Protein AF-0000000084536505 (afdb_homodimer)

Foldseek 3Di:
DPPPVPPPLVFLFAFLVLLLLLQQLLAFQEAEEEEDAPVNQVVSQVQLCLQLVDGRDHHYLHQDPVCLVVDSLVSVLVRVVVCCVPAVGQEYEYEYEQSNVVSPDPVVVSVVVSCVVVVFDLDSVPGRHYFYFYTYGVPFGNQVSNLRNLQRLLCSLQVDDPVVLPDADAPAAEEEEETSFDFLQQLVVVVVQCCVQRVHYFYRRRCNPSSHPDDDPDDRSRTGHTTYSVSSNNNLNYQAYEYAFDQDDRNNRVCSCVPRNHHYDYAQFAFAQPSLVVVQVVSCVRRVDHRDPVQVVLSVVLVVLLVVLLVQAAAAEEAEEEAQSVLLRVLLRSLSSNHAPQHGEYQTATDCRVVSNLVSCCVRPVVHDHHYYGNDTVVVVLVVCVVSVGQAYEEACSCVVSCVVSVHHYHHGTPGHNPDPCSSNQHRHGSVNNSVSSCSVSVSSCVSVVPDDDDDDPPPPPPPPDDDDPDPPPPPD/DPPPVPPCLVFLFAFLVLLLLLQQLLAFQEAEEEEDAPVNQVVSQVQLCLQLVDGRDHHYLHQDPVCLVVDSLVSVLVRVVVCCVPAVGQEYEYEYEQSNVVSPDPVVVSVVVSCVVVVFDLDSVPGRHYFYFYTYRVPFGNQVSNLRNLQRLLCSLQVDDPVVLPDADAPAAEEEEETSFDFLQQLVVVVVQCCVQRVHYFYRRRCNPSSHPDDDPDDRSRGGHTTYSVSSNNNLNYQAYEYAFDQDDRNNRVCSCVPRNRHYDYAQFAFAQPSLVVVQVVSCVRRVDHRDPVQVVLSVVLVVLLVVLLVQAAAAEEAEEEAQSVLLSVLLRSLSSNHAPQHGEYLTATDCRVVSNLVSCCVRPVVHDHHYYGNDTVVVVLVVCVVSVGQAYEEACSCVVSCVVSVHHYHHGTPGHNPDPCSSNQHRHGSVNNSVSSVSVSVSSCVSVVPDDDDDDPDPPPPPPDDDDPDPPPPVD

Structure (mmCIF, N/CA/C/O backbone):
data_AF-0000000084536505-model_v1
#
loop_
_entity.id
_entity.type
_entity.pdbx_description
1 polymer 'Nitrogenase FeMo-cofactor scaffold and assembly protein NifN'
#
loop_
_atom_site.group_PDB
_atom_site.id
_atom_site.type_symbol
_atom_site.label_atom_id
_atom_site.label_alt_id
_atom_site.label_comp_id
_atom_site.label_asym_id
_atom_site.label_entity_id
_atom_site.label_seq_id
_atom_site.pdbx_PDB_ins_code
_atom_site.Cartn_x
_atom_site.Cartn_y
_atom_site.Cartn_z
_atom_site.occupancy
_atom_site.B_iso_or_equiv
_atom_site.auth_seq_id
_atom_site.auth_comp_id
_atom_site.auth_asym_id
_atom_site.auth_atom_id
_atom_site.pdbx_PDB_model_num
ATOM 1 N N . MET A 1 1 ? -9.898 -6.34 -45.812 1 22.45 1 MET A N 1
ATOM 2 C CA . MET A 1 1 ? -9.914 -7.504 -44.938 1 22.45 1 MET A CA 1
ATOM 3 C C . MET A 1 1 ? -8.492 -7.934 -44.594 1 22.45 1 MET A C 1
ATOM 5 O O . MET A 1 1 ? -7.816 -8.586 -45.375 1 22.45 1 MET A O 1
ATOM 9 N N . THR A 1 2 ? -7.633 -7.07 -43.969 1 27.08 2 THR A N 1
ATOM 10 C CA . THR A 1 2 ? -6.184 -7.141 -43.812 1 27.08 2 THR A CA 1
ATOM 11 C C . THR A 1 2 ? -5.777 -8.43 -43.094 1 27.08 2 THR A C 1
ATOM 13 O O . THR A 1 2 ? -6.477 -8.891 -42.188 1 27.08 2 THR A O 1
ATOM 16 N N . LYS A 1 3 ? -5.047 -9.352 -43.75 1 27.59 3 LYS A N 1
ATOM 17 C CA . LYS A 1 3 ? -4.477 -10.617 -43.312 1 27.59 3 LYS A CA 1
ATOM 18 C C . LYS A 1 3 ? -3.938 -10.523 -41.906 1 27.59 3 LYS A C 1
ATOM 20 O O . LYS A 1 3 ? -2.977 -9.789 -41.625 1 27.59 3 LYS A O 1
ATOM 25 N N . ARG A 1 4 ? -4.828 -10.578 -40.938 1 35.62 4 ARG A N 1
ATOM 26 C CA . ARG A 1 4 ? -4.414 -10.703 -39.531 1 35.62 4 ARG A CA 1
ATOM 27 C C . ARG A 1 4 ? -3.307 -11.742 -39.375 1 35.62 4 ARG A C 1
ATOM 29 O O . ARG A 1 4 ? -3.447 -12.883 -39.844 1 35.62 4 ARG A O 1
ATOM 36 N N . ASN A 1 5 ? -2.127 -11.281 -39.594 1 30.62 5 ASN A N 1
ATOM 37 C CA . ASN A 1 5 ? -0.985 -12.164 -39.406 1 30.62 5 ASN A CA 1
ATOM 38 C C . ASN A 1 5 ? -1.215 -13.141 -38.25 1 30.62 5 ASN A C 1
ATOM 40 O O . ASN A 1 5 ? -1.365 -12.727 -37.125 1 30.62 5 ASN A O 1
ATOM 44 N N . TYR A 1 6 ? -1.883 -14.273 -38.375 1 32.75 6 TYR A N 1
ATOM 45 C CA . TYR A 1 6 ? -2.184 -15.438 -37.562 1 32.75 6 TYR A CA 1
ATOM 46 C C . TYR A 1 6 ? -0.971 -15.844 -36.719 1 32.75 6 TYR A C 1
ATOM 48 O O . TYR A 1 6 ? -1.042 -16.781 -35.938 1 32.75 6 TYR A O 1
ATOM 56 N N . ALA A 1 7 ? 0.236 -15.57 -37.188 1 35.62 7 ALA A N 1
ATOM 57 C CA . ALA A 1 7 ? 1.374 -16.188 -36.5 1 35.62 7 ALA A CA 1
ATOM 58 C C . ALA A 1 7 ? 1.302 -15.961 -35 1 35.62 7 ALA A C 1
ATOM 60 O O . ALA A 1 7 ? 1.652 -16.844 -34.219 1 35.62 7 ALA A O 1
ATOM 61 N N . THR A 1 8 ? 1.438 -14.672 -34.531 1 37.16 8 THR A N 1
ATOM 62 C CA . THR A 1 8 ? 1.532 -14.477 -33.062 1 37.16 8 THR A CA 1
ATOM 63 C C . THR A 1 8 ? 0.144 -14.375 -32.438 1 37.16 8 THR A C 1
ATOM 65 O O . THR A 1 8 ? -0.459 -13.305 -32.438 1 37.16 8 THR A O 1
ATOM 68 N N . VAL A 1 9 ? -0.73 -15.273 -32.719 1 39.47 9 VAL A N 1
ATOM 69 C CA . VAL A 1 9 ? -1.922 -15.297 -31.875 1 39.47 9 VAL A CA 1
ATOM 70 C C . VAL A 1 9 ? -1.523 -15.133 -30.406 1 39.47 9 VAL A C 1
ATOM 72 O O . VAL A 1 9 ? -0.784 -15.961 -29.875 1 39.47 9 VAL A O 1
ATOM 75 N N . ASN A 1 10 ? -1.313 -13.945 -29.922 1 47.97 10 ASN A N 1
ATOM 76 C CA . ASN A 1 10 ? -1.014 -13.578 -28.547 1 47.97 10 ASN A CA 1
ATOM 77 C C . ASN A 1 10 ? -2.002 -14.211 -27.562 1 47.97 10 ASN A C 1
ATOM 79 O O . ASN A 1 10 ? -3.152 -13.781 -27.484 1 47.97 10 ASN A O 1
ATOM 83 N N . PRO A 1 11 ? -1.781 -15.484 -27.203 1 48.66 11 PRO A N 1
ATOM 84 C CA . PRO A 1 11 ? -2.756 -16.188 -26.375 1 48.66 11 PRO A CA 1
ATOM 85 C C . PRO A 1 11 ? -3.029 -15.461 -25.047 1 48.66 11 PRO A C 1
ATOM 87 O O . PRO A 1 11 ? -2.146 -14.789 -24.516 1 48.66 11 PRO A O 1
ATOM 90 N N . CYS A 1 12 ? -4.281 -15.109 -24.75 1 54.34 12 CYS A N 1
ATOM 91 C CA . CYS A 1 12 ? -4.738 -14.711 -23.422 1 54.34 12 CYS A CA 1
ATOM 92 C C . CYS A 1 12 ? -4.414 -15.781 -22.391 1 54.34 12 CYS A C 1
ATOM 94 O O . CYS A 1 12 ? -4.766 -15.641 -21.219 1 54.34 12 CYS A O 1
ATOM 96 N N . VAL A 1 13 ? -3.818 -16.922 -22.906 1 64.69 13 VAL A N 1
ATOM 97 C CA . VAL A 1 13 ? -3.678 -18.031 -21.969 1 64.69 13 VAL A CA 1
ATOM 98 C C . VAL A 1 13 ? -2.207 -18.422 -21.844 1 64.69 13 VAL A C 1
ATOM 100 O O . VAL A 1 13 ? -1.492 -18.484 -22.859 1 64.69 13 VAL A O 1
ATOM 103 N N . MET A 1 14 ? -1.808 -18.516 -20.672 1 76.44 14 MET A N 1
ATOM 104 C CA . MET A 1 14 ? -0.497 -19.094 -20.391 1 76.44 14 MET A CA 1
ATOM 105 C C . MET A 1 14 ? -0.598 -20.609 -20.219 1 76.44 14 MET A C 1
ATOM 107 O O . MET A 1 14 ? -1.636 -21.109 -19.797 1 76.44 14 MET A O 1
ATOM 111 N N . CYS A 1 15 ? 0.461 -21.297 -20.594 1 83.69 15 CYS A N 1
ATOM 112 C CA . CYS A 1 15 ? 0.451 -22.75 -20.672 1 83.69 15 CYS A CA 1
ATOM 113 C C . CYS A 1 15 ? 0.445 -23.391 -19.297 1 83.69 15 CYS A C 1
ATOM 115 O O . CYS A 1 15 ? 0.79 -22.734 -18.297 1 83.69 15 CYS A O 1
ATOM 117 N N . GLN A 1 16 ? -0.041 -24.625 -19.219 1 89 16 GLN A N 1
ATOM 118 C CA . GLN A 1 16 ? -0.183 -25.391 -17.969 1 89 16 GLN A CA 1
ATOM 119 C C . GLN A 1 16 ? 1.14 -25.453 -17.219 1 89 16 GLN A C 1
ATOM 121 O O . GLN A 1 16 ? 1.167 -25.328 -15.992 1 89 16 GLN A O 1
ATOM 126 N N . PRO A 1 17 ? 2.271 -25.656 -17.922 1 91.12 17 PRO A N 1
ATOM 127 C CA . PRO A 1 17 ? 3.531 -25.734 -17.188 1 91.12 17 PRO A CA 1
ATOM 128 C C . PRO A 1 17 ? 3.814 -24.484 -16.359 1 91.12 17 PRO A C 1
ATOM 130 O O . PRO A 1 17 ? 4.422 -24.578 -15.289 1 91.12 17 PRO A O 1
ATOM 133 N N . MET A 1 18 ? 3.395 -23.391 -16.781 1 92.69 18 MET A N 1
ATOM 134 C CA . MET A 1 18 ? 3.588 -22.172 -16.016 1 92.69 18 MET A CA 1
ATOM 135 C C . MET A 1 18 ? 2.924 -22.266 -14.656 1 92.69 18 MET A C 1
ATOM 137 O O . MET A 1 18 ? 3.498 -21.844 -13.648 1 92.69 18 MET A O 1
ATOM 141 N N . GLY A 1 19 ? 1.738 -22.781 -14.656 1 95.12 19 GLY A N 1
ATOM 142 C CA . GLY A 1 19 ? 1.02 -22.969 -13.406 1 95.12 19 GLY A CA 1
ATOM 143 C C . GLY A 1 19 ? 1.73 -23.906 -12.445 1 95.12 19 GLY A C 1
ATOM 144 O O . GLY A 1 19 ? 1.737 -23.688 -11.234 1 95.12 19 GLY A O 1
ATOM 145 N N . SER A 1 20 ? 2.293 -24.953 -13.016 1 96.44 20 SER A N 1
ATOM 146 C CA . SER A 1 20 ? 3.023 -25.891 -12.172 1 96.44 20 SER A CA 1
ATOM 147 C C . SER A 1 20 ? 4.238 -25.234 -11.531 1 96.44 20 SER A C 1
ATOM 149 O O . SER A 1 20 ? 4.551 -25.5 -10.367 1 96.44 20 SER A O 1
ATOM 151 N N . ALA A 1 21 ? 4.902 -24.406 -12.281 1 96.19 21 ALA A N 1
ATOM 152 C CA . ALA A 1 21 ? 6.059 -23.703 -11.734 1 96.19 21 ALA A CA 1
ATOM 153 C C . ALA A 1 21 ? 5.656 -22.797 -10.578 1 96.19 21 ALA A C 1
ATOM 155 O O . ALA A 1 21 ? 6.352 -22.719 -9.562 1 96.19 21 ALA A O 1
ATOM 156 N N . LEU A 1 22 ? 4.539 -22.094 -10.766 1 96.62 22 LEU A N 1
ATOM 157 C CA . LEU A 1 22 ? 4.031 -21.219 -9.703 1 96.62 22 LEU A CA 1
ATOM 158 C C . LEU A 1 22 ? 3.771 -22.016 -8.43 1 96.62 22 LEU A C 1
ATOM 160 O O . LEU A 1 22 ? 4.07 -21.562 -7.328 1 96.62 22 LEU A O 1
ATOM 164 N N . ALA A 1 23 ? 3.213 -23.172 -8.578 1 98.06 23 ALA A N 1
ATOM 165 C CA . ALA A 1 23 ? 2.906 -24.047 -7.441 1 98.06 23 ALA A CA 1
ATOM 166 C C . ALA A 1 23 ? 4.184 -24.547 -6.781 1 98.06 23 ALA A C 1
ATOM 168 O O . ALA A 1 23 ? 4.387 -24.359 -5.578 1 98.06 23 ALA A O 1
ATOM 169 N N . PHE A 1 24 ? 5.105 -25.109 -7.543 1 98.25 24 PHE A N 1
ATOM 170 C CA . PHE A 1 24 ? 6.297 -25.75 -7.016 1 98.25 24 PHE A CA 1
ATOM 171 C C . PHE A 1 24 ? 7.25 -24.734 -6.406 1 98.25 24 PHE A C 1
ATOM 173 O O . PHE A 1 24 ? 7.926 -25.031 -5.418 1 98.25 24 PHE A O 1
ATOM 180 N N . LYS A 1 25 ? 7.281 -23.547 -6.969 1 97.19 25 LYS A N 1
ATOM 181 C CA . LYS A 1 25 ? 8.203 -22.516 -6.477 1 97.19 25 LYS A CA 1
ATOM 182 C C . LYS A 1 25 ? 7.738 -21.953 -5.141 1 97.19 25 LYS A C 1
ATOM 184 O O . LYS A 1 25 ? 8.492 -21.25 -4.461 1 97.19 25 LYS A O 1
ATOM 189 N N . GLY A 1 26 ? 6.523 -22.297 -4.762 1 97.94 26 GLY A N 1
ATOM 190 C CA . GLY A 1 26 ? 6.027 -21.906 -3.453 1 97.94 26 GLY A CA 1
ATOM 191 C C . GLY A 1 26 ? 6.234 -22.969 -2.393 1 97.94 26 GLY A C 1
ATOM 192 O O . GLY A 1 26 ? 5.719 -22.844 -1.278 1 97.94 26 GLY A O 1
ATOM 193 N N . ILE A 1 27 ? 6.965 -24.016 -2.713 1 98.31 27 ILE A N 1
ATOM 194 C CA . ILE A 1 27 ? 7.262 -25.109 -1.801 1 98.31 27 ILE A CA 1
ATOM 195 C C . ILE A 1 27 ? 8.727 -25.062 -1.392 1 98.31 27 ILE A C 1
ATOM 197 O O . ILE A 1 27 ? 9.602 -24.812 -2.223 1 98.31 27 ILE A O 1
ATOM 201 N N . GLU A 1 28 ? 9.008 -25.344 -0.147 1 97.31 28 GLU A N 1
ATOM 202 C CA . GLU A 1 28 ? 10.344 -25.281 0.431 1 97.31 28 GLU A CA 1
ATOM 203 C C . GLU A 1 28 ? 11.32 -26.188 -0.311 1 97.31 28 GLU A C 1
ATOM 205 O O . GLU A 1 28 ? 11.016 -27.359 -0.56 1 97.31 28 GLU A O 1
ATOM 210 N N . ASN A 1 29 ? 12.523 -25.594 -0.64 1 96.75 29 ASN A N 1
ATOM 211 C CA . ASN A 1 29 ? 13.656 -26.359 -1.159 1 96.75 29 ASN A CA 1
ATOM 212 C C . ASN A 1 29 ? 13.25 -27.219 -2.352 1 96.75 29 ASN A C 1
ATOM 214 O O . ASN A 1 29 ? 13.508 -28.422 -2.373 1 96.75 29 ASN A O 1
ATOM 218 N N . THR A 1 30 ? 12.625 -26.609 -3.32 1 97.81 30 THR A N 1
ATOM 219 C CA . THR A 1 30 ? 12.062 -27.328 -4.453 1 97.81 30 THR A CA 1
ATOM 220 C C . THR A 1 30 ? 12.609 -26.781 -5.77 1 97.81 30 THR A C 1
ATOM 222 O O . THR A 1 30 ? 12.75 -25.562 -5.934 1 97.81 30 THR A O 1
ATOM 225 N N . MET A 1 31 ? 12.961 -27.672 -6.66 1 97.62 31 MET A N 1
ATOM 226 C CA . MET A 1 31 ? 13.305 -27.328 -8.039 1 97.62 31 MET A CA 1
ATOM 227 C C . MET A 1 31 ? 12.234 -27.844 -9 1 97.62 31 MET A C 1
ATOM 229 O O . MET A 1 31 ? 11.523 -28.812 -8.695 1 97.62 31 MET A O 1
ATOM 233 N N . VAL A 1 32 ? 12.117 -27.172 -10.125 1 97.88 32 VAL A N 1
ATOM 234 C CA . VAL A 1 32 ? 11.18 -27.562 -11.172 1 97.88 32 VAL A CA 1
ATOM 235 C C . VAL A 1 32 ? 11.938 -28.109 -12.367 1 97.88 32 VAL A C 1
ATOM 237 O O . VAL A 1 32 ? 12.93 -27.531 -12.812 1 97.88 32 VAL A O 1
ATOM 240 N N . LEU A 1 33 ? 11.555 -29.25 -12.891 1 97.88 33 LEU A N 1
ATOM 241 C CA . LEU A 1 33 ? 12.094 -29.859 -14.102 1 97.88 33 LEU A CA 1
ATOM 242 C C . LEU A 1 33 ? 11 -30.094 -15.133 1 97.88 33 LEU A C 1
ATOM 244 O O . LEU A 1 33 ? 10.07 -30.875 -14.883 1 97.88 33 LEU A O 1
ATOM 248 N N . TYR A 1 34 ? 11.078 -29.438 -16.234 1 95.69 34 TYR A N 1
ATOM 249 C CA . TYR A 1 34 ? 10.148 -29.688 -17.328 1 95.69 34 TYR A CA 1
ATOM 250 C C . TYR A 1 34 ? 10.641 -30.828 -18.203 1 95.69 34 TYR A C 1
ATOM 252 O O . TYR A 1 34 ? 11.766 -30.781 -18.719 1 95.69 34 TYR A O 1
ATOM 260 N N . HIS A 1 35 ? 9.883 -31.844 -18.266 1 95.44 35 HIS A N 1
ATOM 261 C CA . HIS A 1 35 ? 10.141 -32.875 -19.281 1 95.44 35 HIS A CA 1
ATOM 262 C C . HIS A 1 35 ? 9.531 -32.5 -20.625 1 95.44 35 HIS A C 1
ATOM 264 O O . HIS A 1 35 ? 8.359 -32.781 -20.875 1 95.44 35 HIS A O 1
ATOM 270 N N . GLY A 1 36 ? 10.328 -31.938 -21.453 1 90.06 36 GLY A N 1
ATOM 271 C CA . GLY A 1 36 ? 9.914 -31.391 -22.734 1 90.06 36 GLY A CA 1
ATOM 272 C C . GLY A 1 36 ? 10.992 -30.562 -23.406 1 90.06 36 GLY A C 1
ATOM 273 O O . GLY A 1 36 ? 12.18 -30.766 -23.156 1 90.06 36 GLY A O 1
ATOM 274 N N . SER A 1 37 ? 10.609 -29.672 -24.25 1 83.88 37 SER A N 1
ATOM 275 C CA . SER A 1 37 ? 11.555 -28.891 -25.031 1 83.88 37 SER A CA 1
ATOM 276 C C . SER A 1 37 ? 12.203 -27.812 -24.188 1 83.88 37 SER A C 1
ATOM 278 O O . SER A 1 37 ? 11.609 -27.328 -23.219 1 83.88 37 SER A O 1
ATOM 280 N N . GLN A 1 38 ? 13.375 -27.438 -24.547 1 85.5 38 GLN A N 1
ATOM 281 C CA . GLN A 1 38 ? 14.109 -26.375 -23.891 1 85.5 38 GLN A CA 1
ATOM 282 C C . GLN A 1 38 ? 13.391 -25.031 -24.047 1 85.5 38 GLN A C 1
ATOM 284 O O . GLN A 1 38 ? 13.438 -24.188 -23.141 1 85.5 38 GLN A O 1
ATOM 289 N N . GLY A 1 39 ? 12.812 -24.844 -25.125 1 84.12 39 GLY A N 1
ATOM 290 C CA . GLY A 1 39 ? 12.102 -23.609 -25.391 1 84.12 39 GLY A CA 1
ATOM 291 C C . GLY A 1 39 ? 10.984 -23.328 -24.406 1 84.12 39 GLY A C 1
ATOM 292 O O . GLY A 1 39 ? 10.773 -22.172 -24 1 84.12 39 GLY A O 1
ATOM 293 N N . CYS A 1 40 ? 10.312 -24.375 -24.016 1 85.06 40 CYS A N 1
ATOM 294 C CA . CYS A 1 40 ? 9.219 -24.203 -23.062 1 85.06 40 CYS A CA 1
ATOM 295 C C . CYS A 1 40 ? 9.742 -23.703 -21.719 1 85.06 40 CYS A C 1
ATOM 297 O O . CYS A 1 40 ? 9.164 -22.797 -21.125 1 85.06 40 CYS A O 1
ATOM 299 N N . SER A 1 41 ? 10.734 -24.297 -21.234 1 89.81 41 SER A N 1
ATOM 300 C CA . SER A 1 41 ? 11.305 -23.891 -19.953 1 89.81 41 SER A CA 1
ATOM 301 C C . SER A 1 41 ? 11.82 -22.469 -20.016 1 89.81 41 SER A C 1
ATOM 303 O O . SER A 1 41 ? 11.633 -21.688 -19.062 1 89.81 41 SER A O 1
ATOM 305 N N . THR A 1 42 ? 12.5 -22.141 -21.094 1 89.38 42 THR A N 1
ATOM 306 C CA . THR A 1 42 ? 13.047 -20.797 -21.25 1 89.38 42 THR A CA 1
ATOM 307 C C . THR A 1 42 ? 11.938 -19.75 -21.25 1 89.38 42 THR A C 1
ATOM 309 O O . THR A 1 42 ? 12.062 -18.703 -20.594 1 89.38 42 THR A O 1
ATOM 312 N N . TYR A 1 43 ? 10.93 -20.031 -21.906 1 86.38 43 TYR A N 1
ATOM 313 C CA . TYR A 1 43 ? 9.812 -19.094 -22 1 86.38 43 TYR A CA 1
ATOM 314 C C . TYR A 1 43 ? 9.172 -18.875 -20.641 1 86.38 43 TYR A C 1
ATOM 316 O O . TYR A 1 43 ? 8.898 -17.734 -20.266 1 86.38 43 TYR A O 1
ATOM 324 N N . MET A 1 44 ? 8.969 -19.891 -19.953 1 89.88 44 MET A N 1
ATOM 325 C CA . MET A 1 44 ? 8.328 -19.766 -18.641 1 89.88 44 MET A CA 1
ATOM 326 C C . MET A 1 44 ? 9.227 -19.031 -17.656 1 89.88 44 MET A C 1
ATOM 328 O O . MET A 1 44 ? 8.75 -18.25 -16.844 1 89.88 44 MET A O 1
ATOM 332 N N . ARG A 1 45 ? 10.469 -19.359 -17.75 1 92 45 ARG A N 1
ATOM 333 C CA . ARG A 1 45 ? 11.438 -18.672 -16.906 1 92 45 ARG A CA 1
ATOM 334 C C . ARG A 1 45 ? 11.383 -17.156 -17.156 1 92 45 ARG A C 1
ATOM 336 O O . ARG A 1 45 ? 11.367 -16.375 -16.203 1 92 45 ARG A O 1
ATOM 343 N N . LEU A 1 46 ? 11.336 -16.828 -18.359 1 90.38 46 LEU A N 1
ATOM 344 C CA . LEU A 1 46 ? 11.367 -15.414 -18.719 1 90.38 46 LEU A CA 1
ATOM 345 C C . LEU A 1 46 ? 10.078 -14.719 -18.297 1 90.38 46 LEU A C 1
ATOM 347 O O . LEU A 1 46 ? 10.109 -13.602 -17.781 1 90.38 46 LEU A O 1
ATOM 351 N N . LEU A 1 47 ? 8.969 -15.375 -18.469 1 90 47 LEU A N 1
ATOM 352 C CA . LEU A 1 47 ? 7.68 -14.789 -18.125 1 90 47 LEU A CA 1
ATOM 353 C C . LEU A 1 47 ? 7.586 -14.539 -16.625 1 90 47 LEU A C 1
ATOM 355 O O . LEU A 1 47 ? 7.184 -13.453 -16.188 1 90 47 LEU A O 1
ATOM 359 N N . LEU A 1 48 ? 7.934 -15.5 -15.883 1 93.56 48 LEU A N 1
ATOM 360 C CA . LEU A 1 48 ? 7.855 -15.383 -14.43 1 93.56 48 LEU A CA 1
ATOM 361 C C . LEU A 1 48 ? 8.891 -14.391 -13.914 1 93.56 48 LEU A C 1
ATOM 363 O O . LEU A 1 48 ? 8.609 -13.625 -12.992 1 93.56 48 LEU A O 1
ATOM 367 N N . ALA A 1 49 ? 10.023 -14.445 -14.516 1 93 49 ALA A N 1
ATOM 368 C CA . ALA A 1 49 ? 11.078 -13.516 -14.109 1 93 49 ALA A CA 1
ATOM 369 C C . ALA A 1 49 ? 10.672 -12.07 -14.383 1 93 49 ALA A C 1
ATOM 371 O O . ALA A 1 49 ? 10.984 -11.172 -13.594 1 93 49 ALA A O 1
ATOM 372 N N . HIS A 1 50 ? 10.023 -11.875 -15.477 1 91.69 50 HIS A N 1
ATOM 373 C CA . HIS A 1 50 ? 9.609 -10.523 -15.828 1 91.69 50 HIS A CA 1
ATOM 374 C C . HIS A 1 50 ? 8.461 -10.047 -14.945 1 91.69 50 HIS A C 1
ATOM 376 O O . HIS A 1 50 ? 8.383 -8.867 -14.609 1 91.69 50 HIS A O 1
ATOM 382 N N . HIS A 1 51 ? 7.605 -10.922 -14.617 1 94.44 51 HIS A N 1
ATOM 383 C CA . HIS A 1 51 ? 6.465 -10.57 -13.773 1 94.44 51 HIS A CA 1
ATOM 384 C C . HIS A 1 51 ? 6.91 -10.289 -12.344 1 94.44 51 HIS A C 1
ATOM 386 O O . HIS A 1 51 ? 6.504 -9.281 -11.75 1 94.44 51 HIS A O 1
ATOM 392 N N . PHE A 1 52 ? 7.766 -11.117 -11.797 1 95.44 52 PHE A N 1
ATOM 393 C CA . PHE A 1 52 ? 8.117 -11.031 -10.383 1 95.44 52 PHE A CA 1
ATOM 394 C C . PHE A 1 52 ? 9.438 -10.305 -10.195 1 95.44 52 PHE A C 1
ATOM 396 O O . PHE A 1 52 ? 9.812 -9.953 -9.07 1 95.44 52 PHE A O 1
ATOM 403 N N . ARG A 1 53 ? 10.172 -10.086 -11.25 1 92.88 53 ARG A N 1
ATOM 404 C CA . ARG A 1 53 ? 11.508 -9.508 -11.188 1 92.88 53 ARG A CA 1
ATOM 405 C C . ARG A 1 53 ? 12.414 -10.32 -10.273 1 92.88 53 ARG A C 1
ATOM 407 O O . ARG A 1 53 ? 13.125 -9.766 -9.438 1 92.88 53 ARG A O 1
ATOM 414 N N . GLU A 1 54 ? 12.25 -11.594 -10.344 1 91.06 54 GLU A N 1
ATOM 415 C CA . GLU A 1 54 ? 13.047 -12.602 -9.648 1 91.06 54 GLU A CA 1
ATOM 416 C C . GLU A 1 54 ? 13.57 -13.656 -10.625 1 91.06 54 GLU A C 1
ATOM 418 O O . GLU A 1 54 ? 12.875 -14.047 -11.562 1 91.06 54 GLU A O 1
ATOM 423 N N . PRO A 1 55 ? 14.828 -14.008 -10.391 1 88.81 55 PRO A N 1
ATOM 424 C CA . PRO A 1 55 ? 15.266 -15.156 -11.188 1 88.81 55 PRO A CA 1
ATOM 425 C C . PRO A 1 55 ? 14.461 -16.422 -10.891 1 88.81 55 PRO A C 1
ATOM 427 O O . PRO A 1 55 ? 14.188 -16.719 -9.727 1 88.81 55 PRO A O 1
ATOM 430 N N . VAL A 1 56 ? 14 -17.078 -11.93 1 91.69 56 VAL A N 1
ATOM 431 C CA . VAL A 1 56 ? 13.234 -18.312 -11.789 1 91.69 56 VAL A CA 1
ATOM 432 C C . VAL A 1 56 ? 13.953 -19.453 -12.508 1 91.69 56 VAL A C 1
ATOM 434 O O . VAL A 1 56 ? 13.961 -19.516 -13.734 1 91.69 56 VAL A O 1
ATOM 437 N N . ASP A 1 57 ? 14.5 -20.328 -11.703 1 91.69 57 ASP A N 1
ATOM 438 C CA . ASP A 1 57 ? 15.211 -21.469 -12.289 1 91.69 57 ASP A CA 1
ATOM 439 C C . ASP A 1 57 ? 14.258 -22.625 -12.57 1 91.69 57 ASP A C 1
ATOM 441 O O . ASP A 1 57 ? 13.609 -23.141 -11.656 1 91.69 57 ASP A O 1
ATOM 445 N N . ILE A 1 58 ? 14.148 -22.922 -13.789 1 94.31 58 ILE A N 1
ATOM 446 C CA . ILE A 1 58 ? 13.375 -24.078 -14.25 1 94.31 58 ILE A CA 1
ATOM 447 C C . ILE A 1 58 ? 14.242 -24.953 -15.148 1 94.31 58 ILE A C 1
ATOM 449 O O . ILE A 1 58 ? 14.711 -24.5 -16.203 1 94.31 58 ILE A O 1
ATOM 453 N N . ALA A 1 59 ? 14.469 -26.125 -14.742 1 95.25 59 ALA A N 1
ATOM 454 C CA . ALA A 1 59 ? 15.273 -27.062 -15.523 1 95.25 59 ALA A CA 1
ATOM 455 C C . ALA A 1 59 ? 14.438 -27.719 -16.625 1 95.25 59 ALA A C 1
ATOM 457 O O . ALA A 1 59 ? 13.211 -27.672 -16.594 1 95.25 59 ALA A O 1
ATOM 458 N N . SER A 1 60 ? 15.133 -28.234 -17.625 1 94.44 60 SER A N 1
ATOM 459 C CA . SER A 1 60 ? 14.484 -28.922 -18.734 1 94.44 60 SER A CA 1
ATOM 460 C C . SER A 1 60 ? 15.234 -30.203 -19.094 1 94.44 60 SER A C 1
ATOM 462 O O . SER A 1 60 ? 16.469 -30.25 -19.031 1 94.44 60 SER A O 1
ATOM 464 N N . SER A 1 61 ? 14.484 -31.203 -19.484 1 92.69 61 SER A N 1
ATOM 465 C CA . SER A 1 61 ? 15.117 -32.438 -19.969 1 92.69 61 SER A CA 1
ATOM 466 C C . SER A 1 61 ? 15.586 -32.281 -21.406 1 92.69 61 SER A C 1
ATOM 468 O O . SER A 1 61 ? 16.219 -33.188 -21.953 1 92.69 61 SER A O 1
ATOM 470 N N . SER A 1 62 ? 15.312 -31.156 -22.031 1 85.94 62 SER A N 1
ATOM 471 C CA . SER A 1 62 ? 15.797 -30.766 -23.359 1 85.94 62 SER A CA 1
ATOM 472 C C . SER A 1 62 ? 15.469 -31.828 -24.391 1 85.94 62 SER A C 1
ATOM 474 O O . SER A 1 62 ? 16.359 -32.281 -25.125 1 85.94 62 SER A O 1
ATOM 476 N N . LEU A 1 63 ? 14.227 -32.188 -24.438 1 83.44 63 LEU A N 1
ATOM 477 C CA . LEU A 1 63 ? 13.812 -33.156 -25.453 1 83.44 63 LEU A CA 1
ATOM 478 C C . LEU A 1 63 ? 13.938 -32.562 -26.859 1 83.44 63 LEU A C 1
ATOM 480 O O . LEU A 1 63 ? 13.477 -31.438 -27.109 1 83.44 63 LEU A O 1
ATOM 484 N N . SER A 1 64 ? 14.891 -33.094 -27.594 1 74.62 64 SER A N 1
ATOM 485 C CA . SER A 1 64 ? 15.031 -32.719 -29 1 74.62 64 SER A CA 1
ATOM 486 C C . SER A 1 64 ? 14.172 -33.594 -29.906 1 74.62 64 SER A C 1
ATOM 488 O O . SER A 1 64 ? 13.492 -34.5 -29.422 1 74.62 64 SER A O 1
ATOM 490 N N . GLU A 1 65 ? 14.172 -33.188 -31.156 1 64.25 65 GLU A N 1
ATOM 491 C CA . GLU A 1 65 ? 13.43 -33.969 -32.156 1 64.25 65 GLU A CA 1
ATOM 492 C C . GLU A 1 65 ? 13.875 -35.438 -32.125 1 64.25 65 GLU A C 1
ATOM 494 O O . GLU A 1 65 ? 13.047 -36.344 -32.25 1 64.25 65 GLU A O 1
ATOM 499 N N . LYS A 1 66 ? 15.07 -35.594 -32.031 1 60.47 66 LYS A N 1
ATOM 500 C CA . LYS A 1 66 ? 15.57 -36.969 -31.984 1 60.47 66 LYS A CA 1
ATOM 501 C C . LYS A 1 66 ? 15.07 -37.688 -30.75 1 60.47 66 LYS A C 1
ATOM 503 O O . LYS A 1 66 ? 14.695 -38.875 -30.828 1 60.47 66 LYS A O 1
ATOM 508 N N . GLY A 1 67 ? 15.102 -37.062 -29.672 1 61.81 67 GLY A N 1
ATOM 509 C CA . GLY A 1 67 ? 14.555 -37.625 -28.438 1 61.81 67 GLY A CA 1
ATOM 510 C C . GLY A 1 67 ? 13.07 -37.906 -28.516 1 61.81 67 GLY A C 1
ATOM 511 O O . GLY A 1 67 ? 12.578 -38.844 -27.891 1 61.81 67 GLY A O 1
ATOM 512 N N . ALA A 1 68 ? 12.367 -37.188 -29.391 1 65.25 68 ALA A N 1
ATOM 513 C CA . ALA A 1 68 ? 10.938 -37.375 -29.594 1 65.25 68 ALA A CA 1
ATOM 514 C C . ALA A 1 68 ? 10.648 -38.719 -30.297 1 65.25 68 ALA A C 1
ATOM 516 O O . ALA A 1 68 ? 9.594 -39.312 -30.094 1 65.25 68 ALA A O 1
ATOM 517 N N . VAL A 1 69 ? 11.617 -39.188 -30.984 1 65.69 69 VAL A N 1
ATOM 518 C CA . VAL A 1 69 ? 11.445 -40.406 -31.75 1 65.69 69 VAL A CA 1
ATOM 519 C C . VAL A 1 69 ? 11.742 -41.625 -30.844 1 65.69 69 VAL A C 1
ATOM 521 O O . VAL A 1 69 ? 11.008 -42.594 -30.875 1 65.69 69 VAL A O 1
ATOM 524 N N . TYR A 1 70 ? 12.773 -41.531 -30.094 1 70.06 70 TYR A N 1
ATOM 525 C CA . TYR A 1 70 ? 13.234 -42.656 -29.312 1 70.06 70 TYR A CA 1
ATOM 526 C C . TYR A 1 70 ? 12.711 -42.594 -27.875 1 70.06 70 TYR A C 1
ATOM 528 O O . TYR A 1 70 ? 12.883 -43.531 -27.109 1 70.06 70 TYR A O 1
ATOM 536 N N . GLY A 1 71 ? 12.023 -41.625 -27.656 1 77.75 71 GLY A N 1
ATOM 537 C CA . GLY A 1 71 ? 11.516 -41.438 -26.297 1 77.75 71 GLY A CA 1
ATOM 538 C C . GLY A 1 71 ? 12.406 -40.562 -25.453 1 77.75 71 GLY A C 1
ATOM 539 O O . GLY A 1 71 ? 13.602 -40.438 -25.703 1 77.75 71 GLY A O 1
ATOM 540 N N . GLY A 1 72 ? 11.828 -39.969 -24.438 1 88.12 72 GLY A N 1
ATOM 541 C CA . GLY A 1 72 ? 12.539 -39 -23.609 1 88.12 72 GLY A CA 1
ATOM 542 C C . GLY A 1 72 ? 13.047 -39.594 -22.312 1 88.12 72 GLY A C 1
ATOM 543 O O . GLY A 1 72 ? 13.477 -38.844 -21.422 1 88.12 72 GLY A O 1
ATOM 544 N N . ARG A 1 73 ? 13.055 -40.906 -22.234 1 92.38 73 ARG A N 1
ATOM 545 C CA . ARG A 1 73 ? 13.398 -41.594 -20.984 1 92.38 73 ARG A CA 1
ATOM 546 C C . ARG A 1 73 ? 14.805 -41.219 -20.531 1 92.38 73 ARG A C 1
ATOM 548 O O . ARG A 1 73 ? 15.016 -40.812 -19.391 1 92.38 73 ARG A O 1
ATOM 555 N N . GLU A 1 74 ? 15.742 -41.406 -21.359 1 92.25 74 GLU A N 1
ATOM 556 C CA . GLU A 1 74 ? 17.125 -41.125 -21.016 1 92.25 74 GLU A CA 1
ATOM 557 C C . GLU A 1 74 ? 17.359 -39.656 -20.734 1 92.25 74 GLU A C 1
ATOM 559 O O . GLU A 1 74 ? 18.156 -39.281 -19.875 1 92.25 74 GLU A O 1
ATOM 564 N N . ASN A 1 75 ? 16.672 -38.812 -21.453 1 93.25 75 ASN A N 1
ATOM 565 C CA . ASN A 1 75 ? 16.766 -37.375 -21.25 1 93.25 75 ASN A CA 1
ATOM 566 C C . ASN A 1 75 ? 16.266 -36.969 -19.859 1 93.25 75 ASN A C 1
ATOM 568 O O . ASN A 1 75 ? 16.859 -36.125 -19.188 1 93.25 75 ASN A O 1
ATOM 572 N N . LEU A 1 76 ? 15.148 -37.562 -19.516 1 96.12 76 LEU A N 1
ATOM 573 C CA . LEU A 1 76 ? 14.578 -37.25 -18.203 1 96.12 76 LEU A CA 1
ATOM 574 C C . LEU A 1 76 ? 15.508 -37.688 -17.078 1 96.12 76 LEU A C 1
ATOM 576 O O . LEU A 1 76 ? 15.727 -36.938 -16.125 1 96.12 76 LEU A O 1
ATOM 580 N N . LYS A 1 77 ? 16.047 -38.906 -17.188 1 96.12 77 LYS A N 1
ATOM 581 C CA . LYS A 1 77 ? 16.969 -39.406 -16.172 1 96.12 77 LYS A CA 1
ATOM 582 C C . LYS A 1 77 ? 18.203 -38.5 -16.062 1 96.12 77 LYS A C 1
ATOM 584 O O . LYS A 1 77 ? 18.656 -38.219 -14.961 1 96.12 77 LYS A O 1
ATOM 589 N N . LYS A 1 78 ? 18.75 -38.125 -17.203 1 95.19 78 LYS A N 1
ATOM 590 C CA . LYS A 1 78 ? 19.891 -37.219 -17.219 1 95.19 78 LYS A CA 1
ATOM 591 C C . LYS A 1 78 ? 19.547 -35.875 -16.578 1 95.19 78 LYS A C 1
ATOM 593 O O . LYS A 1 78 ? 20.344 -35.312 -15.836 1 95.19 78 LYS A O 1
ATOM 598 N N . GLY A 1 79 ? 18.359 -35.375 -16.984 1 95.94 79 GLY A N 1
ATOM 599 C CA . GLY A 1 79 ? 17.891 -34.125 -16.391 1 95.94 79 GLY A CA 1
ATOM 600 C C . GLY A 1 79 ? 17.797 -34.188 -14.875 1 95.94 79 GLY A C 1
ATOM 601 O O . GLY A 1 79 ? 18.219 -33.281 -14.172 1 95.94 79 GLY A O 1
ATOM 602 N N . LEU A 1 80 ? 17.234 -35.25 -14.367 1 97.75 80 LEU A N 1
ATOM 603 C CA . LEU A 1 80 ? 17.109 -35.438 -12.93 1 97.75 80 LEU A CA 1
ATOM 604 C C . LEU A 1 80 ? 18.469 -35.469 -12.258 1 97.75 80 LEU A C 1
ATOM 606 O O . LEU A 1 80 ? 18.672 -34.844 -11.227 1 97.75 80 LEU A O 1
ATOM 610 N N . ARG A 1 81 ? 19.391 -36.219 -12.844 1 97.25 81 ARG A N 1
ATOM 611 C CA . ARG A 1 81 ? 20.734 -36.312 -12.289 1 97.25 81 ARG A CA 1
ATOM 612 C C . ARG A 1 81 ? 21.391 -34.938 -12.227 1 97.25 81 ARG A C 1
ATOM 614 O O . ARG A 1 81 ? 22.016 -34.594 -11.227 1 97.25 81 ARG A O 1
ATOM 621 N N . ASN A 1 82 ? 21.25 -34.188 -13.266 1 96.44 82 ASN A N 1
ATOM 622 C CA . ASN A 1 82 ? 21.844 -32.844 -13.336 1 96.44 82 ASN A CA 1
ATOM 623 C C . ASN A 1 82 ? 21.266 -31.922 -12.281 1 96.44 82 ASN A C 1
ATOM 625 O O . ASN A 1 82 ? 22 -31.156 -11.641 1 96.44 82 ASN A O 1
ATOM 629 N N . VAL A 1 83 ? 19.922 -31.953 -12.156 1 97.25 83 VAL A N 1
ATOM 630 C CA . VAL A 1 83 ? 19.266 -31.078 -11.188 1 97.25 83 VAL A CA 1
ATOM 631 C C . VAL A 1 83 ? 19.719 -31.453 -9.773 1 97.25 83 VAL A C 1
ATOM 633 O O . VAL A 1 83 ? 19.984 -30.562 -8.961 1 97.25 83 VAL A O 1
ATOM 636 N N . ILE A 1 84 ? 19.781 -32.719 -9.461 1 96.94 84 ILE A N 1
ATOM 637 C CA . ILE A 1 84 ? 20.188 -33.188 -8.141 1 96.94 84 ILE A CA 1
ATOM 638 C C . ILE A 1 84 ? 21.625 -32.75 -7.863 1 96.94 84 ILE A C 1
ATOM 640 O O . ILE A 1 84 ? 21.922 -32.219 -6.793 1 96.94 84 ILE A O 1
ATOM 644 N N . ASN A 1 85 ? 22.484 -32.906 -8.844 1 95.69 85 ASN A N 1
ATOM 645 C CA . ASN A 1 85 ? 23.906 -32.594 -8.664 1 95.69 85 ASN A CA 1
ATOM 646 C C . ASN A 1 85 ? 24.141 -31.094 -8.523 1 95.69 85 ASN A C 1
ATOM 648 O O . ASN A 1 85 ? 24.984 -30.672 -7.734 1 95.69 85 ASN A O 1
ATOM 652 N N . ARG A 1 86 ? 23.422 -30.375 -9.211 1 95 86 ARG A N 1
ATOM 653 C CA . ARG A 1 86 ? 23.688 -28.953 -9.289 1 95 86 ARG A CA 1
ATOM 654 C C . ARG A 1 86 ? 22.984 -28.188 -8.164 1 95 86 ARG A C 1
ATOM 656 O O . ARG A 1 86 ? 23.531 -27.219 -7.637 1 95 86 ARG A O 1
ATOM 663 N N . TYR A 1 87 ? 21.812 -28.578 -7.809 1 95.44 87 TYR A N 1
ATOM 664 C CA . TYR A 1 87 ? 21 -27.75 -6.918 1 95.44 87 TYR A CA 1
ATOM 665 C C . TYR A 1 87 ? 20.797 -28.438 -5.574 1 95.44 87 TYR A C 1
ATOM 667 O O . TYR A 1 87 ? 20.422 -27.797 -4.586 1 95.44 87 TYR A O 1
ATOM 675 N N . ASN A 1 88 ? 20.984 -29.734 -5.461 1 94.56 88 ASN A N 1
ATOM 676 C CA . ASN A 1 88 ? 20.781 -30.516 -4.258 1 94.56 88 ASN A CA 1
ATOM 677 C C . ASN A 1 88 ? 19.438 -30.203 -3.605 1 94.56 88 ASN A C 1
ATOM 679 O O . ASN A 1 88 ? 19.375 -29.859 -2.424 1 94.56 88 ASN A O 1
ATOM 683 N N . PRO A 1 89 ? 18.312 -30.328 -4.359 1 97.06 89 PRO A N 1
ATOM 684 C CA . PRO A 1 89 ? 16.984 -30.031 -3.814 1 97.06 89 PRO A CA 1
ATOM 685 C C . PRO A 1 89 ? 16.438 -31.172 -2.945 1 97.06 89 PRO A C 1
ATOM 687 O O . PRO A 1 89 ? 16.938 -32.281 -3.004 1 97.06 89 PRO A O 1
ATOM 690 N N . LYS A 1 90 ? 15.5 -30.828 -2.064 1 97 90 LYS A N 1
ATOM 691 C CA . LYS A 1 90 ? 14.773 -31.859 -1.345 1 97 90 LYS A CA 1
ATOM 692 C C . LYS A 1 90 ? 13.602 -32.375 -2.17 1 97 90 LYS A C 1
ATOM 694 O O . LYS A 1 90 ? 13.211 -33.562 -2.039 1 97 90 LYS A O 1
ATOM 699 N N . VAL A 1 91 ? 13.031 -31.516 -2.971 1 98 91 VAL A N 1
ATOM 700 C CA . VAL A 1 91 ? 11.891 -31.875 -3.807 1 98 91 VAL A CA 1
ATOM 701 C C . VAL A 1 91 ? 12.164 -31.469 -5.254 1 98 91 VAL A C 1
ATOM 703 O O . VAL A 1 91 ? 12.734 -30.406 -5.512 1 98 91 VAL A O 1
ATOM 706 N N . ILE A 1 92 ? 11.859 -32.281 -6.211 1 98.38 92 ILE A N 1
ATOM 707 C CA . ILE A 1 92 ? 11.844 -31.938 -7.633 1 98.38 92 ILE A CA 1
ATOM 708 C C . ILE A 1 92 ? 10.438 -32.156 -8.195 1 98.38 92 ILE A C 1
ATOM 710 O O . ILE A 1 92 ? 9.914 -33.25 -8.18 1 98.38 92 ILE A O 1
ATOM 714 N N . GLY A 1 93 ? 9.773 -31.047 -8.57 1 98.38 93 GLY A N 1
ATOM 715 C CA . GLY A 1 93 ? 8.555 -31.172 -9.352 1 98.38 93 GLY A CA 1
ATOM 716 C C . GLY A 1 93 ? 8.812 -31.406 -10.828 1 98.38 93 GLY A C 1
ATOM 717 O O . GLY A 1 93 ? 9.383 -30.562 -11.508 1 98.38 93 GLY A O 1
ATOM 718 N N . VAL A 1 94 ? 8.414 -32.562 -11.352 1 98.19 94 VAL A N 1
ATOM 719 C CA . VAL A 1 94 ? 8.594 -32.906 -12.758 1 98.19 94 VAL A CA 1
ATOM 720 C C . VAL A 1 94 ? 7.289 -32.688 -13.516 1 98.19 94 VAL A C 1
ATOM 722 O O . VAL A 1 94 ? 6.352 -33.469 -13.391 1 98.19 94 VAL A O 1
ATOM 725 N N . ALA A 1 95 ? 7.25 -31.656 -14.305 1 96.31 95 ALA A N 1
ATOM 726 C CA . ALA A 1 95 ? 6.059 -31.359 -15.086 1 96.31 95 ALA A CA 1
ATOM 727 C C . ALA A 1 95 ? 6.281 -31.656 -16.562 1 96.31 95 ALA A C 1
ATOM 729 O O . ALA A 1 95 ? 7.355 -31.391 -17.109 1 96.31 95 ALA A O 1
ATOM 730 N N . THR A 1 96 ? 5.316 -32.281 -17.219 1 93.81 96 THR A N 1
ATOM 731 C CA . THR A 1 96 ? 5.441 -32.625 -18.625 1 93.81 96 THR A CA 1
ATOM 732 C C . THR A 1 96 ? 4.93 -31.469 -19.5 1 93.81 96 THR A C 1
ATOM 734 O O . THR A 1 96 ? 4.043 -30.719 -19.094 1 93.81 96 THR A O 1
ATOM 737 N N . THR A 1 97 ? 5.535 -31.297 -20.594 1 90.06 97 THR A N 1
ATOM 738 C CA . THR A 1 97 ? 5.059 -30.359 -21.609 1 90.06 97 THR A CA 1
ATOM 739 C C . THR A 1 97 ? 4.367 -31.094 -22.75 1 90.06 97 THR A C 1
ATOM 741 O O . THR A 1 97 ? 4.191 -32.312 -22.703 1 90.06 97 THR A O 1
ATOM 744 N N . CYS A 1 98 ? 3.916 -30.312 -23.75 1 84.12 98 CYS A N 1
ATOM 745 C CA . CYS A 1 98 ? 3.162 -30.875 -24.859 1 84.12 98 CYS A CA 1
ATOM 746 C C . CYS A 1 98 ? 3.949 -31.984 -25.562 1 84.12 98 CYS A C 1
ATOM 748 O O . CYS A 1 98 ? 3.398 -33.031 -25.875 1 84.12 98 CYS A O 1
ATOM 750 N N . LEU A 1 99 ? 5.262 -31.781 -25.766 1 82 99 LEU A N 1
ATOM 751 C CA . LEU A 1 99 ? 6.09 -32.719 -26.516 1 82 99 LEU A CA 1
ATOM 752 C C . LEU A 1 99 ? 6.195 -34.062 -25.781 1 82 99 LEU A C 1
ATOM 754 O O . LEU A 1 99 ? 6.051 -35.125 -26.406 1 82 99 LEU A O 1
ATOM 758 N N . ALA A 1 100 ? 6.461 -34 -24.531 1 86.12 100 ALA A N 1
ATOM 759 C CA . ALA A 1 100 ? 6.582 -35.219 -23.734 1 86.12 100 ALA A CA 1
ATOM 760 C C . ALA A 1 100 ? 5.273 -36.031 -23.734 1 86.12 100 ALA A C 1
ATOM 762 O O . ALA A 1 100 ? 5.281 -37.25 -23.797 1 86.12 100 ALA A O 1
ATOM 763 N N . GLU A 1 101 ? 4.242 -35.312 -23.594 1 85.62 101 GLU A N 1
ATOM 764 C CA . GLU A 1 101 ? 2.93 -35.969 -23.578 1 85.62 101 GLU A CA 1
ATOM 765 C C . GLU A 1 101 ? 2.611 -36.594 -24.938 1 85.62 101 GLU A C 1
ATOM 767 O O . GLU A 1 101 ? 1.968 -37.625 -25 1 85.62 101 GLU A O 1
ATOM 772 N N . THR A 1 102 ? 2.896 -35.875 -25.984 1 83.06 102 THR A N 1
ATOM 773 C CA . THR A 1 102 ? 2.674 -36.375 -27.344 1 83.06 102 THR A CA 1
ATOM 774 C C . THR A 1 102 ? 3.451 -37.688 -27.562 1 83.06 102 THR A C 1
ATOM 776 O O . THR A 1 102 ? 2.947 -38.594 -28.188 1 83.06 102 THR A O 1
ATOM 779 N N . ILE A 1 103 ? 4.68 -37.688 -27.094 1 85.56 103 ILE A N 1
ATOM 780 C CA . ILE A 1 103 ? 5.523 -38.875 -27.219 1 85.56 103 ILE A CA 1
ATOM 781 C C . ILE A 1 103 ? 4.926 -40.031 -26.406 1 85.56 103 ILE A C 1
ATOM 783 O O . ILE A 1 103 ? 5.09 -41.188 -26.766 1 85.56 103 ILE A O 1
ATOM 787 N N . GLY A 1 104 ? 4.262 -39.625 -25.328 1 86.81 104 GLY A N 1
ATOM 788 C CA . GLY A 1 104 ? 3.611 -40.625 -24.5 1 86.81 104 GLY A CA 1
ATOM 789 C C . GLY A 1 104 ? 4.531 -41.25 -23.453 1 86.81 104 GLY A C 1
ATOM 790 O O . GLY A 1 104 ? 4.371 -42.406 -23.078 1 86.81 104 GLY A O 1
ATOM 791 N N . ASP A 1 105 ? 5.469 -40.531 -23.016 1 89.75 105 ASP A N 1
ATOM 792 C CA . ASP A 1 105 ? 6.383 -41 -21.984 1 89.75 105 ASP A CA 1
ATOM 793 C C . ASP A 1 105 ? 5.645 -41.281 -20.688 1 89.75 105 ASP A C 1
ATOM 795 O O . ASP A 1 105 ? 4.781 -40.5 -20.281 1 89.75 105 ASP A O 1
ATOM 799 N N . ASP A 1 106 ? 5.914 -42.406 -20.141 1 92.62 106 ASP A N 1
ATOM 800 C CA . ASP A 1 106 ? 5.406 -42.719 -18.797 1 92.62 106 ASP A CA 1
ATOM 801 C C . ASP A 1 106 ? 6.324 -42.156 -17.719 1 92.62 106 ASP A C 1
ATOM 803 O O . ASP A 1 106 ? 7.098 -42.906 -17.109 1 92.62 106 ASP A O 1
ATOM 807 N N . VAL A 1 107 ? 6.078 -40.969 -17.359 1 95.44 107 VAL A N 1
ATOM 808 C CA . VAL A 1 107 ? 6.984 -40.219 -16.5 1 95.44 107 VAL A CA 1
ATOM 809 C C . VAL A 1 107 ? 7.062 -40.875 -15.125 1 95.44 107 VAL A C 1
ATOM 811 O O . VAL A 1 107 ? 8.156 -41.062 -14.578 1 95.44 107 VAL A O 1
ATOM 814 N N . PRO A 1 108 ? 5.941 -41.281 -14.469 1 95.75 108 PRO A N 1
ATOM 815 C CA . PRO A 1 108 ? 6.039 -41.969 -13.172 1 95.75 108 PRO A CA 1
ATOM 816 C C . PRO A 1 108 ? 6.918 -43.219 -13.227 1 95.75 108 PRO A C 1
ATOM 818 O O . PRO A 1 108 ? 7.707 -43.438 -12.305 1 95.75 108 PRO A O 1
ATOM 821 N N . ALA A 1 109 ? 6.82 -43.969 -14.234 1 95.88 109 ALA A N 1
ATOM 822 C CA . ALA A 1 109 ? 7.625 -45.188 -14.375 1 95.88 109 ALA A CA 1
ATOM 823 C C . ALA A 1 109 ? 9.109 -44.844 -14.531 1 95.88 109 ALA A C 1
ATOM 825 O O . ALA A 1 109 ? 9.969 -45.531 -13.969 1 95.88 109 ALA A O 1
ATOM 826 N N . ILE A 1 110 ? 9.312 -43.844 -15.359 1 96 110 ILE A N 1
ATOM 827 C CA . ILE A 1 110 ? 10.695 -43.438 -15.586 1 96 110 ILE A CA 1
ATOM 828 C C . ILE A 1 110 ? 11.312 -42.969 -14.266 1 96 110 ILE A C 1
ATOM 830 O O . ILE A 1 110 ? 12.469 -43.281 -13.977 1 96 110 ILE A O 1
ATOM 834 N N . ILE A 1 111 ? 10.602 -42.219 -13.445 1 97.06 111 ILE A N 1
ATOM 835 C CA . ILE A 1 111 ? 11.078 -41.719 -12.164 1 97.06 111 ILE A CA 1
ATOM 836 C C . ILE A 1 111 ? 11.375 -42.906 -11.234 1 97.06 111 ILE A C 1
ATOM 838 O O . ILE A 1 111 ? 12.383 -42.906 -10.523 1 97.06 111 ILE A O 1
ATOM 842 N N . ARG A 1 112 ? 10.516 -43.938 -11.203 1 96.12 112 ARG A N 1
ATOM 843 C CA . ARG A 1 112 ? 10.742 -45.125 -10.391 1 96.12 112 ARG A CA 1
ATOM 844 C C . ARG A 1 112 ? 12.039 -45.812 -10.781 1 96.12 112 ARG A C 1
ATOM 846 O O . ARG A 1 112 ? 12.828 -46.219 -9.922 1 96.12 112 ARG A O 1
ATOM 853 N N . GLU A 1 113 ? 12.219 -46 -12.086 1 96.75 113 GLU A N 1
ATOM 854 C CA . GLU A 1 113 ? 13.438 -46.625 -12.594 1 96.75 113 GLU A CA 1
ATOM 855 C C . GLU A 1 113 ? 14.68 -45.844 -12.188 1 96.75 113 GLU A C 1
ATOM 857 O O . GLU A 1 113 ? 15.695 -46.406 -11.805 1 96.75 113 GLU A O 1
ATOM 862 N N . PHE A 1 114 ? 14.555 -44.531 -12.352 1 97.19 114 PHE A N 1
ATOM 863 C CA . PHE A 1 114 ? 15.648 -43.656 -11.984 1 97.19 114 PHE A CA 1
ATOM 864 C C . PHE A 1 114 ? 16 -43.812 -10.516 1 97.19 114 PHE A C 1
ATOM 866 O O . PHE A 1 114 ? 17.172 -43.906 -10.164 1 97.19 114 PHE A O 1
ATOM 873 N N . LYS A 1 115 ? 15.031 -43.781 -9.609 1 96.56 115 LYS A N 1
ATOM 874 C CA . LYS A 1 115 ? 15.258 -43.938 -8.172 1 96.56 115 LYS A CA 1
ATOM 875 C C . LYS A 1 115 ? 15.93 -45.25 -7.855 1 96.56 115 LYS A C 1
ATOM 877 O O . LYS A 1 115 ? 16.812 -45.312 -7 1 96.56 115 LYS A O 1
ATOM 882 N N . GLU A 1 116 ? 15.5 -46.312 -8.539 1 96.31 116 GLU A N 1
ATOM 883 C CA . GLU A 1 116 ? 16.109 -47.625 -8.352 1 96.31 116 GLU A CA 1
ATOM 884 C C . GLU A 1 116 ? 17.578 -47.625 -8.766 1 96.31 116 GLU A C 1
ATOM 886 O O . GLU A 1 116 ? 18.422 -48.125 -8.031 1 96.31 116 GLU A O 1
ATOM 891 N N . GLU A 1 117 ? 17.781 -47.062 -9.914 1 96.56 117 GLU A N 1
ATOM 892 C CA . GLU A 1 117 ? 19.141 -47.031 -10.453 1 96.56 117 GLU A CA 1
ATOM 893 C C . GLU A 1 117 ? 20.062 -46.219 -9.555 1 96.56 117 GLU A C 1
ATOM 895 O O . GLU A 1 117 ? 21.25 -46.562 -9.414 1 96.56 117 GLU A O 1
ATOM 900 N N . GLN A 1 118 ? 19.547 -45.188 -8.961 1 95.5 118 GLN A N 1
ATOM 901 C CA . GLN A 1 118 ? 20.359 -44.281 -8.148 1 95.5 118 GLN A CA 1
ATOM 902 C C . GLN A 1 118 ? 20.266 -44.625 -6.672 1 95.5 118 GLN A C 1
ATOM 904 O O . GLN A 1 118 ? 20.828 -43.938 -5.824 1 95.5 118 GLN A O 1
ATOM 909 N N . GLU A 1 119 ? 19.516 -45.656 -6.293 1 93.94 119 GLU A N 1
ATOM 910 C CA . GLU A 1 119 ? 19.344 -46.156 -4.93 1 93.94 119 GLU A CA 1
ATOM 911 C C . GLU A 1 119 ? 18.766 -45.094 -4.02 1 93.94 119 GLU A C 1
ATOM 913 O O . GLU A 1 119 ? 19.281 -44.844 -2.928 1 93.94 119 GLU A O 1
ATOM 918 N N . ILE A 1 120 ? 17.891 -44.344 -4.574 1 94.19 120 ILE A N 1
ATOM 919 C CA . ILE A 1 120 ? 17.156 -43.344 -3.801 1 94.19 120 ILE A CA 1
ATOM 920 C C . ILE A 1 120 ? 15.914 -44 -3.188 1 94.19 120 ILE A C 1
ATOM 922 O O . ILE A 1 120 ? 15.078 -44.562 -3.904 1 94.19 120 ILE A O 1
ATOM 926 N N . GLY A 1 121 ? 15.797 -43.906 -1.875 1 89.94 121 GLY A N 1
ATOM 927 C CA . GLY A 1 121 ? 14.664 -44.5 -1.18 1 89.94 121 GLY A CA 1
ATOM 928 C C . GLY A 1 121 ? 13.438 -43.594 -1.183 1 89.94 121 GLY A C 1
ATOM 929 O O . GLY A 1 121 ? 13.367 -42.625 -1.94 1 89.94 121 GLY A O 1
ATOM 930 N N . ASP A 1 122 ? 12.398 -44 -0.434 1 85.25 122 ASP A N 1
ATOM 931 C CA . ASP A 1 122 ? 11.133 -43.281 -0.385 1 85.25 122 ASP A CA 1
ATOM 932 C C . ASP A 1 122 ? 10.922 -42.625 0.986 1 85.25 122 ASP A C 1
ATOM 934 O O . ASP A 1 122 ? 9.805 -42.25 1.326 1 85.25 122 ASP A O 1
ATOM 938 N N . ASP A 1 123 ? 12.039 -42.531 1.728 1 84.06 123 ASP A N 1
ATOM 939 C CA . ASP A 1 123 ? 11.977 -41.844 3.02 1 84.06 123 ASP A CA 1
ATOM 940 C C . ASP A 1 123 ? 11.961 -40.344 2.846 1 84.06 123 ASP A C 1
ATOM 942 O O . ASP A 1 123 ? 12.977 -39.75 2.465 1 84.06 123 ASP A O 1
ATOM 946 N N . PRO A 1 124 ? 10.906 -39.75 3.195 1 81.75 124 PRO A N 1
ATOM 947 C CA . PRO A 1 124 ? 10.789 -38.281 2.967 1 81.75 124 PRO A CA 1
ATOM 948 C C . PRO A 1 124 ? 11.766 -37.469 3.814 1 81.75 124 PRO A C 1
ATOM 950 O O . PRO A 1 124 ? 12.047 -36.312 3.498 1 81.75 124 PRO A O 1
ATOM 953 N N . GLU A 1 125 ? 12.266 -38 4.879 1 81.88 125 GLU A N 1
ATOM 954 C CA . GLU A 1 125 ? 13.203 -37.281 5.738 1 81.88 125 GLU A CA 1
ATOM 955 C C . GLU A 1 125 ? 14.625 -37.344 5.188 1 81.88 125 GLU A C 1
ATOM 957 O O . GLU A 1 125 ? 15.422 -36.406 5.383 1 81.88 125 GLU A O 1
ATOM 962 N N . LYS A 1 126 ? 14.891 -38.375 4.453 1 87 126 LYS A N 1
ATOM 963 C CA . LYS A 1 126 ? 16.281 -38.625 4.066 1 87 126 LYS A CA 1
ATOM 964 C C . LYS A 1 126 ? 16.453 -38.5 2.555 1 87 126 LYS A C 1
ATOM 966 O O . LYS A 1 126 ? 17.5 -38.062 2.076 1 87 126 LYS A O 1
ATOM 971 N N . ASP A 1 127 ? 15.484 -38.875 1.852 1 92.12 127 ASP A N 1
ATOM 972 C CA . ASP A 1 127 ? 15.625 -39.031 0.407 1 92.12 127 ASP A CA 1
ATOM 973 C C . ASP A 1 127 ? 15.008 -37.844 -0.336 1 92.12 127 ASP A C 1
ATOM 975 O O . ASP A 1 127 ? 14.133 -37.188 0.197 1 92.12 127 ASP A O 1
ATOM 979 N N . ILE A 1 128 ? 15.469 -37.688 -1.492 1 96.31 128 ILE A N 1
ATOM 980 C CA . ILE A 1 128 ? 14.891 -36.688 -2.385 1 96.31 128 ILE A CA 1
ATOM 981 C C . ILE A 1 128 ? 13.492 -37.094 -2.812 1 96.31 128 ILE A C 1
ATOM 983 O O . ILE A 1 128 ? 13.25 -38.281 -3.064 1 96.31 128 ILE A O 1
ATOM 987 N N . ILE A 1 129 ? 12.602 -36.188 -2.869 1 96.62 129 ILE A N 1
ATOM 988 C CA . ILE A 1 129 ? 11.219 -36.438 -3.254 1 96.62 129 ILE A CA 1
ATOM 989 C C . ILE A 1 129 ? 10.969 -35.938 -4.672 1 96.62 129 ILE A C 1
ATOM 991 O O . ILE A 1 129 ? 11.211 -34.781 -4.973 1 96.62 129 ILE A O 1
ATOM 995 N N . ILE A 1 130 ? 10.555 -36.812 -5.598 1 97.94 130 ILE A N 1
ATOM 996 C CA . ILE A 1 130 ? 10.281 -36.438 -6.984 1 97.94 130 ILE A CA 1
ATOM 997 C C . ILE A 1 130 ? 8.789 -36.562 -7.27 1 97.94 130 ILE A C 1
ATOM 999 O O . ILE A 1 130 ? 8.203 -37.656 -7.102 1 97.94 130 ILE A O 1
ATOM 1003 N N . ILE A 1 131 ? 8.133 -35.5 -7.676 1 97.69 131 ILE A N 1
ATOM 1004 C CA . ILE A 1 131 ? 6.688 -35.469 -7.848 1 97.69 131 ILE A CA 1
ATOM 1005 C C . ILE A 1 131 ? 6.352 -35.219 -9.32 1 97.69 131 ILE A C 1
ATOM 1007 O O . ILE A 1 131 ? 6.539 -34.125 -9.836 1 97.69 131 ILE A O 1
ATOM 1011 N N . PRO A 1 132 ? 5.809 -36.188 -10.031 1 97.44 132 PRO A N 1
ATOM 1012 C CA . PRO A 1 132 ? 5.391 -36 -11.422 1 97.44 132 PRO A CA 1
ATOM 1013 C C . PRO A 1 132 ? 4.02 -35.344 -11.539 1 97.44 132 PRO A C 1
ATOM 1015 O O . PRO A 1 132 ? 3.125 -35.625 -10.734 1 97.44 132 PRO A O 1
ATOM 1018 N N . VAL A 1 133 ? 3.838 -34.438 -12.438 1 96.69 133 VAL A N 1
ATOM 1019 C CA . VAL A 1 133 ? 2.555 -33.844 -12.758 1 96.69 133 VAL A CA 1
ATOM 1020 C C . VAL A 1 133 ? 2.41 -33.688 -14.266 1 96.69 133 VAL A C 1
ATOM 1022 O O . VAL A 1 133 ? 3.328 -33.219 -14.945 1 96.69 133 VAL A O 1
ATOM 1025 N N . SER A 1 134 ? 1.296 -34.125 -14.828 1 93.69 134 SER A N 1
ATOM 1026 C CA . SER A 1 134 ? 1.011 -34 -16.25 1 93.69 134 SER A CA 1
ATOM 1027 C C . SER A 1 134 ? 0.418 -32.625 -16.578 1 93.69 134 SER A C 1
ATOM 1029 O O . SER A 1 134 ? -0.699 -32.312 -16.156 1 93.69 134 SER A O 1
ATOM 1031 N N . THR A 1 135 ? 1.177 -31.844 -17.344 1 91 135 THR A N 1
ATOM 1032 C CA . THR A 1 135 ? 0.729 -30.484 -17.641 1 91 135 THR A CA 1
ATOM 1033 C C . THR A 1 135 ? 0.897 -30.172 -19.125 1 91 135 THR A C 1
ATOM 1035 O O . THR A 1 135 ? 1.587 -29.219 -19.5 1 91 135 THR A O 1
ATOM 1038 N N . PRO A 1 136 ? 0.215 -30.922 -20 1 83.88 136 PRO A N 1
ATOM 1039 C CA . PRO A 1 136 ? 0.319 -30.578 -21.422 1 83.88 136 PRO A CA 1
ATOM 1040 C C . PRO A 1 136 ? -0.361 -29.25 -21.75 1 83.88 136 PRO A C 1
ATOM 1042 O O . PRO A 1 136 ? -1.366 -28.891 -21.125 1 83.88 136 PRO A O 1
ATOM 1045 N N . SER A 1 137 ? 0.17 -28.547 -22.75 1 69.5 137 SER A N 1
ATOM 1046 C CA . SER A 1 137 ? -0.318 -27.219 -23.094 1 69.5 137 SER A CA 1
ATOM 1047 C C . SER A 1 137 ? -1.595 -27.281 -23.922 1 69.5 137 SER A C 1
ATOM 1049 O O . SER A 1 137 ? -2.342 -26.312 -24 1 69.5 137 SER A O 1
ATOM 1051 N N . TYR A 1 138 ? -1.879 -28.344 -24.719 1 64.31 138 TYR A N 1
ATOM 1052 C CA . TYR A 1 138 ? -2.953 -28.391 -25.703 1 64.31 138 TYR A CA 1
ATOM 1053 C C . TYR A 1 138 ? -4.316 -28.25 -25.031 1 64.31 138 TYR A C 1
ATOM 1055 O O . TYR A 1 138 ? -5.285 -27.828 -25.656 1 64.31 138 TYR A O 1
ATOM 1063 N N . GLY A 1 139 ? -4.383 -28.391 -23.859 1 61.72 139 GLY A N 1
ATOM 1064 C CA . GLY A 1 139 ? -5.77 -28.516 -23.422 1 61.72 139 GLY A CA 1
ATOM 1065 C C . GLY A 1 139 ? -6.137 -27.531 -22.328 1 61.72 139 GLY A C 1
ATOM 1066 O O . GLY A 1 139 ? -7.312 -27.219 -22.141 1 61.72 139 GLY A O 1
ATOM 1067 N N . GLU A 1 140 ? -5.309 -27 -21.672 1 83.12 140 GLU A N 1
ATOM 1068 C CA . GLU A 1 140 ? -5.703 -26.234 -20.5 1 83.12 140 GLU A CA 1
ATOM 1069 C C . GLU A 1 140 ? -4.707 -25.109 -20.203 1 83.12 140 GLU A C 1
ATOM 1071 O O . GLU A 1 140 ? -3.828 -24.828 -21.031 1 83.12 140 GLU A O 1
ATOM 1076 N N . SER A 1 141 ? -5.062 -24.312 -19.281 1 89.31 141 SER A N 1
ATOM 1077 C CA . SER A 1 141 ? -4.277 -23.109 -19 1 89.31 141 SER A CA 1
ATOM 1078 C C . SER A 1 141 ? -3.42 -23.297 -17.75 1 89.31 141 SER A C 1
ATOM 1080 O O . SER A 1 141 ? -3.418 -24.359 -17.141 1 89.31 141 SER A O 1
ATOM 1082 N N . HIS A 1 142 ? -2.613 -22.25 -17.484 1 93.12 142 HIS A N 1
ATOM 1083 C CA . HIS A 1 142 ? -1.78 -22.234 -16.281 1 93.12 142 HIS A CA 1
ATOM 1084 C C . HIS A 1 142 ? -2.621 -22.438 -15.031 1 93.12 142 HIS A C 1
ATOM 1086 O O . HIS A 1 142 ? -2.123 -22.938 -14.016 1 93.12 142 HIS A O 1
ATOM 1092 N N . VAL A 1 143 ? -3.883 -22.172 -15.07 1 94.62 143 VAL A N 1
ATOM 1093 C CA . VAL A 1 143 ? -4.785 -22.391 -13.938 1 94.62 143 VAL A CA 1
ATOM 1094 C C . VAL A 1 143 ? -4.852 -23.875 -13.602 1 94.62 143 VAL A C 1
ATOM 1096 O O . VAL A 1 143 ? -4.66 -24.266 -12.445 1 94.62 143 VAL A O 1
ATOM 1099 N N . SER A 1 144 ? -5.105 -24.672 -14.602 1 93.94 144 SER A N 1
ATOM 1100 C CA . SER A 1 144 ? -5.184 -26.109 -14.414 1 93.94 144 SER A CA 1
ATOM 1101 C C . SER A 1 144 ? -3.844 -26.688 -13.953 1 93.94 144 SER A C 1
ATOM 1103 O O . SER A 1 144 ? -3.803 -27.578 -13.102 1 93.94 144 SER A O 1
ATOM 1105 N N . GLY A 1 145 ? -2.756 -26.203 -14.625 1 95.38 145 GLY A N 1
ATOM 1106 C CA . GLY A 1 145 ? -1.434 -26.656 -14.219 1 95.38 145 GLY A CA 1
ATOM 1107 C C . GLY A 1 145 ? -1.142 -26.406 -12.758 1 95.38 145 GLY A C 1
ATOM 1108 O O . GLY A 1 145 ? -0.536 -27.25 -12.086 1 95.38 145 GLY A O 1
ATOM 1109 N N . TYR A 1 146 ? -1.527 -25.281 -12.273 1 97.12 146 TYR A N 1
ATOM 1110 C CA . TYR A 1 146 ? -1.362 -24.906 -10.867 1 97.12 146 TYR A CA 1
ATOM 1111 C C . TYR A 1 146 ? -2.148 -25.844 -9.961 1 97.12 146 TYR A C 1
ATOM 1113 O O . TYR A 1 146 ? -1.61 -26.359 -8.977 1 97.12 146 TYR A O 1
ATOM 1121 N N . ILE A 1 147 ? -3.393 -26.094 -10.258 1 96.88 147 ILE A N 1
ATOM 1122 C CA . ILE A 1 147 ? -4.293 -26.922 -9.469 1 96.88 147 ILE A CA 1
ATOM 1123 C C . ILE A 1 147 ? -3.766 -28.359 -9.422 1 96.88 147 ILE A C 1
ATOM 1125 O O . ILE A 1 147 ? -3.689 -28.953 -8.344 1 96.88 147 ILE A O 1
ATOM 1129 N N . LYS A 1 148 ? -3.355 -28.875 -10.586 1 96.88 148 LYS A N 1
ATOM 1130 C CA . LYS A 1 148 ? -2.855 -30.234 -10.68 1 96.88 148 LYS A CA 1
ATOM 1131 C C . LYS A 1 148 ? -1.562 -30.406 -9.891 1 96.88 148 LYS A C 1
ATOM 1133 O O . LYS A 1 148 ? -1.357 -31.438 -9.234 1 96.88 148 LYS A O 1
ATOM 1138 N N . ALA A 1 149 ? -0.726 -29.406 -10 1 98.19 149 ALA A N 1
ATOM 1139 C CA . ALA A 1 149 ? 0.549 -29.484 -9.289 1 98.19 149 ALA A CA 1
ATOM 1140 C C . ALA A 1 149 ? 0.336 -29.516 -7.781 1 98.19 149 ALA A C 1
ATOM 1142 O O . ALA A 1 149 ? 0.955 -30.312 -7.078 1 98.19 149 ALA A O 1
ATOM 1143 N N . LEU A 1 150 ? -0.525 -28.656 -7.234 1 98.56 150 LEU A N 1
ATOM 1144 C CA . LEU A 1 150 ? -0.78 -28.625 -5.801 1 98.56 150 LEU A CA 1
ATOM 1145 C C . LEU A 1 150 ? -1.437 -29.922 -5.336 1 98.56 150 LEU A C 1
ATOM 1147 O O . LEU A 1 150 ? -1.136 -30.422 -4.25 1 98.56 150 LEU A O 1
ATOM 1151 N N . ASP A 1 151 ? -2.332 -30.422 -6.145 1 98.12 151 ASP A N 1
ATOM 1152 C CA . ASP A 1 151 ? -2.955 -31.703 -5.832 1 98.12 151 ASP A CA 1
ATOM 1153 C C . ASP A 1 151 ? -1.909 -32.812 -5.746 1 98.12 151 ASP A C 1
ATOM 1155 O O . ASP A 1 151 ? -1.927 -33.625 -4.809 1 98.12 151 ASP A O 1
ATOM 1159 N N . ALA A 1 152 ? -0.993 -32.844 -6.723 1 97.81 152 ALA A N 1
ATOM 1160 C CA . ALA A 1 152 ? 0.067 -33.844 -6.742 1 97.81 152 ALA A CA 1
ATOM 1161 C C . ALA A 1 152 ? 0.956 -33.719 -5.508 1 97.81 152 ALA A C 1
ATOM 1163 O O . ALA A 1 152 ? 1.366 -34.75 -4.938 1 97.81 152 ALA A O 1
ATOM 1164 N N . VAL A 1 153 ? 1.271 -32.531 -5.098 1 98 153 VAL A N 1
ATOM 1165 C CA . VAL A 1 153 ? 2.113 -32.281 -3.934 1 98 153 VAL A CA 1
ATOM 1166 C C . VAL A 1 153 ? 1.433 -32.812 -2.676 1 98 153 VAL A C 1
ATOM 1168 O O . VAL A 1 153 ? 2.045 -33.531 -1.893 1 98 153 VAL A O 1
ATOM 1171 N N . VAL A 1 154 ? 0.188 -32.406 -2.471 1 98 154 VAL A N 1
ATOM 1172 C CA . VAL A 1 154 ? -0.533 -32.812 -1.268 1 98 154 VAL A CA 1
ATOM 1173 C C . VAL A 1 154 ? -0.652 -34.344 -1.223 1 98 154 VAL A C 1
ATOM 1175 O O . VAL A 1 154 ? -0.437 -34.938 -0.175 1 98 154 VAL A O 1
ATOM 1178 N N . ARG A 1 155 ? -0.952 -34.969 -2.361 1 96.31 155 ARG A N 1
ATOM 1179 C CA . ARG A 1 155 ? -1.085 -36.438 -2.42 1 96.31 155 ARG A CA 1
ATOM 1180 C C . ARG A 1 155 ? 0.232 -37.125 -2.07 1 96.31 155 ARG A C 1
ATOM 1182 O O . ARG A 1 155 ? 0.252 -38.094 -1.306 1 96.31 155 ARG A O 1
ATOM 1189 N N . LYS A 1 156 ? 1.287 -36.594 -2.596 1 95.19 156 LYS A N 1
ATOM 1190 C CA . LYS A 1 156 ? 2.594 -37.188 -2.381 1 95.19 156 LYS A CA 1
ATOM 1191 C C . LYS A 1 156 ? 3.002 -37.125 -0.912 1 95.19 156 LYS A C 1
ATOM 1193 O O . LYS A 1 156 ? 3.49 -38.094 -0.344 1 95.19 156 LYS A O 1
ATOM 1198 N N . PHE A 1 157 ? 2.828 -36 -0.26 1 94.38 157 PHE A N 1
ATOM 1199 C CA . PHE A 1 157 ? 3.324 -35.781 1.091 1 94.38 157 PHE A CA 1
ATOM 1200 C C . PHE A 1 157 ? 2.4 -36.406 2.125 1 94.38 157 PHE A C 1
ATOM 1202 O O . PHE A 1 157 ? 2.803 -36.625 3.268 1 94.38 157 PHE A O 1
ATOM 1209 N N . THR A 1 158 ? 1.159 -36.688 1.753 1 91.38 158 THR A N 1
ATOM 1210 C CA . THR A 1 158 ? 0.216 -37.188 2.734 1 91.38 158 THR A CA 1
ATOM 1211 C C . THR A 1 158 ? 0.007 -38.688 2.535 1 91.38 158 THR A C 1
ATOM 1213 O O . THR A 1 158 ? -0.751 -39.312 3.275 1 91.38 158 THR A O 1
ATOM 1216 N N . GLU A 1 159 ? 0.724 -39.156 1.505 1 84.12 159 GLU A N 1
ATOM 1217 C CA . GLU A 1 159 ? 0.583 -40.594 1.225 1 84.12 159 GLU A CA 1
ATOM 1218 C C . GLU A 1 159 ? 0.982 -41.438 2.434 1 84.12 159 GLU A C 1
ATOM 1220 O O . GLU A 1 159 ? 2.1 -41.312 2.941 1 84.12 159 GLU A O 1
ATOM 1225 N N . LYS A 1 160 ? 0.148 -41.938 3.17 1 72.62 160 LYS A N 1
ATOM 1226 C CA . LYS A 1 160 ? 0.37 -42.812 4.312 1 72.62 160 LYS A CA 1
ATOM 1227 C C . LYS A 1 160 ? -0.254 -44.188 4.078 1 72.62 160 LYS A C 1
ATOM 1229 O O . LYS A 1 160 ? -1.151 -44.312 3.246 1 72.62 160 LYS A O 1
ATOM 1234 N N . THR A 1 161 ? 0.556 -45.125 4.652 1 61.75 161 THR A N 1
ATOM 1235 C CA . THR A 1 161 ? -0.046 -46.469 4.672 1 61.75 161 THR A CA 1
ATOM 1236 C C . THR A 1 161 ? -1.389 -46.438 5.398 1 61.75 161 THR A C 1
ATOM 1238 O O 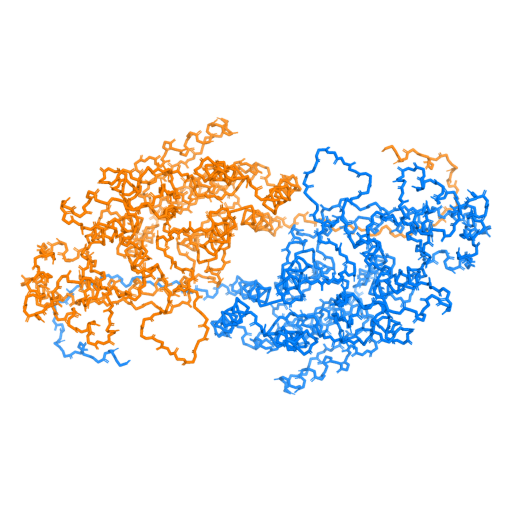. THR A 1 161 ? -1.668 -45.5 6.164 1 61.75 161 THR A O 1
ATOM 1241 N N . GLU A 1 162 ? -2.221 -47.25 4.934 1 57.06 162 GLU A N 1
ATOM 1242 C CA . GLU A 1 162 ? -3.545 -47.344 5.539 1 57.06 162 GLU A CA 1
ATOM 1243 C C . GLU A 1 162 ? -3.459 -47.344 7.062 1 57.06 162 GLU A C 1
ATOM 1245 O O . GLU A 1 162 ? -4.312 -46.75 7.734 1 57.06 162 GLU A O 1
ATOM 1250 N N . GLU A 1 163 ? -2.494 -47.969 7.645 1 54.47 163 GLU A N 1
ATOM 1251 C CA . GLU A 1 163 ? -2.332 -48.062 9.094 1 54.47 163 GLU A CA 1
ATOM 1252 C C . GLU A 1 163 ? -1.98 -46.688 9.688 1 54.47 163 GLU A C 1
ATOM 1254 O O . GLU A 1 163 ? -2.455 -46.344 10.773 1 54.47 163 GLU A O 1
ATOM 1259 N N . GLU A 1 164 ? -1.318 -45.906 8.977 1 61.88 164 GLU A N 1
ATOM 1260 C CA . GLU A 1 164 ? -0.833 -44.594 9.453 1 61.88 164 GLU A CA 1
ATOM 1261 C C . GLU A 1 164 ? -1.92 -43.531 9.367 1 61.88 164 GLU A C 1
ATOM 1263 O O . GLU A 1 164 ? -1.893 -42.562 10.102 1 61.88 164 GLU A O 1
ATOM 1268 N N . LYS A 1 165 ? -2.875 -43.875 8.484 1 62.41 165 LYS A N 1
ATOM 1269 C CA . LYS A 1 165 ? -3.957 -42.906 8.289 1 62.41 165 LYS A CA 1
ATOM 1270 C C . LYS A 1 165 ? -4.898 -42.875 9.492 1 62.41 165 LYS A C 1
ATOM 1272 O O . LYS A 1 165 ? -5.574 -41.875 9.734 1 62.41 165 LYS A O 1
ATOM 1277 N N . THR A 1 166 ? -4.887 -43.969 10.234 1 59.66 166 THR A N 1
ATOM 1278 C CA . THR A 1 166 ? -5.879 -44.125 11.289 1 59.66 166 THR A CA 1
ATOM 1279 C C . THR A 1 166 ? -5.516 -43.281 12.508 1 59.66 166 THR A C 1
ATOM 1281 O O . THR A 1 166 ? -6.391 -42.906 13.289 1 59.66 166 THR A O 1
ATOM 1284 N N . VAL A 1 167 ? -4.32 -42.938 12.734 1 65.56 167 VAL A N 1
ATOM 1285 C CA . VAL A 1 167 ? -4.016 -42.156 13.922 1 65.56 167 VAL A CA 1
ATOM 1286 C C . VAL A 1 167 ? -3.912 -40.688 13.555 1 65.56 167 VAL A C 1
ATOM 1288 O O . VAL A 1 167 ? -2.977 -40.281 12.867 1 65.56 167 VAL A O 1
ATOM 1291 N N . LYS A 1 168 ? -5.062 -39.969 13.68 1 77.69 168 LYS A N 1
ATOM 1292 C CA . LYS A 1 168 ? -5.082 -38.531 13.438 1 77.69 168 LYS A CA 1
ATOM 1293 C C . LYS A 1 168 ? -4.785 -37.75 14.719 1 77.69 168 LYS A C 1
ATOM 1295 O O . LYS A 1 168 ? -5.438 -37.969 15.742 1 77.69 168 LYS A O 1
ATOM 1300 N N . ILE A 1 169 ? -3.65 -37.094 14.688 1 86.81 169 ILE A N 1
ATOM 1301 C CA . ILE A 1 169 ? -3.357 -36.156 15.773 1 86.81 169 ILE A CA 1
ATOM 1302 C C . ILE A 1 169 ? -3.691 -34.75 15.344 1 86.81 169 ILE A C 1
ATOM 1304 O O . ILE A 1 169 ? -2.939 -34.125 14.586 1 86.81 169 ILE A O 1
ATOM 1308 N N . PRO A 1 170 ? -4.824 -34.312 15.836 1 92.12 170 PRO A N 1
ATOM 1309 C CA . PRO A 1 170 ? -5.23 -32.969 15.422 1 92.12 170 PRO A CA 1
ATOM 1310 C C . PRO A 1 170 ? -4.176 -31.906 15.742 1 92.12 170 PRO A C 1
ATOM 1312 O O . PRO A 1 170 ? -3.617 -31.891 16.844 1 92.12 170 PRO A O 1
ATOM 1315 N N . ASN A 1 171 ? -3.834 -31.094 14.727 1 94.75 171 ASN A N 1
ATOM 1316 C CA . ASN A 1 171 ? -2.844 -30.031 14.938 1 94.75 171 ASN A CA 1
ATOM 1317 C C . ASN A 1 171 ? -3.506 -28.688 15.188 1 94.75 171 ASN A C 1
ATOM 1319 O O . ASN A 1 171 ? -2.834 -27.719 15.555 1 94.75 171 ASN A O 1
ATOM 1323 N N . GLY A 1 172 ? -4.828 -28.656 14.93 1 94.44 172 GLY A N 1
ATOM 1324 C CA . GLY A 1 172 ? -5.582 -27.438 15.211 1 94.44 172 GLY A CA 1
ATOM 1325 C C . GLY A 1 172 ? -5.355 -26.344 14.188 1 94.44 172 GLY A C 1
ATOM 1326 O O . GLY A 1 172 ? -5.855 -25.234 14.344 1 94.44 172 GLY A O 1
ATOM 1327 N N . LYS A 1 173 ? -4.688 -26.625 13.102 1 97.06 173 LYS A N 1
ATOM 1328 C CA . LYS A 1 173 ? -4.301 -25.625 12.125 1 97.06 173 LYS A CA 1
ATOM 1329 C C . LYS A 1 173 ? -5.336 -25.5 11.008 1 97.06 173 LYS A C 1
ATOM 1331 O O . LYS A 1 173 ? -6.203 -26.375 10.867 1 97.06 173 LYS A O 1
ATOM 1336 N N . LEU A 1 174 ? -5.324 -24.422 10.32 1 97.94 174 LEU A N 1
ATOM 1337 C CA . LEU A 1 174 ? -6.105 -24.203 9.109 1 97.94 174 LEU A CA 1
ATOM 1338 C C . LEU A 1 174 ? -5.227 -24.344 7.867 1 97.94 174 LEU A C 1
ATOM 1340 O O . LEU A 1 174 ? -4.188 -23.688 7.762 1 97.94 174 LEU A O 1
ATOM 1344 N N . ASN A 1 175 ? -5.625 -25.25 6.938 1 98.56 175 ASN A N 1
ATOM 1345 C CA . ASN A 1 175 ? -4.973 -25.281 5.633 1 98.56 175 ASN A CA 1
ATOM 1346 C C . ASN A 1 175 ? -5.5 -24.188 4.723 1 98.56 175 ASN A C 1
ATOM 1348 O O . ASN A 1 175 ? -6.711 -24 4.59 1 98.56 175 ASN A O 1
ATOM 1352 N N . VAL A 1 176 ? -4.605 -23.422 4.188 1 98.62 176 VAL A N 1
ATOM 1353 C CA . VAL A 1 176 ? -4.996 -22.375 3.24 1 98.62 176 VAL A CA 1
ATOM 1354 C C . VAL A 1 176 ? -4.395 -22.688 1.869 1 98.62 176 VAL A C 1
ATOM 1356 O O . VAL A 1 176 ? -3.174 -22.766 1.725 1 98.62 176 VAL A O 1
ATOM 1359 N N . ILE A 1 177 ? -5.227 -22.844 0.858 1 98.56 177 ILE A N 1
ATOM 1360 C CA . ILE A 1 177 ? -4.785 -23.156 -0.497 1 98.56 177 ILE A CA 1
ATOM 1361 C C . ILE A 1 177 ? -5.379 -22.156 -1.479 1 98.56 177 ILE A C 1
ATOM 1363 O O . ILE A 1 177 ? -6.512 -22.328 -1.945 1 98.56 177 ILE A O 1
ATOM 1367 N N . PRO A 1 178 ? -4.633 -21.172 -1.882 1 97.44 178 PRO A N 1
ATOM 1368 C CA . PRO A 1 178 ? -5.148 -20.109 -2.744 1 97.44 178 PRO A CA 1
ATOM 1369 C C . PRO A 1 178 ? -5.121 -20.484 -4.227 1 97.44 178 PRO A C 1
ATOM 1371 O O . PRO A 1 178 ? -4.84 -21.641 -4.57 1 97.44 178 PRO A O 1
ATOM 1374 N N . VAL A 1 179 ? -5.488 -19.484 -5.086 1 95.38 179 VAL A N 1
ATOM 1375 C CA . VAL A 1 179 ? -5.441 -19.609 -6.539 1 95.38 179 VAL A CA 1
ATOM 1376 C C . VAL A 1 179 ? -4.105 -19.078 -7.062 1 95.38 179 VAL A C 1
ATOM 1378 O O . VAL A 1 179 ? -3.299 -18.547 -6.293 1 95.38 179 VAL A O 1
ATOM 1381 N N . GLU A 1 180 ? -3.865 -19.203 -8.312 1 94.62 180 GLU A N 1
ATOM 1382 C CA . GLU A 1 180 ? -2.582 -18.938 -8.953 1 94.62 180 GLU A CA 1
ATOM 1383 C C . GLU A 1 180 ? -2.35 -17.453 -9.125 1 94.62 180 GLU A C 1
ATOM 1385 O O . GLU A 1 180 ? -1.216 -17.016 -9.328 1 94.62 180 GLU A O 1
ATOM 1390 N N . SER A 1 181 ? -3.338 -16.594 -9.008 1 93.12 181 SER A N 1
ATOM 1391 C CA . SER A 1 181 ? -3.26 -15.211 -9.461 1 93.12 181 SER A CA 1
ATOM 1392 C C . SER A 1 181 ? -2.867 -14.273 -8.328 1 93.12 181 SER A C 1
ATOM 1394 O O . SER A 1 181 ? -2.932 -13.055 -8.477 1 93.12 181 SER A O 1
ATOM 1396 N N . LEU A 1 182 ? -2.414 -14.75 -7.195 1 96.75 182 LEU A N 1
ATOM 1397 C CA . LEU A 1 182 ? -2.057 -13.898 -6.066 1 96.75 182 LEU A CA 1
ATOM 1398 C C . LEU A 1 182 ? -0.627 -13.383 -6.203 1 96.75 182 LEU A C 1
ATOM 1400 O O . LEU A 1 182 ? 0.259 -14.117 -6.652 1 96.75 182 LEU A O 1
ATOM 1404 N N . SER A 1 183 ? -0.438 -12.164 -5.832 1 97.69 183 SER A N 1
ATOM 1405 C CA . SER A 1 183 ? 0.911 -11.625 -5.723 1 97.69 183 SER A CA 1
ATOM 1406 C C . SER A 1 183 ? 1.547 -11.992 -4.387 1 97.69 183 SER A C 1
ATOM 1408 O O . SER A 1 183 ? 0.849 -12.367 -3.441 1 97.69 183 SER A O 1
ATOM 1410 N N . PRO A 1 184 ? 2.904 -11.93 -4.297 1 97.81 184 PRO A N 1
ATOM 1411 C CA . PRO A 1 184 ? 3.559 -12.094 -2.998 1 97.81 184 PRO A CA 1
ATOM 1412 C C . PRO A 1 184 ? 2.996 -11.148 -1.935 1 97.81 184 PRO A C 1
ATOM 1414 O O . PRO A 1 184 ? 2.861 -11.539 -0.771 1 97.81 184 PRO A O 1
ATOM 1417 N N . ALA A 1 185 ? 2.652 -9.93 -2.303 1 97.94 185 ALA A N 1
ATOM 1418 C CA . ALA A 1 185 ? 2.043 -8.992 -1.365 1 97.94 185 ALA A CA 1
ATOM 1419 C C . ALA A 1 185 ? 0.688 -9.5 -0.881 1 97.94 185 ALA A C 1
ATOM 1421 O O . ALA A 1 185 ? 0.333 -9.328 0.287 1 97.94 185 ALA A O 1
ATOM 1422 N N . ASP A 1 186 ? -0.082 -10.039 -1.78 1 98.44 186 ASP A N 1
ATOM 1423 C CA . ASP A 1 186 ? -1.357 -10.641 -1.405 1 98.44 186 ASP A CA 1
ATOM 1424 C C . ASP A 1 186 ? -1.158 -11.758 -0.38 1 98.44 186 ASP A C 1
ATOM 1426 O O . ASP A 1 186 ? -1.892 -11.836 0.607 1 98.44 186 ASP A O 1
ATOM 1430 N N . VAL A 1 187 ? -0.168 -12.594 -0.645 1 98.44 187 VAL A N 1
ATOM 1431 C CA . VAL A 1 187 ? 0.108 -13.719 0.24 1 98.44 187 VAL A CA 1
ATOM 1432 C C . VAL A 1 187 ? 0.528 -13.211 1.615 1 98.44 187 VAL A C 1
ATOM 1434 O O . VAL A 1 187 ? 0.076 -13.719 2.641 1 98.44 187 VAL A O 1
ATOM 1437 N N . ARG A 1 188 ? 1.353 -12.195 1.672 1 97.31 188 ARG A N 1
ATOM 1438 C CA . ARG A 1 188 ? 1.791 -11.633 2.945 1 97.31 188 ARG A CA 1
ATOM 1439 C C . ARG A 1 188 ? 0.617 -11.039 3.715 1 97.31 188 ARG A C 1
ATOM 1441 O O . ARG A 1 188 ? 0.545 -11.156 4.938 1 97.31 188 ARG A O 1
ATOM 1448 N N . GLU A 1 189 ? -0.285 -10.367 2.99 1 97.81 189 GLU A N 1
ATOM 1449 C CA . GLU A 1 189 ? -1.474 -9.805 3.629 1 97.81 189 GLU A CA 1
ATOM 1450 C C . GLU A 1 189 ? -2.34 -10.906 4.234 1 97.81 189 GLU A C 1
ATOM 1452 O O . GLU A 1 189 ? -2.818 -10.781 5.363 1 97.81 189 GLU A O 1
ATOM 1457 N N . LEU A 1 190 ? -2.539 -11.969 3.504 1 98.31 190 LEU A N 1
ATOM 1458 C CA . LEU A 1 190 ? -3.316 -13.102 4.004 1 98.31 190 LEU A CA 1
ATOM 1459 C C . LEU A 1 190 ? -2.66 -13.703 5.238 1 98.31 190 LEU A C 1
ATOM 1461 O O . LEU A 1 190 ? -3.34 -14.008 6.223 1 98.31 190 LEU A O 1
ATOM 1465 N N . LYS A 1 191 ? -1.393 -13.883 5.184 1 97.62 191 LYS A N 1
ATOM 1466 C CA . LYS A 1 191 ? -0.67 -14.461 6.316 1 97.62 191 LYS A CA 1
ATOM 1467 C C . LYS A 1 191 ? -0.81 -13.586 7.559 1 97.62 191 LYS A C 1
ATOM 1469 O O . LYS A 1 191 ? -0.95 -14.094 8.672 1 97.62 191 LYS A O 1
ATOM 1474 N N . GLU A 1 192 ? -0.75 -12.266 7.371 1 95.81 192 GLU A N 1
ATOM 1475 C CA . GLU A 1 192 ? -0.963 -11.367 8.5 1 95.81 192 GLU A CA 1
ATOM 1476 C C . GLU A 1 192 ? -2.348 -11.562 9.109 1 95.81 192 GLU A C 1
ATOM 1478 O O . GLU A 1 192 ? -2.498 -11.555 10.336 1 95.81 192 GLU A O 1
ATOM 1483 N N . ILE A 1 193 ? -3.34 -11.688 8.273 1 97.5 193 ILE A N 1
ATOM 1484 C CA . ILE A 1 193 ? -4.707 -11.898 8.734 1 97.5 193 ILE A CA 1
ATOM 1485 C C . ILE A 1 193 ? -4.797 -13.211 9.508 1 97.5 193 ILE A C 1
ATOM 1487 O O . ILE A 1 193 ? -5.352 -13.258 10.609 1 97.5 193 ILE A O 1
ATOM 1491 N N . PHE A 1 194 ? -4.18 -14.266 8.961 1 97.31 194 PHE A N 1
ATOM 1492 C CA . PHE A 1 194 ? -4.266 -15.578 9.586 1 97.31 194 PHE A CA 1
ATOM 1493 C C . PHE A 1 194 ? -3.475 -15.602 10.891 1 97.31 194 PHE A C 1
ATOM 1495 O O . PHE A 1 194 ? -3.855 -16.297 11.844 1 97.31 194 PHE A O 1
ATOM 1502 N N . ASP A 1 195 ? -2.377 -14.859 10.93 1 95.25 195 ASP A N 1
ATOM 1503 C CA . ASP A 1 195 ? -1.588 -14.773 12.156 1 95.25 195 ASP A CA 1
ATOM 1504 C C . ASP A 1 195 ? -2.424 -14.227 13.312 1 95.25 195 ASP A C 1
ATOM 1506 O O . ASP A 1 195 ? -2.316 -14.703 14.445 1 95.25 195 ASP A O 1
ATOM 1510 N N . VAL A 1 196 ? -3.27 -13.289 12.992 1 93.25 196 VAL A N 1
ATOM 1511 C CA . VAL A 1 196 ? -4.047 -12.633 14.031 1 93.25 196 VAL A CA 1
ATOM 1512 C C . VAL A 1 196 ? -5.297 -13.453 14.344 1 93.25 196 VAL A C 1
ATOM 1514 O O . VAL A 1 196 ? -5.691 -13.578 15.508 1 93.25 196 VAL A O 1
ATOM 1517 N N . MET A 1 197 ? -5.895 -14.062 13.367 1 94.06 197 MET A N 1
ATOM 1518 C CA . MET A 1 197 ? -7.195 -14.695 13.555 1 94.06 197 MET A CA 1
ATOM 1519 C C . MET A 1 197 ? -7.039 -16.172 13.891 1 94.06 197 MET A C 1
ATOM 1521 O O . MET A 1 197 ? -7.715 -16.688 14.789 1 94.06 197 MET A O 1
ATOM 1525 N N . ALA A 1 198 ? -6.133 -16.828 13.117 1 89.5 198 ALA A N 1
ATOM 1526 C CA . ALA A 1 198 ? -6.008 -18.281 13.281 1 89.5 198 ALA A CA 1
ATOM 1527 C C . ALA A 1 198 ? -4.852 -18.625 14.219 1 89.5 198 ALA A C 1
ATOM 1529 O O . ALA A 1 198 ? -4.883 -19.656 14.898 1 89.5 198 ALA A O 1
ATOM 1530 N N . GLY A 1 199 ? -3.904 -17.766 14.328 1 89.62 199 GLY A N 1
ATOM 1531 C CA . GLY A 1 199 ? -2.697 -18.094 15.07 1 89.62 199 GLY A CA 1
ATOM 1532 C C . GLY A 1 199 ? -1.78 -19.047 14.328 1 89.62 199 GLY A C 1
ATOM 1533 O O . GLY A 1 199 ? -0.695 -18.672 13.891 1 89.62 199 GLY A O 1
ATOM 1534 N N . ASP A 1 200 ? -2.254 -20.375 14.164 1 93.69 200 ASP A N 1
ATOM 1535 C CA . ASP A 1 200 ? -1.481 -21.375 13.422 1 93.69 200 ASP A CA 1
ATOM 1536 C C . ASP A 1 200 ? -2.213 -21.797 12.148 1 93.69 200 ASP A C 1
ATOM 1538 O O . ASP A 1 200 ? -3.424 -22.031 12.172 1 93.69 200 ASP A O 1
ATOM 1542 N N . TYR A 1 201 ? -1.466 -21.875 11.078 1 98.06 201 TYR A N 1
ATOM 1543 C CA . TYR A 1 201 ? -2.02 -22.234 9.773 1 98.06 201 TYR A CA 1
ATOM 1544 C C . TYR A 1 201 ? -0.938 -22.797 8.859 1 98.06 201 TYR A C 1
ATOM 1546 O O . TYR A 1 201 ? 0.254 -22.688 9.156 1 98.06 201 TYR A O 1
ATOM 1554 N N . ILE A 1 202 ? -1.363 -23.516 7.863 1 98.62 202 ILE A N 1
ATOM 1555 C CA . ILE A 1 202 ? -0.485 -23.984 6.797 1 98.62 202 ILE A CA 1
ATOM 1556 C C . ILE A 1 202 ? -0.881 -23.328 5.477 1 98.62 202 ILE A C 1
ATOM 1558 O O . ILE A 1 202 ? -2.016 -23.484 5.016 1 98.62 202 ILE A O 1
ATOM 1562 N N . PHE A 1 203 ? 0 -22.531 4.93 1 98.75 203 PHE A N 1
ATOM 1563 C CA . PHE A 1 203 ? -0.245 -21.828 3.676 1 98.75 203 PHE A CA 1
ATOM 1564 C C . PHE A 1 203 ? 0.441 -22.547 2.514 1 98.75 203 PHE A C 1
ATOM 1566 O O . PHE A 1 203 ? 1.672 -22.594 2.449 1 98.75 203 PHE A O 1
ATOM 1573 N N . LEU A 1 204 ? -0.36 -23.094 1.535 1 98.75 204 LEU A N 1
ATOM 1574 C CA . LEU A 1 204 ? 0.181 -23.875 0.431 1 98.75 204 LEU A CA 1
ATOM 1575 C C . LEU A 1 204 ? -0.359 -23.391 -0.906 1 98.75 204 LEU A C 1
ATOM 1577 O O . LEU A 1 204 ? -1.564 -23.453 -1.157 1 98.75 204 LEU A O 1
ATOM 1581 N N . PRO A 1 205 ? 0.549 -22.969 -1.873 1 98.5 205 PRO A N 1
ATOM 1582 C CA . PRO A 1 205 ? 1.982 -22.719 -1.705 1 98.5 205 PRO A CA 1
ATOM 1583 C C . PRO A 1 205 ? 2.277 -21.312 -1.193 1 98.5 205 PRO A C 1
ATOM 1585 O O . PRO A 1 205 ? 1.432 -20.422 -1.306 1 98.5 205 PRO A O 1
ATOM 1588 N N . ASP A 1 206 ? 3.346 -21.125 -0.569 1 98.5 206 ASP A N 1
ATOM 1589 C CA . ASP A 1 206 ? 3.732 -19.812 -0.053 1 98.5 206 ASP A CA 1
ATOM 1590 C C . ASP A 1 206 ? 4.785 -19.156 -0.947 1 98.5 206 ASP A C 1
ATOM 1592 O O . ASP A 1 206 ? 5.977 -19.453 -0.828 1 98.5 206 ASP A O 1
ATOM 1596 N N . ILE A 1 207 ? 4.359 -18.203 -1.742 1 97.56 207 ILE A N 1
ATOM 1597 C CA . ILE A 1 207 ? 5.277 -17.578 -2.689 1 97.56 207 ILE A CA 1
ATOM 1598 C C . ILE A 1 207 ? 5.746 -16.234 -2.145 1 97.56 207 ILE A C 1
ATOM 1600 O O . ILE A 1 207 ? 6.395 -15.461 -2.854 1 97.56 207 ILE A O 1
ATOM 1604 N N . SER A 1 208 ? 5.473 -15.859 -0.911 1 96.94 208 SER A N 1
ATOM 1605 C CA . SER A 1 208 ? 5.703 -14.531 -0.35 1 96.94 208 SER A CA 1
ATOM 1606 C C . SER A 1 208 ? 7.184 -14.18 -0.346 1 96.94 208 SER A C 1
ATOM 1608 O O . SER A 1 208 ? 7.555 -13.016 -0.531 1 96.94 208 SER A O 1
ATOM 1610 N N . GLU A 1 209 ? 8.031 -15.18 -0.182 1 94.62 209 GLU A N 1
ATOM 1611 C CA . GLU A 1 209 ? 9.469 -14.922 -0.123 1 94.62 209 GLU A CA 1
ATOM 1612 C C . GLU A 1 209 ? 10.164 -15.414 -1.39 1 94.62 209 GLU A C 1
ATOM 1614 O O . GLU A 1 209 ? 11.109 -14.781 -1.864 1 94.62 209 GLU A O 1
ATOM 1619 N N . THR A 1 210 ? 9.664 -16.438 -1.967 1 95.25 210 THR A N 1
ATOM 1620 C CA . THR A 1 210 ? 10.344 -17.062 -3.094 1 95.25 210 THR A CA 1
ATOM 1621 C C . THR A 1 210 ? 10.242 -16.203 -4.34 1 95.25 210 THR A C 1
ATOM 1623 O O . THR A 1 210 ? 11.125 -16.219 -5.195 1 95.25 210 THR A O 1
ATOM 1626 N N . PHE A 1 211 ? 9.141 -15.422 -4.473 1 96 211 PHE A N 1
ATOM 1627 C CA . PHE A 1 211 ? 8.953 -14.57 -5.641 1 96 211 PHE A CA 1
ATOM 1628 C C . PHE A 1 211 ? 9.086 -13.094 -5.262 1 96 211 PHE A C 1
ATOM 1630 O O . PHE A 1 211 ? 8.656 -12.219 -6.02 1 96 211 PHE A O 1
ATOM 1637 N N . ASP A 1 212 ? 9.602 -12.789 -4.145 1 95.69 212 ASP A N 1
ATOM 1638 C CA . ASP A 1 212 ? 9.891 -11.438 -3.674 1 95.69 212 ASP A CA 1
ATOM 1639 C C . ASP A 1 212 ? 10.984 -11.453 -2.615 1 95.69 212 ASP A C 1
ATOM 1641 O O . ASP A 1 212 ? 10.789 -10.953 -1.503 1 95.69 212 ASP A O 1
ATOM 1645 N N . ALA A 1 213 ? 12.141 -11.961 -2.984 1 91.88 213 ALA A N 1
ATOM 1646 C CA . ALA A 1 213 ? 13.25 -12.164 -2.057 1 91.88 213 ALA A CA 1
ATOM 1647 C C . ALA A 1 213 ? 14.07 -10.883 -1.884 1 91.88 213 ALA A C 1
ATOM 1649 O O . ALA A 1 213 ? 14.219 -10.102 -2.828 1 91.88 213 ALA A O 1
ATOM 1650 N N . PRO A 1 214 ? 14.594 -10.648 -0.672 1 91.81 214 PRO A N 1
ATOM 1651 C CA . PRO A 1 214 ? 15.516 -9.531 -0.471 1 91.81 214 PRO A CA 1
ATOM 1652 C C . PRO A 1 214 ? 16.828 -9.711 -1.228 1 91.81 214 PRO A C 1
ATOM 1654 O O . PRO A 1 214 ? 17.203 -10.844 -1.575 1 91.81 214 PRO A O 1
ATOM 1657 N N . LEU A 1 215 ? 17.391 -8.586 -1.476 1 88.75 215 LEU A N 1
ATOM 1658 C CA . LEU A 1 215 ? 18.719 -8.648 -2.072 1 88.75 215 LEU A CA 1
ATOM 1659 C C . LEU A 1 215 ? 19.719 -9.312 -1.122 1 88.75 215 LEU A C 1
ATOM 1661 O O . LEU A 1 215 ? 19.766 -8.969 0.061 1 88.75 215 LEU A O 1
ATOM 1665 N N . ARG A 1 216 ? 20.359 -10.336 -1.528 1 80.5 216 ARG A N 1
ATOM 1666 C CA . ARG A 1 216 ? 21.359 -11.023 -0.722 1 80.5 216 ARG A CA 1
ATOM 1667 C C . ARG A 1 216 ? 22.703 -11.062 -1.44 1 80.5 216 ARG A C 1
ATOM 1669 O O . ARG A 1 216 ? 22.75 -10.992 -2.67 1 80.5 216 ARG A O 1
ATOM 1676 N N . GLU A 1 217 ? 23.656 -11.031 -0.593 1 78.19 217 GLU A N 1
ATOM 1677 C CA . GLU A 1 217 ? 25 -11.141 -1.161 1 78.19 217 GLU A CA 1
ATOM 1678 C C . GLU A 1 217 ? 25.266 -12.555 -1.691 1 78.19 217 GLU A C 1
ATOM 1680 O O . GLU A 1 217 ? 25.875 -12.727 -2.742 1 78.19 217 GLU A O 1
ATOM 1685 N N . ASP A 1 218 ? 24.719 -13.469 -0.836 1 79.19 218 ASP A N 1
ATOM 1686 C CA . ASP A 1 218 ? 24.859 -14.859 -1.256 1 79.19 218 ASP A CA 1
ATOM 1687 C C . ASP A 1 218 ? 23.641 -15.312 -2.053 1 79.19 218 ASP A C 1
ATOM 1689 O O . ASP A 1 218 ? 22.5 -14.93 -1.738 1 79.19 218 ASP A O 1
ATOM 1693 N N . LEU A 1 219 ? 23.938 -15.758 -3.176 1 74.69 219 LEU A N 1
ATOM 1694 C CA . LEU A 1 219 ? 22.844 -16.25 -3.986 1 74.69 219 LEU A CA 1
ATOM 1695 C C . LEU A 1 219 ? 22.688 -17.766 -3.822 1 74.69 219 LEU A C 1
ATOM 1697 O O . LEU A 1 219 ? 23.375 -18.531 -4.488 1 74.69 219 LEU A O 1
ATOM 1701 N N . PRO A 1 220 ? 21.766 -18.062 -2.902 1 80.06 220 PRO A N 1
ATOM 1702 C CA . PRO A 1 220 ? 21.516 -19.5 -2.799 1 80.06 220 PRO A CA 1
ATOM 1703 C C . PRO A 1 220 ? 21.016 -20.109 -4.105 1 80.06 220 PRO A C 1
ATOM 1705 O O . PRO A 1 220 ? 20.375 -19.422 -4.902 1 80.06 220 PRO A O 1
ATOM 1708 N N . LYS A 1 221 ? 21.375 -21.391 -4.289 1 86.06 221 LYS A N 1
ATOM 1709 C CA . LYS A 1 221 ? 20.938 -22.078 -5.5 1 86.06 221 LYS A CA 1
ATOM 1710 C C . LYS A 1 221 ? 19.422 -22.188 -5.551 1 86.06 221 LYS A C 1
ATOM 1712 O O . LYS A 1 221 ? 18.812 -22.047 -6.621 1 86.06 221 LYS A O 1
ATOM 1717 N N . ILE A 1 222 ? 18.844 -22.484 -4.43 1 91.12 222 ILE A N 1
ATOM 1718 C CA . ILE A 1 222 ? 17.391 -22.484 -4.301 1 91.12 222 ILE A CA 1
ATOM 1719 C C . ILE A 1 222 ? 16.969 -21.391 -3.33 1 91.12 222 ILE A C 1
ATOM 1721 O O . ILE A 1 222 ? 17.484 -21.297 -2.217 1 91.12 222 ILE A O 1
ATOM 1725 N N . ALA A 1 223 ? 16.078 -20.547 -3.805 1 87.19 223 ALA A N 1
ATOM 1726 C CA . ALA A 1 223 ? 15.594 -19.453 -2.979 1 87.19 223 ALA A CA 1
ATOM 1727 C C . ALA A 1 223 ? 14.977 -19.953 -1.681 1 87.19 223 ALA A C 1
ATOM 1729 O O . ALA A 1 223 ? 14.227 -20.938 -1.687 1 87.19 223 ALA A O 1
ATOM 1730 N N . PRO A 1 224 ? 15.344 -19.297 -0.59 1 90.81 224 PRO A N 1
ATOM 1731 C CA . PRO A 1 224 ? 14.703 -19.688 0.667 1 90.81 224 PRO A CA 1
ATOM 1732 C C . PRO A 1 224 ? 13.219 -19.344 0.712 1 90.81 224 PRO A C 1
ATOM 1734 O O . PRO A 1 224 ? 12.773 -18.453 -0.018 1 90.81 224 PRO A O 1
ATOM 1737 N N . GLY A 1 225 ? 12.523 -20 1.629 1 94.31 225 GLY A N 1
ATOM 1738 C CA . GLY A 1 225 ? 11.094 -19.781 1.795 1 94.31 225 GLY A CA 1
ATOM 1739 C C . GLY A 1 225 ? 10.258 -20.953 1.297 1 94.31 225 GLY A C 1
ATOM 1740 O O . GLY A 1 225 ? 10.719 -22.094 1.279 1 94.31 225 GLY A O 1
ATOM 1741 N N . GLY A 1 226 ? 8.992 -20.641 1.024 1 97.75 226 GLY A N 1
ATOM 1742 C CA . GLY A 1 226 ? 8.055 -21.672 0.62 1 97.75 226 GLY A CA 1
ATOM 1743 C C . GLY A 1 226 ? 7.39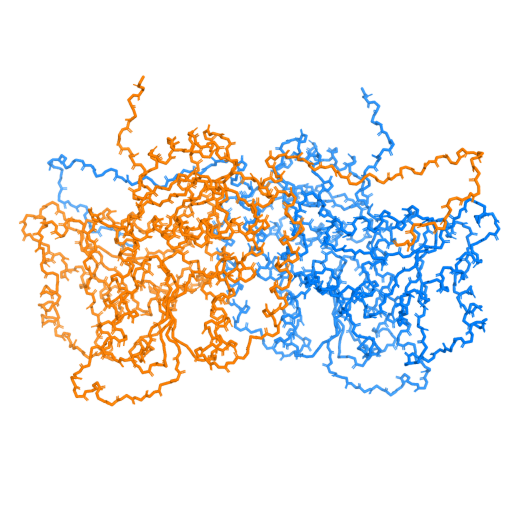8 -22.375 1.793 1 97.75 226 GLY A C 1
ATOM 1744 O O . GLY A 1 226 ? 7.801 -22.188 2.941 1 97.75 226 GLY A O 1
ATOM 1745 N N . THR A 1 227 ? 6.387 -23.156 1.455 1 98.62 227 THR A N 1
ATOM 1746 C CA . THR A 1 227 ? 5.715 -23.938 2.488 1 98.62 227 THR A CA 1
ATOM 1747 C C . THR A 1 227 ? 6.629 -25.047 3.008 1 98.62 227 THR A C 1
ATOM 1749 O O . THR A 1 227 ? 7.133 -25.859 2.23 1 98.62 227 THR A O 1
ATOM 1752 N N . PRO A 1 228 ? 6.891 -25.078 4.316 1 97.94 228 PRO A N 1
ATOM 1753 C CA . PRO A 1 228 ? 7.719 -26.172 4.848 1 97.94 228 PRO A CA 1
ATOM 1754 C C . PRO A 1 228 ? 7.152 -27.547 4.531 1 97.94 228 PRO A C 1
ATOM 1756 O O . PRO A 1 228 ? 5.938 -27.75 4.605 1 97.94 228 PRO A O 1
ATOM 1759 N N . LEU A 1 229 ? 8.055 -28.469 4.219 1 97.06 229 LEU A N 1
ATOM 1760 C CA . LEU A 1 229 ? 7.645 -29.812 3.834 1 97.06 229 LEU A CA 1
ATOM 1761 C C . LEU A 1 229 ? 6.922 -30.516 4.98 1 97.06 229 LEU A C 1
ATOM 1763 O O . LEU A 1 229 ? 5.949 -31.234 4.758 1 97.06 229 LEU A O 1
ATOM 1767 N N . SER A 1 230 ? 7.398 -30.266 6.188 1 95.88 230 SER A N 1
ATOM 1768 C CA . SER A 1 230 ? 6.785 -30.875 7.363 1 95.88 230 SER A CA 1
ATOM 1769 C C . SER A 1 230 ? 5.348 -30.391 7.547 1 95.88 230 SER A C 1
ATOM 1771 O O . SER A 1 230 ? 4.488 -31.156 8.008 1 95.88 230 SER A O 1
ATOM 1773 N N . GLU A 1 231 ? 5.086 -29.156 7.199 1 97.44 231 GLU A N 1
ATOM 1774 C CA . GLU A 1 231 ? 3.734 -28.625 7.297 1 97.44 231 GLU A CA 1
ATOM 1775 C C . GLU A 1 231 ? 2.809 -29.266 6.266 1 97.44 231 GLU A C 1
ATOM 1777 O O . GLU A 1 231 ? 1.653 -29.562 6.566 1 97.44 231 GLU A O 1
ATOM 1782 N N . ILE A 1 232 ? 3.338 -29.453 5.055 1 97.75 232 ILE A N 1
ATOM 1783 C CA . ILE A 1 232 ? 2.527 -30.094 4.02 1 97.75 232 ILE A CA 1
ATOM 1784 C C . ILE A 1 232 ? 2.143 -31.5 4.465 1 97.75 232 ILE A C 1
ATOM 1786 O O . ILE A 1 232 ? 0.986 -31.906 4.324 1 97.75 232 ILE A O 1
ATOM 1790 N N . ALA A 1 233 ? 3.07 -32.219 5.047 1 94.88 233 ALA A N 1
ATOM 1791 C CA . ALA A 1 233 ? 2.828 -33.562 5.527 1 94.88 233 ALA A CA 1
ATOM 1792 C C . ALA A 1 233 ? 1.797 -33.562 6.652 1 94.88 233 ALA A C 1
ATOM 1794 O O . ALA A 1 233 ? 1.11 -34.562 6.867 1 94.88 233 ALA A O 1
ATOM 1795 N N . ASP A 1 234 ? 1.62 -32.469 7.309 1 95.62 234 ASP A N 1
ATOM 1796 C CA . ASP A 1 234 ? 0.759 -32.375 8.484 1 95.62 234 ASP A CA 1
ATOM 1797 C C . ASP A 1 234 ? -0.644 -31.922 8.102 1 95.62 234 ASP A C 1
ATOM 1799 O O . ASP A 1 234 ? -1.53 -31.828 8.953 1 95.62 234 ASP A O 1
ATOM 1803 N N . MET A 1 235 ? -0.954 -31.672 6.836 1 97.25 235 MET A N 1
ATOM 1804 C CA . MET A 1 235 ? -2.209 -31.078 6.375 1 97.25 235 MET A CA 1
ATOM 1805 C C . MET A 1 235 ? -3.387 -32 6.688 1 97.25 235 MET A C 1
ATOM 1807 O O . MET A 1 235 ? -4.473 -31.531 7.023 1 97.25 235 MET A O 1
ATOM 1811 N N . PRO A 1 236 ? -3.215 -33.312 6.684 1 96.44 236 PRO A N 1
ATOM 1812 C CA . PRO A 1 236 ? -4.336 -34.219 6.992 1 96.44 236 PRO A CA 1
ATOM 1813 C C . PRO A 1 236 ? -4.828 -34.062 8.43 1 96.44 236 PRO A C 1
ATOM 1815 O O . PRO A 1 236 ? -5.93 -34.5 8.766 1 96.44 236 PRO A O 1
ATOM 1818 N N . ASN A 1 237 ? -4.023 -33.469 9.266 1 96.19 237 ASN A N 1
ATOM 1819 C CA . ASN A 1 237 ? -4.355 -33.375 10.68 1 96.19 237 ASN A CA 1
ATOM 1820 C C . ASN A 1 237 ? -5 -32 11 1 96.19 237 ASN A C 1
ATOM 1822 O O . ASN A 1 237 ? -5.312 -31.734 12.156 1 96.19 237 ASN A O 1
ATOM 1826 N N . SER A 1 238 ? -5.238 -31.188 10.008 1 97.06 238 SER A N 1
ATOM 1827 C CA . SER A 1 238 ? -5.734 -29.828 10.211 1 97.06 238 SER A CA 1
ATOM 1828 C C . SER A 1 238 ? -7.223 -29.828 10.523 1 97.06 238 SER A C 1
ATOM 1830 O O . SER A 1 238 ? -7.918 -30.812 10.281 1 97.06 238 SER A O 1
ATOM 1832 N N . ARG A 1 239 ? -7.66 -28.75 11.102 1 95.56 239 ARG A N 1
ATOM 1833 C CA . ARG A 1 239 ? -9.055 -28.562 11.484 1 95.56 239 ARG A CA 1
ATOM 1834 C C . ARG A 1 239 ? -9.953 -28.422 10.258 1 95.56 239 ARG A C 1
ATOM 1836 O O . ARG A 1 239 ? -11.07 -28.922 10.242 1 95.56 239 ARG A O 1
ATOM 1843 N N . ALA A 1 240 ? -9.477 -27.766 9.328 1 97.81 240 ALA A N 1
ATOM 1844 C CA . ALA A 1 240 ? -10.219 -27.484 8.102 1 97.81 240 ALA A CA 1
ATOM 1845 C C . ALA A 1 240 ? -9.289 -27 6.992 1 97.81 240 ALA A C 1
ATOM 1847 O O . ALA A 1 240 ? -8.109 -26.719 7.238 1 97.81 240 ALA A O 1
ATOM 1848 N N . SER A 1 241 ? -9.805 -27.047 5.754 1 98.38 241 SER A N 1
ATOM 1849 C CA . SER A 1 241 ? -9.117 -26.469 4.602 1 98.38 241 SER A CA 1
ATOM 1850 C C . SER A 1 241 ? -9.922 -25.328 3.992 1 98.38 241 SER A C 1
ATOM 1852 O O . SER A 1 241 ? -11.141 -25.438 3.826 1 98.38 241 SER A O 1
ATOM 1854 N N . LEU A 1 242 ? -9.25 -24.25 3.768 1 98.31 242 LEU A N 1
ATOM 1855 C CA . LEU A 1 242 ? -9.867 -23.094 3.125 1 98.31 242 LEU A CA 1
ATOM 1856 C C . LEU A 1 242 ? -9.266 -22.859 1.743 1 98.31 242 LEU A C 1
ATOM 1858 O O . LEU A 1 242 ? -8.07 -22.562 1.62 1 98.31 242 LEU A O 1
ATOM 1862 N N . GLY A 1 243 ? -10.055 -23.031 0.718 1 98.06 243 GLY A N 1
ATOM 1863 C CA . GLY A 1 243 ? -9.688 -22.656 -0.637 1 98.06 243 GLY A CA 1
ATOM 1864 C C . GLY A 1 243 ? -10.102 -21.234 -0.998 1 98.06 243 GLY A C 1
ATOM 1865 O O . GLY A 1 243 ? -11.188 -20.797 -0.618 1 98.06 243 GLY A O 1
ATOM 1866 N N . LEU A 1 244 ? -9.25 -20.5 -1.703 1 97.12 244 LEU A N 1
ATOM 1867 C CA . LEU A 1 244 ? -9.594 -19.156 -2.191 1 97.12 244 LEU A CA 1
ATOM 1868 C C . LEU A 1 244 ? -9.922 -19.203 -3.68 1 97.12 244 LEU A C 1
ATOM 1870 O O . LEU A 1 244 ? -9.031 -19.047 -4.523 1 97.12 244 LEU A O 1
ATOM 1874 N N . GLY A 1 245 ? -11.094 -19.219 -4.07 1 96.06 245 GLY A N 1
ATOM 1875 C CA . GLY A 1 245 ? -11.648 -19.375 -5.406 1 96.06 245 GLY A CA 1
ATOM 1876 C C . GLY A 1 245 ? -12.906 -20.219 -5.434 1 96.06 245 GLY A C 1
ATOM 1877 O O . GLY A 1 245 ? -13.008 -21.219 -4.723 1 96.06 245 GLY A O 1
ATOM 1878 N N . THR A 1 246 ? -13.852 -19.812 -6.18 1 96.25 246 THR A N 1
ATOM 1879 C CA . THR A 1 246 ? -15.109 -20.531 -6.219 1 96.25 246 THR A CA 1
ATOM 1880 C C . THR A 1 246 ? -15.477 -20.922 -7.652 1 96.25 246 THR A C 1
ATOM 1882 O O . THR A 1 246 ? -16.453 -21.625 -7.883 1 96.25 246 THR A O 1
ATOM 1885 N N . VAL A 1 247 ? -14.664 -20.406 -8.57 1 96.56 247 VAL A N 1
ATOM 1886 C CA . VAL A 1 247 ? -14.953 -20.688 -9.977 1 96.56 247 VAL A CA 1
ATOM 1887 C C . VAL A 1 247 ? -14.266 -21.984 -10.391 1 96.56 247 VAL A C 1
ATOM 1889 O O . VAL A 1 247 ? -14.898 -22.859 -10.992 1 96.56 247 VAL A O 1
ATOM 1892 N N . SER A 1 248 ? -13 -22.094 -10.078 1 93.31 248 SER A N 1
ATOM 1893 C CA . SER A 1 248 ? -12.227 -23.297 -10.367 1 93.31 248 SER A CA 1
ATOM 1894 C C . SER A 1 248 ? -12.297 -24.281 -9.211 1 93.31 248 SER A C 1
ATOM 1896 O O . SER A 1 248 ? -12.391 -23.891 -8.047 1 93.31 248 SER A O 1
ATOM 1898 N N . LYS A 1 249 ? -12.211 -25.547 -9.539 1 92.56 249 LYS A N 1
ATOM 1899 C CA . LYS A 1 249 ? -12.234 -26.578 -8.516 1 92.56 249 LYS A CA 1
ATOM 1900 C C . LYS A 1 249 ? -10.867 -26.734 -7.855 1 92.56 249 LYS A C 1
ATOM 1902 O O . LYS A 1 249 ? -9.852 -26.828 -8.547 1 92.56 249 LYS A O 1
ATOM 1907 N N . ASN A 1 250 ? -10.867 -26.672 -6.594 1 95.94 250 ASN A N 1
ATOM 1908 C CA . ASN A 1 250 ? -9.648 -26.906 -5.832 1 95.94 250 ASN A CA 1
ATOM 1909 C C . ASN A 1 250 ? -9.477 -28.391 -5.496 1 95.94 250 ASN A C 1
ATOM 1911 O O . ASN A 1 250 ? -10.016 -28.875 -4.5 1 95.94 250 ASN A O 1
ATOM 1915 N N . LEU A 1 251 ? -8.617 -29.109 -6.25 1 97.44 251 LEU A N 1
ATOM 1916 C CA . LEU A 1 251 ? -8.477 -30.547 -6.16 1 97.44 251 LEU A CA 1
ATOM 1917 C C . LEU A 1 251 ? -7.82 -30.953 -4.84 1 97.44 251 LEU A C 1
ATOM 1919 O O . LEU A 1 251 ? -8.164 -31.984 -4.262 1 97.44 251 LEU A O 1
ATOM 1923 N N . ALA A 1 252 ? -6.883 -30.141 -4.344 1 98.12 252 ALA A N 1
ATOM 1924 C CA . ALA A 1 252 ? -6.188 -30.453 -3.098 1 98.12 252 ALA A CA 1
ATOM 1925 C C . ALA A 1 252 ? -7.141 -30.375 -1.907 1 98.12 252 ALA A C 1
ATOM 1927 O O . ALA A 1 252 ? -7.109 -31.234 -1.024 1 98.12 252 ALA A O 1
ATOM 1928 N N . VAL A 1 253 ? -7.953 -29.344 -1.862 1 98.31 253 VAL A N 1
ATOM 1929 C CA . VAL A 1 253 ? -8.938 -29.203 -0.797 1 98.31 253 VAL A CA 1
ATOM 1930 C C . VAL A 1 253 ? -9.898 -30.391 -0.816 1 98.31 253 VAL A C 1
ATOM 1932 O O . VAL A 1 253 ? -10.203 -30.969 0.231 1 98.31 253 VAL A O 1
ATOM 1935 N N . LYS A 1 254 ? -10.383 -30.781 -1.973 1 97.75 254 LYS A N 1
ATOM 1936 C CA . LYS A 1 254 ? -11.305 -31.906 -2.131 1 97.75 254 LYS A CA 1
ATOM 1937 C C . LYS A 1 254 ? -10.664 -33.219 -1.686 1 97.75 254 LYS A C 1
ATOM 1939 O O . LYS A 1 254 ? -11.297 -34.031 -1.008 1 97.75 254 LYS A O 1
ATOM 1944 N N . TYR A 1 255 ? -9.438 -33.375 -2.086 1 97.5 255 TYR A N 1
ATOM 1945 C CA . TYR A 1 255 ? -8.711 -34.594 -1.726 1 97.5 255 TYR A CA 1
ATOM 1946 C C . TYR A 1 255 ? -8.594 -34.719 -0.212 1 97.5 255 TYR A C 1
ATOM 1948 O O . TYR A 1 255 ? -8.828 -35.812 0.343 1 97.5 255 TYR A O 1
ATOM 1956 N N . LEU A 1 256 ? -8.211 -33.625 0.479 1 97.44 256 LEU A N 1
ATOM 1957 C CA . LEU A 1 256 ? -8.047 -33.656 1.928 1 97.44 256 LEU A CA 1
ATOM 1958 C C . LEU A 1 256 ? -9.367 -33.969 2.619 1 97.44 256 LEU A C 1
ATOM 1960 O O . LEU A 1 256 ? -9.391 -34.688 3.635 1 97.44 256 LEU A O 1
ATOM 1964 N N . GLU A 1 257 ? -10.422 -33.469 2.066 1 97.38 257 GLU A N 1
ATOM 1965 C CA . GLU A 1 257 ? -11.742 -33.75 2.625 1 97.38 257 GLU A CA 1
ATOM 1966 C C . GLU A 1 257 ? -12.141 -35.219 2.42 1 97.38 257 GLU A C 1
ATOM 1968 O O . GLU A 1 257 ? -12.555 -35.875 3.363 1 97.38 257 GLU A O 1
ATOM 1973 N N . GLU A 1 258 ? -12 -35.75 1.247 1 96.31 258 GLU A N 1
ATOM 1974 C CA . GLU A 1 258 ? -12.453 -37.094 0.876 1 96.31 258 GLU A CA 1
ATOM 1975 C C . GLU A 1 258 ? -11.562 -38.156 1.495 1 96.31 258 GLU A C 1
ATOM 1977 O O . GLU A 1 258 ? -12.055 -39.219 1.925 1 96.31 258 GLU A O 1
ATOM 1982 N N . SER A 1 259 ? -10.281 -37.906 1.619 1 94.06 259 SER A N 1
ATOM 1983 C CA . SER A 1 259 ? -9.328 -38.938 2.018 1 94.06 259 SER A CA 1
ATOM 1984 C C . SER A 1 259 ? -9.062 -38.875 3.52 1 94.06 259 SER A C 1
ATOM 1986 O O . SER A 1 259 ? -8.75 -39.906 4.129 1 94.06 259 SER A O 1
ATOM 1988 N N . TYR A 1 260 ? -9.211 -37.719 4.113 1 94.38 260 TYR A N 1
ATOM 1989 C CA . TYR A 1 260 ? -8.773 -37.594 5.5 1 94.38 260 TYR A CA 1
ATOM 1990 C C . TYR A 1 260 ? -9.844 -36.969 6.363 1 94.38 260 TYR A C 1
ATOM 1992 O O . TYR A 1 260 ? -9.648 -36.75 7.559 1 94.38 260 TYR A O 1
ATOM 2000 N N . GLY A 1 261 ? -10.922 -36.5 5.762 1 94.88 261 GLY A N 1
ATOM 2001 C CA . GLY A 1 261 ? -12.023 -35.938 6.516 1 94.88 261 GLY A CA 1
ATOM 2002 C C . GLY A 1 261 ? -11.773 -34.5 6.945 1 94.88 261 GLY A C 1
ATOM 2003 O O . GLY A 1 261 ? -12.43 -34 7.855 1 94.88 261 GLY A O 1
ATOM 2004 N N . VAL A 1 262 ? -10.773 -33.844 6.406 1 97 262 VAL A N 1
ATOM 2005 C CA . VAL A 1 262 ? -10.531 -32.438 6.672 1 97 262 VAL A CA 1
ATOM 2006 C C . VAL A 1 262 ? -11.523 -31.578 5.883 1 97 262 VAL A C 1
ATOM 2008 O O . VAL A 1 262 ? -11.336 -31.344 4.688 1 97 262 VAL A O 1
ATOM 2011 N N . HIS A 1 263 ? -12.516 -31.047 6.504 1 97.5 263 HIS A N 1
ATOM 2012 C CA . HIS A 1 263 ? -13.602 -30.344 5.832 1 97.5 263 HIS A CA 1
ATOM 2013 C C . HIS A 1 263 ? -13.078 -29.156 5.023 1 97.5 263 HIS A C 1
ATOM 2015 O O . HIS A 1 263 ? -12.25 -28.391 5.516 1 97.5 263 HIS A O 1
ATOM 2021 N N . GLY A 1 264 ? -13.547 -29.062 3.785 1 97.88 264 GLY A N 1
ATOM 2022 C CA . GLY A 1 264 ? -13.125 -28 2.891 1 97.88 264 GLY A CA 1
ATOM 2023 C C . GLY A 1 264 ? -14.141 -26.891 2.758 1 97.88 264 GLY A C 1
ATOM 2024 O O . GLY A 1 264 ? -15.344 -27.141 2.717 1 97.88 264 GLY A O 1
ATOM 2025 N N . TYR A 1 265 ? -13.711 -25.688 2.801 1 97.25 265 TYR A N 1
ATOM 2026 C CA . TYR A 1 265 ? -14.484 -24.484 2.516 1 97.25 265 TYR A CA 1
ATOM 2027 C C . TYR A 1 265 ? -13.891 -23.734 1.334 1 97.25 265 TYR A C 1
ATOM 2029 O O . TYR A 1 265 ? -12.672 -23.656 1.186 1 97.25 265 TYR A O 1
ATOM 2037 N N . ASP A 1 266 ? -14.719 -23.25 0.437 1 96.81 266 ASP A N 1
ATOM 2038 C CA . ASP A 1 266 ? -14.266 -22.406 -0.667 1 96.81 266 ASP A CA 1
ATOM 2039 C C . ASP A 1 266 ? -14.938 -21.031 -0.612 1 96.81 266 ASP A C 1
ATOM 2041 O O . ASP A 1 266 ? -16.156 -20.922 -0.49 1 96.81 266 ASP A O 1
ATOM 2045 N N . VAL A 1 267 ? -14.172 -20.031 -0.651 1 97.88 267 VAL A N 1
ATOM 2046 C CA . VAL A 1 267 ? -14.68 -18.656 -0.692 1 97.88 267 VAL A CA 1
ATOM 2047 C C . VAL A 1 267 ? -14.07 -17.922 -1.879 1 97.88 267 VAL A C 1
ATOM 2049 O O . VAL A 1 267 ? -13.016 -18.297 -2.381 1 97.88 267 VAL A O 1
ATOM 2052 N N . PRO A 1 268 ? -14.789 -16.891 -2.451 1 98.19 268 PRO A N 1
ATOM 2053 C CA . PRO A 1 268 ? -14.148 -16.078 -3.484 1 98.19 268 PRO A CA 1
ATOM 2054 C C . PRO A 1 268 ? -12.852 -15.438 -3.002 1 98.19 268 PRO A C 1
ATOM 2056 O O . PRO A 1 268 ? -12.648 -15.266 -1.796 1 98.19 268 PRO A O 1
ATOM 2059 N N . ILE A 1 269 ? -11.922 -15.203 -3.959 1 98.56 269 ILE A N 1
ATOM 2060 C CA . ILE A 1 269 ? -10.766 -14.398 -3.58 1 98.56 269 ILE A CA 1
ATOM 2061 C C . ILE A 1 269 ? -11.234 -13.109 -2.914 1 98.56 269 ILE A C 1
ATOM 2063 O O . ILE A 1 269 ? -12.109 -12.406 -3.438 1 98.56 269 ILE A O 1
ATOM 2067 N N . PRO A 1 270 ? -10.711 -12.789 -1.741 1 98.62 270 PRO A N 1
ATOM 2068 C CA . PRO A 1 270 ? -11.211 -11.617 -1.014 1 98.62 270 PRO A CA 1
ATOM 2069 C C . PRO A 1 270 ? -10.758 -10.297 -1.638 1 98.62 270 PRO A C 1
ATOM 2071 O O . PRO A 1 270 ? -10.016 -9.531 -1.011 1 98.62 270 PRO A O 1
ATOM 2074 N N . ILE A 1 271 ? -11.266 -10.008 -2.76 1 98.56 271 ILE A N 1
ATOM 2075 C CA . ILE A 1 271 ? -11.102 -8.734 -3.453 1 98.56 271 ILE A CA 1
ATOM 2076 C C . ILE A 1 271 ? -12.406 -7.945 -3.391 1 98.56 271 ILE A C 1
ATOM 2078 O O . ILE A 1 271 ? -13.461 -8.445 -3.797 1 98.56 271 ILE A O 1
ATOM 2082 N N . GLY A 1 272 ? -12.297 -6.711 -2.881 1 98.5 272 GLY A N 1
ATOM 2083 C CA . GLY A 1 272 ? -13.5 -5.902 -2.756 1 98.5 272 GLY A CA 1
ATOM 2084 C C . GLY A 1 272 ? -14.18 -6.047 -1.405 1 98.5 272 GLY A C 1
ATOM 2085 O O . GLY A 1 272 ? -13.625 -6.652 -0.488 1 98.5 272 GLY A O 1
ATOM 2086 N N . LEU A 1 273 ? -15.344 -5.488 -1.244 1 98.5 273 LEU A N 1
ATOM 2087 C CA . LEU A 1 273 ? -16.047 -5.434 0.032 1 98.5 273 LEU A CA 1
ATOM 2088 C C . LEU A 1 273 ? -16.766 -6.75 0.314 1 98.5 273 LEU A C 1
ATOM 2090 O O . LEU A 1 273 ? -16.484 -7.418 1.312 1 98.5 273 LEU A O 1
ATOM 2094 N N . SER A 1 274 ? -17.656 -7.16 -0.552 1 98.38 274 SER A N 1
ATOM 2095 C CA . SER A 1 274 ? -18.516 -8.32 -0.317 1 98.38 274 SER A CA 1
ATOM 2096 C C . SER A 1 274 ? -17.688 -9.602 -0.212 1 98.38 274 SER A C 1
ATOM 2098 O O . SER A 1 274 ? -17.938 -10.43 0.667 1 98.38 274 SER A O 1
ATOM 2100 N N . ASN A 1 275 ? -16.734 -9.773 -1.117 1 98.75 275 ASN A N 1
ATOM 2101 C CA . ASN A 1 275 ? -15.906 -10.969 -1.084 1 98.75 275 ASN A CA 1
ATOM 2102 C C . ASN A 1 275 ? -15.062 -11.031 0.183 1 98.75 275 ASN A C 1
ATOM 2104 O O . ASN A 1 275 ? -14.844 -12.109 0.739 1 98.75 275 ASN A O 1
ATOM 2108 N N . THR A 1 276 ? -14.508 -9.875 0.634 1 98.81 276 THR A N 1
ATOM 2109 C CA . THR A 1 276 ? -13.734 -9.836 1.872 1 98.81 276 THR A CA 1
ATOM 2110 C C . THR A 1 276 ? -14.633 -10.117 3.076 1 98.81 276 THR A C 1
ATOM 2112 O O . THR A 1 276 ? -14.219 -10.797 4.016 1 98.81 276 THR A O 1
ATOM 2115 N N . ASP A 1 277 ? -15.883 -9.594 3.055 1 98.56 277 ASP A N 1
ATOM 2116 C CA . ASP A 1 277 ? -16.844 -9.906 4.109 1 98.56 277 ASP A CA 1
ATOM 2117 C C . ASP A 1 277 ? -17.094 -11.406 4.199 1 98.56 277 ASP A C 1
ATOM 2119 O O . ASP A 1 277 ? -17.109 -11.977 5.293 1 98.56 277 ASP A O 1
ATOM 2123 N N . ILE A 1 278 ? -17.328 -12.023 3.059 1 98.44 278 ILE A N 1
ATOM 2124 C CA . ILE A 1 278 ? -17.562 -13.461 3.008 1 98.44 278 ILE A CA 1
ATOM 2125 C C . ILE A 1 278 ? -16.359 -14.203 3.576 1 98.44 278 ILE A C 1
ATOM 2127 O O . ILE A 1 278 ? -16.516 -15.148 4.359 1 98.44 278 ILE A O 1
ATOM 2131 N N . PHE A 1 279 ? -15.18 -13.797 3.215 1 98.62 279 PHE A N 1
ATOM 2132 C CA . PHE A 1 279 ? -13.938 -14.391 3.68 1 98.62 279 PHE A CA 1
ATOM 2133 C C . PHE A 1 279 ? -13.844 -14.344 5.199 1 98.62 279 PHE A C 1
ATOM 2135 O O . PHE A 1 279 ? -13.602 -15.359 5.848 1 98.62 279 PHE A O 1
ATOM 2142 N N . PHE A 1 280 ? -14.047 -13.156 5.793 1 98.44 280 PHE A N 1
ATOM 2143 C CA . PHE A 1 280 ? -13.961 -13 7.242 1 98.44 280 PHE A CA 1
ATOM 2144 C C . PHE A 1 280 ? -15.078 -13.773 7.934 1 98.44 280 PHE A C 1
ATOM 2146 O O . PHE A 1 280 ? -14.875 -14.352 9 1 98.44 280 PHE A O 1
ATOM 2153 N N . THR A 1 281 ? -16.312 -13.727 7.387 1 97.88 281 THR A N 1
ATOM 2154 C CA . THR A 1 281 ? -17.438 -14.461 7.961 1 97.88 281 THR A CA 1
ATOM 2155 C C . THR A 1 281 ? -17.141 -15.953 8.031 1 97.88 281 THR A C 1
ATOM 2157 O O . THR A 1 281 ? -17.391 -16.594 9.055 1 97.88 281 THR A O 1
ATOM 2160 N N . GLU A 1 282 ? -16.578 -16.484 6.934 1 97.38 282 GLU A N 1
ATOM 2161 C CA . GLU A 1 282 ? -16.234 -17.906 6.91 1 97.38 282 GLU A CA 1
ATOM 2162 C C . GLU A 1 282 ? -15.117 -18.219 7.91 1 97.38 282 GLU A C 1
ATOM 2164 O O . GLU A 1 282 ? -15.117 -19.281 8.531 1 97.38 282 GLU A O 1
ATOM 2169 N N . LEU A 1 283 ? -14.156 -17.344 8.023 1 97.12 283 LEU A N 1
ATOM 2170 C CA . LEU A 1 283 ? -13.07 -17.547 8.984 1 97.12 283 LEU A CA 1
ATOM 2171 C C . LEU A 1 283 ? -13.609 -17.594 10.406 1 97.12 283 LEU A C 1
ATOM 2173 O O . LEU A 1 283 ? -13.156 -18.406 11.219 1 97.12 283 LEU A O 1
ATOM 2177 N N . VAL A 1 284 ? -14.531 -16.672 10.719 1 97.25 284 VAL A N 1
ATOM 2178 C CA . VAL A 1 284 ? -15.133 -16.641 12.047 1 97.25 284 VAL A CA 1
ATOM 2179 C C . VAL A 1 284 ? -15.852 -17.969 12.32 1 97.25 284 VAL A C 1
ATOM 2181 O O . VAL A 1 284 ? -15.773 -18.516 13.422 1 97.25 284 VAL A O 1
ATOM 2184 N N . LYS A 1 285 ? -16.516 -18.484 11.336 1 96.31 285 LYS A N 1
ATOM 2185 C CA . LYS A 1 285 ? -17.234 -19.734 11.477 1 96.31 285 LYS A CA 1
ATOM 2186 C C . LYS A 1 285 ? -16.281 -20.906 11.727 1 96.31 285 LYS A C 1
ATOM 2188 O O . LYS A 1 285 ? -16.547 -21.766 12.562 1 96.31 285 LYS A O 1
ATOM 2193 N N . ILE A 1 286 ? -15.133 -20.922 11.047 1 96.12 286 ILE A N 1
ATOM 2194 C CA . ILE A 1 286 ? -14.18 -22.031 11.117 1 96.12 286 ILE A CA 1
ATOM 2195 C C . ILE A 1 286 ? -13.391 -21.953 12.422 1 96.12 286 ILE A C 1
ATOM 2197 O O . ILE A 1 286 ? -13.211 -22.953 13.102 1 96.12 286 ILE A O 1
ATOM 2201 N N . ILE A 1 287 ? -12.922 -20.781 12.719 1 94.88 287 ILE A N 1
ATOM 2202 C CA . ILE A 1 287 ? -11.961 -20.609 13.805 1 94.88 287 ILE A CA 1
ATOM 2203 C C . ILE A 1 287 ? -12.703 -20.312 15.102 1 94.88 287 ILE A C 1
ATOM 2205 O O . ILE A 1 287 ? -12.227 -20.641 16.188 1 94.88 287 ILE A O 1
ATOM 2209 N N . GLY A 1 288 ? -13.805 -19.562 15.094 1 92.94 288 GLY A N 1
ATOM 2210 C CA . GLY A 1 288 ? -14.594 -19.25 16.266 1 92.94 288 GLY A CA 1
ATOM 2211 C C . GLY A 1 288 ? -14.148 -17.969 16.969 1 92.94 288 GLY A C 1
ATOM 2212 O O . GLY A 1 288 ? -14.445 -17.766 18.141 1 92.94 288 GLY A O 1
ATOM 2213 N N . CYS A 1 289 ? -13.422 -17.156 16.359 1 91.94 289 CYS A N 1
ATOM 2214 C CA . CYS A 1 289 ? -12.969 -15.898 16.953 1 91.94 289 CYS A CA 1
ATOM 2215 C C . CYS A 1 289 ? -13.586 -14.703 16.234 1 91.94 289 CYS A C 1
ATOM 2217 O O . CYS A 1 289 ? -13.852 -14.766 15.031 1 91.94 289 CYS A O 1
ATOM 2219 N N . PRO A 1 290 ? -13.773 -13.648 17 1 95.06 290 PRO A N 1
ATOM 2220 C CA . PRO A 1 290 ? -14.344 -12.453 16.359 1 95.06 290 PRO A CA 1
ATOM 2221 C C . PRO A 1 290 ? -13.352 -11.758 15.43 1 95.06 290 PRO A C 1
ATOM 2223 O O . PRO A 1 290 ? -12.141 -11.992 15.516 1 95.06 290 PRO A O 1
ATOM 2226 N N . ILE A 1 291 ? -13.859 -10.984 14.508 1 96.5 291 ILE A N 1
ATOM 2227 C CA . ILE A 1 291 ? -13.008 -10.195 13.617 1 96.5 291 ILE A CA 1
ATOM 2228 C C . ILE A 1 291 ? -12.281 -9.117 14.422 1 96.5 291 ILE A C 1
ATOM 2230 O O . ILE A 1 291 ? -12.914 -8.336 15.141 1 96.5 291 ILE A O 1
ATOM 2234 N N . PRO A 1 292 ? -11.031 -9.031 14.312 1 96 292 PRO A N 1
ATOM 2235 C CA . PRO A 1 292 ? -10.273 -8.008 15.039 1 96 292 PRO A CA 1
ATOM 2236 C C . PRO A 1 292 ? -10.695 -6.586 14.672 1 96 292 PRO A C 1
ATOM 2238 O O . PRO A 1 292 ? -11.062 -6.324 13.523 1 96 292 PRO A O 1
ATOM 2241 N N . GLU A 1 293 ? -10.516 -5.641 15.664 1 94.62 293 GLU A N 1
ATOM 2242 C CA . GLU A 1 293 ? -10.914 -4.242 15.5 1 94.62 293 GLU A CA 1
ATOM 2243 C C . GLU A 1 293 ? -10.188 -3.598 14.32 1 94.62 293 GLU A C 1
ATOM 2245 O O . GLU A 1 293 ? -10.75 -2.762 13.617 1 94.62 293 GLU A O 1
ATOM 2250 N N . LYS A 1 294 ? -8.977 -3.959 14.102 1 94.25 294 LYS A N 1
ATOM 2251 C CA . LYS A 1 294 ? -8.164 -3.434 13.008 1 94.25 294 LYS A CA 1
ATOM 2252 C C . LYS A 1 294 ? -8.883 -3.588 11.672 1 94.25 294 LYS A C 1
ATOM 2254 O O . LYS A 1 294 ? -8.953 -2.643 10.883 1 94.25 294 LYS A O 1
ATOM 2259 N N . TYR A 1 295 ? -9.414 -4.754 11.438 1 97.25 295 TYR A N 1
ATOM 2260 C CA . TYR A 1 295 ? -10.031 -5.031 10.148 1 97.25 295 TYR A CA 1
ATOM 2261 C C . TYR A 1 295 ? -11.43 -4.426 10.07 1 97.25 295 TYR A C 1
ATOM 2263 O O . TYR A 1 295 ? -11.906 -4.086 8.984 1 97.25 295 TYR A O 1
ATOM 2271 N N . GLN A 1 296 ? -12.086 -4.27 11.25 1 96.25 296 GLN A N 1
ATOM 2272 C CA . GLN A 1 296 ? -13.344 -3.533 11.266 1 96.25 296 GLN A CA 1
ATOM 2273 C C . GLN A 1 296 ? -13.133 -2.076 10.859 1 96.25 296 GLN A C 1
ATOM 2275 O O . GLN A 1 296 ? -13.93 -1.521 10.094 1 96.25 296 GLN A O 1
ATOM 2280 N N . LYS A 1 297 ? -12.102 -1.452 11.375 1 95 297 LYS A N 1
ATOM 2281 C CA . LYS A 1 297 ? -11.766 -0.078 11.016 1 95 297 LYS A CA 1
ATOM 2282 C C . LYS A 1 297 ? -11.406 0.028 9.539 1 95 297 LYS A C 1
ATOM 2284 O O . LYS A 1 297 ? -11.797 0.982 8.859 1 95 297 LYS A O 1
ATOM 2289 N N . GLU A 1 298 ? -10.648 -0.954 9.023 1 97 298 GLU A N 1
ATOM 2290 C CA . GLU A 1 298 ? -10.297 -0.968 7.609 1 97 298 GLU A CA 1
ATOM 2291 C C . GLU A 1 298 ? -11.547 -1.076 6.734 1 97 298 GLU A C 1
ATOM 2293 O O . GLU A 1 298 ? -11.641 -0.419 5.695 1 97 298 GLU A O 1
ATOM 2298 N N . ARG A 1 299 ? -12.453 -1.949 7.184 1 97.94 299 ARG A N 1
ATOM 2299 C CA . ARG A 1 299 ? -13.719 -2.08 6.469 1 97.94 299 ARG A CA 1
ATOM 2300 C C . ARG A 1 299 ? -14.461 -0.748 6.414 1 97.94 299 ARG A C 1
ATOM 2302 O O . ARG A 1 299 ? -15 -0.375 5.371 1 97.94 299 ARG A O 1
ATOM 2309 N N . GLY A 1 300 ? -14.547 -0.117 7.57 1 96.56 300 GLY A N 1
ATOM 2310 C CA . GLY A 1 300 ? -15.195 1.182 7.629 1 96.56 300 GLY A CA 1
ATOM 2311 C C . GLY A 1 300 ? -14.562 2.207 6.707 1 96.56 300 GLY A C 1
ATOM 2312 O O . GLY A 1 300 ? -15.273 2.99 6.066 1 96.56 300 GLY A O 1
ATOM 2313 N N . ARG A 1 301 ? -13.273 2.305 6.621 1 97.38 301 ARG A N 1
ATOM 2314 C CA . ARG A 1 301 ? -12.562 3.225 5.738 1 97.38 301 ARG A CA 1
ATOM 2315 C C . ARG A 1 301 ? -12.836 2.896 4.273 1 97.38 301 ARG A C 1
ATOM 2317 O O . ARG A 1 301 ? -12.938 3.799 3.439 1 97.38 301 ARG A O 1
ATOM 2324 N N . LEU A 1 302 ? -12.867 1.546 3.957 1 98.44 302 LEU A N 1
ATOM 2325 C CA . LEU A 1 302 ? -13.219 1.153 2.596 1 98.44 302 LEU A CA 1
ATOM 2326 C C . LEU A 1 302 ? -14.602 1.662 2.223 1 98.44 302 LEU A C 1
ATOM 2328 O O . LEU A 1 302 ? -14.797 2.211 1.135 1 98.44 302 LEU A O 1
ATOM 2332 N N . LEU A 1 303 ? -15.555 1.448 3.123 1 97.62 303 LEU A N 1
ATOM 2333 C CA . LEU A 1 303 ? -16.922 1.918 2.877 1 97.62 303 LEU A CA 1
ATOM 2334 C C . LEU A 1 303 ? -16.938 3.422 2.631 1 97.62 303 LEU A C 1
ATOM 2336 O O . LEU A 1 303 ? -17.609 3.896 1.714 1 97.62 303 LEU A O 1
ATOM 2340 N N . ASP A 1 304 ? -16.203 4.133 3.443 1 96.12 304 ASP A N 1
ATOM 2341 C CA . ASP A 1 304 ? -16.094 5.582 3.291 1 96.12 304 ASP A CA 1
ATOM 2342 C C . ASP A 1 304 ? -15.516 5.949 1.93 1 96.12 304 ASP A C 1
ATOM 2344 O O . ASP A 1 304 ? -16.031 6.844 1.251 1 96.12 304 ASP A O 1
ATOM 2348 N N . ALA A 1 305 ? -14.453 5.301 1.575 1 97.62 305 ALA A N 1
ATOM 2349 C CA . ALA A 1 305 ? -13.789 5.551 0.297 1 97.62 305 ALA A CA 1
ATOM 2350 C C . ALA A 1 305 ? -14.734 5.277 -0.872 1 97.62 305 ALA A C 1
ATOM 2352 O O . ALA A 1 305 ? -14.734 6.012 -1.861 1 97.62 305 ALA A O 1
ATOM 2353 N N . MET A 1 306 ? -15.508 4.195 -0.787 1 97.88 306 MET A N 1
ATOM 2354 C CA . MET A 1 306 ? -16.453 3.832 -1.84 1 97.88 306 MET A CA 1
ATOM 2355 C C . MET A 1 306 ? -17.484 4.934 -2.045 1 97.88 306 MET A C 1
ATOM 2357 O O . MET A 1 306 ? -17.828 5.266 -3.18 1 97.88 306 MET A O 1
ATOM 2361 N N . VAL A 1 307 ? -17.938 5.484 -0.958 1 95.81 307 VAL A N 1
ATOM 2362 C CA . VAL A 1 307 ? -18.906 6.57 -1.029 1 95.81 307 VAL A CA 1
ATOM 2363 C C . VAL A 1 307 ? -18.266 7.793 -1.676 1 95.81 307 VAL A C 1
ATOM 2365 O O . VAL A 1 307 ? -18.859 8.43 -2.545 1 95.81 307 VAL A O 1
ATOM 2368 N N . ASP A 1 308 ? -17.078 8.094 -1.32 1 94.19 308 ASP A N 1
ATOM 2369 C CA . ASP A 1 308 ? -16.375 9.273 -1.788 1 94.19 308 ASP A CA 1
ATOM 2370 C C . ASP A 1 308 ? -16.172 9.234 -3.301 1 94.19 308 ASP A C 1
ATOM 2372 O O . ASP A 1 308 ? -16.188 10.281 -3.963 1 94.19 308 ASP A O 1
ATOM 2376 N N . VAL A 1 309 ? -15.969 8.07 -3.836 1 96.25 309 VAL A N 1
ATOM 2377 C CA . VAL A 1 309 ? -15.531 8.016 -5.227 1 96.25 309 VAL A CA 1
ATOM 2378 C C . VAL A 1 309 ? -16.703 7.602 -6.117 1 96.25 309 VAL A C 1
ATOM 2380 O O . VAL A 1 309 ? -16.547 7.504 -7.34 1 96.25 309 VAL A O 1
ATOM 2383 N N . HIS A 1 310 ? -17.844 7.309 -5.539 1 96.38 310 HIS A N 1
ATOM 2384 C CA . HIS A 1 310 ? -19 6.824 -6.285 1 96.38 310 HIS A CA 1
ATOM 2385 C C . HIS A 1 310 ? -19.344 7.766 -7.438 1 96.38 310 HIS A C 1
ATOM 2387 O O . HIS A 1 310 ? -19.734 7.312 -8.516 1 96.38 310 HIS A O 1
ATOM 2393 N N . LYS A 1 311 ? -19.203 9.039 -7.258 1 94.94 311 LYS A N 1
ATOM 2394 C CA . LYS A 1 311 ? -19.547 10.031 -8.273 1 94.94 311 LYS A CA 1
ATOM 2395 C C . LYS A 1 311 ? -18.656 9.883 -9.508 1 94.94 311 LYS A C 1
ATOM 2397 O O . LYS A 1 311 ? -19.078 10.227 -10.617 1 94.94 311 LYS A O 1
ATOM 2402 N N . TYR A 1 312 ? -17.469 9.367 -9.336 1 95.12 312 TYR A N 1
ATOM 2403 C CA . TYR A 1 312 ? -16.531 9.227 -10.445 1 95.12 312 TYR A CA 1
ATOM 2404 C C . TYR A 1 312 ? -16.719 7.883 -11.141 1 95.12 312 TYR A C 1
ATOM 2406 O O . TYR A 1 312 ? -16.422 7.746 -12.328 1 95.12 312 TYR A O 1
ATOM 2414 N N . LEU A 1 313 ? -17.234 6.855 -10.406 1 97.5 313 LEU A N 1
ATOM 2415 C CA . LEU A 1 313 ? -17.172 5.48 -10.898 1 97.5 313 LEU A CA 1
ATOM 2416 C C . LEU A 1 313 ? -18.547 5.012 -11.383 1 97.5 313 LEU A C 1
ATOM 2418 O O . LEU A 1 313 ? -18.625 4.098 -12.203 1 97.5 313 LEU A O 1
ATOM 2422 N N . TYR A 1 314 ? -19.578 5.617 -10.891 1 97.19 314 TYR A N 1
ATOM 2423 C CA . TYR A 1 314 ? -20.922 5.156 -11.203 1 97.19 314 TYR A CA 1
ATOM 2424 C C . TYR A 1 314 ? -21.172 5.188 -12.711 1 97.19 314 TYR A C 1
ATOM 2426 O O . TYR A 1 314 ? -20.984 6.223 -13.352 1 97.19 314 TYR A O 1
ATOM 2434 N N . GLY A 1 315 ? -21.531 4.074 -13.227 1 97.06 315 GLY A N 1
ATOM 2435 C CA . GLY A 1 315 ? -21.953 4.012 -14.617 1 97.06 315 GLY A CA 1
ATOM 2436 C C . GLY A 1 315 ? -20.797 3.818 -15.578 1 97.06 315 GLY A C 1
ATOM 2437 O O . GLY A 1 315 ? -21 3.562 -16.766 1 97.06 315 GLY A O 1
ATOM 2438 N N . VAL A 1 316 ? -19.562 3.934 -15.109 1 97.88 316 VAL A N 1
ATOM 2439 C CA . VAL A 1 316 ? -18.391 3.746 -15.969 1 97.88 316 VAL A CA 1
ATOM 2440 C C . VAL A 1 316 ? -18.422 2.35 -16.578 1 97.88 316 VAL A C 1
ATOM 2442 O O . VAL A 1 316 ? -18.688 1.364 -15.891 1 97.88 316 VAL A O 1
ATOM 2445 N N . LYS A 1 317 ? -18.25 2.236 -17.875 1 98.5 317 LYS A N 1
ATOM 2446 C CA . LYS A 1 317 ? -18.188 0.956 -18.578 1 98.5 317 LYS A CA 1
ATOM 2447 C C . LYS A 1 317 ? -16.781 0.37 -18.531 1 98.5 317 LYS A C 1
ATOM 2449 O O . LYS A 1 317 ? -15.812 1.018 -18.953 1 98.5 317 LYS A O 1
ATOM 2454 N N . ALA A 1 318 ? -16.688 -0.851 -18.062 1 98.75 318 ALA A N 1
ATOM 2455 C CA . ALA A 1 318 ? -15.359 -1.466 -17.938 1 98.75 318 ALA A CA 1
ATOM 2456 C C . ALA A 1 318 ? -15.305 -2.801 -18.672 1 98.75 318 ALA A C 1
ATOM 2458 O O . ALA A 1 318 ? -16.328 -3.471 -18.844 1 98.75 318 ALA A O 1
ATOM 2459 N N . ALA A 1 319 ? -14.148 -3.141 -19.203 1 98.81 319 ALA A N 1
ATOM 2460 C CA . ALA A 1 319 ? -13.812 -4.5 -19.625 1 98.81 319 ALA A CA 1
ATOM 2461 C C . ALA A 1 319 ? -12.836 -5.152 -18.641 1 98.81 319 ALA A C 1
ATOM 2463 O O . ALA A 1 319 ? -11.781 -4.586 -18.344 1 98.81 319 ALA A O 1
ATOM 2464 N N . VAL A 1 320 ? -13.188 -6.309 -18.141 1 98.62 320 VAL A N 1
ATOM 2465 C CA . VAL A 1 320 ? -12.375 -7.039 -17.172 1 98.62 320 VAL A CA 1
ATOM 2466 C C . VAL A 1 320 ? -11.945 -8.375 -17.766 1 98.62 320 VAL A C 1
ATOM 2468 O O . VAL A 1 320 ? -12.766 -9.109 -18.312 1 98.62 320 VAL A O 1
ATOM 2471 N N . TYR A 1 321 ? -10.656 -8.648 -17.703 1 97.44 321 TYR A N 1
ATOM 2472 C CA . TYR A 1 321 ? -10.164 -9.906 -18.25 1 97.44 321 TYR A CA 1
ATOM 2473 C C . TYR A 1 321 ? -9.016 -10.461 -17.422 1 97.44 321 TYR A C 1
ATOM 2475 O O . TYR A 1 321 ? -8.344 -9.719 -16.703 1 97.44 321 TYR A O 1
ATOM 2483 N N . GLY A 1 322 ? -8.75 -11.742 -17.422 1 96.25 322 GLY A N 1
ATOM 2484 C CA . GLY A 1 322 ? -7.73 -12.43 -16.656 1 96.25 322 GLY A CA 1
ATOM 2485 C C . GLY A 1 322 ? -8.109 -13.859 -16.297 1 96.25 322 GLY A C 1
ATOM 2486 O O . GLY A 1 322 ? -8.828 -14.523 -17.047 1 96.25 322 GLY A O 1
ATOM 2487 N N . ASP A 1 323 ? -7.586 -14.352 -15.18 1 95.88 323 ASP A N 1
ATOM 2488 C CA . ASP A 1 323 ? -7.887 -15.711 -14.727 1 95.88 323 ASP A CA 1
ATOM 2489 C C . ASP A 1 323 ? -9.297 -15.789 -14.141 1 95.88 323 ASP A C 1
ATOM 2491 O O . ASP A 1 323 ? -9.781 -14.828 -13.539 1 95.88 323 ASP A O 1
ATOM 2495 N N . PRO A 1 324 ? -9.906 -16.938 -14.242 1 96.5 324 PRO A N 1
ATOM 2496 C CA . PRO A 1 324 ? -11.344 -17.047 -13.977 1 96.5 324 PRO A CA 1
ATOM 2497 C C . PRO A 1 324 ? -11.719 -16.578 -12.57 1 96.5 324 PRO A C 1
ATOM 2499 O O . PRO A 1 324 ? -12.609 -15.734 -12.414 1 96.5 324 PRO A O 1
ATOM 2502 N N . ASP A 1 325 ? -11.086 -17.094 -11.555 1 97.88 325 ASP A N 1
ATOM 2503 C CA . ASP A 1 325 ? -11.438 -16.734 -10.188 1 97.88 325 ASP A CA 1
ATOM 2504 C C . ASP A 1 325 ? -11.133 -15.266 -9.906 1 97.88 325 ASP A C 1
ATOM 2506 O O . ASP A 1 325 ? -11.867 -14.602 -9.188 1 97.88 325 ASP A O 1
ATOM 2510 N N . PHE A 1 326 ? -10.047 -14.812 -10.477 1 97.81 326 PHE A N 1
ATOM 2511 C CA . PHE A 1 326 ? -9.648 -13.422 -10.305 1 97.81 326 PHE A CA 1
ATOM 2512 C C . PHE A 1 326 ? -10.656 -12.484 -10.961 1 97.81 326 PHE A C 1
ATOM 2514 O O . PHE A 1 326 ? -11.07 -11.492 -10.367 1 97.81 326 PHE A O 1
ATOM 2521 N N . VAL A 1 327 ? -11.047 -12.805 -12.148 1 98.06 327 VAL A N 1
ATOM 2522 C CA . VAL A 1 327 ? -12 -12 -12.898 1 98.06 327 VAL A CA 1
ATOM 2523 C C . VAL A 1 327 ? -13.344 -11.984 -12.18 1 98.06 327 VAL A C 1
ATOM 2525 O O . VAL A 1 327 ? -14.016 -10.953 -12.133 1 98.06 327 VAL A O 1
ATOM 2528 N N . PHE A 1 328 ? -13.711 -13.133 -11.648 1 98.5 328 PHE A N 1
ATOM 2529 C CA . PHE A 1 328 ? -14.953 -13.203 -10.891 1 98.5 328 PHE A CA 1
ATOM 2530 C C . PHE A 1 328 ? -14.945 -12.203 -9.742 1 98.5 328 PHE A C 1
ATOM 2532 O O . PHE A 1 328 ? -15.898 -11.43 -9.578 1 98.5 328 PHE A O 1
ATOM 2539 N N . SER A 1 329 ? -13.891 -12.211 -8.977 1 98.62 329 SER A N 1
ATOM 2540 C CA . SER A 1 329 ? -13.812 -11.344 -7.805 1 98.62 329 SER A CA 1
ATOM 2541 C C . SER A 1 329 ? -13.703 -9.875 -8.203 1 98.62 329 SER A C 1
ATOM 2543 O O . SER A 1 329 ? -14.273 -9 -7.547 1 98.62 329 SER A O 1
ATOM 2545 N N . LEU A 1 330 ? -12.969 -9.602 -9.281 1 98.69 330 LEU A N 1
ATOM 2546 C CA . LEU A 1 330 ? -12.875 -8.242 -9.789 1 98.69 330 LEU A CA 1
ATOM 2547 C C . LEU A 1 330 ? -14.242 -7.73 -10.234 1 98.69 330 LEU A C 1
ATOM 2549 O O . LEU A 1 330 ? -14.602 -6.582 -9.961 1 98.69 330 LEU A O 1
ATOM 2553 N N . THR A 1 331 ? -14.938 -8.594 -10.953 1 98.75 331 THR A N 1
ATOM 2554 C CA . THR A 1 331 ? -16.266 -8.242 -11.43 1 98.75 331 THR A CA 1
ATOM 2555 C C . THR A 1 331 ? -17.188 -7.875 -10.266 1 98.75 331 THR A C 1
ATOM 2557 O O . THR A 1 331 ? -17.891 -6.867 -10.312 1 98.75 331 THR A O 1
ATOM 2560 N N . THR A 1 332 ? -17.141 -8.68 -9.227 1 98.62 332 THR A N 1
ATOM 2561 C CA . THR A 1 332 ? -17.938 -8.414 -8.039 1 98.62 332 THR A CA 1
ATOM 2562 C C . THR A 1 332 ? -17.594 -7.035 -7.469 1 98.62 332 THR A C 1
ATOM 2564 O O . THR A 1 332 ? -18.5 -6.266 -7.129 1 98.62 332 THR A O 1
ATOM 2567 N N . PHE A 1 333 ? -16.344 -6.754 -7.348 1 98.75 333 PHE A N 1
ATOM 2568 C CA . PHE A 1 333 ? -15.898 -5.484 -6.793 1 98.75 333 PHE A CA 1
ATOM 2569 C C . PHE A 1 333 ? -16.344 -4.324 -7.676 1 98.75 333 PHE A C 1
ATOM 2571 O O . PHE A 1 333 ? -16.781 -3.283 -7.176 1 98.75 333 PHE A O 1
ATOM 2578 N N . MET A 1 334 ? -16.25 -4.469 -9.023 1 98.62 334 MET A N 1
ATOM 2579 C CA . MET A 1 334 ? -16.672 -3.422 -9.945 1 98.62 334 MET A CA 1
ATOM 2580 C C . MET A 1 334 ? -18.156 -3.123 -9.781 1 98.62 334 MET A C 1
ATOM 2582 O O . MET A 1 334 ? -18.562 -1.96 -9.727 1 98.62 334 MET A O 1
ATOM 2586 N N . LEU A 1 335 ? -18.906 -4.172 -9.695 1 98.56 335 LEU A N 1
ATOM 2587 C CA . LEU A 1 335 ? -20.344 -4.016 -9.539 1 98.56 335 LEU A CA 1
ATOM 2588 C C . LEU A 1 335 ? -20.672 -3.256 -8.258 1 98.56 335 LEU A C 1
ATOM 2590 O O . LEU A 1 335 ? -21.516 -2.363 -8.258 1 98.56 335 LEU A O 1
ATOM 2594 N N . GLU A 1 336 ? -19.953 -3.541 -7.203 1 97.62 336 GLU A N 1
ATOM 2595 C CA . GLU A 1 336 ? -20.203 -2.879 -5.926 1 97.62 336 GLU A CA 1
ATOM 2596 C C . GLU A 1 336 ? -19.797 -1.409 -5.977 1 97.62 336 GLU A C 1
ATOM 2598 O O . GLU A 1 336 ? -20.344 -0.586 -5.23 1 97.62 336 GLU A O 1
ATOM 2603 N N . LEU A 1 337 ? -18.891 -1.082 -6.852 1 98.06 337 LEU A N 1
ATOM 2604 C CA . LEU A 1 337 ? -18.422 0.292 -6.996 1 98.06 337 LEU A CA 1
ATOM 2605 C C . LEU A 1 337 ? -19.359 1.091 -7.906 1 98.06 337 LEU A C 1
ATOM 2607 O O . LEU A 1 337 ? -19.156 2.291 -8.102 1 98.06 337 LEU A O 1
ATOM 2611 N N . GLY A 1 338 ? -20.359 0.489 -8.484 1 97.62 338 GLY A N 1
ATOM 2612 C CA . GLY A 1 338 ? -21.266 1.14 -9.414 1 97.62 338 GLY A CA 1
ATOM 2613 C C . GLY A 1 338 ? -20.75 1.135 -10.844 1 97.62 338 GLY A C 1
ATOM 2614 O O . GLY A 1 338 ? -21.359 1.743 -11.727 1 97.62 338 GLY A O 1
ATOM 2615 N N . ILE A 1 339 ? -19.656 0.478 -11.078 1 98.44 339 ILE A N 1
ATOM 2616 C CA . ILE A 1 339 ? -19.109 0.321 -12.414 1 98.44 339 ILE A CA 1
ATOM 2617 C C . ILE A 1 339 ? -19.906 -0.726 -13.188 1 98.44 339 ILE A C 1
ATOM 2619 O O . ILE A 1 339 ? -20.484 -1.641 -12.594 1 98.44 339 ILE A O 1
ATOM 2623 N N . ASN A 1 340 ? -20.016 -0.598 -14.477 1 98.5 340 ASN A N 1
ATOM 2624 C CA . ASN A 1 340 ? -20.672 -1.558 -15.359 1 98.5 340 ASN A CA 1
ATOM 2625 C C . ASN A 1 340 ? -19.656 -2.391 -16.141 1 98.5 340 ASN A C 1
ATOM 2627 O O . ASN A 1 340 ? -19.219 -1.98 -17.203 1 98.5 340 ASN A O 1
ATOM 2631 N N . PRO A 1 341 ? -19.281 -3.572 -15.664 1 98.75 341 PRO A N 1
ATOM 2632 C CA . PRO A 1 341 ? -18.453 -4.457 -16.484 1 98.75 341 PRO A CA 1
ATOM 2633 C C . PRO A 1 341 ? -19.188 -4.973 -17.719 1 98.75 341 PRO A C 1
ATOM 2635 O O . PRO A 1 341 ? -19.766 -6.059 -17.688 1 98.75 341 PRO A O 1
ATOM 2638 N N . VAL A 1 342 ? -19.047 -4.273 -18.812 1 98.69 342 VAL A N 1
ATOM 2639 C CA . VAL A 1 342 ? -19.828 -4.555 -20.016 1 98.69 342 VAL A CA 1
ATOM 2640 C C . VAL A 1 342 ? -19.203 -5.727 -20.766 1 98.69 342 VAL A C 1
ATOM 2642 O O . VAL A 1 342 ? -19.859 -6.379 -21.578 1 98.69 342 VAL A O 1
ATOM 2645 N N . LEU A 1 343 ? -17.969 -5.957 -20.578 1 98.81 343 LEU A N 1
ATOM 2646 C CA . LEU A 1 343 ? -17.234 -7.074 -21.156 1 98.81 343 LEU A CA 1
ATOM 2647 C C . LEU A 1 343 ? -16.422 -7.801 -20.078 1 98.81 343 LEU A C 1
ATOM 2649 O O . LEU A 1 343 ? -15.586 -7.195 -19.406 1 98.81 343 LEU A O 1
ATOM 2653 N N . ILE A 1 344 ? -16.703 -9.07 -19.859 1 98.69 344 ILE A N 1
ATOM 2654 C CA . ILE A 1 344 ? -16.031 -9.922 -18.891 1 98.69 344 ILE A CA 1
ATOM 2655 C C . ILE A 1 344 ? -15.469 -11.156 -19.578 1 98.69 344 ILE A C 1
ATOM 2657 O O . ILE A 1 344 ? -16.219 -11.945 -20.156 1 98.69 344 ILE A O 1
ATOM 2661 N N . ALA A 1 345 ? -14.117 -11.289 -19.5 1 97.5 345 ALA A N 1
ATOM 2662 C CA . ALA A 1 345 ? -13.523 -12.32 -20.359 1 97.5 345 ALA A CA 1
ATOM 2663 C C . ALA A 1 345 ? -12.406 -13.062 -19.625 1 97.5 345 ALA A C 1
ATOM 2665 O O . ALA A 1 345 ? -11.727 -12.492 -18.781 1 97.5 345 ALA A O 1
ATOM 2666 N N . THR A 1 346 ? -12.234 -14.336 -19.891 1 95.62 346 THR A N 1
ATOM 2667 C CA . THR A 1 346 ? -11.102 -15.133 -19.453 1 95.62 346 THR A CA 1
ATOM 2668 C C . THR A 1 346 ? -10.547 -15.969 -20.594 1 95.62 346 THR A C 1
ATOM 2670 O O . THR A 1 346 ? -11.297 -16.422 -21.469 1 95.62 346 THR A O 1
ATOM 2673 N N . GLY A 1 347 ? -9.25 -15.984 -20.594 1 90.69 347 GLY A N 1
ATOM 2674 C CA . GLY A 1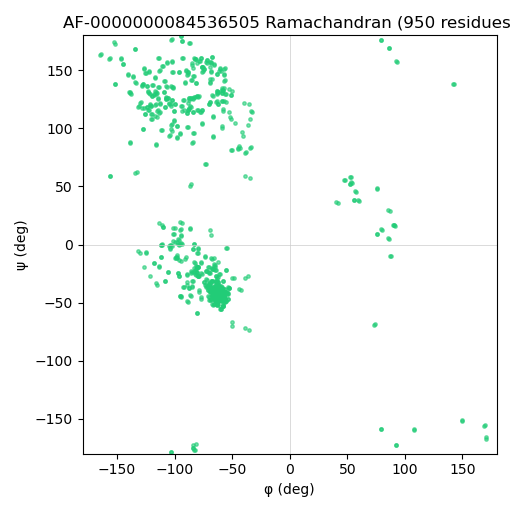 347 ? -8.609 -16.844 -21.562 1 90.69 347 GLY A CA 1
ATOM 2675 C C . GLY A 1 347 ? -8.57 -18.297 -21.141 1 90.69 347 GLY A C 1
ATOM 2676 O O . GLY A 1 347 ? -8.375 -19.188 -21.984 1 90.69 347 GLY A O 1
ATOM 2677 N N . SER A 1 348 ? -8.727 -18.625 -19.906 1 89.69 348 SER A N 1
ATOM 2678 C CA . SER A 1 348 ? -8.727 -19.984 -19.375 1 89.69 348 SER A CA 1
ATOM 2679 C C . SER A 1 348 ? -10.141 -20.547 -19.328 1 89.69 348 SER A C 1
ATOM 2681 O O . SER A 1 348 ? -10.953 -20.125 -18.5 1 89.69 348 SER A O 1
ATOM 2683 N N . LYS A 1 349 ? -10.297 -21.562 -20.109 1 88.88 349 LYS A N 1
ATOM 2684 C CA . LYS A 1 349 ? -11.625 -22.172 -20.156 1 88.88 349 LYS A CA 1
ATOM 2685 C C . LYS A 1 349 ? -12.008 -22.75 -18.797 1 88.88 349 LYS A C 1
ATOM 2687 O O . LYS A 1 349 ? -11.195 -23.391 -18.141 1 88.88 349 LYS A O 1
ATOM 2692 N N . SER A 1 350 ? -13.148 -22.406 -18.375 1 90.19 350 SER A N 1
ATOM 2693 C CA . SER A 1 350 ? -13.688 -22.844 -17.094 1 90.19 350 SER A CA 1
ATOM 2694 C C . SER A 1 350 ? -15.172 -23.188 -17.203 1 90.19 350 SER A C 1
ATOM 2696 O O . SER A 1 350 ? -15.945 -22.438 -17.781 1 90.19 350 SER A O 1
ATOM 2698 N N . ARG A 1 351 ? -15.508 -24.281 -16.719 1 88.94 351 ARG A N 1
ATOM 2699 C CA . ARG A 1 351 ? -16.859 -24.797 -16.875 1 88.94 351 ARG A CA 1
ATOM 2700 C C . ARG A 1 351 ? -17.891 -23.875 -16.203 1 88.94 351 ARG A C 1
ATOM 2702 O O . ARG A 1 351 ? -18.953 -23.609 -16.781 1 88.94 351 ARG A O 1
ATOM 2709 N N . ASP A 1 352 ? -17.578 -23.328 -15.086 1 93.69 352 ASP A N 1
ATOM 2710 C CA . ASP A 1 352 ? -18.562 -22.641 -14.25 1 93.69 352 ASP A CA 1
ATOM 2711 C C . ASP A 1 352 ? -18.422 -21.125 -14.383 1 93.69 352 ASP A C 1
ATOM 2713 O O . ASP A 1 352 ? -19.219 -20.375 -13.828 1 93.69 352 ASP A O 1
ATOM 2717 N N . PHE A 1 353 ? -17.516 -20.672 -15.156 1 96.81 353 PHE A N 1
ATOM 2718 C CA . PHE A 1 353 ? -17.156 -19.266 -15.203 1 96.81 353 PHE A CA 1
ATOM 2719 C C . PHE A 1 353 ? -18.359 -18.422 -15.609 1 96.81 353 PHE A C 1
ATOM 2721 O O . PHE A 1 353 ? -18.75 -17.5 -14.883 1 96.81 353 PHE A O 1
ATOM 2728 N N . GLU A 1 354 ? -18.969 -18.719 -16.75 1 97.5 354 GLU A N 1
ATOM 2729 C CA . GLU A 1 354 ? -20.078 -17.922 -17.266 1 97.5 354 GLU A CA 1
ATOM 2730 C C . GLU A 1 354 ? -21.266 -17.922 -16.297 1 97.5 354 GLU A C 1
ATOM 2732 O O . GLU A 1 354 ? -21.859 -16.875 -16.047 1 97.5 354 GLU A O 1
ATOM 2737 N N . THR A 1 355 ? -21.547 -19.094 -15.789 1 97.31 355 THR A N 1
ATOM 2738 C CA . THR A 1 355 ? -22.688 -19.234 -14.883 1 97.31 355 THR A CA 1
ATOM 2739 C C . THR A 1 355 ? -22.469 -18.391 -13.625 1 97.31 355 THR A C 1
ATOM 2741 O O . THR A 1 355 ? -23.375 -17.672 -13.195 1 97.31 355 THR A O 1
ATOM 2744 N N . LYS A 1 356 ? -21.312 -18.453 -13.047 1 97.62 356 LYS A N 1
ATOM 2745 C CA . LYS A 1 356 ? -21.016 -17.734 -11.82 1 97.62 356 LYS A CA 1
ATOM 2746 C C . LYS A 1 356 ? -21.031 -16.219 -12.055 1 97.62 356 LYS A C 1
ATOM 2748 O O . LYS A 1 356 ? -21.516 -15.461 -11.219 1 97.62 356 LYS A O 1
ATOM 2753 N N . ILE A 1 357 ? -20.5 -15.781 -13.195 1 98.31 357 ILE A N 1
ATOM 2754 C CA . ILE A 1 357 ? -20.469 -14.367 -13.531 1 98.31 357 ILE A CA 1
ATOM 2755 C C . ILE A 1 357 ? -21.891 -13.844 -13.695 1 98.31 357 ILE A C 1
ATOM 2757 O O . ILE A 1 357 ? -22.25 -12.789 -13.164 1 98.31 357 ILE A O 1
ATOM 2761 N N . ARG A 1 358 ? -22.688 -14.57 -14.469 1 97.56 358 ARG A N 1
ATOM 2762 C CA . ARG A 1 358 ? -24.062 -14.133 -14.711 1 97.56 358 ARG A CA 1
ATOM 2763 C C . ARG A 1 358 ? -24.859 -14.078 -13.414 1 97.56 358 ARG A C 1
ATOM 2765 O O . ARG A 1 358 ? -25.672 -13.188 -13.219 1 97.56 358 ARG A O 1
ATOM 2772 N N . GLN A 1 359 ? -24.609 -15 -12.523 1 97.44 359 GLN A N 1
ATOM 2773 C CA . GLN A 1 359 ? -25.297 -15.031 -11.234 1 97.44 359 GLN A CA 1
ATOM 2774 C C . GLN A 1 359 ? -24.984 -13.781 -10.422 1 97.44 359 GLN A C 1
ATOM 2776 O O . GLN A 1 359 ? -25.891 -13.164 -9.852 1 97.44 359 GLN A O 1
ATOM 2781 N N . ILE A 1 360 ? -23.719 -13.422 -10.336 1 97.56 360 ILE A N 1
ATOM 2782 C CA . ILE A 1 360 ? -23.344 -12.289 -9.5 1 97.56 360 ILE A CA 1
ATOM 2783 C C . ILE A 1 360 ? -23.828 -10.992 -10.141 1 97.56 360 ILE A C 1
ATOM 2785 O O . ILE A 1 360 ? -24.188 -10.047 -9.445 1 97.56 360 ILE A O 1
ATOM 2789 N N . VAL A 1 361 ? -23.797 -10.898 -11.484 1 98.06 361 VAL A N 1
ATOM 2790 C CA . VAL A 1 361 ? -24.281 -9.711 -12.188 1 98.06 361 VAL A CA 1
ATOM 2791 C C . VAL A 1 361 ? -25.781 -9.539 -11.938 1 98.06 361 VAL A C 1
ATOM 2793 O O . VAL A 1 361 ? -26.234 -8.445 -11.594 1 98.06 361 VAL A O 1
ATOM 2796 N N . GLU A 1 362 ? -26.516 -10.648 -12.109 1 96.94 362 GLU A N 1
ATOM 2797 C CA . GLU A 1 362 ? -27.953 -10.609 -11.906 1 96.94 362 GLU A CA 1
ATOM 2798 C C . GLU A 1 362 ? -28.312 -10.211 -10.477 1 96.94 362 GLU A C 1
ATOM 2800 O O . GLU A 1 362 ? -29.266 -9.469 -10.25 1 96.94 362 GLU A O 1
ATOM 2805 N N . LYS A 1 363 ? -27.578 -10.695 -9.586 1 96.5 363 LYS A N 1
ATOM 2806 C CA . LYS A 1 363 ? -27.828 -10.422 -8.18 1 96.5 363 LYS A CA 1
ATOM 2807 C C . LYS A 1 363 ? -27.562 -8.961 -7.844 1 96.5 363 LYS A C 1
ATOM 2809 O O . LYS A 1 363 ? -28.281 -8.359 -7.035 1 96.5 363 LYS A O 1
ATOM 2814 N N . THR A 1 364 ? -26.547 -8.367 -8.414 1 96.25 364 THR A N 1
ATOM 2815 C CA . THR A 1 364 ? -26.078 -7.039 -8.008 1 96.25 364 THR A CA 1
ATOM 2816 C C . THR A 1 364 ? -26.688 -5.961 -8.906 1 96.25 364 THR A C 1
ATOM 2818 O O . THR A 1 364 ? -27.062 -4.887 -8.43 1 96.25 364 THR A O 1
ATOM 2821 N N . ASN A 1 365 ? -26.688 -6.227 -10.211 1 96.06 365 ASN A N 1
ATOM 2822 C CA . ASN A 1 365 ? -27.234 -5.316 -11.211 1 96.06 365 ASN A CA 1
ATOM 2823 C C . ASN A 1 365 ? -28.016 -6.07 -12.289 1 96.06 365 ASN A C 1
ATOM 2825 O O . ASN A 1 365 ? -27.516 -6.273 -13.398 1 96.06 365 ASN A O 1
ATOM 2829 N N . PRO A 1 366 ? -29.297 -6.301 -12.062 1 94.56 366 PRO A N 1
ATOM 2830 C CA . PRO A 1 366 ? -30.094 -7.137 -12.961 1 94.56 366 PRO A CA 1
ATOM 2831 C C . PRO A 1 366 ? -30.297 -6.504 -14.336 1 94.56 366 PRO A C 1
ATOM 2833 O O . PRO A 1 366 ? -30.578 -7.207 -15.312 1 94.56 366 PRO A O 1
ATOM 2836 N N . GLU A 1 367 ? -30.141 -5.219 -14.438 1 95.62 367 GLU A N 1
ATOM 2837 C CA . GLU A 1 367 ? -30.375 -4.531 -15.703 1 95.62 367 GLU A CA 1
ATOM 2838 C C . GLU A 1 367 ? -29.172 -4.621 -16.625 1 95.62 367 GLU A C 1
ATOM 2840 O O . GLU A 1 367 ? -29.266 -4.352 -17.828 1 95.62 367 GLU A O 1
ATOM 2845 N N . LEU A 1 368 ? -28.047 -4.992 -16.031 1 96.75 368 LEU A N 1
ATOM 2846 C CA . LEU A 1 368 ? -26.812 -5.082 -16.812 1 96.75 368 LEU A CA 1
ATOM 2847 C C . LEU A 1 368 ? -26.734 -6.414 -17.547 1 96.75 368 LEU A C 1
ATOM 2849 O O . LEU A 1 368 ? -26.969 -7.473 -16.953 1 96.75 368 LEU A O 1
ATOM 2853 N N . GLU A 1 369 ? -26.516 -6.379 -18.875 1 96 369 GLU A N 1
ATOM 2854 C CA . GLU A 1 369 ? -26.297 -7.574 -19.672 1 96 369 GLU A CA 1
ATOM 2855 C C . GLU A 1 369 ? -24.891 -7.574 -20.281 1 96 369 GLU A C 1
ATOM 2857 O O . GLU A 1 369 ? -24.719 -7.223 -21.453 1 96 369 GLU A O 1
ATOM 2862 N N . PRO A 1 370 ? -23.969 -8.047 -19.562 1 98 370 PRO A N 1
ATOM 2863 C CA . PRO A 1 370 ? -22.594 -8.023 -20.078 1 98 370 PRO A CA 1
ATOM 2864 C C . PRO A 1 370 ? -22.328 -9.094 -21.125 1 98 370 PRO A C 1
ATOM 2866 O O . PRO A 1 370 ? -23.031 -10.109 -21.172 1 98 370 PRO A O 1
ATOM 2869 N N . VAL A 1 371 ? -21.375 -8.82 -22.016 1 98.5 371 VAL A N 1
ATOM 2870 C CA . VAL A 1 371 ? -20.781 -9.867 -22.859 1 98.5 371 VAL A CA 1
ATOM 2871 C C . VAL A 1 371 ? -19.797 -10.688 -22.031 1 98.5 371 VAL A C 1
ATOM 2873 O O . VAL A 1 371 ? -18.844 -10.148 -21.469 1 98.5 371 VAL A O 1
ATOM 2876 N N . VAL A 1 372 ? -20.078 -11.953 -21.844 1 98.38 372 VAL A N 1
ATOM 2877 C CA . VAL A 1 372 ? -19.219 -12.859 -21.094 1 98.38 372 VAL A CA 1
ATOM 2878 C C . VAL A 1 372 ? -18.531 -13.836 -22.047 1 98.38 372 VAL A C 1
ATOM 2880 O O . VAL A 1 372 ? -19.203 -14.586 -22.766 1 98.38 372 VAL A O 1
ATOM 2883 N N . LEU A 1 373 ? -17.203 -13.773 -22.078 1 97.19 373 LEU A N 1
ATOM 2884 C CA . LEU A 1 373 ? -16.438 -14.625 -22.984 1 97.19 373 LEU A CA 1
ATOM 2885 C C . LEU A 1 373 ? -15.547 -15.586 -22.203 1 97.19 373 LEU A C 1
ATOM 2887 O O . LEU A 1 373 ? -14.828 -15.172 -21.297 1 97.19 373 LEU A O 1
ATOM 2891 N N . ASN A 1 374 ? -15.594 -16.875 -22.516 1 94.75 374 ASN A N 1
ATOM 2892 C CA . ASN A 1 374 ? -14.906 -17.953 -21.812 1 94.75 374 ASN A CA 1
ATOM 2893 C C . ASN A 1 374 ? -13.945 -18.688 -22.75 1 94.75 374 ASN A C 1
ATOM 2895 O O . ASN A 1 374 ? -14.375 -19.297 -23.734 1 94.75 374 ASN A O 1
ATOM 2899 N N . GLY A 1 375 ? -12.656 -18.672 -22.406 1 91.56 375 GLY A N 1
ATOM 2900 C CA . GLY A 1 375 ? -11.664 -19.422 -23.172 1 91.56 375 GLY A CA 1
ATOM 2901 C C . GLY A 1 375 ? -11.32 -18.766 -24.484 1 91.56 375 GLY A C 1
ATOM 2902 O O . GLY A 1 375 ? -11.281 -19.438 -25.531 1 91.56 375 GLY A O 1
ATOM 2903 N N . ILE A 1 376 ? -11.039 -17.438 -24.406 1 88.44 376 ILE A N 1
ATOM 2904 C CA . ILE A 1 376 ? -10.836 -16.734 -25.656 1 88.44 376 ILE A CA 1
ATOM 2905 C C . ILE A 1 376 ? -9.391 -16.25 -25.75 1 88.44 376 ILE A C 1
ATOM 2907 O O . ILE A 1 376 ? -8.68 -16.203 -24.75 1 88.44 376 ILE A O 1
ATOM 2911 N N . ASP A 1 377 ? -8.977 -15.961 -26.984 1 87.69 377 ASP A N 1
ATOM 2912 C CA . ASP A 1 377 ? -7.68 -15.32 -27.203 1 87.69 377 ASP A CA 1
ATOM 2913 C C . ASP A 1 377 ? -7.82 -13.805 -27.297 1 87.69 377 ASP A C 1
ATOM 2915 O O . ASP A 1 377 ? -8.93 -13.273 -27.172 1 87.69 377 ASP A O 1
ATOM 2919 N N . PHE A 1 378 ? -6.738 -13.141 -27.469 1 90.19 378 PHE A N 1
ATOM 2920 C CA . PHE A 1 378 ? -6.762 -11.68 -27.375 1 90.19 378 PHE A CA 1
ATOM 2921 C C . PHE A 1 378 ? -7.285 -11.07 -28.672 1 90.19 378 PHE A C 1
ATOM 2923 O O . PHE A 1 378 ? -7.688 -9.906 -28.688 1 90.19 378 PHE A O 1
ATOM 2930 N N . ASP A 1 379 ? -7.266 -11.789 -29.75 1 89.94 379 ASP A N 1
ATOM 2931 C CA . ASP A 1 379 ? -7.902 -11.266 -30.953 1 89.94 379 ASP A CA 1
ATOM 2932 C C . ASP A 1 379 ? -9.414 -11.148 -30.766 1 89.94 379 ASP A C 1
ATOM 2934 O O . ASP A 1 379 ? -10.008 -10.125 -31.109 1 89.94 379 ASP A O 1
ATOM 2938 N N . THR A 1 380 ? -9.898 -12.305 -30.312 1 93.5 380 THR A N 1
ATOM 2939 C CA . THR A 1 380 ? -11.32 -12.297 -30 1 93.5 380 THR A CA 1
ATOM 2940 C C . THR A 1 380 ? -11.648 -11.227 -28.953 1 93.5 380 THR A C 1
ATOM 2942 O O . THR A 1 380 ? -12.672 -10.547 -29.062 1 93.5 380 THR A O 1
ATOM 2945 N N . PHE A 1 381 ? -10.828 -11.07 -27.984 1 95.12 381 PHE A N 1
ATOM 2946 C CA . PHE A 1 381 ? -11.008 -10.055 -26.969 1 95.12 381 PHE A CA 1
ATOM 2947 C C . PHE A 1 381 ? -10.984 -8.656 -27.578 1 95.12 381 PHE A C 1
ATOM 2949 O O . PHE A 1 381 ? -11.812 -7.812 -27.234 1 95.12 381 PHE A O 1
ATOM 2956 N N . ASN A 1 382 ? -10.078 -8.422 -28.422 1 95.88 382 ASN A N 1
ATOM 2957 C CA . ASN A 1 382 ? -9.953 -7.133 -29.094 1 95.88 382 ASN A CA 1
ATOM 2958 C C . ASN A 1 382 ? -11.219 -6.785 -29.875 1 95.88 382 ASN A C 1
ATOM 2960 O O . ASN A 1 382 ? -11.688 -5.645 -29.828 1 95.88 382 ASN A O 1
ATOM 2964 N N . ASP A 1 383 ? -11.742 -7.746 -30.578 1 96.25 383 ASP A N 1
ATOM 2965 C CA . ASP A 1 383 ? -12.984 -7.547 -31.312 1 96.25 383 ASP A CA 1
ATOM 2966 C C . ASP A 1 383 ? -14.133 -7.188 -30.375 1 96.25 383 ASP A C 1
ATOM 2968 O O . ASP A 1 383 ? -14.93 -6.297 -30.672 1 96.25 383 ASP A O 1
ATOM 2972 N N . ALA A 1 384 ? -14.18 -7.918 -29.297 1 97.69 384 ALA A N 1
ATOM 2973 C CA . ALA A 1 384 ? -15.242 -7.676 -28.328 1 97.69 384 ALA A CA 1
ATOM 2974 C C . ALA A 1 384 ? -15.117 -6.281 -27.719 1 97.69 384 ALA A C 1
ATOM 2976 O O . ALA A 1 384 ? -16.125 -5.625 -27.438 1 97.69 384 ALA A O 1
ATOM 2977 N N . VAL A 1 385 ? -13.898 -5.863 -27.422 1 97.88 385 VAL A N 1
ATOM 2978 C CA . VAL A 1 385 ? -13.656 -4.523 -26.891 1 97.88 385 VAL A CA 1
ATOM 2979 C C . VAL A 1 385 ? -14.18 -3.48 -27.875 1 97.88 385 VAL A C 1
ATOM 2981 O O . VAL A 1 385 ? -14.789 -2.488 -27.469 1 97.88 385 VAL A O 1
ATOM 2984 N N . SER A 1 386 ? -13.953 -3.691 -29.125 1 96.5 386 SER A N 1
ATOM 2985 C CA . SER A 1 386 ? -14.422 -2.775 -30.156 1 96.5 386 SER A CA 1
ATOM 2986 C C . SER A 1 386 ? -15.945 -2.68 -30.156 1 96.5 386 SER A C 1
ATOM 2988 O O . SER A 1 386 ? -16.5 -1.609 -30.422 1 96.5 386 SER A O 1
ATOM 2990 N N . GLN A 1 387 ? -16.547 -3.74 -29.906 1 97.19 387 GLN A N 1
ATOM 2991 C CA . GLN A 1 387 ? -18 -3.797 -29.953 1 97.19 387 GLN A CA 1
ATOM 2992 C C . GLN A 1 387 ? -18.609 -3.195 -28.688 1 97.19 387 GLN A C 1
ATOM 2994 O O . GLN A 1 387 ? -19.609 -2.463 -28.766 1 97.19 387 GLN A O 1
ATOM 2999 N N . CYS A 1 388 ? -18.016 -3.469 -27.547 1 97.56 388 CYS A N 1
ATOM 3000 C CA . CYS A 1 388 ? -18.578 -3.072 -26.266 1 97.56 388 CYS A CA 1
ATOM 3001 C C . CYS A 1 388 ? -18.172 -1.646 -25.906 1 97.56 388 CYS A C 1
ATOM 3003 O O . CYS A 1 388 ? -18.828 -1.005 -25.078 1 97.56 388 CYS A O 1
ATOM 3005 N N . ASN A 1 389 ? -17.125 -1.104 -26.406 1 96.62 389 ASN A N 1
ATOM 3006 C CA . ASN A 1 389 ? -16.625 0.253 -26.234 1 96.62 389 ASN A CA 1
ATOM 3007 C C . ASN A 1 389 ? -16.484 0.616 -24.75 1 96.62 389 ASN A C 1
ATOM 3009 O O . ASN A 1 389 ? -17.047 1.617 -24.312 1 96.62 389 ASN A O 1
ATOM 3013 N N . PRO A 1 390 ? -15.695 -0.158 -24 1 98.44 390 PRO A N 1
ATOM 3014 C CA . PRO A 1 390 ? -15.469 0.19 -22.594 1 98.44 390 PRO A CA 1
ATOM 3015 C C . PRO A 1 390 ? -14.633 1.459 -22.422 1 98.44 390 PRO A C 1
ATOM 3017 O O . PRO A 1 390 ? -13.922 1.862 -23.359 1 98.44 390 PRO A O 1
ATOM 3020 N N . GLU A 1 391 ? -14.75 2.111 -21.266 1 97.75 391 GLU A N 1
ATOM 3021 C CA . GLU A 1 391 ? -14.023 3.338 -20.938 1 97.75 391 GLU A CA 1
ATOM 3022 C C . GLU A 1 391 ? -12.742 3.035 -20.172 1 97.75 391 GLU A C 1
ATOM 3024 O O . GLU A 1 391 ? -11.875 3.9 -20.031 1 97.75 391 GLU A O 1
ATOM 3029 N N . ILE A 1 392 ? -12.594 1.849 -19.672 1 98.31 392 ILE A N 1
ATOM 3030 C CA . ILE A 1 392 ? -11.422 1.43 -18.906 1 98.31 392 ILE A CA 1
ATOM 3031 C C . ILE A 1 392 ? -11.219 -0.077 -19.062 1 98.31 392 ILE A C 1
ATOM 3033 O O . ILE A 1 392 ? -12.188 -0.835 -19.109 1 98.31 392 ILE A O 1
ATOM 3037 N N . LEU A 1 393 ? -10 -0.52 -19.234 1 98.5 393 LEU A N 1
ATOM 3038 C CA . LEU A 1 393 ? -9.609 -1.927 -19.203 1 98.5 393 LEU A CA 1
ATOM 3039 C C . LEU A 1 393 ? -8.977 -2.281 -17.859 1 98.5 393 LEU A C 1
ATOM 3041 O O . LEU A 1 393 ? -8.195 -1.502 -17.312 1 98.5 393 LEU A O 1
ATOM 3045 N N . ILE A 1 394 ? -9.352 -3.385 -17.281 1 98.56 394 ILE A N 1
ATOM 3046 C CA . ILE A 1 394 ? -8.766 -3.902 -16.047 1 98.56 394 ILE A CA 1
ATOM 3047 C C . ILE A 1 394 ? -8.289 -5.336 -16.266 1 98.56 394 ILE A C 1
ATOM 3049 O O . ILE A 1 394 ? -9.102 -6.238 -16.484 1 98.56 394 ILE A O 1
ATOM 3053 N N . GLY A 1 395 ? -7.039 -5.531 -16.234 1 97.44 395 GLY A N 1
ATOM 3054 C CA . GLY A 1 395 ? -6.457 -6.836 -16.516 1 97.44 395 GLY A CA 1
ATOM 3055 C C . GLY A 1 395 ? -4.949 -6.797 -16.656 1 97.44 395 GLY A C 1
ATOM 3056 O O . GLY A 1 395 ? -4.301 -5.836 -16.25 1 97.44 395 GLY A O 1
ATOM 3057 N N . ASN A 1 396 ? -4.363 -7.789 -17.156 1 95.62 396 ASN A N 1
ATOM 3058 C CA . ASN A 1 396 ? -2.908 -7.922 -17.172 1 95.62 396 ASN A CA 1
ATOM 3059 C C . ASN A 1 396 ? -2.299 -7.172 -18.359 1 95.62 396 ASN A C 1
ATOM 3061 O O . ASN A 1 396 ? -3.01 -6.504 -19.109 1 95.62 396 ASN A O 1
ATOM 3065 N N . SER A 1 397 ? -0.987 -7.227 -18.578 1 94.38 397 SER A N 1
ATOM 3066 C CA . SER A 1 397 ? -0.213 -6.418 -19.516 1 94.38 397 SER A CA 1
ATOM 3067 C C . SER A 1 397 ? -0.523 -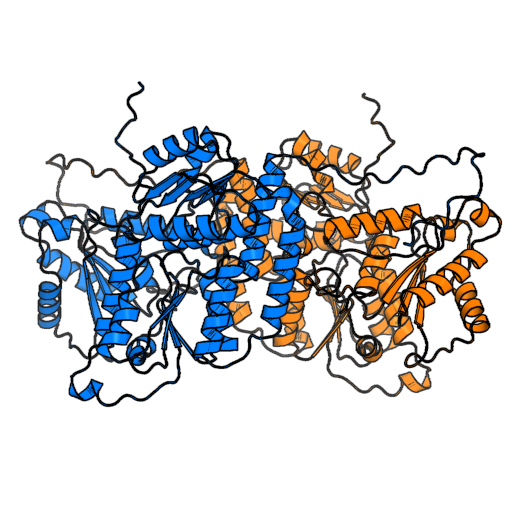6.801 -20.969 1 94.38 397 SER A C 1
ATOM 3069 O O . SER A 1 397 ? -0.258 -6.023 -21.891 1 94.38 397 SER A O 1
ATOM 3071 N N . ASN A 1 398 ? -1.079 -7.988 -21.156 1 91.56 398 ASN A N 1
ATOM 3072 C CA . ASN A 1 398 ? -1.356 -8.438 -22.516 1 91.56 398 ASN A CA 1
ATOM 3073 C C . ASN A 1 398 ? -2.41 -7.559 -23.188 1 91.56 398 ASN A C 1
ATOM 3075 O O . ASN A 1 398 ? -2.525 -7.551 -24.422 1 91.56 398 ASN A O 1
ATOM 3079 N N . GLY A 1 399 ? -3.184 -6.828 -22.438 1 93.81 399 GLY A N 1
ATOM 3080 C CA . GLY A 1 399 ? -4.184 -5.93 -23 1 93.81 399 GLY A CA 1
ATOM 3081 C C . GLY A 1 399 ? -3.617 -4.582 -23.406 1 93.81 399 GLY A C 1
ATOM 3082 O O . GLY A 1 399 ? -4.34 -3.732 -23.922 1 93.81 399 GLY A O 1
ATOM 3083 N N . ARG A 1 400 ? -2.352 -4.402 -23.219 1 93.75 400 ARG A N 1
ATOM 3084 C CA . ARG A 1 400 ? -1.706 -3.113 -23.453 1 93.75 400 ARG A CA 1
ATOM 3085 C C . ARG A 1 400 ? -1.896 -2.656 -24.891 1 93.75 400 ARG A C 1
ATOM 3087 O O . ARG A 1 400 ? -2.178 -1.482 -25.141 1 93.75 400 ARG A O 1
ATOM 3094 N N . TYR A 1 401 ? -1.69 -3.539 -25.859 1 90.94 401 TYR A N 1
ATOM 3095 C CA . TYR A 1 401 ? -1.78 -3.16 -27.266 1 90.94 401 TYR A CA 1
ATOM 3096 C C . TYR A 1 401 ? -3.193 -2.713 -27.609 1 90.94 401 TYR A C 1
ATOM 3098 O O . TYR A 1 401 ? -3.377 -1.781 -28.406 1 90.94 401 TYR A O 1
ATOM 3106 N N . ILE A 1 402 ? -4.184 -3.396 -27.031 1 95 402 ILE A N 1
ATOM 3107 C CA . ILE A 1 402 ? -5.574 -3.008 -27.25 1 95 402 ILE A CA 1
ATOM 3108 C C . ILE A 1 402 ? -5.828 -1.637 -26.625 1 95 402 ILE A C 1
ATOM 3110 O O . ILE A 1 402 ? -6.43 -0.765 -27.25 1 95 402 ILE A O 1
ATOM 3114 N N . ALA A 1 403 ? -5.344 -1.454 -25.406 1 95.06 403 ALA A N 1
ATOM 3115 C CA . ALA A 1 403 ? -5.484 -0.188 -24.703 1 95.06 403 ALA A CA 1
ATOM 3116 C C . ALA A 1 403 ? -4.898 0.966 -25.516 1 95.06 403 ALA A C 1
ATOM 3118 O O . ALA A 1 403 ? -5.535 2.014 -25.656 1 95.06 403 ALA A O 1
ATOM 3119 N N . LYS A 1 404 ? -3.77 0.805 -26.016 1 92.25 404 LYS A N 1
ATOM 3120 C CA . LYS A 1 404 ? -3.068 1.84 -26.766 1 92.25 404 LYS A CA 1
ATOM 3121 C C . LYS A 1 404 ? -3.77 2.125 -28.094 1 92.25 404 LYS A C 1
ATOM 3123 O O . LYS A 1 404 ? -3.971 3.285 -28.469 1 92.25 404 LYS A O 1
ATOM 3128 N N . SER A 1 405 ? -4.09 1.055 -28.781 1 92.94 405 SER A N 1
ATOM 3129 C CA . SER A 1 405 ? -4.691 1.205 -30.109 1 92.94 405 SER A CA 1
ATOM 3130 C C . SER A 1 405 ? -6.035 1.918 -30.031 1 92.94 405 SER A C 1
ATOM 3132 O O . SER A 1 405 ? -6.41 2.65 -30.938 1 92.94 405 SER A O 1
ATOM 3134 N N . ARG A 1 406 ? -6.68 1.767 -28.922 1 94.81 406 ARG A N 1
ATOM 3135 C CA . ARG A 1 406 ? -8.023 2.312 -28.812 1 94.81 406 ARG A CA 1
ATOM 3136 C C . ARG A 1 406 ? -8.062 3.488 -27.844 1 94.81 406 ARG A C 1
ATOM 3138 O O . ARG A 1 406 ? -9.125 4.078 -27.609 1 94.81 406 ARG A O 1
ATOM 3145 N N . ASN A 1 407 ? -6.984 3.795 -27.312 1 93.44 407 ASN A N 1
ATOM 3146 C CA . ASN A 1 407 ? -6.844 4.898 -26.359 1 93.44 407 ASN A CA 1
ATOM 3147 C C . ASN A 1 407 ? -7.766 4.727 -25.156 1 93.44 407 ASN A C 1
ATOM 3149 O O . ASN A 1 407 ? -8.531 5.633 -24.828 1 93.44 407 ASN A O 1
ATOM 3153 N N . ILE A 1 408 ? -7.793 3.57 -24.641 1 96.81 408 ILE A N 1
ATOM 3154 C CA . ILE A 1 408 ? -8.516 3.23 -23.422 1 96.81 408 ILE A CA 1
ATOM 3155 C C . ILE A 1 408 ? -7.523 3.014 -22.281 1 96.81 408 ILE A C 1
ATOM 3157 O O . ILE A 1 408 ? -6.555 2.266 -22.422 1 96.81 408 ILE A O 1
ATOM 3161 N N . PRO A 1 409 ? -7.719 3.729 -21.125 1 96.56 409 PRO A N 1
ATOM 3162 C CA . PRO A 1 409 ? -6.785 3.51 -20.016 1 96.56 409 PRO A CA 1
ATOM 3163 C C . PRO A 1 409 ? -6.828 2.078 -19.484 1 96.56 409 PRO A C 1
ATOM 3165 O O . PRO A 1 409 ? -7.887 1.444 -19.484 1 96.56 409 PRO A O 1
ATOM 3168 N N . LEU A 1 410 ? -5.664 1.562 -19.016 1 97.31 410 LEU A N 1
ATOM 3169 C CA . LEU A 1 410 ? -5.52 0.188 -18.547 1 97.31 410 LEU A CA 1
ATOM 3170 C C . LEU A 1 410 ? -5.035 0.156 -17.094 1 97.31 410 LEU A C 1
ATOM 3172 O O . LEU A 1 410 ? -4.02 0.768 -16.766 1 97.31 410 LEU A O 1
ATOM 3176 N N . VAL A 1 411 ? -5.797 -0.427 -16.234 1 98.19 411 VAL A N 1
ATOM 3177 C CA . VAL A 1 411 ? -5.352 -0.746 -14.875 1 98.19 411 VAL A CA 1
ATOM 3178 C C . VAL A 1 411 ? -4.816 -2.174 -14.836 1 98.19 411 VAL A C 1
ATOM 3180 O O . VAL A 1 411 ? -5.551 -3.129 -15.094 1 98.19 411 VAL A O 1
ATOM 3183 N N . ARG A 1 412 ? -3.559 -2.316 -14.484 1 97.38 412 ARG A N 1
ATOM 3184 C CA . ARG A 1 412 ? -2.898 -3.617 -14.531 1 97.38 412 ARG A CA 1
ATOM 3185 C C . ARG A 1 412 ? -3.139 -4.402 -13.25 1 97.38 412 ARG A C 1
ATOM 3187 O O . ARG A 1 412 ? -2.891 -3.898 -12.148 1 97.38 412 ARG A O 1
ATOM 3194 N N . VAL A 1 413 ? -3.629 -5.59 -13.336 1 97.56 413 VAL A N 1
ATOM 3195 C CA . VAL A 1 413 ? -3.824 -6.562 -12.258 1 97.56 413 VAL A CA 1
ATOM 3196 C C . VAL A 1 413 ? -3.611 -7.973 -12.797 1 97.56 413 VAL A C 1
ATOM 3198 O O . VAL A 1 413 ? -3.611 -8.188 -14.016 1 97.56 413 VAL A O 1
ATOM 3201 N N . GLY A 1 414 ? -3.359 -8.852 -11.891 1 94.94 414 GLY A N 1
ATOM 3202 C CA . GLY A 1 414 ? -3.248 -10.25 -12.273 1 94.94 414 GLY A CA 1
ATOM 3203 C C . GLY A 1 414 ? -1.908 -10.594 -12.898 1 94.94 414 GLY A C 1
ATOM 3204 O O . GLY A 1 414 ? -0.917 -9.898 -12.68 1 94.94 414 GLY A O 1
ATOM 3205 N N . LEU A 1 415 ? -1.914 -11.68 -13.633 1 92.94 415 LEU A N 1
ATOM 3206 C CA . LEU A 1 415 ? -0.728 -12.25 -14.266 1 92.94 415 LEU A CA 1
ATOM 3207 C C . LEU A 1 415 ? -0.918 -12.367 -15.773 1 92.94 415 LEU A C 1
ATOM 3209 O O . LEU A 1 415 ? -1.99 -12.758 -16.234 1 92.94 415 LEU A O 1
ATOM 3213 N N . PRO A 1 416 ? 0.088 -11.898 -16.531 1 93.31 416 PRO A N 1
ATOM 3214 C CA . PRO A 1 416 ? 1.39 -11.328 -16.172 1 93.31 416 PRO A CA 1
ATOM 3215 C C . PRO A 1 416 ? 1.416 -9.805 -16.266 1 93.31 416 PRO A C 1
ATOM 3217 O O . PRO A 1 416 ? 0.649 -9.219 -17.031 1 93.31 416 PRO A O 1
ATOM 3220 N N . ILE A 1 417 ? 2.133 -9.188 -15.508 1 95.38 417 ILE A N 1
ATOM 3221 C CA . ILE A 1 417 ? 2.49 -7.777 -15.664 1 95.38 417 ILE A CA 1
ATOM 3222 C C . ILE A 1 417 ? 3.975 -7.656 -16 1 95.38 417 ILE A C 1
ATOM 3224 O O . ILE A 1 417 ? 4.828 -7.746 -15.109 1 95.38 417 ILE A O 1
ATOM 3228 N N . HIS A 1 418 ? 4.258 -7.508 -17.25 1 91.31 418 HIS A N 1
ATOM 3229 C CA . HIS A 1 418 ? 5.652 -7.531 -17.672 1 91.31 418 HIS A CA 1
ATOM 3230 C C . HIS A 1 418 ? 6.102 -6.16 -18.156 1 91.31 418 HIS A C 1
ATOM 3232 O O . HIS A 1 418 ? 7.301 -5.91 -18.312 1 91.31 418 HIS A O 1
ATOM 3238 N N . ASP A 1 419 ? 5.18 -5.246 -18.344 1 93 419 ASP A N 1
ATOM 3239 C CA . ASP A 1 419 ? 5.516 -3.939 -18.891 1 93 419 ASP A CA 1
ATOM 3240 C C . ASP A 1 419 ? 5.633 -2.889 -17.797 1 93 419 ASP A C 1
ATOM 3242 O O . ASP A 1 419 ? 5.789 -1.699 -18.078 1 93 419 ASP A O 1
ATOM 3246 N N . ARG A 1 420 ? 5.477 -3.27 -16.562 1 95.88 420 ARG A N 1
ATOM 3247 C CA . ARG A 1 420 ? 5.605 -2.408 -15.398 1 95.88 420 ARG A CA 1
ATOM 3248 C C . ARG A 1 420 ? 6.438 -3.084 -14.312 1 95.88 420 ARG A C 1
ATOM 3250 O O . ARG A 1 420 ? 6.734 -4.277 -14.398 1 95.88 420 ARG A O 1
ATOM 3257 N N . VAL A 1 421 ? 6.789 -2.309 -13.359 1 96.12 421 VAL A N 1
ATOM 3258 C CA . VAL A 1 421 ? 7.539 -2.865 -12.242 1 96.12 421 VAL A CA 1
ATOM 3259 C C . VAL A 1 421 ? 6.633 -2.961 -11.016 1 96.12 421 VAL A C 1
ATOM 3261 O O . VAL A 1 421 ? 5.578 -2.324 -10.961 1 96.12 421 VAL A O 1
ATOM 3264 N N . GLY A 1 422 ? 6.977 -3.824 -10.109 1 97.12 422 GLY A N 1
ATOM 3265 C CA . GLY A 1 422 ? 6.312 -3.875 -8.82 1 97.12 422 GLY A CA 1
ATOM 3266 C C . GLY A 1 422 ? 5.105 -4.797 -8.805 1 97.12 422 GLY A C 1
ATOM 3267 O O . GLY A 1 422 ? 4.309 -4.77 -7.863 1 97.12 422 GLY A O 1
ATOM 3268 N N . ALA A 1 423 ? 4.977 -5.676 -9.781 1 97.25 423 ALA A N 1
ATOM 3269 C CA . ALA A 1 423 ? 3.836 -6.586 -9.836 1 97.25 423 ALA A CA 1
ATOM 3270 C C . ALA A 1 423 ? 3.738 -7.418 -8.555 1 97.25 423 ALA A C 1
ATOM 3272 O O . ALA A 1 423 ? 2.639 -7.691 -8.07 1 97.25 423 ALA A O 1
ATOM 3273 N N . GLN A 1 424 ? 4.875 -7.836 -8.016 1 96.88 424 GLN A N 1
ATOM 3274 C CA . GLN A 1 424 ? 4.918 -8.672 -6.82 1 96.88 424 GLN A CA 1
ATOM 3275 C C . GLN A 1 424 ? 4.434 -7.906 -5.594 1 96.88 424 GLN A C 1
ATOM 3277 O O . GLN A 1 424 ? 4.141 -8.508 -4.559 1 96.88 424 GLN A O 1
ATOM 3282 N N . ARG A 1 425 ? 4.297 -6.629 -5.703 1 96.94 425 ARG A N 1
ATOM 3283 C CA . ARG A 1 425 ? 3.963 -5.801 -4.551 1 96.94 425 ARG A CA 1
ATOM 3284 C C . ARG A 1 425 ? 2.559 -5.219 -4.68 1 96.94 425 ARG A C 1
ATOM 3286 O O . ARG A 1 425 ? 2.113 -4.461 -3.816 1 96.94 425 ARG A O 1
ATOM 3293 N N . ILE A 1 426 ? 1.866 -5.516 -5.75 1 97.75 426 ILE A N 1
ATOM 3294 C CA . ILE A 1 426 ? 0.49 -5.059 -5.914 1 97.75 426 ILE A CA 1
ATOM 3295 C C . ILE A 1 426 ? -0.42 -5.805 -4.941 1 97.75 426 ILE A C 1
ATOM 3297 O O . ILE A 1 426 ? -0.455 -7.039 -4.938 1 97.75 426 ILE A O 1
ATOM 3301 N N . LEU A 1 427 ? -1.049 -5.078 -4.129 1 97.94 427 LEU A N 1
ATOM 3302 C CA . LEU A 1 427 ? -1.969 -5.637 -3.145 1 97.94 427 LEU A CA 1
ATOM 3303 C C . LEU A 1 427 ? -3.412 -5.512 -3.617 1 97.94 427 LEU A C 1
ATOM 3305 O O . LEU A 1 427 ? -3.891 -4.406 -3.883 1 97.94 427 LEU A O 1
ATOM 3309 N N . ASN A 1 428 ? -4.102 -6.633 -3.738 1 97.62 428 ASN A N 1
ATOM 3310 C CA . ASN A 1 428 ? -5.492 -6.645 -4.172 1 97.62 428 ASN A CA 1
ATOM 3311 C C . ASN A 1 428 ? -6.414 -7.203 -3.09 1 97.62 428 ASN A C 1
ATOM 3313 O O . ASN A 1 428 ? -7.629 -6.992 -3.133 1 97.62 428 ASN A O 1
ATOM 3317 N N . ILE A 1 429 ? -5.844 -7.852 -2.131 1 97.62 429 ILE A N 1
ATOM 3318 C CA . ILE A 1 429 ? -6.613 -8.68 -1.205 1 97.62 429 ILE A CA 1
ATOM 3319 C C . ILE A 1 429 ? -6.922 -7.879 0.061 1 97.62 429 ILE A C 1
ATOM 3321 O O . ILE A 1 429 ? -6.129 -7.035 0.481 1 97.62 429 ILE A O 1
ATOM 3325 N N . GLY A 1 430 ? -8.125 -8.227 0.655 1 98.25 430 GLY A N 1
ATOM 3326 C CA . GLY A 1 430 ? -8.508 -7.586 1.903 1 98.25 430 GLY A CA 1
ATOM 3327 C C . GLY A 1 430 ? -9.078 -6.195 1.709 1 98.25 430 GLY A C 1
ATOM 3328 O O . GLY A 1 430 ? -9.133 -5.691 0.584 1 98.25 430 GLY A O 1
ATOM 3329 N N . TYR A 1 431 ? -9.516 -5.609 2.803 1 98.56 431 TYR A N 1
ATOM 3330 C CA . TYR A 1 431 ? -10.055 -4.254 2.732 1 98.56 431 TYR A CA 1
ATOM 3331 C C . TYR A 1 431 ? -8.992 -3.27 2.264 1 98.56 431 TYR A C 1
ATOM 3333 O O . TYR A 1 431 ? -9.281 -2.354 1.49 1 98.56 431 TYR A O 1
ATOM 3341 N N . ARG A 1 432 ? -7.793 -3.457 2.674 1 97.81 432 ARG A N 1
ATOM 3342 C CA . ARG A 1 432 ? -6.691 -2.594 2.266 1 97.81 432 ARG A CA 1
ATOM 3343 C C . ARG A 1 432 ? -6.434 -2.705 0.767 1 97.81 432 ARG A C 1
ATOM 3345 O O . ARG A 1 432 ? -6.258 -1.693 0.085 1 97.81 432 ARG A O 1
ATOM 3352 N N . GLY A 1 433 ? -6.379 -3.967 0.315 1 98.38 433 GLY A N 1
ATOM 3353 C CA . GLY A 1 433 ? -6.195 -4.164 -1.114 1 98.38 433 GLY A CA 1
ATOM 3354 C C . GLY A 1 433 ? -7.316 -3.572 -1.947 1 98.38 433 GLY A C 1
ATOM 3355 O O . GLY A 1 433 ? -7.074 -3.029 -3.027 1 98.38 433 GLY A O 1
ATOM 3356 N N . ALA A 1 434 ? -8.516 -3.703 -1.435 1 98.75 434 ALA A N 1
ATOM 3357 C CA . ALA A 1 434 ? -9.672 -3.129 -2.115 1 98.75 434 ALA A CA 1
ATOM 3358 C C . ALA A 1 434 ? -9.547 -1.611 -2.221 1 98.75 434 ALA A C 1
ATOM 3360 O O . ALA A 1 434 ? -9.867 -1.027 -3.26 1 98.75 434 ALA A O 1
ATOM 3361 N N . MET A 1 435 ? -9.07 -0.962 -1.15 1 98.5 435 MET A N 1
ATOM 3362 C CA . MET A 1 435 ? -8.898 0.489 -1.163 1 98.5 435 MET A CA 1
ATOM 3363 C C . MET A 1 435 ? -7.828 0.902 -2.166 1 98.5 435 MET A C 1
ATOM 3365 O O . MET A 1 435 ? -7.988 1.896 -2.877 1 98.5 435 MET A O 1
ATOM 3369 N N . GLU A 1 436 ? -6.762 0.163 -2.211 1 98.12 436 GLU A N 1
ATOM 3370 C CA . GLU A 1 436 ? -5.695 0.472 -3.16 1 98.12 436 GLU A CA 1
ATOM 3371 C C . GLU A 1 436 ? -6.184 0.345 -4.602 1 98.12 436 GLU A C 1
ATOM 3373 O O . GLU A 1 436 ? -5.887 1.198 -5.438 1 98.12 436 GLU A O 1
ATOM 3378 N N . LEU A 1 437 ? -6.898 -0.745 -4.836 1 98.56 437 LEU A N 1
ATOM 3379 C CA . LEU A 1 437 ? -7.426 -0.964 -6.18 1 98.56 437 LEU A CA 1
ATOM 3380 C C . LEU A 1 437 ? -8.438 0.113 -6.547 1 98.56 437 LEU A C 1
ATOM 3382 O O . LEU A 1 437 ? -8.438 0.61 -7.676 1 98.56 437 LEU A O 1
ATOM 3386 N N . LEU A 1 438 ? -9.297 0.45 -5.598 1 98.62 438 LEU A N 1
ATOM 3387 C CA . LEU A 1 438 ? -10.281 1.515 -5.77 1 98.62 438 LEU A CA 1
ATOM 3388 C C . LEU A 1 438 ? -9.602 2.82 -6.168 1 98.62 438 LEU A C 1
ATOM 3390 O O . LEU A 1 438 ? -10.047 3.494 -7.102 1 98.62 438 LEU A O 1
ATOM 3394 N N . ASP A 1 439 ? -8.562 3.195 -5.449 1 98.19 439 ASP A N 1
ATOM 3395 C CA . ASP A 1 439 ? -7.832 4.426 -5.742 1 98.19 439 ASP A CA 1
ATOM 3396 C C . ASP A 1 439 ? -7.215 4.379 -7.141 1 98.19 439 ASP A C 1
ATOM 3398 O O . ASP A 1 439 ? -7.285 5.355 -7.887 1 98.19 439 ASP A O 1
ATOM 3402 N N . ARG A 1 440 ? -6.605 3.24 -7.52 1 97.88 440 ARG A N 1
ATOM 3403 C CA . ARG A 1 440 ? -5.965 3.107 -8.82 1 97.88 440 ARG A CA 1
ATOM 3404 C C . ARG A 1 440 ? -6.98 3.254 -9.953 1 97.88 440 ARG A C 1
ATOM 3406 O O . ARG A 1 440 ? -6.727 3.955 -10.93 1 97.88 440 ARG A O 1
ATOM 3413 N N . ILE A 1 441 ? -8.102 2.588 -9.812 1 98.31 441 ILE A N 1
ATOM 3414 C CA . ILE A 1 441 ? -9.133 2.645 -10.836 1 98.31 441 ILE A CA 1
ATOM 3415 C C . ILE A 1 441 ? -9.648 4.074 -10.977 1 98.31 441 ILE A C 1
ATOM 3417 O O . ILE A 1 441 ? -9.711 4.613 -12.086 1 98.31 441 ILE A O 1
ATOM 3421 N N . THR A 1 442 ? -9.969 4.699 -9.836 1 98.06 442 THR A N 1
ATOM 3422 C CA . THR A 1 442 ? -10.547 6.039 -9.844 1 98.06 442 THR A CA 1
ATOM 3423 C C . THR A 1 442 ? -9.562 7.051 -10.422 1 98.06 442 THR A C 1
ATOM 3425 O O . THR A 1 442 ? -9.93 7.875 -11.258 1 98.06 442 THR A O 1
ATOM 3428 N N . ASN A 1 443 ? -8.32 7.016 -9.977 1 97.25 443 ASN A N 1
ATOM 3429 C CA . ASN A 1 443 ? -7.324 7.984 -10.43 1 97.25 443 ASN A CA 1
ATOM 3430 C C . ASN A 1 443 ? -6.984 7.789 -11.898 1 97.25 443 ASN A C 1
ATOM 3432 O O . ASN A 1 443 ? -6.66 8.75 -12.602 1 97.25 443 ASN A O 1
ATOM 3436 N N . THR A 1 444 ? -7.062 6.508 -12.383 1 96.69 444 THR A N 1
ATOM 3437 C CA . THR A 1 444 ? -6.879 6.254 -13.805 1 96.69 444 THR A CA 1
ATOM 3438 C C . THR A 1 444 ? -7.98 6.918 -14.617 1 96.69 444 THR A C 1
ATOM 3440 O O . THR A 1 444 ? -7.715 7.512 -15.672 1 96.69 444 THR A O 1
ATOM 3443 N N . ILE A 1 445 ? -9.18 6.852 -14.156 1 96.06 445 ILE A N 1
ATOM 3444 C CA . ILE A 1 445 ? -10.312 7.477 -14.82 1 96.06 445 ILE A CA 1
ATOM 3445 C C . ILE A 1 445 ? -10.172 9 -14.766 1 96.06 445 ILE A C 1
ATOM 3447 O O . ILE A 1 445 ? -10.383 9.688 -15.766 1 96.06 445 ILE A O 1
ATOM 3451 N N . LEU A 1 446 ? -9.766 9.516 -13.555 1 94.94 446 LEU A N 1
ATOM 3452 C CA . LEU A 1 446 ? -9.602 10.961 -13.383 1 94.94 446 LEU A CA 1
ATOM 3453 C C . LEU A 1 446 ? -8.508 11.492 -14.297 1 94.94 446 LEU A C 1
ATOM 3455 O O . LEU A 1 446 ? -8.625 12.602 -14.828 1 94.94 446 LEU A O 1
ATOM 3459 N N . GLU A 1 447 ? -7.461 10.719 -14.461 1 92.12 447 GLU A N 1
ATOM 3460 C CA . GLU A 1 447 ? -6.379 11.125 -15.352 1 92.12 447 GLU A CA 1
ATOM 3461 C C . GLU A 1 447 ? -6.848 11.164 -16.812 1 92.12 447 GLU A C 1
ATOM 3463 O O . GLU A 1 447 ? -6.504 12.086 -17.547 1 92.12 447 GLU A O 1
ATOM 3468 N N . ALA A 1 448 ? -7.648 10.234 -17.172 1 90.19 448 ALA A N 1
ATOM 3469 C CA . ALA A 1 448 ? -8.109 10.109 -18.562 1 90.19 448 ALA A CA 1
ATOM 3470 C C . ALA A 1 448 ? -9.141 11.18 -18.891 1 90.19 448 ALA A C 1
ATOM 3472 O O . ALA A 1 448 ? -9.203 11.664 -20.016 1 90.19 448 ALA A O 1
ATOM 3473 N N . THR A 1 449 ? -9.953 11.602 -17.922 1 85.56 449 THR A N 1
ATOM 3474 C CA . THR A 1 449 ? -11.062 12.508 -18.188 1 85.56 449 THR A CA 1
ATOM 3475 C C . THR A 1 449 ? -10.672 13.945 -17.859 1 85.56 449 THR A C 1
ATOM 3477 O O . THR A 1 449 ? -11.328 14.891 -18.312 1 85.56 449 THR A O 1
ATOM 3480 N N . ASP A 1 450 ? -9.539 14.188 -17.234 1 71.38 450 ASP A N 1
ATOM 3481 C CA . ASP A 1 450 ? -9.023 15.492 -16.828 1 71.38 450 ASP A CA 1
ATOM 3482 C C . ASP A 1 450 ? -10.148 16.375 -16.281 1 71.38 450 ASP A C 1
ATOM 3484 O O . ASP A 1 450 ? -10.242 17.562 -16.641 1 71.38 450 ASP A O 1
ATOM 3488 N N . THR A 1 451 ? -11.07 15.938 -15.625 1 56.38 451 THR A N 1
ATOM 3489 C CA . THR A 1 451 ? -12.266 16.688 -15.258 1 56.38 451 THR A CA 1
ATOM 3490 C C . THR A 1 451 ? -12.039 17.469 -13.969 1 56.38 451 THR A C 1
ATOM 3492 O O . THR A 1 451 ? -12.969 18.078 -13.445 1 56.38 451 THR A O 1
ATOM 3495 N N . PHE A 1 452 ? -10.789 17.609 -13.5 1 54.88 452 PHE A N 1
ATOM 3496 C CA . PHE A 1 452 ? -10.727 18.234 -12.188 1 54.88 452 PHE A CA 1
ATOM 3497 C C . PHE A 1 452 ? -10.68 19.75 -12.312 1 54.88 452 PHE A C 1
ATOM 3499 O O . PHE A 1 452 ? -9.977 20.297 -13.172 1 54.88 452 PHE A O 1
ATOM 3506 N N . THR A 1 453 ? -11.625 20.406 -11.617 1 48.5 453 THR A N 1
ATOM 3507 C CA . THR A 1 453 ? -11.547 21.859 -11.383 1 48.5 453 THR A CA 1
ATOM 3508 C C . THR A 1 453 ? -11.086 22.141 -9.961 1 48.5 453 THR A C 1
ATOM 3510 O O . THR A 1 453 ? -11.703 21.688 -8.992 1 48.5 453 THR A O 1
ATOM 3513 N N . ALA A 1 454 ? -9.922 22.875 -9.75 1 47.69 454 ALA A N 1
ATOM 3514 C CA . ALA A 1 454 ? -9.32 23.188 -8.461 1 47.69 454 ALA A CA 1
ATOM 3515 C C . ALA A 1 454 ? -10.195 24.172 -7.68 1 47.69 454 ALA A C 1
ATOM 3517 O O . ALA A 1 454 ? -10.797 25.078 -8.266 1 47.69 454 ALA A O 1
ATOM 3518 N N . PRO A 1 455 ? -10.305 24.016 -6.324 1 44.03 455 PRO A N 1
ATOM 3519 C CA . PRO A 1 455 ? -10.961 25.094 -5.574 1 44.03 455 PRO A CA 1
ATOM 3520 C C . PRO A 1 455 ? -10.219 26.422 -5.676 1 44.03 455 PRO A C 1
ATOM 3522 O O . PRO A 1 455 ? -8.992 26.438 -5.695 1 44.03 455 PRO A O 1
ATOM 3525 N N . ARG A 1 456 ? -10.883 27.531 -6.195 1 45.16 456 ARG A N 1
ATOM 3526 C CA . ARG A 1 456 ? -10.312 28.875 -6.316 1 45.16 456 ARG A CA 1
ATOM 3527 C C . ARG A 1 456 ? -10.539 29.688 -5.043 1 45.16 456 ARG A C 1
ATOM 3529 O O . ARG A 1 456 ? -11.633 29.672 -4.484 1 45.16 456 ARG A O 1
ATOM 3536 N N . GLN A 1 457 ? -9.375 30.016 -4.414 1 34.97 457 GLN A N 1
ATOM 3537 C CA . GLN A 1 457 ? -9.547 30.984 -3.33 1 34.97 457 GLN A CA 1
ATOM 3538 C C . GLN A 1 457 ? -10.312 32.219 -3.805 1 34.97 457 GLN A C 1
ATOM 3540 O O . GLN A 1 457 ? -9.953 32.812 -4.812 1 34.97 457 GLN A O 1
ATOM 3545 N N . ALA A 1 458 ? -11.453 32.375 -3.389 1 39.59 458 ALA A N 1
ATOM 3546 C CA . ALA A 1 458 ? -12.148 33.594 -3.756 1 39.59 458 ALA A CA 1
ATOM 3547 C C . ALA A 1 458 ? -11.258 34.812 -3.531 1 39.59 458 ALA A C 1
ATOM 3549 O O . ALA A 1 458 ? -10.656 34.969 -2.467 1 39.59 458 ALA A O 1
ATOM 3550 N N . GLU A 1 459 ? -10.734 35.375 -4.59 1 32.84 459 GLU A N 1
ATOM 3551 C CA . GLU A 1 459 ? -10.062 36.656 -4.422 1 32.84 459 GLU A CA 1
ATOM 3552 C C . GLU A 1 459 ? -10.766 37.5 -3.373 1 32.84 459 GLU A C 1
ATOM 3554 O O . GLU A 1 459 ? -11.992 37.531 -3.295 1 32.84 459 GLU A O 1
ATOM 3559 N N . PRO A 1 460 ? -10.094 37.844 -2.404 1 31.47 460 PRO A N 1
ATOM 3560 C CA . PRO A 1 460 ? -10.797 38.844 -1.565 1 31.47 460 PRO A CA 1
ATOM 3561 C C . PRO A 1 460 ? -11.539 39.875 -2.383 1 31.47 460 PRO A C 1
ATOM 3563 O O . PRO A 1 460 ? -10.969 40.469 -3.297 1 31.47 460 PRO A O 1
ATOM 3566 N N . ALA A 1 461 ? -12.781 39.75 -2.689 1 35.16 461 ALA A N 1
ATOM 3567 C CA . ALA A 1 461 ? -13.492 40.938 -3.219 1 35.16 461 ALA A CA 1
ATOM 3568 C C . ALA A 1 461 ? -12.953 42.219 -2.609 1 35.16 461 ALA A C 1
ATOM 3570 O O . ALA A 1 461 ? -12.859 42.344 -1.386 1 35.16 461 ALA A O 1
ATOM 3571 N N . ALA A 1 462 ? -12.367 43.062 -3.242 1 35.38 462 ALA A N 1
ATOM 3572 C CA . ALA A 1 462 ? -12.406 44.469 -2.848 1 35.38 462 ALA A CA 1
ATOM 3573 C C . ALA A 1 462 ? -13.766 44.812 -2.254 1 35.38 462 ALA A C 1
ATOM 3575 O O . ALA A 1 462 ? -14.805 44.594 -2.869 1 35.38 462 ALA A O 1
ATOM 3576 N N . TYR A 1 463 ? -13.875 45.031 -0.956 1 27.89 463 TYR A N 1
ATOM 3577 C CA . TYR A 1 463 ? -14.992 45.625 -0.226 1 27.89 463 TYR A CA 1
ATOM 3578 C C . TYR A 1 463 ? -15.594 46.781 -1.003 1 27.89 463 TYR A C 1
ATOM 3580 O O . TYR A 1 463 ? -15.031 47.875 -1.026 1 27.89 463 TYR A O 1
ATOM 3588 N N . THR A 1 464 ? -16.047 46.625 -2.131 1 29.17 464 THR A N 1
ATOM 3589 C CA . THR A 1 464 ? -16.969 47.75 -2.369 1 29.17 464 THR A CA 1
ATOM 3590 C C . THR A 1 464 ? -17.984 47.844 -1.229 1 29.17 464 THR A C 1
ATOM 3592 O O . THR A 1 464 ? -18.391 46.844 -0.645 1 29.17 464 THR A O 1
ATOM 3595 N N . GLU A 1 465 ? -18.281 49.094 -0.626 1 26.64 465 GLU A N 1
ATOM 3596 C CA . GLU A 1 465 ? -19 49.688 0.492 1 26.64 465 GLU A CA 1
ATOM 3597 C C . GLU A 1 465 ? -20.312 49 0.753 1 26.64 465 GLU A C 1
ATOM 3599 O O . GLU A 1 465 ? -20.688 48.75 1.907 1 26.64 465 GLU A O 1
ATOM 3604 N N . LYS A 1 466 ? -21.422 49.094 -0.042 1 31.41 466 LYS A N 1
ATOM 3605 C CA . LYS A 1 466 ? -22.734 49.406 0.481 1 31.41 466 LYS A CA 1
ATOM 3606 C C . LYS A 1 466 ? -23.516 48.156 0.861 1 31.41 466 LYS A C 1
ATOM 3608 O O . LYS A 1 466 ? -24.719 48.219 1.105 1 31.41 466 LYS A O 1
ATOM 3613 N N . ARG A 1 467 ? -23.172 46.875 0.527 1 29.72 467 ARG A N 1
ATOM 3614 C CA . ARG A 1 467 ? -24.438 46.156 0.62 1 29.72 467 ARG A CA 1
ATOM 3615 C C . ARG A 1 467 ? -24.75 45.812 2.066 1 29.72 467 ARG A C 1
ATOM 3617 O O . ARG A 1 467 ? -23.844 45.656 2.895 1 29.72 467 ARG A O 1
ATOM 3624 N N . SER A 1 468 ? -26.172 45.562 2.518 1 26.25 468 SER A N 1
ATOM 3625 C CA . SER A 1 468 ? -26.969 45.531 3.75 1 26.25 468 SER A CA 1
ATOM 3626 C C . SER A 1 468 ? -26.594 44.344 4.621 1 26.25 468 SER A C 1
ATOM 3628 O O . SER A 1 468 ? -26.094 43.344 4.121 1 26.25 468 SER A O 1
ATOM 3630 N N . GLU A 1 469 ? -26.734 44.312 6.055 1 26.33 469 GLU A N 1
ATOM 3631 C CA . GLU A 1 469 ? -26.641 43.75 7.395 1 26.33 469 GLU A CA 1
ATOM 3632 C C . GLU A 1 469 ? -27.203 42.344 7.438 1 26.33 469 GLU A C 1
ATOM 3634 O O . GLU A 1 469 ? -27 41.594 8.406 1 26.33 469 GLU A O 1
ATOM 3639 N N . GLU A 1 470 ? -28.172 41.719 6.703 1 25.83 470 GLU A N 1
ATOM 3640 C CA . GLU A 1 470 ? -29.156 40.781 7.23 1 25.83 470 GLU A CA 1
ATOM 3641 C C . GLU A 1 470 ? -28.625 39.344 7.195 1 25.83 470 GLU A C 1
ATOM 3643 O O . GLU A 1 470 ? -29.109 38.469 7.938 1 25.83 470 GLU A O 1
ATOM 3648 N N . GLU A 1 471 ? -27.797 38.781 6.246 1 26.2 471 GLU A N 1
ATOM 3649 C CA . GLU A 1 471 ? -27.891 37.344 6 1 26.2 471 GLU A CA 1
ATOM 3650 C C . GLU A 1 471 ? -26.875 36.562 6.84 1 26.2 471 GLU A C 1
ATOM 3652 O O . GLU A 1 471 ? -26.656 35.375 6.621 1 26.2 471 GLU A O 1
ATOM 3657 N N . CYS A 1 472 ? -26.219 36.938 7.918 1 26.91 472 CYS A N 1
ATOM 3658 C CA . CYS A 1 472 ? -25.125 36.25 8.57 1 26.91 472 CYS A CA 1
ATOM 3659 C C . CYS A 1 472 ? -25.562 34.906 9.141 1 26.91 472 CYS A C 1
ATOM 3661 O O . CYS A 1 472 ? -24.75 34.125 9.602 1 26.91 472 CYS A O 1
ATOM 3663 N N . VAL A 1 473 ? -26.812 34.656 9.75 1 28.91 473 VAL A N 1
ATOM 3664 C CA . VAL A 1 473 ? -27.125 33.625 10.75 1 28.91 473 VAL A CA 1
ATOM 3665 C C . VAL A 1 473 ? -27.406 32.281 10.062 1 28.91 473 VAL A C 1
ATOM 3667 O O . VAL A 1 473 ? -27.5 31.25 10.719 1 28.91 473 VAL A O 1
ATOM 3670 N N . GLU A 1 474 ? -27.812 32.188 8.812 1 25.47 474 GLU A N 1
ATOM 3671 C CA . GLU A 1 474 ? -28.578 30.969 8.5 1 25.47 474 GLU A CA 1
ATOM 3672 C C . GLU A 1 474 ? -27.672 29.781 8.242 1 25.47 474 GLU A C 1
ATOM 3674 O O . GLU A 1 474 ? -28.141 28.641 8.148 1 25.47 474 GLU A O 1
ATOM 3679 N N . GLY A 1 475 ? -26.422 29.891 7.859 1 24.09 475 GLY A N 1
ATOM 3680 C CA . GLY A 1 475 ? -25.844 28.703 7.242 1 24.09 475 GLY A CA 1
ATOM 3681 C C . GLY A 1 475 ? -25.406 27.656 8.25 1 24.09 475 GLY A C 1
ATOM 3682 O O . GLY A 1 475 ? -24.688 26.719 7.906 1 24.09 475 GLY A O 1
ATOM 3683 N N . LEU A 1 476 ? -25.422 27.891 9.562 1 24.48 476 LEU A N 1
ATOM 3684 C CA . LEU A 1 476 ? -25.078 26.844 10.531 1 24.48 476 LEU A CA 1
ATOM 3685 C C . LEU A 1 476 ? -26.141 25.766 10.562 1 24.48 476 LEU A C 1
ATOM 3687 O O . LEU A 1 476 ? -26.156 24.938 11.477 1 24.48 476 LEU A O 1
ATOM 3691 N N . ARG A 1 477 ? -27.156 25.625 9.625 1 22.14 477 ARG A N 1
ATOM 3692 C CA . ARG A 1 477 ? -28 24.469 9.867 1 22.14 477 ARG A CA 1
ATOM 3693 C C . ARG A 1 477 ? -27.312 23.172 9.438 1 22.14 477 ARG A C 1
ATOM 3695 O O . ARG A 1 477 ? -26.719 23.109 8.359 1 22.14 477 ARG A O 1
ATOM 3702 N N . MET B 1 1 ? 4.914 39.594 -24.938 1 22.66 1 MET B N 1
ATOM 3703 C CA . MET B 1 1 ? 5.066 39.688 -23.484 1 22.66 1 MET B CA 1
ATOM 3704 C C . MET B 1 1 ? 3.711 39.594 -22.781 1 22.66 1 MET B C 1
ATOM 3706 O O . MET B 1 1 ? 2.982 40.594 -22.719 1 22.66 1 MET B O 1
ATOM 3710 N N . THR B 1 2 ? 2.891 38.5 -22.969 1 27.25 2 THR B N 1
ATOM 3711 C CA . THR B 1 2 ? 1.479 38.375 -22.641 1 27.25 2 THR B CA 1
ATOM 3712 C C . THR B 1 2 ? 1.246 38.625 -21.156 1 27.25 2 THR B C 1
ATOM 3714 O O . THR B 1 2 ? 2.076 38.25 -20.312 1 27.25 2 THR B O 1
ATOM 3717 N N . LYS B 1 3 ? 0.489 39.688 -20.766 1 27.83 3 LYS B N 1
ATOM 3718 C CA . LYS B 1 3 ? 0.057 40.125 -19.453 1 27.83 3 LYS B CA 1
ATOM 3719 C C . LYS B 1 3 ? -0.306 38.938 -18.547 1 27.83 3 LYS B C 1
ATOM 3721 O O . LYS B 1 3 ? -1.265 38.219 -18.828 1 27.83 3 LYS B O 1
ATOM 3726 N N . ARG B 1 4 ? 0.704 38.312 -18 1 35.88 4 ARG B N 1
ATOM 3727 C CA . ARG B 1 4 ? 0.487 37.281 -16.969 1 35.88 4 ARG B CA 1
ATOM 3728 C C . ARG B 1 4 ? -0.538 37.75 -15.945 1 35.88 4 ARG B C 1
ATOM 3730 O O . ARG B 1 4 ? -0.391 38.844 -15.359 1 35.88 4 ARG B O 1
ATOM 3737 N N . ASN B 1 5 ? -1.764 37.594 -16.312 1 30.33 5 ASN B N 1
ATOM 3738 C CA . ASN B 1 5 ? -2.83 37.938 -15.383 1 30.33 5 ASN B CA 1
ATOM 3739 C C . ASN B 1 5 ? -2.424 37.656 -13.945 1 30.33 5 ASN B C 1
ATOM 3741 O O . ASN B 1 5 ? -2.143 36.5 -13.586 1 30.33 5 ASN B O 1
ATOM 3745 N N . TYR B 1 6 ? -1.724 38.469 -13.195 1 32.75 6 TYR B N 1
ATOM 3746 C CA . TYR B 1 6 ? -1.276 38.594 -11.812 1 32.75 6 TYR B CA 1
ATOM 3747 C C . TYR B 1 6 ? -2.352 38.094 -10.852 1 32.75 6 TYR B C 1
ATOM 3749 O O . TYR B 1 6 ? -2.148 38.062 -9.633 1 32.75 6 TYR B O 1
ATOM 3757 N N . ALA B 1 7 ? -3.621 38.156 -11.227 1 35.41 7 ALA B N 1
ATOM 3758 C CA . ALA B 1 7 ? -4.625 37.906 -10.195 1 35.41 7 ALA B CA 1
ATOM 3759 C C . ALA B 1 7 ? -4.324 36.625 -9.422 1 35.41 7 ALA B C 1
ATOM 3761 O O . ALA B 1 7 ? -4.5 36.562 -8.203 1 35.41 7 ALA B O 1
ATOM 3762 N N . THR B 1 8 ? -4.48 35.406 -10.078 1 36.88 8 THR B N 1
ATOM 3763 C CA . THR B 1 8 ? -4.387 34.188 -9.297 1 36.88 8 THR B CA 1
ATOM 3764 C C . THR B 1 8 ? -2.932 33.75 -9.172 1 36.88 8 THR B C 1
ATOM 3766 O O . THR B 1 8 ? -2.398 33.094 -10.062 1 36.88 8 THR B O 1
ATOM 3769 N N . VAL B 1 9 ? -2.047 34.562 -8.766 1 39.41 9 VAL B N 1
ATOM 3770 C CA . VAL B 1 9 ? -0.758 34 -8.367 1 39.41 9 VAL B CA 1
ATOM 3771 C C . VAL B 1 9 ? -0.974 32.781 -7.508 1 39.41 9 VAL B C 1
ATOM 3773 O O . VAL B 1 9 ? -1.584 32.844 -6.441 1 39.41 9 VAL B O 1
ATOM 3776 N N . ASN B 1 10 ? -1.206 31.625 -8.078 1 47.75 10 ASN B N 1
ATOM 3777 C CA . ASN B 1 10 ? -1.357 30.312 -7.445 1 47.75 10 ASN B CA 1
ATOM 3778 C C . ASN B 1 10 ? -0.205 30.016 -6.492 1 47.75 10 ASN B C 1
ATOM 3780 O O . ASN B 1 10 ? 0.911 29.734 -6.93 1 47.75 10 ASN B O 1
ATOM 3784 N N . PRO B 1 11 ? -0.268 30.547 -5.258 1 48.28 11 PRO B N 1
ATOM 3785 C CA . PRO B 1 11 ? 0.854 30.406 -4.328 1 48.28 11 PRO B CA 1
ATOM 3786 C C . PRO B 1 11 ? 1.245 28.953 -4.102 1 48.28 11 PRO B C 1
ATOM 3788 O O . PRO B 1 11 ? 0.393 28.062 -4.168 1 48.28 11 PRO B O 1
ATOM 3791 N N . CYS B 1 12 ? 2.486 28.547 -4.348 1 54.31 12 CYS B N 1
ATOM 3792 C CA . CYS B 1 12 ? 3.076 27.297 -3.898 1 54.31 12 CYS B CA 1
ATOM 3793 C C . CYS B 1 12 ? 2.961 27.141 -2.387 1 54.31 12 CYS B C 1
ATOM 3795 O O . CYS B 1 12 ? 3.473 26.188 -1.812 1 54.31 12 CYS B O 1
ATOM 3797 N N . VAL B 1 13 ? 2.383 28.219 -1.738 1 64.69 13 VAL B N 1
ATOM 3798 C CA . VAL B 1 13 ? 2.428 28.203 -0.28 1 64.69 13 VAL B CA 1
ATOM 3799 C C . VAL B 1 13 ? 1.01 28.266 0.281 1 64.69 13 VAL B C 1
ATOM 3801 O O . VAL B 1 13 ? 0.174 29.031 -0.212 1 64.69 13 VAL B O 1
ATOM 3804 N N . MET B 1 14 ? 0.77 27.375 1.144 1 76.75 14 MET B N 1
ATOM 3805 C CA . MET B 1 14 ? -0.456 27.438 1.934 1 76.75 14 MET B CA 1
ATOM 3806 C C . MET B 1 14 ? -0.241 28.266 3.199 1 76.75 14 MET B C 1
ATOM 3808 O O . MET B 1 14 ? 0.872 28.328 3.723 1 76.75 14 MET B O 1
ATOM 3812 N N . CYS B 1 15 ? -1.28 28.938 3.652 1 83.88 15 CYS B N 1
ATOM 3813 C CA . CYS B 1 15 ? -1.191 29.922 4.727 1 83.88 15 CYS B CA 1
ATOM 3814 C C . CYS B 1 15 ? -0.967 29.234 6.07 1 83.88 15 CYS B C 1
ATOM 3816 O O . CYS B 1 15 ? -1.234 28.047 6.223 1 83.88 15 CYS B O 1
ATOM 3818 N N . GLN B 1 16 ? -0.401 29.984 7.023 1 88.94 16 GLN B N 1
ATOM 3819 C CA . GLN B 1 16 ? -0.052 29.5 8.359 1 88.94 16 GLN B CA 1
ATOM 3820 C C . GLN B 1 16 ? -1.259 28.875 9.055 1 88.94 16 GLN B C 1
ATOM 3822 O O . GLN B 1 16 ? -1.136 27.828 9.703 1 88.94 16 GLN B O 1
ATOM 3827 N N . PRO B 1 17 ? -2.459 29.484 8.914 1 91.12 17 PRO B N 1
ATOM 3828 C CA . PRO B 1 17 ? -3.604 28.875 9.602 1 91.12 17 PRO B CA 1
ATOM 3829 C C . PRO B 1 17 ? -3.854 27.438 9.18 1 91.12 17 PRO B C 1
ATOM 3831 O O . PRO B 1 17 ? -4.309 26.625 9.984 1 91.12 17 PRO B O 1
ATOM 3834 N N . MET B 1 18 ? -3.566 27.109 8.008 1 92.69 18 MET B N 1
ATOM 3835 C CA . MET B 1 18 ? -3.738 25.734 7.547 1 92.69 18 MET B CA 1
ATOM 3836 C C . MET B 1 18 ? -2.895 24.766 8.383 1 92.69 18 MET B C 1
ATOM 3838 O O . MET B 1 18 ? -3.359 23.688 8.75 1 92.69 18 MET B O 1
ATOM 3842 N N . GLY B 1 19 ? -1.689 25.172 8.625 1 95.12 19 GLY B N 1
ATOM 3843 C CA . GLY B 1 19 ? -0.803 24.375 9.445 1 95.12 19 GLY B CA 1
ATOM 3844 C C . GLY B 1 19 ? -1.321 24.172 10.859 1 95.12 19 GLY B C 1
ATOM 3845 O O . GLY B 1 19 ? -1.185 23.078 11.43 1 95.12 19 GLY B O 1
ATOM 3846 N N . SER B 1 20 ? -1.88 25.219 11.398 1 96.44 20 SER B N 1
ATOM 3847 C CA . SER B 1 20 ? -2.434 25.125 12.75 1 96.44 20 SER B CA 1
ATOM 3848 C C . SER B 1 20 ? -3.596 24.125 12.789 1 96.44 20 SER B C 1
ATOM 3850 O O . SER B 1 20 ? -3.738 23.375 13.75 1 96.44 20 SER B O 1
ATOM 3852 N N . ALA B 1 21 ? -4.406 24.156 11.766 1 96.19 21 ALA B N 1
ATOM 3853 C CA . ALA B 1 21 ? -5.527 23.219 11.703 1 96.19 21 ALA B CA 1
ATOM 3854 C C . ALA B 1 21 ? -5.035 21.766 11.664 1 96.19 21 ALA B C 1
ATOM 3856 O O . ALA B 1 21 ? -5.598 20.891 12.32 1 96.19 21 ALA B O 1
ATOM 3857 N N . LEU B 1 22 ? -3.998 21.531 10.859 1 96.62 22 LEU B N 1
ATOM 3858 C CA . LEU B 1 22 ? -3.414 20.203 10.773 1 96.62 22 LEU B CA 1
ATOM 3859 C C . LEU B 1 22 ? -2.941 19.734 12.148 1 96.62 22 LEU B C 1
ATOM 3861 O O . LEU B 1 22 ? -3.123 18.562 12.5 1 96.62 22 LEU B O 1
ATOM 3865 N N . ALA B 1 23 ? -2.336 20.594 12.883 1 98.12 23 ALA B N 1
ATOM 3866 C CA . ALA B 1 23 ? -1.833 20.281 14.211 1 98.12 23 ALA B CA 1
ATOM 3867 C C . ALA B 1 23 ? -2.98 20.016 15.18 1 98.12 23 ALA B C 1
ATOM 3869 O O . ALA B 1 23 ? -3.037 18.953 15.805 1 98.12 23 ALA B O 1
ATOM 3870 N N . PHE B 1 24 ? -3.955 20.891 15.258 1 98.25 24 PHE B N 1
ATOM 3871 C CA . PHE B 1 24 ? -5.027 20.828 16.234 1 98.25 24 PHE B CA 1
ATOM 3872 C C . PHE B 1 24 ? -5.953 19.656 15.945 1 98.25 24 PHE B C 1
ATOM 3874 O O . PHE B 1 24 ? -6.48 19.031 16.875 1 98.25 24 PHE B O 1
ATOM 3881 N N . LYS B 1 25 ? -6.129 19.344 14.68 1 97.25 25 LYS B N 1
ATOM 3882 C CA . LYS B 1 25 ? -7.043 18.266 14.312 1 97.25 25 LYS B CA 1
ATOM 3883 C C . LYS B 1 25 ? -6.441 16.891 14.633 1 97.25 25 LYS B C 1
ATOM 3885 O O . LYS B 1 25 ? -7.141 15.875 14.602 1 97.25 25 LYS B O 1
ATOM 3890 N N . GLY B 1 26 ? -5.176 16.891 14.977 1 98 26 GLY B N 1
ATOM 3891 C CA . GLY B 1 26 ? -4.535 15.656 15.414 1 98 26 GLY B CA 1
ATOM 3892 C C . GLY B 1 26 ? -4.543 15.484 16.922 1 98 26 GLY B C 1
ATOM 3893 O O . GLY B 1 26 ? -3.898 14.578 17.453 1 98 26 GLY B O 1
ATOM 3894 N N . ILE B 1 27 ? -5.238 16.359 17.641 1 98.38 27 ILE B N 1
ATOM 3895 C CA . ILE B 1 27 ? -5.344 16.312 19.094 1 98.38 27 ILE B CA 1
ATOM 3896 C C . ILE B 1 27 ? -6.75 15.875 19.5 1 98.38 27 ILE B C 1
ATOM 3898 O O . ILE B 1 27 ? -7.738 16.297 18.891 1 98.38 27 ILE B O 1
ATOM 3902 N N . GLU B 1 28 ? -6.852 15.062 20.516 1 97.25 28 GLU B N 1
ATOM 3903 C CA . GLU B 1 28 ? -8.109 14.492 20.984 1 97.25 28 GLU B CA 1
ATOM 3904 C C . GLU B 1 28 ? -9.109 15.578 21.359 1 97.25 28 GLU B C 1
ATOM 3906 O O . GLU B 1 28 ? -8.766 16.516 22.078 1 97.25 28 GLU B O 1
ATOM 3911 N N . ASN B 1 29 ? -10.375 15.391 20.859 1 96.75 29 ASN B N 1
ATOM 3912 C CA . ASN B 1 29 ? -11.516 16.203 21.281 1 96.75 29 ASN B CA 1
ATOM 3913 C C . ASN B 1 29 ? -11.211 17.703 21.156 1 96.75 29 ASN B C 1
ATOM 3915 O O . ASN B 1 29 ? -11.398 18.453 22.109 1 96.75 29 ASN B O 1
ATOM 3919 N N . THR B 1 30 ? -10.758 18.094 20 1 97.81 30 THR B N 1
ATOM 3920 C CA . THR B 1 30 ? -10.297 19.469 19.781 1 97.81 30 THR B CA 1
ATOM 3921 C C . THR B 1 30 ? -11.047 20.109 18.625 1 97.81 30 THR B C 1
ATOM 3923 O O . THR B 1 30 ? -11.281 19.469 17.594 1 97.81 30 THR B O 1
ATOM 3926 N N . MET B 1 31 ? -11.461 21.344 18.812 1 97.62 31 MET B N 1
ATOM 3927 C CA . MET B 1 31 ? -11.992 22.188 17.75 1 97.62 31 MET B CA 1
ATOM 3928 C C . MET B 1 31 ? -11.031 23.312 17.406 1 97.62 31 MET B C 1
ATOM 3930 O O . MET B 1 31 ? -10.227 23.719 18.25 1 97.62 31 MET B O 1
ATOM 3934 N N . VAL B 1 32 ? -11.102 23.781 16.188 1 97.88 32 VAL B N 1
ATOM 3935 C CA . VAL B 1 32 ? -10.281 24.891 15.719 1 97.88 32 VAL B CA 1
ATOM 3936 C C . VAL B 1 32 ? -11.156 26.125 15.516 1 97.88 32 VAL B C 1
ATOM 3938 O O . VAL B 1 32 ? -12.227 26.047 14.906 1 97.88 32 VAL B O 1
ATOM 3941 N N . LEU B 1 33 ? -10.766 27.266 16.016 1 97.81 33 LEU B N 1
ATOM 3942 C CA . LEU B 1 33 ? -11.422 28.562 15.805 1 97.81 33 LEU B CA 1
ATOM 3943 C C . LEU B 1 33 ? -10.453 29.578 15.219 1 97.81 33 LEU B C 1
ATOM 3945 O O . LEU B 1 33 ? -9.453 29.922 15.852 1 97.81 33 LEU B O 1
ATOM 3949 N N . TYR B 1 34 ? -10.719 30.016 14.039 1 95.69 34 TYR B N 1
ATOM 3950 C CA . TYR B 1 34 ? -9.922 31.078 13.445 1 95.69 34 TYR B CA 1
ATOM 3951 C C . TYR B 1 34 ? -10.461 32.438 13.844 1 95.69 34 TYR B C 1
ATOM 3953 O O . TYR B 1 34 ? -11.633 32.75 13.633 1 95.69 34 TYR B O 1
ATOM 3961 N N . HIS B 1 35 ? -9.648 33.188 14.492 1 95.44 35 HIS B N 1
ATOM 3962 C CA . HIS B 1 35 ? -9.969 34.594 14.711 1 95.44 35 HIS B CA 1
ATOM 3963 C C . HIS B 1 35 ? -9.562 35.438 13.508 1 95.44 35 HIS B C 1
ATOM 3965 O O . HIS B 1 35 ? -8.422 35.875 13.406 1 95.44 35 HIS B O 1
ATOM 3971 N N . GLY B 1 36 ? -10.5 35.688 12.656 1 90 36 GLY B N 1
ATOM 3972 C CA . GLY B 1 36 ? -10.289 36.344 11.391 1 90 36 GLY B CA 1
ATOM 3973 C C . GLY B 1 36 ? -11.492 36.281 10.469 1 90 36 GLY B C 1
ATOM 3974 O O . GLY B 1 36 ? -12.625 36.156 10.938 1 90 36 GLY B O 1
ATOM 3975 N N . SER B 1 37 ? -11.266 36.406 9.219 1 83.88 37 SER B N 1
ATOM 3976 C CA . SER B 1 37 ? -12.352 36.469 8.242 1 83.88 37 SER B CA 1
ATOM 3977 C C . SER B 1 37 ? -12.953 35.094 8.016 1 83.88 37 SER B C 1
ATOM 3979 O O . SER B 1 37 ? -12.266 34.062 8.156 1 83.88 37 SER B O 1
ATOM 3981 N N . GLN B 1 38 ? -14.18 35.062 7.652 1 85.44 38 GLN B N 1
ATOM 3982 C CA . GLN B 1 38 ? -14.891 33.844 7.328 1 85.44 38 GLN B CA 1
ATOM 3983 C C . GLN B 1 38 ? -14.289 33.156 6.098 1 85.44 38 GLN B C 1
ATOM 3985 O O . GLN B 1 38 ? -14.266 31.938 6 1 85.44 38 GLN B O 1
ATOM 3990 N N . GLY B 1 39 ? -13.867 33.906 5.203 1 84.06 39 GLY B N 1
ATOM 3991 C CA . GLY B 1 39 ? -13.273 33.406 3.98 1 84.06 39 GLY B CA 1
ATOM 3992 C C . GLY B 1 39 ? -12.062 32.531 4.23 1 84.06 39 GLY B C 1
ATOM 3993 O O . GLY B 1 39 ? -11.883 31.5 3.559 1 84.06 39 GLY B O 1
ATOM 3994 N N . CYS B 1 40 ? -11.273 32.906 5.203 1 85 40 CYS B N 1
ATOM 3995 C CA . CYS B 1 40 ? -10.086 32.125 5.52 1 85 40 CYS B CA 1
ATOM 3996 C C . CYS B 1 40 ? -10.461 30.75 6.027 1 85 40 CYS B C 1
ATOM 3998 O O . CYS B 1 40 ? -9.867 29.75 5.617 1 85 40 CYS B O 1
ATOM 4000 N N . SER B 1 41 ? -11.344 30.688 6.902 1 89.69 41 SER B N 1
ATOM 4001 C CA . SER B 1 41 ? -11.773 29.406 7.453 1 89.69 41 SER B CA 1
ATOM 4002 C C . SER B 1 41 ? -12.383 28.516 6.379 1 89.69 41 SER B C 1
ATOM 4004 O O . SER B 1 41 ? -12.117 27.312 6.34 1 89.69 41 SER B O 1
ATOM 4006 N N . THR B 1 42 ? -13.211 29.109 5.551 1 89.31 42 THR B N 1
ATOM 4007 C CA . THR B 1 42 ? -13.859 28.344 4.488 1 89.31 42 THR B CA 1
ATOM 4008 C C . THR B 1 42 ? -12.828 27.766 3.531 1 89.31 42 THR B C 1
ATOM 4010 O O . THR B 1 42 ? -12.922 26.594 3.145 1 89.31 42 THR B O 1
ATOM 4013 N N . TYR B 1 43 ? -11.898 28.516 3.209 1 86.31 43 TYR B N 1
ATOM 4014 C CA . TYR B 1 43 ? -10.867 28.078 2.275 1 86.31 43 TYR B CA 1
ATOM 4015 C C . TYR B 1 43 ? -10.07 26.922 2.857 1 86.31 43 TYR B C 1
ATOM 4017 O O . TYR B 1 43 ? -9.82 25.922 2.172 1 86.31 43 TYR B O 1
ATOM 4025 N N . MET B 1 44 ? -9.711 27.031 4.051 1 89.88 44 MET B N 1
ATOM 4026 C CA . MET B 1 44 ? -8.914 25.984 4.684 1 89.88 44 MET B CA 1
ATOM 4027 C C . MET B 1 44 ? -9.727 24.688 4.832 1 89.88 44 MET B C 1
ATOM 4029 O O . MET B 1 44 ? -9.195 23.594 4.656 1 89.88 44 MET B O 1
ATOM 4033 N N . ARG B 1 45 ? -10.945 24.891 5.191 1 91.94 45 ARG B N 1
ATOM 4034 C CA . ARG B 1 45 ? -11.836 23.75 5.293 1 91.94 45 ARG B CA 1
ATOM 4035 C C . ARG B 1 45 ? -11.906 23 3.965 1 91.94 45 ARG B C 1
ATOM 4037 O O . ARG B 1 45 ? -11.82 21.766 3.936 1 91.94 45 ARG B O 1
ATOM 4044 N N . LEU B 1 46 ? -12.039 23.734 2.961 1 90.38 46 LEU B N 1
ATOM 4045 C CA . LEU B 1 46 ? -12.203 23.125 1.645 1 90.38 46 LEU B CA 1
ATOM 4046 C C . LEU B 1 46 ? -10.922 22.438 1.202 1 90.38 46 LEU B C 1
ATOM 4048 O O . LEU B 1 46 ? -10.961 21.328 0.655 1 90.38 46 LEU B O 1
ATOM 4052 N N . LEU B 1 47 ? -9.805 23.047 1.461 1 90.06 47 LEU B N 1
ATOM 4053 C CA . LEU B 1 47 ? -8.523 22.484 1.056 1 90.06 47 LEU B CA 1
ATOM 4054 C C . LEU B 1 47 ? -8.25 21.172 1.774 1 90.06 47 LEU B C 1
ATOM 4056 O O . LEU B 1 47 ? -7.871 20.188 1.145 1 90.06 47 LEU B O 1
ATOM 4060 N N . LEU B 1 48 ? -8.438 21.172 3.02 1 93.62 48 LEU B N 1
ATOM 4061 C CA . LEU B 1 48 ? -8.18 19.984 3.812 1 93.62 48 LEU B CA 1
ATOM 4062 C C . LEU B 1 48 ? -9.195 18.891 3.498 1 93.62 48 LEU B C 1
ATOM 4064 O O . LEU B 1 48 ? -8.852 17.703 3.434 1 93.62 48 LEU B O 1
ATOM 4068 N N . ALA B 1 49 ? -10.391 19.328 3.314 1 93 49 ALA B N 1
ATOM 4069 C CA . ALA B 1 49 ? -11.438 18.359 2.99 1 93 49 ALA B CA 1
ATOM 4070 C C . ALA B 1 49 ? -11.172 17.688 1.646 1 93 49 ALA B C 1
ATOM 4072 O O . ALA B 1 49 ? -11.43 16.5 1.476 1 93 49 ALA B O 1
ATOM 4073 N N . HIS B 1 50 ? -10.695 18.469 0.73 1 91.81 50 HIS B N 1
ATOM 4074 C CA . HIS B 1 50 ? -10.414 17.906 -0.591 1 91.81 50 HIS B CA 1
ATOM 4075 C C . HIS B 1 50 ? -9.195 17 -0.56 1 91.81 50 HIS B C 1
ATOM 4077 O O . HIS B 1 50 ? -9.141 15.992 -1.274 1 91.81 50 HIS B O 1
ATOM 4083 N N . HIS B 1 51 ? -8.242 17.344 0.203 1 94.44 51 HIS B N 1
ATOM 4084 C CA . HIS B 1 51 ? -7.027 16.531 0.305 1 94.44 51 HIS B CA 1
ATOM 4085 C C . HIS B 1 51 ? -7.297 15.219 1.024 1 94.44 51 HIS B C 1
ATOM 4087 O O . HIS B 1 51 ? -6.883 14.156 0.558 1 94.44 51 HIS B O 1
ATOM 4093 N N . PHE B 1 52 ? -8.023 15.273 2.127 1 95.44 52 PHE B N 1
ATOM 4094 C CA . PHE B 1 52 ? -8.188 14.102 2.98 1 95.44 52 PHE B CA 1
ATOM 4095 C C . PHE B 1 52 ? -9.516 13.414 2.699 1 95.44 52 PHE B C 1
ATOM 4097 O O . PHE B 1 52 ? -9.758 12.297 3.174 1 95.44 52 PHE B O 1
ATOM 4104 N N . ARG B 1 53 ? -10.383 14.047 1.964 1 92.81 53 ARG B N 1
ATOM 4105 C CA . ARG B 1 53 ? -11.734 13.547 1.726 1 92.81 53 ARG B CA 1
ATOM 4106 C C . ARG B 1 53 ? -12.469 13.297 3.041 1 92.81 53 ARG B C 1
ATOM 4108 O O . ARG B 1 53 ? -13.086 12.25 3.219 1 92.81 53 ARG B O 1
ATOM 4115 N N . GLU B 1 54 ? -12.242 14.164 3.973 1 91.12 54 GLU B N 1
ATOM 4116 C CA . GLU B 1 54 ? -12.875 14.211 5.285 1 91.12 54 GLU B CA 1
ATOM 4117 C C . GLU B 1 54 ? -13.461 15.594 5.57 1 91.12 54 GLU B C 1
ATOM 4119 O O . GLU B 1 54 ? -12.867 16.609 5.199 1 91.12 54 GLU B O 1
ATOM 4124 N N . PRO B 1 55 ? -14.641 15.562 6.148 1 88.81 55 PRO B N 1
ATOM 4125 C CA . PRO B 1 55 ? -15.102 16.875 6.605 1 88.81 55 PRO B CA 1
ATOM 4126 C C . PRO B 1 55 ? -14.188 17.484 7.664 1 88.81 55 PRO B C 1
ATOM 4128 O O . PRO B 1 55 ? -13.742 16.781 8.578 1 88.81 55 PRO B O 1
ATOM 4131 N N . VAL B 1 56 ? -13.828 18.719 7.473 1 91.69 56 VAL B N 1
ATOM 4132 C CA . VAL B 1 56 ? -12.977 19.438 8.414 1 91.69 56 VAL B CA 1
ATOM 4133 C C . VAL B 1 56 ? -13.711 20.656 8.953 1 91.69 56 VAL B C 1
ATOM 4135 O O . VAL B 1 56 ? -13.875 21.656 8.242 1 91.69 56 VAL B O 1
ATOM 4138 N N . ASP B 1 57 ? -14.086 20.562 10.195 1 91.69 57 ASP B N 1
ATOM 4139 C CA . ASP B 1 57 ? -14.797 21.688 10.812 1 91.69 57 ASP B CA 1
ATOM 4140 C C . ASP B 1 57 ? -13.812 22.688 11.406 1 91.69 57 ASP B C 1
ATOM 4142 O O . ASP B 1 57 ? -13.023 22.344 12.289 1 91.69 57 ASP B O 1
ATOM 4146 N N . ILE B 1 58 ? -13.852 23.828 10.891 1 94.31 58 ILE B N 1
ATOM 4147 C CA . ILE B 1 58 ? -13.078 24.953 11.398 1 94.31 58 ILE B CA 1
ATOM 4148 C C . ILE B 1 58 ? -14 26.156 11.633 1 94.31 58 ILE B C 1
ATOM 4150 O O . ILE B 1 58 ? -14.625 26.641 10.695 1 94.31 58 ILE B O 1
ATOM 4154 N N . ALA B 1 59 ? -14.086 26.562 12.828 1 95.19 59 ALA B N 1
ATOM 4155 C CA . ALA B 1 59 ? -14.93 27.703 13.172 1 95.19 59 ALA B CA 1
ATOM 4156 C C . ALA B 1 59 ? -14.203 29.016 12.891 1 95.19 59 ALA B C 1
ATOM 4158 O O . ALA B 1 59 ? -12.984 29.047 12.719 1 95.19 59 ALA B O 1
ATOM 4159 N N . SER B 1 60 ? -14.977 30.094 12.766 1 94.38 60 SER B N 1
ATOM 4160 C CA . SER B 1 60 ? -14.445 31.422 12.539 1 94.38 60 SER B CA 1
ATOM 4161 C C . SER B 1 60 ? -15.148 32.469 13.414 1 94.38 60 SER B C 1
ATOM 4163 O O . SER B 1 60 ? -16.359 32.375 13.648 1 94.38 60 SER B O 1
ATOM 4165 N N . SER B 1 61 ? -14.391 33.438 13.852 1 92.69 61 SER B N 1
ATOM 4166 C CA . SER B 1 61 ? -15 34.531 14.586 1 92.69 61 SER B CA 1
ATOM 4167 C C . SER B 1 61 ? -15.664 35.531 13.641 1 92.69 61 SER B C 1
ATOM 4169 O O . SER B 1 61 ? -16.312 36.469 14.086 1 92.69 61 SER B O 1
ATOM 4171 N N . SER B 1 62 ? -15.547 35.312 12.352 1 85.81 62 SER B N 1
ATOM 4172 C CA . SER B 1 62 ? -16.219 36.062 11.289 1 85.81 62 SER B CA 1
ATOM 4173 C C . SER B 1 62 ? -15.969 37.562 11.43 1 85.81 62 SER B C 1
ATOM 4175 O O . SER B 1 62 ? -16.906 38.375 11.453 1 85.81 62 SER B O 1
ATOM 4177 N N . LEU B 1 63 ? -14.719 37.906 11.508 1 83.25 63 LEU B N 1
ATOM 4178 C CA . LEU B 1 63 ? -14.383 39.312 11.578 1 83.25 63 LEU B CA 1
ATOM 4179 C C . LEU B 1 63 ? -14.727 40.031 10.273 1 83.25 63 LEU B C 1
ATOM 4181 O O . LEU B 1 63 ? -14.367 39.562 9.195 1 83.25 63 LEU B O 1
ATOM 4185 N N . SER B 1 64 ? -15.742 40.875 10.344 1 74.25 64 SER B N 1
ATOM 4186 C CA . SER B 1 64 ? -16.094 41.719 9.203 1 74.25 64 SER B CA 1
ATOM 4187 C C . SER B 1 64 ? -15.289 43 9.211 1 74.25 64 SER B C 1
ATOM 4189 O O . SER B 1 64 ? -14.5 43.25 10.133 1 74.25 64 SER B O 1
ATOM 4191 N N . GLU B 1 65 ? -15.477 43.719 8.117 1 63.84 65 GLU B N 1
ATOM 4192 C CA . GLU B 1 65 ? -14.82 45.031 8.031 1 63.84 65 GLU B CA 1
ATOM 4193 C C . GLU B 1 65 ? -15.164 45.906 9.227 1 63.84 65 GLU B C 1
ATOM 4195 O O . GLU B 1 65 ? -14.305 46.625 9.75 1 63.84 65 GLU B O 1
ATOM 4200 N N . LYS B 1 66 ? -16.328 45.875 9.562 1 60.06 66 LYS B N 1
ATOM 4201 C CA . LYS B 1 66 ? -16.734 46.656 10.719 1 60.06 66 LYS B CA 1
ATOM 4202 C C . LYS B 1 66 ? -16.031 46.188 11.984 1 60.06 66 LYS B C 1
ATOM 4204 O O . LYS B 1 66 ? -15.602 47 12.805 1 60.06 66 LYS B O 1
ATOM 4209 N N . GLY B 1 67 ? -15.969 44.969 12.18 1 61.19 67 GLY B N 1
ATOM 4210 C CA . GLY B 1 67 ? -15.234 44.406 13.297 1 61.19 67 GLY B CA 1
ATOM 4211 C C . GLY B 1 67 ? -13.758 44.75 13.281 1 61.19 67 GLY B C 1
ATOM 4212 O O . GLY B 1 67 ? -13.133 44.875 14.344 1 61.19 67 GLY B O 1
ATOM 4213 N N . ALA B 1 68 ? -13.227 45.031 12.102 1 64.88 68 ALA B N 1
ATOM 4214 C CA . ALA B 1 68 ? -11.82 45.375 11.945 1 64.88 68 ALA B CA 1
ATOM 4215 C C . ALA B 1 68 ? -11.547 46.781 12.508 1 64.88 68 ALA B C 1
ATOM 4217 O O . ALA B 1 68 ? -10.438 47.062 12.953 1 64.88 68 ALA B O 1
ATOM 4218 N N . VAL B 1 69 ? -12.562 47.531 12.57 1 65.06 69 VAL B N 1
ATOM 4219 C CA . VAL B 1 69 ? -12.414 48.906 13.047 1 65.06 69 VAL B CA 1
ATOM 4220 C C . VAL B 1 69 ? -12.508 48.938 14.57 1 65.06 69 VAL B C 1
ATOM 4222 O O . VAL B 1 69 ? -11.727 49.625 15.234 1 65.06 69 VAL B O 1
ATOM 4225 N N . TYR B 1 70 ? -13.43 48.25 15.094 1 70 70 TYR B N 1
ATOM 4226 C CA . TYR B 1 70 ? -13.711 48.312 16.531 1 70 70 TYR B CA 1
ATOM 4227 C C . TYR B 1 70 ? -13.008 47.188 17.281 1 70 70 TYR B C 1
ATOM 4229 O O . TYR B 1 70 ? -13.023 47.156 18.516 1 70 70 TYR B O 1
ATOM 4237 N N . GLY B 1 71 ? -12.352 46.469 16.578 1 77.56 71 GLY B N 1
ATOM 4238 C CA . GLY B 1 71 ? -11.688 45.312 17.203 1 77.56 71 GLY B CA 1
ATOM 4239 C C . GLY B 1 71 ? -12.516 44.062 17.156 1 77.56 71 GLY B C 1
ATOM 4240 O O . GLY B 1 71 ? -13.742 44.094 17.062 1 77.56 71 GLY B O 1
ATOM 4241 N N . GLY B 1 72 ? -11.852 42.938 17.266 1 88.12 72 GLY B N 1
ATOM 4242 C CA . GLY B 1 72 ? -12.508 41.656 17.109 1 88.12 72 GLY B CA 1
ATOM 4243 C C . GLY B 1 72 ? -12.812 40.969 18.422 1 88.12 72 GLY B C 1
ATOM 4244 O O . GLY B 1 72 ? -13.172 39.781 18.453 1 88.12 72 GLY B O 1
ATOM 4245 N N . ARG B 1 73 ? -12.727 41.719 19.5 1 92.44 73 ARG B N 1
ATOM 4246 C CA . ARG B 1 73 ? -12.859 41.156 20.844 1 92.44 73 ARG B CA 1
ATOM 4247 C C . ARG B 1 73 ? -14.227 40.5 21.031 1 92.44 73 ARG B C 1
ATOM 4249 O O . ARG B 1 73 ? -14.305 39.344 21.422 1 92.44 73 ARG B O 1
ATOM 4256 N N . GLU B 1 74 ? -15.242 41.188 20.766 1 92.25 74 GLU B N 1
ATOM 4257 C CA . GLU B 1 74 ? -16.594 40.688 20.953 1 92.25 74 GLU B CA 1
ATOM 4258 C C . GLU B 1 74 ? -16.875 39.531 20 1 92.25 74 GLU B C 1
ATOM 4260 O O . GLU B 1 74 ? -17.562 38.562 20.359 1 92.25 74 GLU B O 1
ATOM 4265 N N . ASN B 1 75 ? -16.344 39.594 18.812 1 93.25 75 ASN B N 1
ATOM 4266 C CA . ASN B 1 75 ? -16.5 38.531 17.844 1 93.25 75 ASN B CA 1
ATOM 4267 C C . ASN B 1 75 ? -15.836 37.219 18.328 1 93.25 75 ASN B C 1
ATOM 4269 O O . ASN B 1 75 ? -16.406 36.156 18.156 1 93.25 75 ASN B O 1
ATOM 4273 N N . LEU B 1 76 ? -14.664 37.406 18.859 1 96.12 76 LEU B N 1
ATOM 4274 C CA . LEU B 1 76 ? -13.945 36.219 19.344 1 96.12 76 LEU B CA 1
ATOM 4275 C C . LEU B 1 76 ? -14.695 35.562 20.484 1 96.12 76 LEU B C 1
ATOM 4277 O O . LEU B 1 76 ? -14.836 34.344 20.531 1 96.12 76 LEU B O 1
ATOM 4281 N N . LYS B 1 77 ? -15.172 36.375 21.453 1 96.12 77 LYS B N 1
ATOM 4282 C CA . LYS B 1 77 ? -15.922 35.844 22.578 1 96.12 77 LYS B CA 1
ATOM 4283 C C . LYS B 1 77 ? -17.188 35.125 22.109 1 96.12 77 LYS B C 1
ATOM 4285 O O . LYS B 1 77 ? -17.5 34.031 22.609 1 96.12 77 LYS B O 1
ATOM 4290 N N . LYS B 1 78 ? -17.891 35.719 21.188 1 95.12 78 LYS B N 1
ATOM 4291 C CA . LYS B 1 78 ? -19.078 35.094 20.625 1 95.12 78 LYS B CA 1
ATOM 4292 C C . LYS B 1 78 ? -18.734 33.781 19.922 1 95.12 78 LYS B C 1
ATOM 4294 O O . LYS B 1 78 ? -19.469 32.812 20.047 1 95.12 78 LYS B O 1
ATOM 4299 N N . GLY B 1 79 ? -17.641 33.844 19.125 1 95.94 79 GLY B N 1
ATOM 4300 C CA . GLY B 1 79 ? -17.188 32.656 18.469 1 95.94 79 GLY B CA 1
ATOM 4301 C C . GLY B 1 79 ? -16.891 31.516 19.453 1 95.94 79 GLY B C 1
ATOM 4302 O O . GLY B 1 79 ? -17.266 30.375 19.219 1 95.94 79 GLY B O 1
ATOM 4303 N N . LEU B 1 80 ? -16.203 31.812 20.5 1 97.81 80 LEU B N 1
ATOM 4304 C CA . LEU B 1 80 ? -15.875 30.844 21.531 1 97.81 80 LEU B CA 1
ATOM 4305 C C . LEU B 1 80 ? -17.141 30.25 22.141 1 97.81 80 LEU B C 1
ATOM 4307 O O . LEU B 1 80 ? -17.234 29.031 22.312 1 97.81 80 LEU B O 1
ATOM 4311 N N . ARG B 1 81 ? -18.078 31.109 22.484 1 97.25 81 ARG B N 1
ATOM 4312 C CA . ARG B 1 81 ? -19.328 30.656 23.062 1 97.25 81 ARG B CA 1
ATOM 4313 C C . ARG B 1 81 ? -20.047 29.703 22.109 1 97.25 81 ARG B C 1
ATOM 4315 O O . ARG B 1 81 ? -20.578 28.672 22.547 1 97.25 81 ARG B O 1
ATOM 4322 N N . ASN B 1 82 ? -20.094 30.047 20.859 1 96.44 82 ASN B N 1
ATOM 4323 C CA . ASN B 1 82 ? -20.781 29.234 19.859 1 96.44 82 ASN B CA 1
ATOM 4324 C C . ASN B 1 82 ? -20.125 27.859 19.719 1 96.44 82 ASN B C 1
ATOM 4326 O O . ASN B 1 82 ? -20.812 26.844 19.625 1 96.44 82 ASN B O 1
ATOM 4330 N N . VAL B 1 83 ? -18.797 27.859 19.641 1 97.19 83 VAL B N 1
ATOM 4331 C CA . VAL B 1 83 ? -18.062 26.609 19.484 1 97.19 83 VAL B CA 1
ATOM 4332 C C . VAL B 1 83 ? -18.297 25.703 20.688 1 97.19 83 VAL B C 1
ATOM 4334 O O . VAL B 1 83 ? -18.531 24.5 20.547 1 97.19 83 VAL B O 1
ATOM 4337 N N . ILE B 1 84 ? -18.25 26.266 21.891 1 96.94 84 ILE B N 1
ATOM 4338 C CA . ILE B 1 84 ? -18.453 25.516 23.125 1 96.94 84 ILE B CA 1
ATOM 4339 C C . ILE B 1 84 ? -19.859 24.938 23.141 1 96.94 84 ILE B C 1
ATOM 4341 O O . ILE B 1 84 ? -20.062 23.75 23.438 1 96.94 84 ILE B O 1
ATOM 4345 N N . ASN B 1 85 ? -20.844 25.734 22.766 1 95.75 85 ASN B N 1
ATOM 4346 C CA . ASN B 1 85 ? -22.234 25.312 22.828 1 95.75 85 ASN B CA 1
ATOM 4347 C C . ASN B 1 85 ? -22.547 24.25 21.766 1 95.75 85 ASN B C 1
ATOM 4349 O O . ASN B 1 85 ? -23.297 23.312 22.031 1 95.75 85 ASN B O 1
ATOM 4353 N N . ARG B 1 86 ? -21.969 24.375 20.688 1 95 86 ARG B N 1
ATOM 4354 C CA . ARG B 1 86 ? -22.328 23.516 19.562 1 95 86 ARG B CA 1
ATOM 4355 C C . ARG B 1 86 ? -21.547 22.219 19.578 1 95 86 ARG B C 1
ATOM 4357 O O . ARG B 1 86 ? -22.062 21.172 19.219 1 95 86 ARG B O 1
ATOM 4364 N N . TYR B 1 87 ? -20.297 22.25 19.953 1 95.38 87 TYR B N 1
ATOM 4365 C CA . TYR B 1 87 ? -19.438 21.094 19.766 1 95.38 87 TYR B CA 1
ATOM 4366 C C . TYR B 1 87 ? -19.016 20.484 21.094 1 95.38 87 TYR B C 1
ATOM 4368 O O . TYR B 1 87 ? -18.562 19.344 21.156 1 95.38 87 TYR B O 1
ATOM 4376 N N . ASN B 1 88 ? -19.109 21.188 22.188 1 94.56 88 ASN B N 1
ATOM 4377 C CA . ASN B 1 88 ? -18.703 20.766 23.516 1 94.56 88 ASN B CA 1
ATOM 4378 C C . ASN B 1 88 ? -17.297 20.141 23.5 1 94.56 88 ASN B C 1
ATOM 4380 O O . ASN B 1 88 ? -17.109 19.016 23.953 1 94.56 88 ASN B O 1
ATOM 4384 N N . PRO B 1 89 ? -16.281 20.875 22.984 1 97.06 89 PRO B N 1
ATOM 4385 C CA . PRO B 1 89 ? -14.914 20.359 22.922 1 97.06 89 PRO B CA 1
ATOM 4386 C C . PRO B 1 89 ? -14.203 20.422 24.266 1 97.06 89 PRO B C 1
ATOM 4388 O O . PRO B 1 89 ? -14.641 21.141 25.172 1 97.06 89 PRO B O 1
ATOM 4391 N N . LYS B 1 90 ? -13.18 19.594 24.422 1 97 90 LYS B N 1
ATOM 4392 C CA . LYS B 1 90 ? -12.297 19.734 25.578 1 97 90 LYS B CA 1
ATOM 4393 C C . LYS B 1 90 ? -11.211 20.766 25.312 1 97 90 LYS B C 1
ATOM 4395 O O . LYS B 1 90 ? -10.734 21.422 26.25 1 97 90 LYS B O 1
ATOM 4400 N N . VAL B 1 91 ? -10.812 20.875 24.078 1 98 91 VAL B N 1
ATOM 4401 C CA . VAL B 1 91 ? -9.766 21.812 23.688 1 98 91 VAL B CA 1
ATOM 4402 C C . VAL B 1 91 ? -10.25 22.672 22.516 1 98 91 VAL B C 1
ATOM 4404 O O . VAL B 1 91 ? -10.914 22.172 21.609 1 98 91 VAL B O 1
ATOM 4407 N N . ILE B 1 92 ? -10.023 23.953 22.516 1 98.38 92 ILE B N 1
ATOM 4408 C CA . ILE B 1 92 ? -10.211 24.844 21.375 1 98.38 92 ILE B CA 1
ATOM 4409 C C . ILE B 1 92 ? -8.883 25.5 21.016 1 98.38 92 ILE B C 1
ATOM 4411 O O . ILE B 1 92 ? -8.289 26.219 21.812 1 98.38 92 ILE B O 1
ATOM 4415 N N . GLY B 1 93 ? -8.336 25.141 19.828 1 98.38 93 GLY B N 1
ATOM 4416 C CA . GLY B 1 93 ? -7.223 25.906 19.281 1 98.38 93 GLY B CA 1
ATOM 4417 C C . GLY B 1 93 ? -7.656 27.188 18.594 1 98.38 93 GLY B C 1
ATOM 4418 O O . GLY B 1 93 ? -8.367 27.141 17.594 1 98.38 93 GLY B O 1
ATOM 4419 N N . VAL B 1 94 ? -7.25 28.344 19.125 1 98.19 94 VAL B N 1
ATOM 4420 C CA . VAL B 1 94 ? -7.59 29.641 18.547 1 98.19 94 VAL B CA 1
ATOM 4421 C C . VAL B 1 94 ? -6.406 30.172 17.75 1 98.19 94 VAL B C 1
ATOM 4423 O O . VAL B 1 94 ? -5.414 30.625 18.312 1 98.19 94 VAL B O 1
ATOM 4426 N N . ALA B 1 95 ? -6.539 30.125 16.453 1 96.38 95 ALA B N 1
ATOM 4427 C CA . ALA B 1 95 ? -5.48 30.625 15.57 1 96.38 95 ALA B CA 1
ATOM 4428 C C . ALA B 1 95 ? -5.875 31.953 14.93 1 96.38 95 ALA B C 1
ATOM 4430 O O . ALA B 1 95 ? -7.023 32.125 14.531 1 96.38 95 ALA B O 1
ATOM 4431 N N . THR B 1 96 ? -4.957 32.906 14.898 1 93.88 96 THR B N 1
ATOM 4432 C CA . THR B 1 96 ? -5.25 34.188 14.297 1 93.88 96 THR B CA 1
ATOM 4433 C C . THR B 1 96 ? -4.934 34.188 12.797 1 93.88 96 THR B C 1
ATOM 4435 O O . THR B 1 96 ? -4.059 33.438 12.352 1 93.88 96 THR B O 1
ATOM 4438 N N . THR B 1 97 ? -5.684 34.906 12.062 1 90 97 THR B N 1
ATOM 4439 C CA . THR B 1 97 ? -5.398 35.125 10.648 1 90 97 THR B CA 1
ATOM 4440 C C . THR B 1 97 ? -4.816 36.5 10.422 1 90 97 THR B C 1
ATOM 4442 O O . THR B 1 97 ? -4.559 37.25 11.383 1 90 97 THR B O 1
ATOM 4445 N N . CYS B 1 98 ? -4.543 36.844 9.164 1 83.94 98 CYS B N 1
ATOM 4446 C CA . CYS B 1 98 ? -3.904 38.094 8.812 1 83.94 98 CYS B CA 1
ATOM 4447 C C . CYS B 1 98 ? -4.703 39.281 9.344 1 83.94 98 CYS B C 1
ATOM 4449 O O . CYS B 1 98 ? -4.129 40.219 9.898 1 83.94 98 CYS B O 1
ATOM 4451 N N . LEU B 1 99 ? -6.043 39.25 9.234 1 82.06 99 LEU B N 1
ATOM 4452 C CA . LEU B 1 99 ? -6.898 40.344 9.609 1 82.06 99 LEU B CA 1
ATOM 4453 C C . LEU B 1 99 ? -6.824 40.625 11.109 1 82.06 99 LEU B C 1
ATOM 4455 O O . LEU B 1 99 ? -6.703 41.781 11.539 1 82.06 99 LEU B O 1
ATOM 4459 N N . ALA B 1 100 ? -6.93 39.594 11.883 1 86.12 100 ALA B N 1
ATOM 4460 C CA . ALA B 1 100 ? -6.863 39.75 13.336 1 86.12 100 ALA B CA 1
ATOM 4461 C C . ALA B 1 100 ? -5.52 40.312 13.773 1 86.12 100 ALA B C 1
ATOM 4463 O O . ALA B 1 100 ? -5.453 41.125 14.695 1 86.12 100 ALA B O 1
ATOM 4464 N N . GLU B 1 101 ? -4.523 39.844 13.18 1 85.5 101 GLU B N 1
ATOM 4465 C CA . GLU B 1 101 ? -3.184 40.312 13.508 1 85.5 101 GLU B CA 1
ATOM 4466 C C . GLU B 1 101 ? -3.008 41.781 13.125 1 85.5 101 GLU B C 1
ATOM 4468 O O . GLU B 1 101 ? -2.314 42.531 13.812 1 85.5 101 GLU B O 1
ATOM 4473 N N . THR B 1 102 ? -3.479 42.125 11.961 1 82.94 102 THR B N 1
ATOM 4474 C CA . THR B 1 102 ? -3.402 43.5 11.508 1 82.94 102 THR B CA 1
ATOM 4475 C C . THR B 1 102 ? -4.121 44.438 12.477 1 82.94 102 THR B C 1
ATOM 4477 O O . THR B 1 102 ? -3.645 45.531 12.75 1 82.94 102 THR B O 1
ATOM 4480 N N . ILE B 1 103 ? -5.277 44.031 12.922 1 85.38 103 ILE B N 1
ATOM 4481 C CA . ILE B 1 103 ? -6.055 44.812 13.883 1 85.38 103 ILE B CA 1
ATOM 4482 C C . ILE B 1 103 ? -5.285 44.938 15.195 1 85.38 103 ILE B C 1
ATOM 4484 O O . ILE B 1 103 ? -5.422 45.906 15.906 1 85.38 103 ILE B O 1
ATOM 4488 N N . GLY B 1 104 ? -4.516 43.875 15.453 1 86.69 104 GLY B N 1
ATOM 4489 C CA . GLY B 1 104 ? -3.699 43.906 16.656 1 86.69 104 GLY B CA 1
ATOM 4490 C C . GLY B 1 104 ? -4.438 43.406 17.891 1 86.69 104 GLY B C 1
ATOM 4491 O O . GLY B 1 104 ? -4.152 43.844 19 1 86.69 104 GLY B O 1
ATOM 4492 N N . ASP B 1 105 ? -5.348 42.562 17.734 1 89.81 105 ASP B N 1
ATOM 4493 C CA . ASP B 1 105 ? -6.094 42 18.859 1 89.81 105 ASP B CA 1
ATOM 4494 C C . ASP B 1 105 ? -5.176 41.219 19.781 1 89.81 105 ASP B C 1
ATOM 4496 O O . ASP B 1 105 ? -4.312 40.469 19.312 1 89.81 105 ASP B O 1
ATOM 4500 N N . ASP B 1 106 ? -5.293 41.469 21.031 1 92.69 106 ASP B N 1
ATOM 4501 C CA . ASP B 1 106 ? -4.602 40.688 22.031 1 92.69 106 ASP B CA 1
ATOM 4502 C C . ASP B 1 106 ? -5.406 39.438 22.391 1 92.69 106 ASP B C 1
ATOM 4504 O O . ASP B 1 106 ? -6.043 39.375 23.438 1 92.69 106 ASP B O 1
ATOM 4508 N N . VAL B 1 107 ? -5.191 38.406 21.656 1 95.44 107 VAL B N 1
ATOM 4509 C CA . VAL B 1 107 ? -6.027 37.219 21.703 1 95.44 107 VAL B CA 1
ATOM 4510 C C . VAL B 1 107 ? -5.883 36.531 23.078 1 95.44 107 VAL B C 1
ATOM 4512 O O . VAL B 1 107 ? -6.879 36.156 23.688 1 95.44 107 VAL B O 1
ATOM 4515 N N . PRO B 1 108 ? -4.668 36.375 23.656 1 95.75 108 PRO B N 1
ATOM 4516 C CA . PRO B 1 108 ? -4.551 35.781 24.984 1 95.75 108 PRO B CA 1
ATOM 4517 C C . PRO B 1 108 ? -5.348 36.562 26.047 1 95.75 108 PRO B C 1
ATOM 4519 O O . PRO B 1 108 ? -5.996 35.938 26.891 1 95.75 108 PRO B O 1
ATOM 4522 N N . ALA B 1 109 ? -5.332 37.844 26 1 95.88 109 ALA B N 1
ATOM 4523 C CA . ALA B 1 109 ? -6.07 38.656 26.953 1 95.88 109 ALA B CA 1
ATOM 4524 C C . ALA B 1 109 ? -7.574 38.469 26.781 1 95.88 109 ALA B C 1
ATOM 4526 O O . ALA B 1 109 ? -8.312 38.406 27.766 1 95.88 109 ALA B O 1
ATOM 4527 N N . ILE B 1 110 ? -7.953 38.469 25.531 1 96 110 ILE B N 1
ATOM 4528 C CA . ILE B 1 110 ? -9.375 38.312 25.25 1 96 110 ILE B CA 1
ATOM 4529 C C . ILE B 1 110 ? -9.844 36.938 25.797 1 96 110 ILE B C 1
ATOM 4531 O O . ILE B 1 110 ? -10.93 36.844 26.359 1 96 110 ILE B O 1
ATOM 4535 N N . ILE B 1 111 ? -9.078 35.875 25.625 1 97.06 111 ILE B N 1
ATOM 4536 C CA . ILE B 1 111 ? -9.414 34.531 26.094 1 97.06 111 ILE B CA 1
ATOM 4537 C C . ILE B 1 111 ? -9.508 34.531 27.609 1 97.06 111 ILE B C 1
ATOM 4539 O O . ILE B 1 111 ? -10.414 33.938 28.188 1 97.06 111 ILE B O 1
ATOM 4543 N N . ARG B 1 112 ? -8.602 35.219 28.312 1 96.19 112 ARG B N 1
ATOM 4544 C CA . ARG B 1 112 ? -8.648 35.312 29.781 1 96.19 112 ARG B CA 1
ATOM 4545 C C . ARG B 1 112 ? -9.945 35.969 30.234 1 96.19 112 ARG B C 1
ATOM 4547 O O . ARG B 1 112 ? -10.586 35.5 31.172 1 96.19 112 ARG B O 1
ATOM 4554 N N . GLU B 1 113 ? -10.273 37.094 29.609 1 96.81 113 GLU B N 1
ATOM 4555 C CA . GLU B 1 113 ? -11.508 37.812 29.922 1 96.81 113 GLU B CA 1
ATOM 4556 C C . GLU B 1 113 ? -12.727 36.906 29.719 1 96.81 113 GLU B C 1
ATOM 4558 O O . GLU B 1 113 ? -13.656 36.906 30.531 1 96.81 113 GLU B O 1
ATOM 4563 N N . PHE B 1 114 ? -12.711 36.219 28.609 1 97.25 114 PHE B N 1
ATOM 4564 C CA . PHE B 1 114 ? -13.805 35.312 28.281 1 97.25 114 PHE B CA 1
ATOM 4565 C C . PHE B 1 114 ? -13.953 34.25 29.359 1 97.25 114 PHE B C 1
ATOM 4567 O O . PHE B 1 114 ? -15.07 33.969 29.797 1 97.25 114 PHE B O 1
ATOM 4574 N N . LYS B 1 115 ? -12.883 33.594 29.766 1 96.56 115 LYS B N 1
ATOM 4575 C CA . LYS B 1 115 ? -12.906 32.562 30.797 1 96.56 115 LYS B CA 1
ATOM 4576 C C . LYS B 1 115 ? -13.445 33.094 32.125 1 96.56 115 LYS B C 1
ATOM 4578 O O . LYS B 1 115 ? -14.211 32.438 32.812 1 96.56 115 LYS B O 1
ATOM 4583 N N . GLU B 1 116 ? -13.047 34.312 32.438 1 96.38 116 GLU B N 1
ATOM 4584 C CA . GLU B 1 116 ? -13.539 34.969 33.656 1 96.38 116 GLU B CA 1
ATOM 4585 C C . GLU B 1 116 ? -15.047 35.188 33.594 1 96.38 116 GLU B C 1
ATOM 4587 O O . GLU B 1 116 ? -15.773 34.875 34.562 1 96.38 116 GLU B O 1
ATOM 4592 N N . GLU B 1 117 ? -15.438 35.75 32.5 1 96.62 117 GLU B N 1
ATOM 4593 C CA . GLU B 1 117 ? -16.844 36.062 32.312 1 96.62 117 GLU B CA 1
ATOM 4594 C C . GLU B 1 117 ? -17.703 34.781 32.344 1 96.62 117 GLU B C 1
ATOM 4596 O O . GLU B 1 117 ? -18.828 34.812 32.844 1 96.62 117 GLU B O 1
ATOM 4601 N N . GLN B 1 118 ? -17.172 33.688 31.828 1 95.56 118 GLN B N 1
ATOM 4602 C CA . GLN B 1 118 ? -17.938 32.469 31.734 1 95.56 118 GLN B CA 1
ATOM 4603 C C . GLN B 1 118 ? -17.625 31.531 32.906 1 95.56 118 GLN B C 1
ATOM 4605 O O . GLN B 1 118 ? -18.125 30.406 32.969 1 95.56 118 GLN B O 1
ATOM 4610 N N . GLU B 1 119 ? -16.781 31.938 33.844 1 94 119 GLU B N 1
ATOM 4611 C CA . GLU B 1 119 ? -16.406 31.188 35.062 1 94 119 GLU B CA 1
ATOM 4612 C C . GLU B 1 119 ? -15.781 29.844 34.688 1 94 119 GLU B C 1
ATOM 4614 O O . GLU B 1 119 ? -16.172 28.812 35.25 1 94 119 GLU B O 1
ATOM 4619 N N . ILE B 1 120 ? -15.031 29.875 33.688 1 94.25 120 ILE B N 1
ATOM 4620 C CA . ILE B 1 120 ? -14.258 28.703 33.281 1 94.25 120 ILE B CA 1
ATOM 4621 C C . ILE B 1 120 ? -12.906 28.703 34 1 94.25 120 ILE B C 1
ATOM 4623 O O . ILE B 1 120 ? -12.141 29.656 33.875 1 94.25 120 ILE B O 1
ATOM 4627 N N . GLY B 1 121 ? -12.625 27.641 34.75 1 90 121 GLY B N 1
ATOM 4628 C CA . GLY B 1 121 ? -11.375 27.531 35.469 1 90 121 GLY B CA 1
ATOM 4629 C C . GLY B 1 121 ? -10.219 27.047 34.625 1 90 121 GLY B C 1
ATOM 4630 O O . GLY B 1 121 ? -10.312 27.031 33.375 1 90 121 GLY B O 1
ATOM 4631 N N . ASP B 1 122 ? -9.086 26.766 35.25 1 85.38 122 ASP B N 1
ATOM 4632 C CA . ASP B 1 122 ? -7.871 26.344 34.531 1 85.38 122 ASP B CA 1
ATOM 4633 C C . ASP B 1 122 ? -7.523 24.906 34.875 1 85.38 122 ASP B C 1
ATOM 4635 O O . ASP B 1 122 ? -6.398 24.453 34.625 1 85.38 122 ASP B O 1
ATOM 4639 N N . ASP B 1 123 ? -8.547 24.188 35.406 1 84.06 123 ASP B N 1
ATOM 4640 C CA . ASP B 1 123 ? -8.359 22.766 35.656 1 84.06 123 ASP B CA 1
ATOM 4641 C C . ASP B 1 123 ? -8.461 21.953 34.375 1 84.06 123 ASP B C 1
ATOM 4643 O O . ASP B 1 123 ? -9.547 21.812 33.812 1 84.06 123 ASP B O 1
ATOM 4647 N N . PRO B 1 124 ? -7.414 21.375 34 1 81.88 124 PRO B N 1
ATOM 4648 C CA . PRO B 1 124 ? -7.418 20.641 32.719 1 81.88 124 PRO B CA 1
ATOM 4649 C C . PRO B 1 124 ? -8.32 19.422 32.75 1 81.88 124 PRO B C 1
ATOM 4651 O O . PRO B 1 124 ? -8.711 18.922 31.688 1 81.88 124 PRO B O 1
ATOM 4654 N N . GLU B 1 125 ? -8.656 18.891 33.844 1 82 125 GLU B N 1
ATOM 4655 C CA . GLU B 1 125 ? -9.516 17.719 33.938 1 82 125 GLU B CA 1
ATOM 4656 C C . GLU B 1 125 ? -10.984 18.094 33.844 1 82 125 GLU B C 1
ATOM 4658 O O . GLU B 1 125 ? -11.805 17.312 33.344 1 82 125 GLU B O 1
ATOM 4663 N N . LYS B 1 126 ? -11.273 19.312 34.219 1 86.88 126 LYS B N 1
ATOM 4664 C CA . LYS B 1 126 ? -12.688 19.672 34.344 1 86.88 126 LYS B CA 1
ATOM 4665 C C . LYS B 1 126 ? -13.062 20.766 33.344 1 86.88 126 LYS B C 1
ATOM 4667 O O . LYS B 1 126 ? -14.18 20.781 32.844 1 86.88 126 LYS B O 1
ATOM 4672 N N . ASP B 1 127 ? -12.156 21.594 33.094 1 92 127 ASP B N 1
ATOM 4673 C CA . ASP B 1 127 ? -12.477 22.812 32.344 1 92 127 ASP B CA 1
ATOM 4674 C C . ASP B 1 127 ? -12.031 22.688 30.875 1 92 127 ASP B C 1
ATOM 4676 O O . ASP B 1 127 ? -11.141 21.891 30.562 1 92 127 ASP B O 1
ATOM 4680 N N . ILE B 1 128 ? -12.648 23.453 30.078 1 96.25 128 ILE B N 1
ATOM 4681 C CA . ILE B 1 128 ? -12.258 23.547 28.688 1 96.25 128 ILE B CA 1
ATOM 4682 C C . ILE B 1 128 ? -10.898 24.234 28.578 1 96.25 128 ILE B C 1
ATOM 4684 O O . ILE B 1 128 ? -10.617 25.188 29.312 1 96.25 128 ILE B O 1
ATOM 4688 N N . ILE B 1 129 ? -10.078 23.766 27.719 1 96.62 129 ILE B N 1
ATOM 4689 C CA . ILE B 1 129 ? -8.742 24.312 27.5 1 96.62 129 ILE B CA 1
ATOM 4690 C C . ILE B 1 129 ? -8.711 25.109 26.203 1 96.62 129 ILE B C 1
ATOM 4692 O O . ILE B 1 129 ? -9.062 24.594 25.141 1 96.62 129 ILE B O 1
ATOM 4696 N N . ILE B 1 130 ? -8.359 26.406 26.25 1 97.94 130 ILE B N 1
ATOM 4697 C CA . ILE B 1 130 ? -8.297 27.266 25.078 1 97.94 130 ILE B CA 1
ATOM 4698 C C . ILE B 1 130 ? -6.844 27.656 24.797 1 97.94 130 ILE B C 1
ATOM 4700 O O . ILE B 1 130 ? -6.176 28.234 25.672 1 97.94 130 ILE B O 1
ATOM 4704 N N . ILE B 1 131 ? -6.32 27.344 23.641 1 97.69 131 ILE B N 1
ATOM 4705 C CA . ILE B 1 131 ? -4.91 27.531 23.297 1 97.69 131 ILE B CA 1
ATOM 4706 C C . ILE B 1 131 ? -4.781 28.547 22.172 1 97.69 131 ILE B C 1
ATOM 4708 O O . ILE B 1 131 ? -5.102 28.25 21.016 1 97.69 131 ILE B O 1
ATOM 4712 N N . PRO B 1 132 ? -4.273 29.75 22.422 1 97.44 132 PRO B N 1
ATOM 4713 C CA . PRO B 1 132 ? -4.055 30.734 21.359 1 97.44 132 PRO B CA 1
ATOM 4714 C C . PRO B 1 132 ? -2.754 30.5 20.594 1 97.44 132 PRO B C 1
ATOM 4716 O O . PRO B 1 132 ? -1.746 30.109 21.188 1 97.44 132 PRO B O 1
ATOM 4719 N N . VAL B 1 133 ? -2.746 30.641 19.328 1 96.75 133 VAL B N 1
ATOM 4720 C CA . VAL B 1 133 ? -1.556 30.578 18.484 1 96.75 133 VAL B CA 1
ATOM 4721 C C . VAL B 1 133 ? -1.618 31.688 17.422 1 96.75 133 VAL B C 1
ATOM 4723 O O . VAL B 1 133 ? -2.643 31.859 16.766 1 96.75 133 VAL B O 1
ATOM 4726 N N . SER B 1 134 ? -0.558 32.469 17.281 1 93.75 134 SER B N 1
ATOM 4727 C CA . SER B 1 134 ? -0.471 33.5 16.25 1 93.75 134 SER B CA 1
ATOM 4728 C C . SER B 1 134 ? -0.011 32.938 14.922 1 93.75 134 SER B C 1
ATOM 4730 O O . SER B 1 134 ? 1.126 32.469 14.797 1 93.75 134 SER B O 1
ATOM 4732 N N . THR B 1 135 ? -0.911 32.969 13.93 1 91.12 135 THR B N 1
ATOM 4733 C CA . THR B 1 135 ? -0.594 32.406 12.633 1 91.12 135 THR B CA 1
ATOM 4734 C C . THR B 1 135 ? -0.973 33.344 11.5 1 91.12 135 THR B C 1
ATOM 4736 O O . THR B 1 135 ? -1.767 33 10.625 1 91.12 135 THR B O 1
ATOM 4739 N N . PRO B 1 136 ? -0.354 34.531 11.453 1 83.88 136 PRO B N 1
ATOM 4740 C CA . PRO B 1 136 ? -0.668 35.406 10.32 1 83.88 136 PRO B CA 1
ATOM 4741 C C . PRO B 1 136 ? -0.137 34.875 8.992 1 83.88 136 PRO B C 1
ATOM 4743 O O . PRO B 1 136 ? 0.912 34.219 8.961 1 83.88 136 PRO B O 1
ATOM 4746 N N . SER B 1 137 ? -0.844 35.156 7.898 1 69.06 137 SER B N 1
ATOM 4747 C CA . SER B 1 137 ? -0.503 34.594 6.59 1 69.06 137 SER B CA 1
ATOM 4748 C C . SER B 1 137 ? 0.657 35.375 5.957 1 69.06 137 SER B C 1
ATOM 4750 O O . SER B 1 137 ? 1.324 34.844 5.055 1 69.06 137 SER B O 1
ATOM 4752 N N . TYR B 1 138 ? 0.892 36.688 6.258 1 64.44 138 TYR B N 1
ATOM 4753 C CA . TYR B 1 138 ? 1.846 37.531 5.539 1 64.44 138 TYR B CA 1
ATOM 4754 C C . TYR B 1 138 ? 3.271 37.031 5.742 1 64.44 138 TYR B C 1
ATOM 4756 O O . TYR B 1 138 ? 4.16 37.312 4.941 1 64.44 138 TYR B O 1
ATOM 4764 N N . GLY B 1 139 ? 3.475 36.219 6.574 1 61.69 139 GLY B N 1
ATOM 4765 C CA . GLY B 1 139 ? 4.883 36.031 6.887 1 61.69 139 GLY B CA 1
ATOM 4766 C C . GLY B 1 139 ? 5.367 34.625 6.676 1 61.69 139 GLY B C 1
ATOM 4767 O O . GLY B 1 139 ? 6.547 34.375 6.402 1 61.69 139 GLY B O 1
ATOM 4768 N N . GLU B 1 140 ? 4.625 33.688 6.75 1 83.12 140 GLU B N 1
ATOM 4769 C CA . GLU B 1 140 ? 5.141 32.312 6.781 1 83.12 140 GLU B CA 1
ATOM 4770 C C . GLU B 1 140 ? 4.121 31.344 6.215 1 83.12 140 GLU B C 1
ATOM 4772 O O . GLU B 1 140 ? 3.123 31.75 5.613 1 83.12 140 GLU B O 1
ATOM 4777 N N . SER B 1 141 ? 4.547 30.141 6.102 1 89.25 141 SER B N 1
ATOM 4778 C CA . SER B 1 141 ? 3.734 29.125 5.445 1 89.25 141 SER B CA 1
ATOM 4779 C C . SER B 1 141 ? 3.057 28.219 6.461 1 89.25 141 SER B C 1
ATOM 4781 O O . SER B 1 141 ? 3.201 28.406 7.672 1 89.25 141 SER B O 1
ATOM 4783 N N . HIS B 1 142 ? 2.225 27.297 5.91 1 93.12 142 HIS B N 1
ATOM 4784 C CA . HIS B 1 142 ? 1.553 26.312 6.746 1 93.12 142 HIS B CA 1
ATOM 4785 C C . HIS B 1 142 ? 2.557 25.516 7.57 1 93.12 142 HIS B C 1
ATOM 4787 O O . HIS B 1 142 ? 2.225 25.016 8.648 1 93.12 142 HIS B O 1
ATOM 4793 N N . VAL B 1 143 ? 3.777 25.453 7.184 1 94.69 143 VAL B N 1
ATOM 4794 C CA . VAL B 1 143 ? 4.828 24.766 7.926 1 94.69 143 VAL B CA 1
ATOM 4795 C C . VAL B 1 143 ? 5.031 25.438 9.281 1 94.69 143 VAL B C 1
ATOM 4797 O O . VAL B 1 143 ? 5.012 24.781 10.32 1 94.69 143 VAL B O 1
ATOM 4800 N N . SER B 1 144 ? 5.199 26.734 9.25 1 93.94 144 SER B N 1
ATOM 4801 C CA . SER B 1 144 ? 5.391 27.5 10.477 1 93.94 144 SER B CA 1
ATOM 4802 C C . SER B 1 144 ? 4.164 27.422 11.375 1 93.94 144 SER B C 1
ATOM 4804 O O . SER B 1 144 ? 4.289 27.328 12.602 1 93.94 144 SER B O 1
ATOM 4806 N N . GLY B 1 145 ? 2.971 27.578 10.727 1 95.44 145 GLY B N 1
ATOM 4807 C CA . GLY B 1 145 ? 1.744 27.453 11.5 1 95.44 145 GLY B CA 1
ATOM 4808 C C . GLY B 1 145 ? 1.629 26.141 12.25 1 95.44 145 GLY B C 1
ATOM 4809 O O . GLY B 1 145 ? 1.168 26.109 13.398 1 95.44 145 GLY B O 1
ATOM 4810 N N . TYR B 1 146 ? 2.006 25.094 11.625 1 97.12 146 TYR B N 1
ATOM 4811 C CA . TYR B 1 146 ? 2.002 23.766 12.219 1 97.12 146 TYR B CA 1
ATOM 4812 C C . TYR B 1 146 ? 2.955 23.688 13.406 1 97.12 146 TYR B C 1
ATOM 4814 O O . TYR B 1 146 ? 2.584 23.219 14.484 1 97.12 146 TYR B O 1
ATOM 4822 N N . ILE B 1 147 ? 4.16 24.156 13.25 1 96.88 147 ILE B N 1
ATOM 4823 C CA . ILE B 1 147 ? 5.207 24.109 14.266 1 96.88 147 ILE B CA 1
ATOM 4824 C C . ILE B 1 147 ? 4.781 24.938 15.477 1 96.88 147 ILE B C 1
ATOM 4826 O O . ILE B 1 147 ? 4.887 24.484 16.609 1 96.88 147 ILE B O 1
ATOM 4830 N N . LYS B 1 148 ? 4.254 26.141 15.211 1 96.88 148 LYS B N 1
ATOM 4831 C CA . LYS B 1 148 ? 3.834 27.047 16.281 1 96.88 148 LYS B CA 1
ATOM 4832 C C . LYS B 1 148 ? 2.666 26.453 17.078 1 96.88 148 LYS B C 1
ATOM 4834 O O . LYS B 1 148 ? 2.613 26.578 18.297 1 96.88 148 LYS B O 1
ATOM 4839 N N . ALA B 1 149 ? 1.765 25.859 16.328 1 98.25 149 ALA B N 1
ATOM 4840 C CA . ALA B 1 149 ? 0.599 25.281 16.984 1 98.25 149 ALA B CA 1
ATOM 4841 C C . ALA B 1 149 ? 1.008 24.141 17.922 1 98.25 149 ALA B C 1
ATOM 4843 O O . ALA B 1 149 ? 0.534 24.062 19.062 1 98.25 149 ALA B O 1
ATOM 4844 N N . LEU B 1 150 ? 1.874 23.234 17.484 1 98.56 150 LEU B N 1
ATOM 4845 C CA . LEU B 1 150 ? 2.311 22.109 18.312 1 98.56 150 LEU B CA 1
ATOM 4846 C C . LEU B 1 150 ? 3.1 22.609 19.516 1 98.56 150 LEU B C 1
ATOM 4848 O O . LEU B 1 150 ? 2.975 22.062 20.609 1 98.56 150 LEU B O 1
ATOM 4852 N N . ASP B 1 151 ? 3.914 23.609 19.297 1 98.12 151 ASP B N 1
ATOM 4853 C CA . ASP B 1 151 ? 4.648 24.203 20.391 1 98.12 151 ASP B CA 1
ATOM 4854 C C . ASP B 1 151 ? 3.697 24.766 21.453 1 98.12 151 ASP B C 1
ATOM 4856 O O . ASP B 1 151 ? 3.885 24.547 22.641 1 98.12 151 ASP B O 1
ATOM 4860 N N . ALA B 1 152 ? 2.668 25.484 20.984 1 97.81 152 ALA B N 1
ATOM 4861 C CA . ALA B 1 152 ? 1.68 26.062 21.891 1 97.81 152 ALA B CA 1
ATOM 4862 C C . ALA B 1 152 ? 0.95 24.984 22.672 1 97.81 152 ALA B C 1
ATOM 4864 O O . ALA B 1 152 ? 0.681 25.141 23.859 1 97.81 152 ALA B O 1
ATOM 4865 N N . VAL B 1 153 ? 0.617 23.891 22.031 1 98 153 VAL B N 1
ATOM 4866 C CA . VAL B 1 153 ? -0.082 22.766 22.656 1 98 153 VAL B CA 1
ATOM 4867 C C . VAL B 1 153 ? 0.786 22.172 23.75 1 98 153 VAL B C 1
ATOM 4869 O O . VAL B 1 153 ? 0.326 21.984 24.875 1 98 153 VAL B O 1
ATOM 4872 N N . VAL B 1 154 ? 2.018 21.844 23.422 1 97.94 154 VAL B N 1
ATOM 4873 C CA . VAL B 1 154 ? 2.91 21.203 24.375 1 97.94 154 VAL B CA 1
ATOM 4874 C C . VAL B 1 154 ? 3.129 22.125 25.578 1 97.94 154 VAL B C 1
ATOM 4876 O O . VAL B 1 154 ? 3.092 21.688 26.719 1 97.94 154 VAL B O 1
ATOM 4879 N N . ARG B 1 155 ? 3.324 23.438 25.344 1 96.31 155 ARG B N 1
ATOM 4880 C CA . ARG B 1 155 ? 3.539 24.391 26.422 1 96.31 155 ARG B CA 1
ATOM 4881 C C . ARG B 1 155 ? 2.322 24.469 27.328 1 96.31 155 ARG B C 1
ATOM 4883 O O . ARG B 1 155 ? 2.463 24.484 28.562 1 96.31 155 ARG B O 1
ATOM 4890 N N . LYS B 1 156 ? 1.176 24.484 26.734 1 95.19 156 LYS B N 1
ATOM 4891 C CA . LYS B 1 156 ? -0.052 24.625 27.516 1 95.19 156 LYS B CA 1
ATOM 4892 C C . LYS B 1 156 ? -0.271 23.406 28.406 1 95.19 156 LYS B C 1
ATOM 4894 O O . LYS B 1 156 ? -0.624 23.562 29.578 1 95.19 156 LYS B O 1
ATOM 4899 N N . PHE B 1 157 ? -0.082 22.203 27.922 1 94.38 157 PHE B N 1
ATOM 4900 C CA . PHE B 1 157 ? -0.413 20.984 28.641 1 94.38 157 PHE B CA 1
ATOM 4901 C C . PHE B 1 157 ? 0.675 20.625 29.641 1 94.38 157 PHE B C 1
ATOM 4903 O O . PHE B 1 157 ? 0.44 19.859 30.578 1 94.38 157 PHE B O 1
ATOM 4910 N N . THR B 1 158 ? 1.863 21.172 29.453 1 91.38 158 THR B N 1
ATOM 4911 C CA . THR B 1 158 ? 2.957 20.797 30.344 1 91.38 158 THR B CA 1
ATOM 4912 C C . THR B 1 158 ? 3.234 21.906 31.359 1 91.38 158 THR B C 1
ATOM 4914 O O . THR B 1 158 ? 4.117 21.781 32.219 1 91.38 158 THR B O 1
ATOM 4917 N N . GLU B 1 159 ? 2.424 22.969 31.188 1 84 159 GLU B N 1
ATOM 4918 C CA . GLU B 1 159 ? 2.617 24.078 32.094 1 84 159 GLU B CA 1
ATOM 4919 C C . GLU B 1 159 ? 2.432 23.656 33.562 1 84 159 GLU B C 1
ATOM 4921 O O . GLU B 1 159 ? 1.384 23.109 33.906 1 84 159 GLU B O 1
ATOM 4926 N N . LYS B 1 160 ? 3.398 23.438 34.281 1 72.19 160 LYS B N 1
ATOM 4927 C CA . LYS B 1 160 ? 3.381 23.078 35.688 1 72.19 160 LYS B CA 1
ATOM 4928 C C . LYS B 1 160 ? 4.059 24.156 36.531 1 72.19 160 LYS B C 1
ATOM 4930 O O . LYS B 1 160 ? 4.852 24.938 36.031 1 72.19 160 LYS B O 1
ATOM 4935 N N . THR B 1 161 ? 3.381 24.266 37.719 1 61.38 161 THR B N 1
ATOM 4936 C CA . THR B 1 161 ? 4.062 25.109 38.688 1 61.38 161 THR B CA 1
ATOM 4937 C C . THR B 1 161 ? 5.48 24.594 38.969 1 61.38 161 THR B C 1
ATOM 4939 O O . THR B 1 161 ? 5.793 23.453 38.656 1 61.38 161 THR B O 1
ATOM 4942 N N . GLU B 1 162 ? 6.289 25.516 39.188 1 56.78 162 GLU B N 1
ATOM 4943 C CA . GLU B 1 162 ? 7.684 25.188 39.469 1 56.78 162 GLU B CA 1
ATOM 4944 C C . GLU B 1 162 ? 7.789 24 40.406 1 56.78 162 GLU B C 1
ATOM 4946 O O . GLU B 1 162 ? 8.68 23.156 40.281 1 56.78 162 GLU B O 1
ATOM 4951 N N . GLU B 1 163 ? 6.953 23.891 41.375 1 54 163 GLU B N 1
ATOM 4952 C CA . GLU B 1 163 ? 6.98 22.812 42.344 1 54 163 GLU B CA 1
ATOM 4953 C C . GLU B 1 163 ? 6.621 21.469 41.719 1 54 163 GLU B C 1
ATOM 4955 O O . GLU B 1 163 ? 7.203 20.438 42.062 1 54 163 GLU B O 1
ATOM 4960 N N . GLU B 1 164 ? 5.816 21.484 40.75 1 61.38 164 GLU B N 1
ATOM 4961 C CA . GLU B 1 164 ? 5.316 20.281 40.125 1 61.38 164 GLU B CA 1
ATOM 4962 C C . GLU B 1 164 ? 6.312 19.75 39.094 1 61.38 164 GLU B C 1
ATOM 4964 O O . GLU B 1 164 ? 6.316 18.547 38.781 1 61.38 164 GLU B O 1
ATOM 4969 N N . LYS B 1 165 ? 7.164 20.688 38.688 1 61.94 165 LYS B N 1
ATOM 4970 C CA . LYS B 1 165 ? 8.148 20.297 37.688 1 61.94 165 LYS B CA 1
ATOM 4971 C C . LYS B 1 165 ? 9.234 19.406 38.281 1 61.94 165 LYS B C 1
ATOM 4973 O O . LYS B 1 165 ? 9.875 18.625 37.562 1 61.94 165 LYS B O 1
ATOM 4978 N N . THR B 1 166 ? 9.391 19.516 39.594 1 59.12 166 THR B N 1
ATOM 4979 C CA . THR B 1 166 ? 10.516 18.859 40.25 1 59.12 166 THR B CA 1
ATOM 4980 C C . THR B 1 166 ? 10.266 17.359 40.375 1 59.12 166 THR B C 1
ATOM 4982 O O . THR B 1 166 ? 11.211 16.562 40.438 1 59.12 166 THR B O 1
ATOM 4985 N N . VAL B 1 167 ? 9.094 16.906 40.406 1 65.31 167 VAL B N 1
ATOM 4986 C CA . VAL B 1 167 ? 8.898 15.477 40.562 1 65.31 167 VAL B CA 1
ATOM 4987 C C . VAL B 1 167 ? 8.656 14.828 39.188 1 65.31 167 VAL B C 1
ATOM 4989 O O . VAL B 1 167 ? 7.617 15.047 38.594 1 65.31 167 VAL B O 1
ATOM 4992 N N . LYS B 1 168 ? 9.781 14.367 38.562 1 77.44 168 LYS B N 1
ATOM 4993 C CA . LYS B 1 168 ? 9.68 13.648 37.312 1 77.44 168 LYS B CA 1
ATOM 4994 C C . LYS B 1 168 ? 9.508 12.148 37.531 1 77.44 168 LYS B C 1
ATOM 4996 O O . LYS B 1 168 ? 10.305 11.523 38.219 1 77.44 168 LYS B O 1
ATOM 5001 N N . ILE B 1 169 ? 8.344 11.68 37.156 1 86.69 169 ILE B N 1
ATOM 5002 C CA . ILE B 1 169 ? 8.141 10.234 37.125 1 86.69 169 ILE B CA 1
ATOM 5003 C C . ILE B 1 169 ? 8.328 9.703 35.719 1 86.69 169 ILE B C 1
ATOM 5005 O O . ILE B 1 169 ? 7.445 9.852 34.875 1 86.69 169 ILE B O 1
ATOM 5009 N N . PRO B 1 170 ? 9.484 9.125 35.531 1 92.06 170 PRO B N 1
ATOM 5010 C CA . PRO B 1 170 ? 9.742 8.625 34.188 1 92.06 170 PRO B CA 1
ATOM 5011 C C . PRO B 1 170 ? 8.672 7.652 33.688 1 92.06 170 PRO B C 1
ATOM 5013 O O . PRO B 1 170 ? 8.266 6.758 34.438 1 92.06 170 PRO B O 1
ATOM 5016 N N . ASN B 1 171 ? 8.156 7.902 32.469 1 94.75 171 ASN B N 1
ATOM 5017 C CA . ASN B 1 171 ? 7.133 7.023 31.922 1 94.75 171 ASN B CA 1
ATOM 5018 C C . ASN B 1 171 ? 7.73 6.016 30.938 1 94.75 171 ASN B C 1
ATOM 5020 O O . ASN B 1 17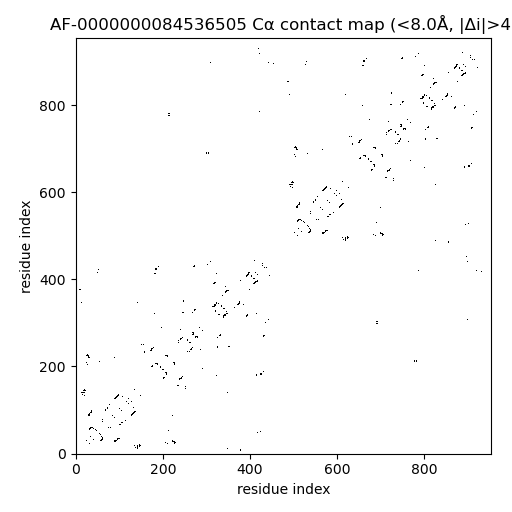1 ? 7.051 5.082 30.516 1 94.75 171 ASN B O 1
ATOM 5024 N N . GLY B 1 172 ? 9.008 6.273 30.594 1 94.38 172 GLY B N 1
ATOM 5025 C CA . GLY B 1 172 ? 9.711 5.34 29.719 1 94.38 172 GLY B CA 1
ATOM 5026 C C . GLY B 1 172 ? 9.289 5.438 28.266 1 94.38 172 GLY B C 1
ATOM 5027 O O . GLY B 1 172 ? 9.727 4.648 27.438 1 94.38 172 GLY B O 1
ATOM 5028 N N . LYS B 1 173 ? 8.516 6.414 27.922 1 97.06 173 LYS B N 1
ATOM 5029 C CA . LYS B 1 173 ? 7.941 6.52 26.578 1 97.06 173 LYS B CA 1
ATOM 5030 C C . LYS B 1 173 ? 8.812 7.375 25.672 1 97.06 173 LYS B C 1
ATOM 5032 O O . LYS B 1 173 ? 9.703 8.086 26.141 1 97.06 173 LYS B O 1
ATOM 5037 N N . LEU B 1 174 ? 8.641 7.234 24.406 1 97.88 174 LEU B N 1
ATOM 5038 C CA . LEU B 1 174 ? 9.242 8.086 23.391 1 97.88 174 LEU B CA 1
ATOM 5039 C C . LEU B 1 174 ? 8.219 9.086 22.844 1 97.88 174 LEU B C 1
ATOM 5041 O O . LEU B 1 174 ? 7.137 8.695 22.406 1 97.88 174 LEU B O 1
ATOM 5045 N N . ASN B 1 175 ? 8.547 10.406 22.922 1 98.56 175 ASN B N 1
ATOM 5046 C CA . ASN B 1 175 ? 7.742 11.398 22.234 1 98.56 175 ASN B CA 1
ATOM 5047 C C . ASN B 1 175 ? 8.07 11.438 20.734 1 98.56 175 ASN B C 1
ATOM 5049 O O . ASN B 1 175 ? 9.242 11.5 20.359 1 98.56 175 ASN B O 1
ATOM 5053 N N . VAL B 1 176 ? 7.062 11.328 19.938 1 98.62 176 VAL B N 1
ATOM 5054 C CA . VAL B 1 176 ? 7.262 11.43 18.5 1 98.62 176 VAL B CA 1
ATOM 5055 C C . VAL B 1 176 ? 6.508 12.648 17.953 1 98.62 176 VAL B C 1
ATOM 5057 O O . VAL B 1 176 ? 5.289 12.742 18.094 1 98.62 176 VAL B O 1
ATOM 5060 N N . ILE B 1 177 ? 7.215 13.586 17.344 1 98.56 177 ILE B N 1
ATOM 5061 C CA . ILE B 1 177 ? 6.621 14.812 16.812 1 98.56 177 ILE B CA 1
ATOM 5062 C C . ILE B 1 177 ? 7.02 14.984 15.352 1 98.56 177 ILE B C 1
ATOM 5064 O O . ILE B 1 177 ? 8.086 15.523 15.055 1 98.56 177 ILE B O 1
ATOM 5068 N N . PRO B 1 178 ? 6.168 14.633 14.445 1 97.5 178 PRO B N 1
ATOM 5069 C CA . PRO B 1 178 ? 6.5 14.664 13.016 1 97.5 178 PRO B CA 1
ATOM 5070 C C . PRO B 1 178 ? 6.301 16.047 12.398 1 97.5 178 PRO B C 1
ATOM 5072 O O . PRO B 1 178 ? 6.051 17.016 13.117 1 97.5 178 PRO B O 1
ATOM 5075 N N . VAL B 1 179 ? 6.492 16.109 11.039 1 95.5 179 VAL B N 1
ATOM 5076 C CA . VAL B 1 179 ? 6.266 17.312 10.25 1 95.5 179 VAL B CA 1
ATOM 5077 C C . VAL B 1 179 ? 4.844 17.312 9.688 1 95.5 179 VAL B C 1
ATOM 5079 O O . VAL B 1 179 ? 4.105 16.344 9.867 1 95.5 179 VAL B O 1
ATOM 5082 N N . GLU B 1 180 ? 4.453 18.344 9.055 1 94.75 180 GLU B N 1
ATOM 5083 C CA . GLU B 1 180 ? 3.082 18.594 8.617 1 94.75 180 GLU B CA 1
ATOM 5084 C C . GLU B 1 180 ? 2.738 17.781 7.375 1 94.75 180 GLU B C 1
ATOM 5086 O O . GLU B 1 180 ? 1.563 17.594 7.051 1 94.75 180 GLU B O 1
ATOM 5091 N N . SER B 1 181 ? 3.689 17.219 6.66 1 93.25 181 SER B N 1
ATOM 5092 C CA . SER B 1 181 ? 3.471 16.688 5.312 1 93.25 181 SER B CA 1
ATOM 5093 C C . SER B 1 181 ? 3.17 15.195 5.34 1 93.25 181 SER B C 1
ATOM 5095 O O . SER B 1 181 ? 3.15 14.547 4.293 1 93.25 181 SER B O 1
ATOM 5097 N N . LEU B 1 182 ? 2.879 14.602 6.465 1 96.81 182 LEU B N 1
ATOM 5098 C CA . LEU B 1 182 ? 2.619 13.164 6.543 1 96.81 182 LEU B CA 1
ATOM 5099 C C . LEU B 1 182 ? 1.153 12.859 6.246 1 96.81 182 LEU B C 1
ATOM 5101 O O . LEU B 1 182 ? 0.265 13.617 6.656 1 96.81 182 LEU B O 1
ATOM 5105 N N . SER B 1 183 ? 0.942 11.797 5.551 1 97.75 183 SER B N 1
ATOM 5106 C CA . SER B 1 183 ? -0.411 11.281 5.375 1 97.75 183 SER B CA 1
ATOM 5107 C C . SER B 1 183 ? -0.843 10.438 6.566 1 97.75 183 SER B C 1
ATOM 5109 O O . SER B 1 183 ? -0.005 9.984 7.348 1 97.75 183 SER B O 1
ATOM 5111 N N . PRO B 1 184 ? -2.18 10.25 6.754 1 97.88 184 PRO B N 1
ATOM 5112 C CA . PRO B 1 184 ? -2.646 9.297 7.766 1 97.88 184 PRO B CA 1
ATOM 5113 C C . PRO B 1 184 ? -2.014 7.914 7.617 1 97.88 184 PRO B C 1
ATOM 5115 O O . PRO B 1 184 ? -1.703 7.262 8.617 1 97.88 184 PRO B O 1
ATOM 5118 N N . ALA B 1 185 ? -1.8 7.453 6.398 1 97.94 185 ALA B N 1
ATOM 5119 C CA . ALA B 1 185 ? -1.134 6.176 6.164 1 97.94 185 ALA B CA 1
ATOM 5120 C C . ALA B 1 185 ? 0.302 6.199 6.68 1 97.94 185 ALA B C 1
ATOM 5122 O O . ALA B 1 185 ? 0.793 5.207 7.219 1 97.94 185 ALA B O 1
ATOM 5123 N N . ASP B 1 186 ? 0.983 7.289 6.445 1 98.44 186 ASP B N 1
ATOM 5124 C CA . ASP B 1 186 ? 2.332 7.457 6.98 1 98.44 186 ASP B CA 1
ATOM 5125 C C . ASP B 1 186 ? 2.34 7.344 8.5 1 98.44 186 ASP B C 1
ATOM 5127 O O . ASP B 1 186 ? 3.199 6.672 9.078 1 98.44 186 ASP B O 1
ATOM 5131 N N . VAL B 1 187 ? 1.372 8.016 9.125 1 98.44 187 VAL B N 1
ATOM 5132 C CA . VAL B 1 187 ? 1.285 8.016 10.578 1 98.44 187 VAL B CA 1
ATOM 5133 C C . VAL B 1 187 ? 1.018 6.598 11.086 1 98.44 187 VAL B C 1
ATOM 5135 O O . VAL B 1 187 ? 1.632 6.152 12.055 1 98.44 187 VAL B O 1
ATOM 5138 N N . ARG B 1 188 ? 0.151 5.867 10.438 1 97.31 188 ARG B N 1
ATOM 5139 C CA . ARG B 1 188 ? -0.152 4.5 10.844 1 97.31 188 ARG B CA 1
ATOM 5140 C C . ARG B 1 188 ? 1.072 3.604 10.695 1 97.31 188 ARG B C 1
ATOM 5142 O O . ARG B 1 188 ? 1.31 2.73 11.539 1 97.31 188 ARG B O 1
ATOM 5149 N N . GLU B 1 189 ? 1.827 3.799 9.609 1 97.75 189 GLU B N 1
ATOM 5150 C CA . GLU B 1 189 ? 3.053 3.029 9.414 1 97.75 189 GLU B CA 1
ATOM 5151 C C . GLU B 1 189 ? 4.059 3.301 10.531 1 97.75 189 GLU B C 1
ATOM 5153 O O . GLU B 1 189 ? 4.668 2.373 11.062 1 97.75 189 GLU B O 1
ATOM 5158 N N . LEU B 1 190 ? 4.223 4.551 10.883 1 98.31 190 LEU B N 1
ATOM 5159 C CA . LEU B 1 190 ? 5.129 4.922 11.969 1 98.31 190 LEU B CA 1
ATOM 5160 C C . LEU B 1 190 ? 4.676 4.297 13.281 1 98.31 190 LEU B C 1
ATOM 5162 O O . LEU B 1 190 ? 5.496 3.768 14.039 1 98.31 190 LEU B O 1
ATOM 5166 N N . LYS B 1 191 ? 3.42 4.371 13.555 1 97.62 191 LYS B N 1
ATOM 5167 C CA . LYS B 1 191 ? 2.889 3.811 14.789 1 97.62 191 LYS B CA 1
ATOM 5168 C C . LYS B 1 191 ? 3.133 2.305 14.859 1 97.62 191 LYS B C 1
ATOM 5170 O O . LYS B 1 191 ? 3.449 1.772 15.93 1 97.62 191 LYS B O 1
ATOM 5175 N N . GLU B 1 192 ? 2.973 1.617 13.734 1 95.81 192 GLU B N 1
ATOM 5176 C CA . GLU B 1 192 ? 3.271 0.189 13.703 1 95.81 192 GLU B CA 1
ATOM 5177 C C . GLU B 1 192 ? 4.734 -0.078 14.047 1 95.81 192 GLU B C 1
ATOM 5179 O O . GLU B 1 192 ? 5.039 -1.021 14.781 1 95.81 192 GLU B O 1
ATOM 5184 N N . ILE B 1 193 ? 5.613 0.718 13.508 1 97.5 193 ILE B N 1
ATOM 5185 C CA . ILE B 1 193 ? 7.043 0.573 13.773 1 97.5 193 ILE B CA 1
ATOM 5186 C C . ILE B 1 193 ? 7.312 0.804 15.258 1 97.5 193 ILE B C 1
ATOM 5188 O O . ILE B 1 193 ? 8.008 0.012 15.898 1 97.5 193 ILE B O 1
ATOM 5192 N N . PHE B 1 194 ? 6.691 1.855 15.82 1 97.31 194 PHE B N 1
ATOM 5193 C CA . PHE B 1 194 ? 6.941 2.193 17.219 1 97.31 194 PHE B CA 1
ATOM 5194 C C . PHE B 1 194 ? 6.328 1.152 18.141 1 97.31 194 PHE B C 1
ATOM 5196 O O . PHE B 1 194 ? 6.871 0.87 19.219 1 97.31 194 PHE B O 1
ATOM 5203 N N . ASP B 1 195 ? 5.199 0.579 17.734 1 95.19 195 ASP B N 1
ATOM 5204 C CA . ASP B 1 195 ? 4.574 -0.475 18.516 1 95.19 195 ASP B CA 1
ATOM 5205 C C . ASP B 1 195 ? 5.516 -1.663 18.703 1 95.19 195 ASP B C 1
ATOM 5207 O O . ASP B 1 195 ? 5.586 -2.252 19.781 1 95.19 195 ASP B O 1
ATOM 5211 N N . VAL B 1 196 ? 6.254 -1.948 17.656 1 93.25 196 VAL B N 1
ATOM 5212 C CA . VAL B 1 196 ? 7.117 -3.123 17.688 1 93.25 196 VAL B CA 1
ATOM 5213 C C . VAL B 1 196 ? 8.445 -2.773 18.344 1 93.25 196 VAL B C 1
ATOM 5215 O O . VAL B 1 196 ? 8.992 -3.574 19.109 1 93.25 196 VAL B O 1
ATOM 5218 N N . MET B 1 197 ? 8.953 -1.597 18.156 1 93.94 197 MET B N 1
ATOM 5219 C CA . MET B 1 197 ? 10.305 -1.263 18.594 1 93.94 197 MET B CA 1
ATOM 5220 C C . MET B 1 197 ? 10.289 -0.607 19.969 1 93.94 197 MET B C 1
ATOM 5222 O O . MET B 1 197 ? 11.102 -0.937 20.828 1 93.94 197 MET B O 1
ATOM 5226 N N . ALA B 1 198 ? 9.32 0.346 20.125 1 89.25 198 ALA B N 1
ATOM 5227 C CA . ALA B 1 198 ? 9.305 1.119 21.359 1 89.25 198 ALA B CA 1
ATOM 5228 C C . ALA B 1 198 ? 8.305 0.542 22.359 1 89.25 198 ALA B C 1
ATOM 5230 O O . ALA B 1 198 ? 8.484 0.663 23.578 1 89.25 198 ALA B O 1
ATOM 5231 N N . GLY B 1 199 ? 7.328 -0.146 21.875 1 89.62 199 GLY B N 1
ATOM 5232 C CA . GLY B 1 199 ? 6.246 -0.59 22.734 1 89.62 199 GLY B CA 1
ATOM 5233 C C . GLY B 1 199 ? 5.305 0.53 23.141 1 89.62 199 GLY B C 1
ATOM 5234 O O . GLY B 1 199 ? 4.16 0.583 22.688 1 89.62 199 GLY B O 1
ATOM 5235 N N . ASP B 1 200 ? 5.832 1.513 24.031 1 93.69 200 ASP B N 1
ATOM 5236 C CA . ASP B 1 200 ? 5.035 2.664 24.453 1 93.69 200 ASP B CA 1
ATOM 5237 C C . ASP B 1 200 ? 5.621 3.963 23.906 1 93.69 200 ASP B C 1
ATOM 5239 O O . ASP B 1 200 ? 6.84 4.164 23.938 1 93.69 200 ASP B O 1
ATOM 5243 N N . TYR B 1 201 ? 4.746 4.805 23.391 1 98.06 201 TYR B N 1
ATOM 5244 C CA . TYR B 1 201 ? 5.152 6.078 22.797 1 98.06 201 TYR B CA 1
ATOM 5245 C C . TYR B 1 201 ? 4 7.078 22.812 1 98.06 201 TYR B C 1
ATOM 5247 O O . TYR B 1 201 ? 2.854 6.707 23.062 1 98.06 201 TYR B O 1
ATOM 5255 N N . ILE B 1 202 ? 4.34 8.328 22.688 1 98.62 202 ILE B N 1
ATOM 5256 C CA . ILE B 1 202 ? 3.365 9.398 22.516 1 98.62 202 ILE B CA 1
ATOM 5257 C C . ILE B 1 202 ? 3.545 10.039 21.141 1 98.62 202 ILE B C 1
ATOM 5259 O O . ILE B 1 202 ? 4.617 10.555 20.828 1 98.62 202 ILE B O 1
ATOM 5263 N N . PHE B 1 203 ? 2.547 9.906 20.297 1 98.75 203 PHE B N 1
ATOM 5264 C CA . PHE B 1 203 ? 2.584 10.453 18.953 1 98.75 203 PHE B CA 1
ATOM 5265 C C . PHE B 1 203 ? 1.797 11.758 18.875 1 98.75 203 PHE B C 1
ATOM 5267 O O . PHE B 1 203 ? 0.575 11.758 19.031 1 98.75 203 PHE B O 1
ATOM 5274 N N . LEU B 1 204 ? 2.502 12.93 18.594 1 98.75 204 LEU B N 1
ATOM 5275 C CA . LEU B 1 204 ? 1.872 14.242 18.578 1 98.75 204 LEU B CA 1
ATOM 5276 C C . LEU B 1 204 ? 2.203 15 17.297 1 98.75 204 LEU B C 1
ATOM 5278 O O . LEU B 1 204 ? 3.367 15.312 17.047 1 98.75 204 LEU B O 1
ATOM 5282 N N . PRO B 1 205 ? 1.161 15.438 16.5 1 98.5 205 PRO B N 1
ATOM 5283 C CA . PRO B 1 205 ? -0.251 15.055 16.609 1 98.5 205 PRO B CA 1
ATOM 5284 C C . PRO B 1 205 ? -0.565 13.758 15.859 1 98.5 205 PRO B C 1
ATOM 5286 O O . PRO B 1 205 ? 0.205 13.336 15 1 98.5 205 PRO B O 1
ATOM 5289 N N . ASP B 1 206 ? -1.562 13.094 16.234 1 98.5 206 ASP B N 1
ATOM 5290 C CA . ASP B 1 206 ? -1.96 11.844 15.586 1 98.5 206 ASP B CA 1
ATOM 5291 C C . ASP B 1 206 ? -3.16 12.062 14.664 1 98.5 206 ASP B C 1
ATOM 5293 O O . ASP B 1 206 ? -4.305 12.078 15.125 1 98.5 206 ASP B O 1
ATOM 5297 N N . ILE B 1 207 ? -2.902 12.109 13.383 1 97.62 207 ILE B N 1
ATOM 5298 C CA . ILE B 1 207 ? -3.975 12.398 12.438 1 97.62 207 ILE B CA 1
ATOM 5299 C C . ILE B 1 207 ? -4.453 11.102 11.789 1 97.62 207 ILE B C 1
ATOM 5301 O O . ILE B 1 207 ? -5.234 11.133 10.836 1 97.62 207 ILE B O 1
ATOM 5305 N N . SER B 1 208 ? -4.051 9.93 12.219 1 96.94 208 SER B N 1
ATOM 5306 C CA . SER B 1 208 ? -4.289 8.648 11.57 1 96.94 208 SER B CA 1
ATOM 5307 C C . SER B 1 208 ? -5.777 8.328 11.492 1 96.94 208 SER B C 1
ATOM 5309 O O . SER B 1 208 ? -6.242 7.738 10.516 1 96.94 208 SER B O 1
ATOM 5311 N N . GLU B 1 209 ? -6.523 8.773 12.484 1 94.69 209 GLU B N 1
ATOM 5312 C CA . GLU B 1 209 ? -7.953 8.477 12.508 1 94.69 209 GLU B CA 1
ATOM 5313 C C . GLU B 1 209 ? -8.781 9.727 12.203 1 94.69 209 GLU B C 1
ATOM 5315 O O . GLU B 1 209 ? -9.82 9.641 11.547 1 94.69 209 GLU B O 1
ATOM 5320 N N . THR B 1 210 ? -8.281 10.852 12.578 1 95.31 210 THR B N 1
ATOM 5321 C CA . THR B 1 210 ? -9.062 12.078 12.453 1 95.31 210 THR B CA 1
ATOM 5322 C C . THR B 1 210 ? -9.18 12.5 10.992 1 95.31 210 THR B C 1
ATOM 5324 O O . THR B 1 210 ? -10.164 13.125 10.594 1 95.31 210 THR B O 1
ATOM 5327 N N . PHE B 1 211 ? -8.164 12.18 10.164 1 96.06 211 PHE B N 1
ATOM 5328 C CA . PHE B 1 211 ? -8.18 12.562 8.758 1 96.06 211 PHE B CA 1
ATOM 5329 C C . PHE B 1 211 ? -8.352 11.344 7.867 1 96.06 211 PHE B C 1
ATOM 5331 O O . PHE B 1 211 ? -8.094 11.398 6.664 1 96.06 211 PHE B O 1
ATOM 5338 N N . ASP B 1 212 ? -8.742 10.25 8.391 1 95.62 212 ASP B N 1
ATOM 5339 C CA . ASP B 1 212 ? -9.055 9.016 7.672 1 95.62 212 ASP B CA 1
ATOM 5340 C C . ASP B 1 212 ? -10.008 8.133 8.477 1 95.62 212 ASP B C 1
ATOM 5342 O O . ASP B 1 212 ? -9.703 6.977 8.75 1 95.62 212 ASP B O 1
ATOM 5346 N N . ALA B 1 213 ? -11.164 8.672 8.789 1 91.81 213 ALA B N 1
ATOM 5347 C CA . ALA B 1 213 ? -12.133 8.016 9.656 1 91.81 213 ALA B CA 1
ATOM 5348 C C . ALA B 1 213 ? -12.992 7.027 8.875 1 91.81 213 ALA B C 1
ATOM 5350 O O . ALA B 1 213 ? -13.32 7.266 7.711 1 91.81 213 ALA B O 1
ATOM 5351 N N . PRO B 1 214 ? -13.375 5.898 9.508 1 91.75 214 PRO B N 1
ATOM 5352 C CA . PRO B 1 214 ? -14.328 4.984 8.891 1 91.75 214 PRO B CA 1
ATOM 5353 C C . PRO B 1 214 ? -15.719 5.602 8.734 1 91.75 214 PRO B C 1
ATOM 5355 O O . PRO B 1 214 ? -16.062 6.555 9.438 1 91.75 214 PRO B O 1
ATOM 5358 N N . LEU B 1 215 ? -16.359 5.039 7.773 1 88.56 215 LEU B N 1
ATOM 5359 C CA . LEU B 1 215 ? -17.75 5.465 7.625 1 88.56 215 LEU B CA 1
ATOM 5360 C C . LEU B 1 215 ? -18.578 5.078 8.852 1 88.56 215 LEU B C 1
ATOM 5362 O O . LEU B 1 215 ? -18.5 3.941 9.32 1 88.56 215 LEU B O 1
ATOM 5366 N N . ARG B 1 216 ? -19.188 6.008 9.484 1 80.19 216 ARG B N 1
ATOM 5367 C CA . ARG B 1 216 ? -20.031 5.746 10.641 1 80.19 216 ARG B CA 1
ATOM 5368 C C . ARG B 1 216 ? -21.453 6.25 10.406 1 80.19 216 ARG B C 1
ATOM 5370 O O . ARG B 1 216 ? -21.672 7.152 9.594 1 80.19 216 ARG B O 1
ATOM 5377 N N . GLU B 1 217 ? -22.297 5.516 11.039 1 77.56 217 GLU B N 1
ATOM 5378 C CA . GLU B 1 217 ? -23.688 5.945 10.945 1 77.56 217 GLU B CA 1
ATOM 5379 C C . GLU B 1 217 ? -23.922 7.227 11.742 1 77.56 217 GLU B C 1
ATOM 5381 O O . GLU B 1 217 ? -24.672 8.109 11.312 1 77.56 217 GLU B O 1
ATOM 5386 N N . ASP B 1 218 ? -23.219 7.176 12.906 1 78.62 218 ASP B N 1
ATOM 5387 C CA . ASP B 1 218 ? -23.312 8.367 13.742 1 78.62 218 ASP B CA 1
ATOM 5388 C C . ASP B 1 218 ? -22.188 9.359 13.43 1 78.62 218 ASP B C 1
ATOM 5390 O O . ASP B 1 218 ? -21.062 8.953 13.148 1 78.62 218 ASP B O 1
ATOM 5394 N N . LEU B 1 219 ? -22.625 10.484 13.133 1 74.25 219 LEU B N 1
ATOM 5395 C CA . LEU B 1 219 ? -21.609 11.5 12.867 1 74.25 219 LEU B CA 1
ATOM 5396 C C . LEU B 1 219 ? -21.328 12.328 14.125 1 74.25 219 LEU B C 1
ATOM 5398 O O . LEU B 1 219 ? -22.047 13.289 14.406 1 74.25 219 LEU B O 1
ATOM 5402 N N . PRO B 1 220 ? -20.266 11.859 14.789 1 80 220 PRO B N 1
ATOM 5403 C CA . PRO B 1 220 ? -19.922 12.703 15.945 1 80 220 PRO B CA 1
ATOM 5404 C C . PRO B 1 220 ? -19.547 14.125 15.539 1 80 220 PRO B C 1
ATOM 5406 O O . PRO B 1 220 ? -19.062 14.352 14.43 1 80 220 PRO B O 1
ATOM 5409 N N . LYS B 1 221 ? -19.859 15.039 16.469 1 86 221 LYS B N 1
ATOM 5410 C CA . LYS B 1 221 ? -19.547 16.438 16.203 1 86 221 LYS B CA 1
ATOM 5411 C C . LYS B 1 221 ? -18.047 16.641 16.062 1 86 221 LYS B C 1
ATOM 5413 O O . LYS B 1 221 ? -17.594 17.422 15.219 1 86 221 LYS B O 1
ATOM 5418 N N . ILE B 1 222 ? -17.328 15.992 16.906 1 91.06 222 ILE B N 1
ATOM 5419 C CA . ILE B 1 222 ? -15.867 15.977 16.812 1 91.06 222 ILE B CA 1
ATOM 5420 C C . ILE B 1 222 ? -15.383 14.562 16.5 1 91.06 222 ILE B C 1
ATOM 5422 O O . ILE B 1 222 ? -15.766 13.609 17.172 1 91.06 222 ILE B O 1
ATOM 5426 N N . ALA B 1 223 ? -14.609 14.469 15.438 1 87.06 223 ALA B N 1
ATOM 5427 C CA . ALA B 1 223 ? -14.102 13.164 15.023 1 87.06 223 ALA B CA 1
ATOM 5428 C C . ALA B 1 223 ? -13.289 12.516 16.141 1 87.06 223 ALA B C 1
ATOM 5430 O O . ALA B 1 223 ? -12.492 13.18 16.812 1 87.06 223 ALA B O 1
ATOM 5431 N N . PRO B 1 224 ? -13.555 11.227 16.359 1 90.75 224 PRO B N 1
ATOM 5432 C CA . PRO B 1 224 ? -12.734 10.531 17.359 1 90.75 224 PRO B CA 1
ATOM 5433 C C . PRO B 1 224 ? -11.281 10.367 16.922 1 90.75 224 PRO B C 1
ATOM 5435 O O . PRO B 1 224 ? -10.984 10.406 15.719 1 90.75 224 PRO B O 1
ATOM 5438 N N . GLY B 1 225 ? -10.43 10.109 17.906 1 94.31 225 GLY B N 1
ATOM 5439 C CA . GLY B 1 225 ? -9.008 9.93 17.656 1 94.31 225 GLY B CA 1
ATOM 5440 C C . GLY B 1 225 ? -8.172 11.094 18.156 1 94.31 225 GLY B C 1
ATOM 5441 O O . GLY B 1 225 ? -8.547 11.789 19.094 1 94.31 225 GLY B O 1
ATOM 5442 N N . GLY B 1 226 ? -6.977 11.203 17.578 1 97.75 226 GLY B N 1
ATOM 5443 C CA . GLY B 1 226 ? -6.043 12.227 18.016 1 97.75 226 GLY B CA 1
ATOM 5444 C C . GLY B 1 226 ? -5.191 11.797 19.188 1 97.75 226 GLY B C 1
ATOM 5445 O O . GLY B 1 226 ? -5.449 10.758 19.797 1 97.75 226 GLY B O 1
ATOM 5446 N N . THR B 1 227 ? -4.184 12.609 19.453 1 98.62 227 THR B N 1
ATOM 5447 C CA . THR B 1 227 ? -3.334 12.336 20.609 1 98.62 227 THR B CA 1
ATOM 5448 C C . THR B 1 227 ? -4.102 12.57 21.922 1 98.62 227 THR B C 1
ATOM 5450 O O . THR B 1 227 ? -4.648 13.656 22.141 1 98.62 227 THR B O 1
ATOM 5453 N N . PRO B 1 228 ? -4.195 11.562 22.781 1 97.94 228 PRO B N 1
ATOM 5454 C CA . PRO B 1 228 ? -4.879 11.781 24.062 1 97.94 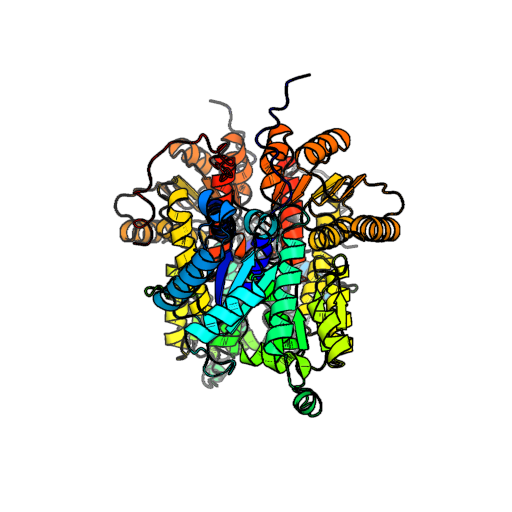228 PRO B CA 1
ATOM 5455 C C . PRO B 1 228 ? -4.27 12.93 24.859 1 97.94 228 PRO B C 1
ATOM 5457 O O . PRO B 1 228 ? -3.045 13.07 24.906 1 97.94 228 PRO B O 1
ATOM 5460 N N . LEU B 1 229 ? -5.141 13.688 25.5 1 97.06 229 LEU B N 1
ATOM 5461 C CA . LEU B 1 229 ? -4.699 14.852 26.266 1 97.06 229 LEU B CA 1
ATOM 5462 C C . LEU B 1 229 ? -3.791 14.445 27.422 1 97.06 229 LEU B C 1
ATOM 5464 O O . LEU B 1 229 ? -2.811 15.133 27.703 1 97.06 229 LEU B O 1
ATOM 5468 N N . SER B 1 230 ? -4.121 13.328 28.031 1 95.88 230 SER B N 1
ATOM 5469 C CA . SER B 1 230 ? -3.324 12.828 29.141 1 95.88 230 SER B CA 1
ATOM 5470 C C . SER B 1 230 ? -1.91 12.477 28.703 1 95.88 230 SER B C 1
ATOM 5472 O O . SER B 1 230 ? -0.953 12.641 29.453 1 95.88 230 SER B O 1
ATOM 5474 N N . GLU B 1 231 ? -1.77 11.992 27.5 1 97.44 231 GLU B N 1
ATOM 5475 C CA . GLU B 1 231 ? -0.452 11.656 26.953 1 97.44 231 GLU B CA 1
ATOM 5476 C C . GLU B 1 231 ? 0.37 12.914 26.703 1 97.44 231 GLU B C 1
ATOM 5478 O O . GLU B 1 231 ? 1.571 12.945 26.969 1 97.44 231 GLU B O 1
ATOM 5483 N N . ILE B 1 232 ? -0.305 13.953 26.172 1 97.75 232 ILE B N 1
ATOM 5484 C CA . ILE B 1 232 ? 0.403 15.203 25.922 1 97.75 232 ILE B CA 1
ATOM 5485 C C . ILE B 1 232 ? 0.93 15.766 27.25 1 97.75 232 ILE B C 1
ATOM 5487 O O . ILE B 1 232 ? 2.08 16.203 27.328 1 97.75 232 ILE B O 1
ATOM 5491 N N . ALA B 1 233 ? 0.141 15.695 28.281 1 94.88 233 ALA B N 1
ATOM 5492 C CA . ALA B 1 233 ? 0.53 16.188 29.594 1 94.88 233 ALA B CA 1
ATOM 5493 C C . ALA B 1 233 ? 1.696 15.383 30.156 1 94.88 233 ALA B C 1
ATOM 5495 O O . ALA B 1 233 ? 2.467 15.883 30.984 1 94.88 233 ALA B O 1
ATOM 5496 N N . ASP B 1 234 ? 1.885 14.195 29.688 1 95.56 234 ASP B N 1
ATOM 5497 C CA . ASP B 1 234 ? 2.883 13.273 30.219 1 95.56 234 ASP B CA 1
ATOM 5498 C C . ASP B 1 234 ? 4.191 13.367 29.438 1 95.56 234 ASP B C 1
ATOM 5500 O O . ASP B 1 234 ? 5.176 12.711 29.797 1 95.56 234 ASP B O 1
ATOM 5504 N N . MET B 1 235 ? 4.32 14.227 28.438 1 97.25 235 MET B N 1
ATOM 5505 C CA . MET B 1 235 ? 5.465 14.297 27.531 1 97.25 235 MET B CA 1
ATOM 5506 C C . MET B 1 235 ? 6.727 14.695 28.281 1 97.25 235 MET B C 1
ATOM 5508 O O . MET B 1 235 ? 7.816 14.203 27.984 1 97.25 235 MET B O 1
ATOM 5512 N N . PRO B 1 236 ? 6.629 15.508 29.344 1 96.38 236 PRO B N 1
ATOM 5513 C CA . PRO B 1 236 ? 7.836 15.898 30.078 1 96.38 236 PRO B CA 1
ATOM 5514 C C . PRO B 1 236 ? 8.5 14.719 30.781 1 96.38 236 PRO B C 1
ATOM 5516 O O . PRO B 1 236 ? 9.656 14.812 31.188 1 96.38 236 PRO B O 1
ATOM 5519 N N . ASN B 1 237 ? 7.785 13.656 30.938 1 96.12 237 ASN B N 1
ATOM 5520 C CA . ASN B 1 237 ? 8.289 12.508 31.672 1 96.12 237 ASN B CA 1
ATOM 5521 C C . ASN B 1 237 ? 8.883 11.453 30.75 1 96.12 237 ASN B C 1
ATOM 5523 O O . ASN B 1 237 ? 9.328 10.398 31.203 1 96.12 237 ASN B O 1
ATOM 5527 N N . SER B 1 238 ? 8.938 11.727 29.469 1 97.06 238 SER B N 1
ATOM 5528 C CA . SER B 1 238 ? 9.367 10.742 28.469 1 97.06 238 SER B CA 1
ATOM 5529 C C . SER B 1 238 ? 10.883 10.586 28.469 1 97.06 238 SER B C 1
ATOM 5531 O O . SER B 1 238 ? 11.602 11.445 28.984 1 97.06 238 SER B O 1
ATOM 5533 N N . ARG B 1 239 ? 11.32 9.492 27.938 1 95.5 239 ARG B N 1
ATOM 5534 C CA . ARG B 1 239 ? 12.742 9.164 27.844 1 95.5 239 ARG B CA 1
ATOM 5535 C C . ARG B 1 239 ? 13.461 10.078 26.859 1 95.5 239 ARG B C 1
ATOM 5537 O O . ARG B 1 239 ? 14.602 10.484 27.094 1 95.5 239 ARG B O 1
ATOM 5544 N N . ALA B 1 240 ? 12.828 10.352 25.844 1 97.81 240 ALA B N 1
ATOM 5545 C CA . ALA B 1 240 ? 13.383 11.172 24.766 1 97.81 240 ALA B CA 1
ATOM 5546 C C . ALA B 1 240 ? 12.289 11.68 23.828 1 97.81 240 ALA B C 1
ATOM 5548 O O . ALA B 1 240 ? 11.141 11.234 23.906 1 97.81 240 ALA B O 1
ATOM 5549 N N . SER B 1 241 ? 12.648 12.695 23.031 1 98.38 241 SER B N 1
ATOM 5550 C CA . SER B 1 241 ? 11.781 13.188 21.969 1 98.38 241 SER B CA 1
ATOM 5551 C C . SER B 1 241 ? 12.422 12.992 20.594 1 98.38 241 SER B C 1
ATOM 5553 O O . SER B 1 241 ? 13.609 13.273 20.422 1 98.38 241 SER B O 1
ATOM 5555 N N . LEU B 1 242 ? 11.656 12.461 19.703 1 98.31 242 LEU B N 1
ATOM 5556 C CA . LEU B 1 242 ? 12.109 12.273 18.328 1 98.31 242 LEU B CA 1
ATOM 5557 C C . LEU B 1 242 ? 11.32 13.164 17.375 1 98.31 242 LEU B C 1
ATOM 5559 O O . LEU B 1 242 ? 10.109 13 17.234 1 98.31 242 LEU B O 1
ATOM 5563 N N . GLY B 1 243 ? 11.984 14.125 16.781 1 98 243 GLY B N 1
ATOM 5564 C CA . GLY B 1 243 ? 11.414 14.914 15.703 1 98 243 GLY B CA 1
ATOM 5565 C C . GLY B 1 243 ? 11.695 14.328 14.328 1 98 243 GLY B C 1
ATOM 5566 O O . GLY B 1 243 ? 12.789 13.828 14.07 1 98 243 GLY B O 1
ATOM 5567 N N . LEU B 1 244 ? 10.711 14.352 13.422 1 97.06 244 LEU B N 1
ATOM 5568 C CA . LEU B 1 244 ? 10.898 13.914 12.039 1 97.06 244 LEU B CA 1
ATOM 5569 C C . LEU B 1 244 ? 11.039 15.102 11.102 1 97.06 244 LEU B C 1
ATOM 5571 O O . LEU B 1 244 ? 10.047 15.586 10.555 1 97.06 244 LEU B O 1
ATOM 5575 N N . GLY B 1 245 ? 12.148 15.508 10.742 1 96 245 GLY B N 1
ATOM 5576 C CA . GLY B 1 245 ? 12.531 16.672 9.969 1 96 245 GLY B CA 1
ATOM 5577 C C . GLY B 1 245 ? 13.828 17.312 10.438 1 96 245 GLY B C 1
ATOM 5578 O O . GLY B 1 245 ? 14.078 17.406 11.641 1 96 245 GLY B O 1
ATOM 5579 N N . THR B 1 246 ? 14.641 17.688 9.531 1 96.25 246 THR B N 1
ATOM 5580 C CA . THR B 1 246 ? 15.93 18.25 9.906 1 96.25 246 THR B CA 1
ATOM 5581 C C . THR B 1 246 ? 16.125 19.625 9.273 1 96.25 246 THR B C 1
ATOM 5583 O O . THR B 1 246 ? 17.109 20.312 9.555 1 96.25 246 THR B O 1
ATOM 5586 N N . VAL B 1 247 ? 15.164 19.969 8.414 1 96.56 247 VAL B N 1
ATOM 5587 C CA . VAL B 1 247 ? 15.297 21.25 7.727 1 96.56 247 VAL B CA 1
ATOM 5588 C C . VAL B 1 247 ? 14.641 22.344 8.562 1 96.56 247 VAL B C 1
ATOM 5590 O O . VAL B 1 247 ? 15.242 23.391 8.797 1 96.56 247 VAL B O 1
ATOM 5593 N N . SER B 1 248 ? 13.438 22.078 9 1 93.19 248 SER B N 1
ATOM 5594 C CA . SER B 1 248 ? 12.711 23.016 9.859 1 93.19 248 SER B CA 1
ATOM 5595 C C . SER B 1 248 ? 12.992 22.75 11.336 1 93.19 248 SER B C 1
ATOM 5597 O O . SER B 1 248 ? 13.211 21.594 11.727 1 93.19 248 SER B O 1
ATOM 5599 N N . LYS B 1 249 ? 12.938 23.797 12.117 1 92.56 249 LYS B N 1
ATOM 5600 C CA . LYS B 1 249 ? 13.156 23.641 13.555 1 92.56 249 LYS B CA 1
ATOM 5601 C C . LYS B 1 249 ? 11.898 23.141 14.258 1 92.56 249 LYS B C 1
ATOM 5603 O O . LYS B 1 249 ? 10.812 23.672 14.039 1 92.56 249 LYS B O 1
ATOM 5608 N N . ASN B 1 250 ? 12.062 22.125 14.984 1 95.94 250 ASN B N 1
ATOM 5609 C CA . ASN B 1 250 ? 10.969 21.609 15.797 1 95.94 250 ASN B CA 1
ATOM 5610 C C . ASN B 1 250 ? 10.93 22.266 17.172 1 95.94 250 ASN B C 1
ATOM 5612 O O . ASN B 1 250 ? 11.617 21.812 18.094 1 95.94 250 ASN B O 1
ATOM 5616 N N . LEU B 1 251 ? 10.031 23.25 17.375 1 97.44 251 LEU B N 1
ATOM 5617 C CA . LEU B 1 251 ? 9.992 24.078 18.578 1 97.44 251 LEU B CA 1
ATOM 5618 C C . LEU B 1 251 ? 9.539 23.266 19.781 1 97.44 251 LEU B C 1
ATOM 5620 O O . LEU B 1 251 ? 10.016 23.484 20.891 1 97.44 251 LEU B O 1
ATOM 5624 N N . ALA B 1 252 ? 8.625 22.312 19.578 1 98.19 252 ALA B N 1
ATOM 5625 C CA . ALA B 1 252 ? 8.117 21.484 20.688 1 98.19 252 ALA B CA 1
ATOM 5626 C C . ALA B 1 252 ? 9.211 20.578 21.234 1 98.19 252 ALA B C 1
ATOM 5628 O O . ALA B 1 252 ? 9.352 20.422 22.453 1 98.19 252 ALA B O 1
ATOM 5629 N N . VAL B 1 253 ? 9.961 19.953 20.359 1 98.31 253 VAL B N 1
ATOM 5630 C CA . VAL B 1 253 ? 11.062 19.094 20.766 1 98.31 253 VAL B CA 1
ATOM 5631 C C . VAL B 1 253 ? 12.086 19.922 21.562 1 98.31 253 VAL B C 1
ATOM 5633 O O . VAL B 1 253 ? 12.562 19.484 22.609 1 98.31 253 VAL B O 1
ATOM 5636 N N . LYS B 1 254 ? 12.438 21.078 21.094 1 97.75 254 LYS B N 1
ATOM 5637 C CA . LYS B 1 254 ? 13.398 21.969 21.734 1 97.75 254 LYS B CA 1
ATOM 5638 C C . LYS B 1 254 ? 12.906 22.406 23.109 1 97.75 254 LYS B C 1
ATOM 5640 O O . LYS B 1 254 ? 13.672 22.422 24.078 1 97.75 254 LYS B O 1
ATOM 5645 N N . TYR B 1 255 ? 11.656 22.75 23.156 1 97.5 255 TYR B N 1
ATOM 5646 C CA . TYR B 1 255 ? 11.055 23.188 24.422 1 97.5 255 TYR B CA 1
ATOM 5647 C C . TYR B 1 255 ? 11.141 22.094 25.469 1 97.5 255 TYR B C 1
ATOM 5649 O O . TYR B 1 255 ? 11.508 22.344 26.625 1 97.5 255 TYR B O 1
ATOM 5657 N N . LEU B 1 256 ? 10.789 20.828 25.109 1 97.44 256 LEU B N 1
ATOM 5658 C CA . LEU B 1 256 ? 10.812 19.719 26.031 1 97.44 256 LEU B CA 1
ATOM 5659 C C . LEU B 1 256 ? 12.227 19.453 26.531 1 97.44 256 LEU B C 1
ATOM 5661 O O . LEU B 1 256 ? 12.422 19.109 27.703 1 97.44 256 LEU B O 1
ATOM 5665 N N . GLU B 1 257 ? 13.18 19.641 25.672 1 97.44 257 GLU B N 1
ATOM 5666 C CA . GLU B 1 257 ? 14.57 19.453 26.062 1 97.44 257 GLU B CA 1
ATOM 5667 C C . GLU B 1 257 ? 15.023 20.562 27.016 1 97.44 257 GLU B C 1
ATOM 5669 O O . GLU B 1 257 ? 15.602 20.281 28.062 1 97.44 257 GLU B O 1
ATOM 5674 N N . GLU B 1 258 ? 14.766 21.797 26.734 1 96.31 258 GLU B N 1
ATOM 5675 C CA . GLU B 1 258 ? 15.25 22.953 27.469 1 96.31 258 GLU B CA 1
ATOM 5676 C C . GLU B 1 258 ? 14.523 23.094 28.812 1 96.31 258 GLU B C 1
ATOM 5678 O O . GLU B 1 258 ? 15.125 23.453 29.828 1 96.31 258 GLU B O 1
ATOM 5683 N N . SER B 1 259 ? 13.25 22.75 28.844 1 94 259 SER B N 1
ATOM 5684 C CA . SER B 1 259 ? 12.43 23.031 30.016 1 94 259 SER B CA 1
ATOM 5685 C C . SER B 1 259 ? 12.359 21.812 30.938 1 94 259 SER B C 1
ATOM 5687 O O . SER B 1 259 ? 12.18 21.969 32.156 1 94 259 SER B O 1
ATOM 5689 N N . TYR B 1 260 ? 12.516 20.625 30.375 1 94.38 260 TYR B N 1
ATOM 5690 C CA . TYR B 1 260 ? 12.258 19.453 31.203 1 94.38 260 TYR B CA 1
ATOM 5691 C C . TYR B 1 260 ? 13.391 18.438 31.094 1 94.38 260 TYR B C 1
ATOM 5693 O O . TYR B 1 260 ? 13.336 17.375 31.703 1 94.38 260 TYR B O 1
ATOM 5701 N N . GLY B 1 261 ? 14.344 18.688 30.234 1 94.88 261 GLY B N 1
ATOM 5702 C CA . GLY B 1 261 ? 15.492 17.812 30.109 1 94.88 261 GLY B CA 1
ATOM 5703 C C . GLY B 1 261 ? 15.211 16.562 29.297 1 94.88 261 GLY B C 1
ATOM 5704 O O . GLY B 1 261 ? 15.945 15.578 29.375 1 94.88 261 GLY B O 1
ATOM 5705 N N . VAL B 1 262 ? 14.109 16.516 28.578 1 97 262 VAL B N 1
ATOM 5706 C CA . VAL B 1 262 ? 13.82 15.406 27.672 1 97 262 VAL B CA 1
ATOM 5707 C C . VAL B 1 262 ? 14.656 15.547 26.406 1 97 262 VAL B C 1
ATOM 5709 O O . VAL B 1 262 ? 14.297 16.312 25.5 1 97 262 VAL B O 1
ATOM 5712 N N . HIS B 1 263 ? 15.672 14.797 26.25 1 97.56 263 HIS B N 1
ATOM 5713 C CA . HIS B 1 263 ? 16.625 14.945 25.156 1 97.56 263 HIS B CA 1
ATOM 5714 C C . HIS B 1 263 ? 15.922 14.805 23.797 1 97.56 263 HIS B C 1
ATOM 5716 O O . HIS B 1 263 ? 15.125 13.875 23.609 1 97.56 263 HIS B O 1
ATOM 5722 N N . GLY B 1 264 ? 16.234 15.734 22.906 1 97.88 264 GLY B N 1
ATOM 5723 C CA . GLY B 1 264 ? 15.617 15.734 21.578 1 97.88 264 GLY B CA 1
ATOM 5724 C C . GLY B 1 264 ? 16.547 15.203 20.5 1 97.88 264 GLY B C 1
ATOM 5725 O O . GLY B 1 264 ? 17.75 15.469 20.516 1 97.88 264 GLY B O 1
ATOM 5726 N N . TYR B 1 265 ? 16.031 14.398 19.656 1 97.25 265 TYR B N 1
ATOM 5727 C CA . TYR B 1 265 ? 16.688 13.906 18.438 1 97.25 265 TYR B CA 1
ATOM 5728 C C . TYR B 1 265 ? 15.906 14.312 17.203 1 97.25 265 TYR B C 1
ATOM 5730 O O . TYR B 1 265 ? 14.672 14.297 17.203 1 97.25 265 TYR B O 1
ATOM 5738 N N . ASP B 1 266 ? 16.578 14.758 16.156 1 96.81 266 ASP B N 1
ATOM 5739 C CA . ASP B 1 266 ? 15.938 15.055 14.883 1 96.81 266 ASP B CA 1
ATOM 5740 C C . ASP B 1 266 ? 16.516 14.188 13.766 1 96.81 266 ASP B C 1
ATOM 5742 O O . ASP B 1 266 ? 17.734 14.102 13.609 1 96.81 266 ASP B O 1
ATOM 5746 N N . VAL B 1 267 ? 15.688 13.555 13.07 1 97.88 267 VAL B N 1
ATOM 5747 C CA . VAL B 1 267 ? 16.094 12.758 11.922 1 97.88 267 VAL B CA 1
ATOM 5748 C C . VAL B 1 267 ? 15.297 13.172 10.688 1 97.88 267 VAL B C 1
ATOM 5750 O O . VAL B 1 267 ? 14.203 13.742 10.812 1 97.88 267 VAL B O 1
ATOM 5753 N N . PRO B 1 268 ? 15.867 13.023 9.453 1 98.19 268 PRO B N 1
ATOM 5754 C CA . PRO B 1 268 ? 15.047 13.273 8.266 1 98.19 268 PRO B CA 1
ATOM 5755 C C . PRO B 1 268 ? 13.789 12.414 8.234 1 98.19 268 PRO B C 1
ATOM 5757 O O . PRO B 1 268 ? 13.734 11.352 8.867 1 98.19 268 PRO B O 1
ATOM 5760 N N . ILE B 1 269 ? 12.734 12.945 7.578 1 98.56 269 ILE B N 1
ATOM 5761 C CA . ILE B 1 269 ? 11.594 12.078 7.336 1 98.56 269 ILE B CA 1
ATOM 5762 C C . ILE B 1 269 ? 12.062 10.773 6.684 1 98.56 269 ILE B C 1
ATOM 5764 O O . ILE B 1 269 ? 12.812 10.805 5.707 1 98.56 269 ILE B O 1
ATOM 5768 N N . PRO B 1 270 ? 11.68 9.633 7.23 1 98.62 270 PRO B N 1
ATOM 5769 C CA . PRO B 1 270 ? 12.188 8.367 6.707 1 98.62 270 PRO B CA 1
ATOM 5770 C C . PRO B 1 270 ? 11.578 8 5.355 1 98.62 270 PRO B C 1
ATOM 5772 O O . PRO B 1 270 ? 10.875 6.992 5.246 1 98.62 270 PRO B O 1
ATOM 5775 N N . ILE B 1 271 ? 11.922 8.719 4.375 1 98.56 271 ILE B N 1
ATOM 5776 C CA . ILE B 1 271 ? 11.594 8.445 2.98 1 98.56 271 ILE B CA 1
ATOM 5777 C C . ILE B 1 271 ? 12.844 7.984 2.234 1 98.56 271 ILE B C 1
ATOM 5779 O O . ILE B 1 271 ? 13.867 8.68 2.234 1 98.56 271 ILE B O 1
ATOM 5783 N N . GLY B 1 272 ? 12.727 6.809 1.611 1 98.5 272 GLY B N 1
ATOM 5784 C CA . GLY B 1 272 ? 13.883 6.277 0.905 1 98.5 272 GLY B CA 1
ATOM 5785 C C . GLY B 1 272 ? 14.734 5.363 1.763 1 98.5 272 GLY B C 1
ATOM 5786 O O . GLY B 1 272 ? 14.344 5.004 2.875 1 98.5 272 GLY B O 1
ATOM 5787 N N . LEU B 1 273 ? 15.875 4.961 1.272 1 98.5 273 LEU B N 1
ATOM 5788 C CA . LEU B 1 273 ? 16.734 3.98 1.927 1 98.5 273 LEU B CA 1
ATOM 5789 C C . LEU B 1 273 ? 17.562 4.633 3.029 1 98.5 273 LEU B C 1
ATOM 5791 O O . LEU B 1 273 ? 17.453 4.258 4.199 1 98.5 273 LEU B O 1
ATOM 5795 N N . SER B 1 274 ? 18.359 5.617 2.695 1 98.38 274 SER B N 1
ATOM 5796 C CA . SER B 1 274 ? 19.297 6.219 3.629 1 98.38 274 SER B CA 1
ATOM 5797 C C . SER B 1 274 ? 18.578 6.887 4.793 1 98.38 274 SER B C 1
ATOM 5799 O O . SER B 1 274 ? 18.984 6.742 5.949 1 98.38 274 SER B O 1
ATOM 5801 N N . ASN B 1 275 ? 17.531 7.641 4.488 1 98.75 275 ASN B N 1
ATOM 5802 C CA . ASN B 1 275 ? 16.797 8.32 5.547 1 98.75 275 ASN B CA 1
ATOM 5803 C C . ASN B 1 275 ? 16.125 7.32 6.488 1 98.75 275 ASN B C 1
ATOM 5805 O O . ASN B 1 275 ? 16.047 7.555 7.695 1 98.75 275 ASN B O 1
ATOM 5809 N N . THR B 1 276 ? 15.562 6.207 5.938 1 98.81 276 THR B N 1
ATOM 5810 C CA . THR B 1 276 ? 14.953 5.172 6.77 1 98.81 276 THR B CA 1
ATOM 5811 C C . THR B 1 276 ? 16.016 4.469 7.613 1 98.81 276 THR B C 1
ATOM 5813 O O . THR B 1 276 ? 15.773 4.141 8.773 1 98.81 276 THR B O 1
ATOM 5816 N N . ASP B 1 277 ? 17.219 4.238 7.035 1 98.56 277 ASP B N 1
ATOM 5817 C CA . ASP B 1 277 ? 18.328 3.678 7.801 1 98.56 277 ASP B CA 1
ATOM 5818 C C . ASP B 1 277 ? 18.672 4.57 8.992 1 98.56 277 ASP B C 1
ATOM 5820 O O . ASP B 1 277 ? 18.875 4.078 10.102 1 98.56 277 ASP B O 1
ATOM 5824 N N . ILE B 1 278 ? 18.781 5.848 8.734 1 98.44 278 ILE B N 1
ATOM 5825 C CA . ILE B 1 278 ? 19.109 6.805 9.781 1 98.44 278 ILE B CA 1
ATOM 5826 C C . ILE B 1 278 ? 18.031 6.754 10.875 1 98.44 278 ILE B C 1
ATOM 5828 O O . ILE B 1 278 ? 18.359 6.75 12.062 1 98.44 278 ILE B O 1
ATOM 5832 N N . PHE B 1 279 ? 16.812 6.703 10.492 1 98.62 279 PHE B N 1
ATOM 5833 C CA . PHE B 1 279 ? 15.672 6.637 11.398 1 98.62 279 PHE B CA 1
ATOM 5834 C C . PHE B 1 279 ? 15.781 5.418 12.312 1 98.62 279 PHE B C 1
ATOM 5836 O O . PHE B 1 279 ? 15.688 5.539 13.531 1 98.62 279 PHE B O 1
ATOM 5843 N N . PHE B 1 280 ? 15.977 4.227 11.727 1 98.44 280 PHE B N 1
ATOM 5844 C CA . PHE B 1 280 ? 16.078 3.002 12.508 1 98.44 280 PHE B CA 1
ATOM 5845 C C . PHE B 1 280 ? 17.328 3.018 13.383 1 98.44 280 PHE B C 1
ATOM 5847 O O . PHE B 1 280 ? 17.297 2.543 14.523 1 98.44 280 PHE B O 1
ATOM 5854 N N . THR B 1 281 ? 18.469 3.498 12.859 1 97.88 281 THR B N 1
ATOM 5855 C CA . THR B 1 281 ? 19.703 3.58 13.625 1 97.88 281 THR B CA 1
ATOM 5856 C C . THR B 1 281 ? 19.5 4.441 14.875 1 97.88 281 THR B C 1
ATOM 5858 O O . THR B 1 281 ? 19.938 4.066 15.969 1 97.88 281 THR B O 1
ATOM 5861 N N . GLU B 1 282 ? 18.828 5.59 14.688 1 97.38 282 GLU B N 1
ATOM 5862 C CA . GLU B 1 282 ? 18.578 6.477 15.82 1 97.38 282 GLU B CA 1
ATOM 5863 C C . GLU B 1 282 ? 17.625 5.828 16.828 1 97.38 282 GLU B C 1
ATOM 5865 O O . GLU B 1 282 ? 17.781 6.012 18.031 1 97.38 282 GLU B O 1
ATOM 5870 N N . LEU B 1 283 ? 16.641 5.137 16.344 1 97.12 283 LEU B N 1
ATOM 5871 C CA . LEU B 1 283 ? 15.703 4.445 17.234 1 97.12 283 LEU B CA 1
ATOM 5872 C C . LEU B 1 283 ? 16.422 3.406 18.078 1 97.12 283 LEU B C 1
ATOM 5874 O O . LEU B 1 283 ? 16.141 3.256 19.266 1 97.12 283 LEU B O 1
ATOM 5878 N N . VAL B 1 284 ? 17.312 2.648 17.438 1 97.19 284 VAL B N 1
ATOM 5879 C CA . VAL B 1 284 ? 18.094 1.638 18.156 1 97.19 284 VAL B CA 1
ATOM 5880 C C . VAL B 1 284 ? 18.922 2.301 19.25 1 97.19 284 VAL B C 1
ATOM 5882 O O . VAL B 1 284 ? 19.016 1.775 20.375 1 97.19 284 VAL B O 1
ATOM 5885 N N . LYS B 1 285 ? 19.484 3.42 18.969 1 96.25 285 LYS B N 1
ATOM 5886 C CA . LYS B 1 285 ? 20.281 4.148 19.938 1 96.25 285 LYS B CA 1
ATOM 5887 C C . LYS B 1 285 ? 19.438 4.617 21.109 1 96.25 285 LYS B C 1
ATOM 5889 O O . LYS B 1 285 ? 19.875 4.543 22.266 1 96.25 285 LYS B O 1
ATOM 5894 N N . ILE B 1 286 ? 18.219 5.094 20.859 1 96 286 ILE B N 1
ATOM 5895 C CA . ILE B 1 286 ? 17.359 5.676 21.891 1 96 286 ILE B CA 1
ATOM 5896 C C . ILE B 1 286 ? 16.734 4.562 22.734 1 96 286 ILE B C 1
ATOM 5898 O O . ILE B 1 286 ? 16.703 4.66 23.953 1 96 286 ILE B O 1
ATOM 5902 N N . ILE B 1 287 ? 16.25 3.564 22.062 1 94.88 287 ILE B N 1
ATOM 5903 C CA . ILE B 1 287 ? 15.43 2.557 22.734 1 94.88 287 ILE B CA 1
ATOM 5904 C C . ILE B 1 287 ? 16.312 1.402 23.203 1 94.88 287 ILE B C 1
ATOM 5906 O O . ILE B 1 287 ? 16 0.732 24.188 1 94.88 287 ILE B O 1
ATOM 5910 N N . GLY B 1 288 ? 17.344 1.004 22.453 1 92.88 288 GLY B N 1
ATOM 5911 C CA . GLY B 1 288 ? 18.266 -0.062 22.844 1 92.88 288 GLY B CA 1
ATOM 5912 C C . GLY B 1 288 ? 17.828 -1.425 22.328 1 92.88 288 GLY B C 1
ATOM 5913 O O . GLY B 1 288 ? 18.266 -2.453 22.844 1 92.88 288 GLY B O 1
ATOM 5914 N N . CYS B 1 289 ? 16.969 -1.514 21.422 1 91.88 289 CYS B N 1
ATOM 5915 C CA . CYS B 1 289 ? 16.531 -2.787 20.875 1 91.88 289 CYS B CA 1
ATOM 5916 C C . CYS B 1 289 ? 16.969 -2.938 19.422 1 91.88 289 CYS B C 1
ATOM 5918 O O . CYS B 1 289 ? 17.078 -1.947 18.703 1 91.88 289 CYS B O 1
ATOM 5920 N N . PRO B 1 290 ? 17.188 -4.176 19.047 1 95.06 290 PRO B N 1
ATOM 5921 C CA . PRO B 1 290 ? 17.594 -4.391 17.656 1 95.06 290 PRO B CA 1
ATOM 5922 C C . PRO B 1 290 ? 16.453 -4.168 16.672 1 95.06 290 PRO B C 1
ATOM 5924 O O . PRO B 1 290 ? 15.281 -4.176 17.062 1 95.06 290 PRO B O 1
ATOM 5927 N N . ILE B 1 291 ? 16.781 -3.922 15.438 1 96.44 291 ILE B N 1
ATOM 5928 C CA . ILE B 1 291 ? 15.773 -3.779 14.391 1 96.44 291 ILE B CA 1
ATOM 5929 C C . ILE B 1 291 ? 15.094 -5.121 14.141 1 96.44 291 ILE B C 1
ATOM 5931 O O . ILE B 1 291 ? 15.758 -6.133 13.898 1 96.44 291 ILE B O 1
ATOM 5935 N N . PRO B 1 292 ? 13.844 -5.16 14.164 1 95.94 292 PRO B N 1
ATOM 5936 C CA . PRO B 1 292 ? 13.117 -6.41 13.914 1 95.94 292 PRO B CA 1
ATOM 5937 C C . PRO B 1 292 ? 13.398 -6.992 12.531 1 95.94 292 PRO B C 1
ATOM 5939 O O . PRO B 1 292 ? 13.609 -6.242 11.57 1 95.94 292 PRO B O 1
ATOM 5942 N N . GLU B 1 293 ? 13.297 -8.375 12.43 1 94.62 293 GLU B N 1
ATOM 5943 C CA . GLU B 1 293 ? 13.57 -9.102 11.195 1 94.62 293 GLU B CA 1
ATOM 5944 C C . GLU B 1 293 ? 12.664 -8.633 10.062 1 94.62 293 GLU B C 1
ATOM 5946 O O . GLU B 1 293 ? 13.078 -8.578 8.906 1 94.62 293 GLU B O 1
ATOM 5951 N N . LYS B 1 294 ? 11.461 -8.312 10.359 1 94.31 294 LYS B N 1
ATOM 5952 C CA . LYS B 1 294 ? 10.484 -7.84 9.383 1 94.31 294 LYS B CA 1
ATOM 5953 C C . LYS B 1 294 ? 11.031 -6.66 8.586 1 94.31 294 LYS B C 1
ATOM 5955 O O . LYS B 1 294 ? 10.945 -6.637 7.359 1 94.31 294 LYS B O 1
ATOM 5960 N N . TYR B 1 295 ? 11.609 -5.715 9.281 1 97.25 295 TYR B N 1
ATOM 5961 C CA . TYR B 1 295 ? 12.07 -4.496 8.625 1 97.25 295 TYR B CA 1
ATOM 5962 C C . TYR B 1 295 ? 13.406 -4.73 7.926 1 97.25 295 TYR B C 1
ATOM 5964 O O . TYR B 1 295 ? 13.711 -4.07 6.93 1 97.25 295 TYR B O 1
ATOM 5972 N N . GLN B 1 296 ? 14.195 -5.707 8.453 1 96.25 296 GLN B N 1
ATOM 5973 C CA . GLN B 1 296 ? 15.398 -6.102 7.727 1 96.25 296 GLN B CA 1
ATOM 5974 C C . GLN B 1 296 ? 15.047 -6.711 6.371 1 96.25 296 GLN B C 1
ATOM 5976 O O . GLN B 1 296 ? 15.695 -6.418 5.367 1 96.25 296 GLN B O 1
ATOM 5981 N N . LYS B 1 297 ? 14.047 -7.57 6.34 1 95.06 297 LYS B N 1
ATOM 5982 C CA . LYS B 1 297 ? 13.586 -8.172 5.094 1 95.06 297 LYS B CA 1
ATOM 5983 C C . LYS B 1 297 ? 13.031 -7.109 4.145 1 95.06 297 LYS B C 1
ATOM 5985 O O . LYS B 1 297 ? 13.281 -7.16 2.938 1 95.06 297 LYS B O 1
ATOM 5990 N N . GLU B 1 298 ? 12.273 -6.152 4.688 1 97.06 298 GLU B N 1
ATOM 5991 C CA . GLU B 1 298 ? 11.742 -5.062 3.869 1 97.06 298 GLU B CA 1
ATOM 5992 C C . GLU B 1 298 ? 12.875 -4.238 3.256 1 97.06 298 GLU B C 1
ATOM 5994 O O . GLU B 1 298 ? 12.789 -3.836 2.094 1 97.06 298 GLU B O 1
ATOM 5999 N N . ARG B 1 299 ? 13.891 -3.98 4.094 1 97.94 299 ARG B N 1
ATOM 6000 C CA . ARG B 1 299 ? 15.055 -3.264 3.59 1 97.94 299 ARG B CA 1
ATOM 6001 C C . ARG B 1 299 ? 15.703 -4.012 2.428 1 97.94 299 ARG B C 1
ATOM 6003 O O . ARG B 1 299 ? 16.078 -3.4 1.426 1 97.94 299 ARG B O 1
ATOM 6010 N N . GLY B 1 300 ? 15.891 -5.297 2.639 1 96.62 300 GLY B N 1
ATOM 6011 C CA . GLY B 1 300 ? 16.469 -6.113 1.582 1 96.62 300 GLY B CA 1
ATOM 6012 C C . GLY B 1 300 ? 15.656 -6.082 0.298 1 96.62 300 GLY B C 1
ATOM 6013 O O . GLY B 1 300 ? 16.219 -6.031 -0.796 1 96.62 300 GLY B O 1
ATOM 6014 N N . ARG B 1 301 ? 14.359 -6.16 0.342 1 97.44 301 ARG B N 1
ATOM 6015 C CA . ARG B 1 301 ? 13.484 -6.094 -0.825 1 97.44 301 ARG B CA 1
ATOM 6016 C C . ARG B 1 301 ? 13.586 -4.734 -1.508 1 97.44 301 ARG B C 1
ATOM 6018 O O . ARG B 1 301 ? 13.523 -4.645 -2.736 1 97.44 301 ARG B O 1
ATOM 6025 N N . LEU B 1 302 ? 13.656 -3.635 -0.661 1 98.44 302 LEU B N 1
ATOM 6026 C CA . LEU B 1 302 ? 13.852 -2.311 -1.239 1 98.44 302 LEU B CA 1
ATOM 6027 C C . LEU B 1 302 ? 15.141 -2.252 -2.045 1 98.44 302 LEU B C 1
ATOM 6029 O O . LEU B 1 302 ? 15.156 -1.739 -3.166 1 98.44 302 LEU B O 1
ATOM 6033 N N . LEU B 1 303 ? 16.219 -2.762 -1.447 1 97.69 303 LEU B N 1
ATOM 6034 C CA . LEU B 1 303 ? 17.5 -2.777 -2.139 1 97.69 303 LEU B CA 1
ATOM 6035 C C . LEU B 1 303 ? 17.391 -3.527 -3.463 1 97.69 303 LEU B C 1
ATOM 6037 O O . LEU B 1 303 ? 17.906 -3.07 -4.484 1 97.69 303 LEU B O 1
ATOM 6041 N N . ASP B 1 304 ? 16.734 -4.652 -3.418 1 96.19 304 ASP B N 1
ATOM 6042 C CA . ASP B 1 304 ? 16.516 -5.449 -4.621 1 96.19 304 ASP B CA 1
ATOM 6043 C C . ASP B 1 304 ? 15.742 -4.664 -5.676 1 96.19 304 ASP B C 1
ATOM 6045 O O . ASP B 1 304 ? 16.109 -4.668 -6.852 1 96.19 304 ASP B O 1
ATOM 6049 N N . ALA B 1 305 ? 14.688 -4.055 -5.254 1 97.69 305 ALA B N 1
ATOM 6050 C CA . ALA B 1 305 ? 13.852 -3.26 -6.148 1 97.69 305 ALA B CA 1
ATOM 6051 C C . ALA B 1 305 ? 14.656 -2.123 -6.781 1 97.69 305 ALA B C 1
ATOM 6053 O O . ALA B 1 305 ? 14.484 -1.818 -7.965 1 97.69 305 ALA B O 1
ATOM 6054 N N . MET B 1 306 ? 15.492 -1.456 -5.988 1 97.94 306 MET B N 1
ATOM 6055 C CA . MET B 1 306 ? 16.312 -0.353 -6.48 1 97.94 306 MET B CA 1
ATOM 6056 C C . MET B 1 306 ? 17.25 -0.821 -7.594 1 97.94 306 MET B C 1
ATOM 6058 O O . MET B 1 306 ? 17.422 -0.127 -8.594 1 97.94 306 MET B O 1
ATOM 6062 N N . VAL B 1 307 ? 17.797 -1.984 -7.41 1 95.88 307 VAL B N 1
ATOM 6063 C CA . VAL B 1 307 ? 18.672 -2.549 -8.422 1 95.88 307 VAL B CA 1
ATOM 6064 C C . VAL B 1 307 ? 17.891 -2.857 -9.688 1 95.88 307 VAL B C 1
ATOM 6066 O O . VAL B 1 307 ? 18.328 -2.543 -10.797 1 95.88 307 VAL B O 1
ATOM 6069 N N . ASP B 1 308 ? 16.734 -3.389 -9.547 1 94.25 308 ASP B N 1
ATOM 6070 C CA . ASP B 1 308 ? 15.898 -3.816 -10.664 1 94.25 308 ASP B CA 1
ATOM 6071 C C . ASP B 1 308 ? 15.5 -2.631 -11.539 1 94.25 308 ASP B C 1
ATOM 6073 O O . ASP B 1 308 ? 15.367 -2.77 -12.758 1 94.25 308 ASP B O 1
ATOM 6077 N N . VAL B 1 309 ? 15.305 -1.494 -10.945 1 96.25 309 VAL B N 1
ATOM 6078 C CA . VAL B 1 309 ? 14.695 -0.406 -11.695 1 96.25 309 VAL B CA 1
ATOM 6079 C C . VAL B 1 309 ? 15.758 0.617 -12.086 1 96.25 309 VAL B C 1
ATOM 6081 O O . VAL B 1 309 ? 15.461 1.619 -12.734 1 96.25 309 VAL B O 1
ATOM 6084 N N . HIS B 1 310 ? 16.984 0.425 -11.641 1 96.38 310 HIS B N 1
ATOM 6085 C CA . HIS B 1 310 ? 18.062 1.381 -11.875 1 96.38 310 HIS B CA 1
ATOM 6086 C C . HIS B 1 310 ? 18.188 1.713 -13.359 1 96.38 310 HIS B C 1
ATOM 6088 O O . HIS B 1 310 ? 18.469 2.857 -13.719 1 96.38 310 HIS B O 1
ATOM 6094 N N . LYS B 1 311 ? 18 0.782 -14.227 1 94.81 311 LYS B N 1
ATOM 6095 C CA . LYS B 1 311 ? 18.141 0.967 -15.664 1 94.81 311 LYS B CA 1
ATOM 6096 C C . LYS B 1 311 ? 17.109 1.966 -16.203 1 94.81 311 LYS B C 1
ATOM 6098 O O . LYS B 1 311 ? 17.359 2.637 -17.203 1 94.81 311 LYS B O 1
ATOM 6103 N N . TYR B 1 312 ? 15.992 2.064 -15.531 1 95 312 TYR B N 1
ATOM 6104 C CA . TYR B 1 312 ? 14.93 2.961 -15.992 1 95 312 TYR B CA 1
ATOM 6105 C C . TYR B 1 312 ? 15.109 4.355 -15.398 1 95 312 TYR B C 1
ATOM 6107 O O . TYR B 1 312 ? 14.656 5.344 -15.977 1 95 312 TYR B O 1
ATOM 6115 N N . LEU B 1 313 ? 15.789 4.457 -14.211 1 97.5 313 LEU B N 1
ATOM 6116 C CA . LEU B 1 313 ? 15.75 5.695 -13.438 1 97.5 313 LEU B CA 1
ATOM 6117 C C . LEU B 1 313 ? 17.062 6.449 -13.547 1 97.5 313 LEU B C 1
ATOM 6119 O O . LEU B 1 313 ? 17.109 7.668 -13.359 1 97.5 313 LEU B O 1
ATOM 6123 N N . TYR B 1 314 ? 18.125 5.758 -13.844 1 97.19 314 TYR B N 1
ATOM 6124 C CA . TYR B 1 314 ? 19.453 6.375 -13.852 1 97.19 314 TYR B CA 1
ATOM 6125 C C . TYR B 1 314 ? 19.5 7.535 -14.836 1 97.19 314 TYR B C 1
ATOM 6127 O O . TYR B 1 314 ? 19.172 7.371 -16.016 1 97.19 314 TYR B O 1
ATOM 6135 N N . GLY B 1 315 ? 19.844 8.656 -14.344 1 97 315 GLY B N 1
ATOM 6136 C CA . GLY B 1 315 ? 20.078 9.805 -15.211 1 97 315 GLY B CA 1
ATOM 6137 C C . GLY B 1 315 ? 18.828 10.602 -15.5 1 97 315 GLY B C 1
ATOM 6138 O O . GLY B 1 315 ? 18.891 11.695 -16.062 1 97 315 GLY B O 1
ATOM 6139 N N . VAL B 1 316 ? 17.656 10.086 -15.133 1 97.81 316 VAL B N 1
ATOM 6140 C CA . VAL B 1 316 ? 16.406 10.797 -15.367 1 97.81 316 VAL B CA 1
ATOM 6141 C C . VAL B 1 316 ? 16.438 12.156 -14.672 1 97.81 316 VAL B C 1
ATOM 6143 O O . VAL B 1 316 ? 16.859 12.25 -13.508 1 97.81 316 VAL B O 1
ATOM 6146 N N . LYS B 1 317 ? 16.109 13.211 -15.359 1 98.5 317 LYS B N 1
ATOM 6147 C CA . LYS B 1 317 ? 16.031 14.555 -14.789 1 98.5 317 LYS B CA 1
ATOM 6148 C C . LYS B 1 317 ? 14.688 14.805 -14.125 1 98.5 317 LYS B C 1
ATOM 6150 O O . LYS B 1 317 ? 13.641 14.664 -14.766 1 98.5 317 LYS B O 1
ATOM 6155 N N . ALA B 1 318 ? 14.727 15.195 -12.883 1 98.75 318 ALA B N 1
ATOM 6156 C CA . ALA B 1 318 ? 13.477 15.398 -12.148 1 98.75 318 ALA B CA 1
ATOM 6157 C C . ALA B 1 318 ? 13.406 16.797 -11.555 1 98.75 318 ALA B C 1
ATOM 6159 O O . ALA B 1 318 ? 14.438 17.422 -11.273 1 98.75 318 ALA B O 1
ATOM 6160 N N . ALA B 1 319 ? 12.219 17.359 -11.461 1 98.81 319 ALA B N 1
ATOM 6161 C CA . ALA B 1 319 ? 11.914 18.516 -10.625 1 98.81 319 ALA B CA 1
ATOM 6162 C C . ALA B 1 319 ? 11.109 18.109 -9.391 1 98.81 319 ALA B C 1
ATOM 6164 O O . ALA B 1 319 ? 10.07 17.453 -9.508 1 98.81 319 ALA B O 1
ATOM 6165 N N . VAL B 1 320 ? 11.594 18.469 -8.234 1 98.56 320 VAL B N 1
ATOM 6166 C CA . VAL B 1 320 ? 10.953 18.125 -6.969 1 98.56 320 VAL B CA 1
ATOM 6167 C C . VAL B 1 320 ? 10.539 19.391 -6.238 1 98.56 320 VAL B C 1
ATOM 6169 O O . VAL B 1 320 ? 11.328 20.328 -6.121 1 98.56 320 VAL B O 1
ATOM 6172 N N . TYR B 1 321 ? 9.281 19.438 -5.809 1 97.38 321 TYR B N 1
ATOM 6173 C CA . TYR B 1 321 ? 8.812 20.625 -5.117 1 97.38 321 TYR B CA 1
ATOM 6174 C C . TYR B 1 321 ? 7.812 20.266 -4.023 1 97.38 321 TYR B C 1
ATOM 6176 O O . TYR B 1 321 ? 7.188 19.203 -4.074 1 97.38 321 TYR B O 1
ATOM 6184 N N . GLY B 1 322 ? 7.629 21.047 -2.998 1 96.25 322 GLY B N 1
ATOM 6185 C CA . GLY B 1 322 ? 6.762 20.812 -1.853 1 96.25 322 GLY B CA 1
ATOM 6186 C C . GLY B 1 322 ? 7.277 21.453 -0.575 1 96.25 322 GLY B C 1
ATOM 6187 O O . GLY B 1 322 ? 7.93 22.484 -0.615 1 96.25 322 GLY B O 1
ATOM 6188 N N . ASP B 1 323 ? 6.934 20.859 0.562 1 95.88 323 ASP B N 1
ATOM 6189 C CA . ASP B 1 323 ? 7.375 21.375 1.855 1 95.88 323 ASP B CA 1
ATOM 6190 C C . ASP B 1 323 ? 8.852 21.062 2.096 1 95.88 323 ASP B C 1
ATOM 6192 O O . ASP B 1 323 ? 9.344 20.016 1.658 1 95.88 323 ASP B O 1
ATOM 6196 N N . PRO B 1 324 ? 9.516 21.891 2.85 1 96.5 324 PRO B N 1
ATOM 6197 C CA . PRO B 1 324 ? 10.977 21.844 2.916 1 96.5 324 PRO B CA 1
ATOM 6198 C C . PRO B 1 324 ? 11.508 20.484 3.365 1 96.5 324 PRO B C 1
ATOM 6200 O O . PRO B 1 324 ? 12.352 19.891 2.689 1 96.5 324 PRO B O 1
ATOM 6203 N N . ASP B 1 325 ? 11.031 19.984 4.488 1 97.88 325 ASP B N 1
ATOM 6204 C CA . ASP B 1 325 ? 11.539 18.719 5.008 1 97.88 325 ASP B CA 1
ATOM 6205 C C . ASP B 1 325 ? 11.18 17.562 4.074 1 97.88 325 ASP B C 1
ATOM 6207 O O . ASP B 1 325 ? 11.969 16.625 3.904 1 97.88 325 ASP B O 1
ATOM 6211 N N . PHE B 1 326 ? 10 17.641 3.498 1 97.81 326 PHE B N 1
ATOM 6212 C CA . PHE B 1 326 ? 9.547 16.609 2.576 1 97.81 326 PHE B CA 1
ATOM 6213 C C . PHE B 1 326 ? 10.398 16.594 1.312 1 97.81 326 PHE B C 1
ATOM 6215 O O . PHE B 1 326 ? 10.82 15.539 0.855 1 97.81 326 PHE B O 1
ATOM 6222 N N . VAL B 1 327 ? 10.656 17.75 0.784 1 98.06 327 VAL B N 1
ATOM 6223 C CA . VAL B 1 327 ? 11.453 17.891 -0.428 1 98.06 327 VAL B CA 1
ATOM 6224 C C . VAL B 1 327 ? 12.875 17.391 -0.169 1 98.06 327 VAL B C 1
ATOM 6226 O O . VAL B 1 327 ? 13.484 16.75 -1.027 1 98.06 327 VAL B O 1
ATOM 6229 N N . PHE B 1 328 ? 13.367 17.734 1 1 98.5 328 PHE B N 1
ATOM 6230 C CA . PHE B 1 328 ? 14.703 17.266 1.359 1 98.5 328 PHE B CA 1
ATOM 6231 C C . PHE B 1 328 ? 14.789 15.742 1.292 1 98.5 328 PHE B C 1
ATOM 6233 O O . PHE B 1 328 ? 15.695 15.195 0.67 1 98.5 328 PHE B O 1
ATOM 6240 N N . SER B 1 329 ? 13.844 15.086 1.908 1 98.62 329 SER B N 1
ATOM 6241 C CA . SER B 1 329 ? 13.859 13.625 1.969 1 98.62 329 SER B CA 1
ATOM 6242 C C . SER B 1 329 ? 13.609 13.016 0.595 1 98.62 329 SER B C 1
ATOM 6244 O O . SER B 1 329 ? 14.203 11.992 0.248 1 98.62 329 SER B O 1
ATOM 6246 N N . LEU B 1 330 ? 12.734 13.633 -0.189 1 98.69 330 LEU B N 1
ATOM 6247 C CA . LEU B 1 330 ? 12.492 13.172 -1.55 1 98.69 330 LEU B CA 1
ATOM 6248 C C . LEU B 1 330 ? 13.75 13.281 -2.396 1 98.69 330 LEU B C 1
ATOM 6250 O O . LEU B 1 330 ? 14.07 12.375 -3.168 1 98.69 330 LEU B O 1
ATOM 6254 N N . THR B 1 331 ? 14.398 14.43 -2.25 1 98.75 331 THR B N 1
ATOM 6255 C CA . THR B 1 331 ? 15.625 14.656 -2.994 1 98.75 331 THR B CA 1
ATOM 6256 C C . THR B 1 331 ? 16.656 13.578 -2.68 1 98.75 331 THR B C 1
ATOM 6258 O O . THR B 1 331 ? 17.281 13.031 -3.586 1 98.75 331 THR B O 1
ATOM 6261 N N . THR B 1 332 ? 16.812 13.273 -1.405 1 98.62 332 THR B N 1
ATOM 6262 C CA . THR B 1 332 ? 17.734 12.227 -0.986 1 98.62 332 THR B CA 1
ATOM 6263 C C . THR B 1 332 ? 17.391 10.898 -1.66 1 98.62 332 THR B C 1
ATOM 6265 O O . THR B 1 332 ? 18.281 10.211 -2.168 1 98.62 332 THR B O 1
ATOM 6268 N N . PHE B 1 333 ? 16.141 10.547 -1.639 1 98.75 333 PHE B N 1
ATOM 6269 C CA . PHE B 1 333 ? 15.695 9.289 -2.227 1 98.75 333 PHE B CA 1
ATOM 6270 C C . PHE B 1 333 ? 15.945 9.281 -3.73 1 98.75 333 PHE B C 1
ATOM 6272 O O . PHE B 1 333 ? 16.375 8.266 -4.285 1 98.75 333 PHE B O 1
ATOM 6279 N N . MET B 1 334 ? 15.688 10.414 -4.426 1 98.62 334 MET B N 1
ATOM 6280 C CA . MET B 1 334 ? 15.922 10.5 -5.867 1 98.62 334 MET B CA 1
ATOM 6281 C C . MET B 1 334 ? 17.391 10.281 -6.191 1 98.62 334 MET B C 1
ATOM 6283 O O . MET B 1 334 ? 17.719 9.539 -7.117 1 98.62 334 MET B O 1
ATOM 6287 N N . LEU B 1 335 ? 18.219 10.922 -5.422 1 98.56 335 LEU B N 1
ATOM 6288 C CA . LEU B 1 335 ? 19.656 10.789 -5.637 1 98.56 335 LEU B CA 1
ATOM 6289 C C . LEU B 1 335 ? 20.094 9.344 -5.477 1 98.56 335 LEU B C 1
ATOM 6291 O O . LEU B 1 335 ? 20.891 8.836 -6.281 1 98.56 335 LEU B O 1
ATOM 6295 N N . GLU B 1 336 ? 19.547 8.648 -4.508 1 97.62 336 GLU B N 1
ATOM 6296 C CA . GLU B 1 336 ? 19.922 7.262 -4.27 1 97.62 336 GLU B CA 1
ATOM 6297 C C . GLU B 1 336 ? 19.422 6.352 -5.387 1 97.62 336 GLU B C 1
ATOM 6299 O O . GLU B 1 336 ? 20 5.289 -5.637 1 97.62 336 GLU B O 1
ATOM 6304 N N . LEU B 1 337 ? 18.391 6.773 -6.062 1 98.06 337 LEU B N 1
ATOM 6305 C CA . LEU B 1 337 ? 17.828 5.996 -7.16 1 98.06 337 LEU B CA 1
ATOM 6306 C C . LEU B 1 337 ? 18.578 6.262 -8.461 1 98.06 337 LEU B C 1
ATOM 6308 O O . LEU B 1 337 ? 18.281 5.652 -9.492 1 98.06 337 LEU B O 1
ATOM 6312 N N . GLY B 1 338 ? 19.531 7.152 -8.484 1 97.62 338 GLY B N 1
ATOM 6313 C CA . GLY B 1 338 ? 20.266 7.523 -9.68 1 97.62 338 GLY B CA 1
ATOM 6314 C C . GLY B 1 338 ? 19.578 8.609 -10.492 1 97.62 338 GLY B C 1
ATOM 6315 O O . GLY B 1 338 ? 20.016 8.945 -11.586 1 97.62 338 GLY B O 1
ATOM 6316 N N . ILE B 1 339 ? 18.5 9.125 -9.984 1 98.44 339 ILE B N 1
ATOM 6317 C CA . ILE B 1 339 ? 17.781 10.234 -10.617 1 98.44 339 ILE B CA 1
ATOM 6318 C C . ILE B 1 339 ? 18.547 11.539 -10.383 1 98.44 339 ILE B C 1
ATOM 6320 O O . ILE B 1 339 ? 19.25 11.68 -9.383 1 98.44 339 ILE B O 1
ATOM 6324 N N . ASN B 1 340 ? 18.469 12.469 -11.297 1 98.5 340 ASN B N 1
ATOM 6325 C CA . ASN B 1 340 ? 19.062 13.797 -11.18 1 98.5 340 ASN B CA 1
ATOM 6326 C C . ASN B 1 340 ? 18.016 14.867 -10.883 1 98.5 340 ASN B C 1
ATOM 6328 O O . ASN B 1 340 ? 17.406 15.414 -11.805 1 98.5 340 ASN B O 1
ATOM 6332 N N . PRO B 1 341 ? 17.781 15.203 -9.617 1 98.75 341 PRO B N 1
ATOM 6333 C CA . PRO B 1 341 ? 16.906 16.344 -9.328 1 98.75 341 PRO B CA 1
ATOM 6334 C C . PRO B 1 341 ? 17.516 17.672 -9.789 1 98.75 341 PRO B C 1
ATOM 6336 O O . PRO B 1 341 ? 18.156 18.359 -9 1 98.75 341 PRO B O 1
ATOM 6339 N N . VAL B 1 342 ? 17.188 18.078 -10.984 1 98.69 342 VAL B N 1
ATOM 6340 C CA . VAL B 1 342 ? 17.812 19.234 -11.609 1 98.69 342 VAL B CA 1
ATOM 6341 C C . VAL B 1 342 ? 17.172 20.516 -11.086 1 98.69 342 VAL B C 1
ATOM 6343 O O . VAL B 1 342 ? 17.766 21.594 -11.156 1 98.69 342 VAL B O 1
ATOM 6346 N N . LEU B 1 343 ? 15.984 20.422 -10.617 1 98.81 343 LEU B N 1
ATOM 6347 C CA . LEU B 1 343 ? 15.25 21.531 -10.016 1 98.81 343 LEU B CA 1
ATOM 6348 C C . LEU B 1 343 ? 14.633 21.109 -8.688 1 98.81 343 LEU B C 1
ATOM 6350 O O . LEU B 1 343 ? 13.859 20.156 -8.633 1 98.81 343 LEU B O 1
ATOM 6354 N N . ILE B 1 344 ? 15.023 21.75 -7.609 1 98.69 344 ILE B N 1
ATOM 6355 C CA . ILE B 1 344 ? 14.539 21.484 -6.262 1 98.69 344 ILE B CA 1
ATOM 6356 C C . ILE B 1 344 ? 13.961 22.766 -5.656 1 98.69 344 ILE B C 1
ATOM 6358 O O . ILE B 1 344 ? 14.672 23.766 -5.5 1 98.69 344 ILE B O 1
ATOM 6362 N N . ALA B 1 345 ? 12.641 22.719 -5.328 1 97.5 345 ALA B N 1
ATOM 6363 C CA . ALA B 1 345 ? 12.008 23.984 -4.977 1 97.5 345 ALA B CA 1
ATOM 6364 C C . ALA B 1 345 ? 11.039 23.812 -3.807 1 97.5 345 ALA B C 1
ATOM 6366 O O . ALA B 1 345 ? 10.445 22.75 -3.639 1 97.5 345 ALA B O 1
ATOM 6367 N N . THR B 1 346 ? 10.906 24.812 -2.973 1 95.56 346 THR B N 1
ATOM 6368 C CA . THR B 1 346 ? 9.891 24.891 -1.927 1 95.56 346 THR B CA 1
ATOM 6369 C C . THR B 1 346 ? 9.242 26.266 -1.914 1 95.56 346 THR B C 1
ATOM 6371 O O . THR B 1 346 ? 9.906 27.281 -2.186 1 95.56 346 THR B O 1
ATOM 6374 N N . GLY B 1 347 ? 7.973 26.188 -1.718 1 90.62 347 GLY B N 1
ATOM 6375 C CA . GLY B 1 347 ? 7.266 27.453 -1.564 1 90.62 347 GLY B CA 1
ATOM 6376 C C . GLY B 1 347 ? 7.375 28.031 -0.167 1 90.62 347 GLY B C 1
ATOM 6377 O O . GLY B 1 347 ? 7.113 29.219 0.04 1 90.62 347 GLY B O 1
ATOM 6378 N N . SER B 1 348 ? 7.715 27.281 0.809 1 89.69 348 SER B N 1
ATOM 6379 C CA . SER B 1 348 ? 7.867 27.719 2.193 1 89.69 348 SER B CA 1
ATOM 6380 C C . SER B 1 348 ? 9.305 28.109 2.492 1 89.69 348 SER B C 1
ATOM 6382 O O . SER B 1 348 ? 10.195 27.266 2.566 1 89.69 348 SER B O 1
ATOM 6384 N N . LYS B 1 349 ? 9.43 29.391 2.764 1 88.81 349 LYS B N 1
ATOM 6385 C CA . LYS B 1 349 ? 10.773 29.875 3.031 1 88.81 349 LYS B CA 1
ATOM 6386 C C . LYS B 1 349 ? 11.367 29.219 4.273 1 88.81 349 LYS B C 1
ATOM 6388 O O . LYS B 1 349 ? 10.688 29.062 5.289 1 88.81 349 LYS B O 1
ATOM 6393 N N . SER B 1 350 ? 12.531 28.719 4.125 1 90.06 350 SER B N 1
ATOM 6394 C CA . SER B 1 350 ? 13.25 28.031 5.195 1 90.06 350 SER B CA 1
ATOM 6395 C C . SER B 1 350 ? 14.727 28.422 5.199 1 90.06 350 SER B C 1
ATOM 6397 O O . SER B 1 350 ? 15.375 28.453 4.148 1 90.06 350 SER B O 1
ATOM 6399 N N . ARG B 1 351 ? 15.195 28.766 6.289 1 88.75 351 ARG B N 1
ATOM 6400 C CA . ARG B 1 351 ? 16.547 29.297 6.434 1 88.75 351 ARG B CA 1
ATOM 6401 C C . ARG B 1 351 ? 17.578 28.266 5.992 1 88.75 351 ARG B C 1
ATOM 6403 O O . ARG B 1 351 ? 18.547 28.594 5.301 1 88.75 351 ARG B O 1
ATOM 6410 N N . ASP B 1 352 ? 17.406 27.031 6.301 1 93.5 352 ASP B N 1
ATOM 6411 C CA . ASP B 1 352 ? 18.438 26 6.152 1 93.5 352 ASP B CA 1
ATOM 6412 C C . ASP B 1 352 ? 18.188 25.156 4.91 1 93.5 352 ASP B C 1
ATOM 6414 O O . ASP B 1 352 ? 19 24.297 4.562 1 93.5 352 ASP B O 1
ATOM 6418 N N . PHE B 1 353 ? 17.156 25.422 4.203 1 96.81 353 PHE B N 1
ATOM 6419 C CA . PHE B 1 353 ? 16.703 24.547 3.119 1 96.81 353 PHE B CA 1
ATOM 6420 C C . PHE B 1 353 ? 17.797 24.406 2.059 1 96.81 353 PHE B C 1
ATOM 6422 O O . PHE B 1 353 ? 18.219 23.297 1.744 1 96.81 353 PHE B O 1
ATOM 6429 N N . GLU B 1 354 ? 18.266 25.516 1.523 1 97.44 354 GLU B N 1
ATOM 6430 C CA . GLU B 1 354 ? 19.25 25.5 0.439 1 97.44 354 GLU B CA 1
ATOM 6431 C C . GLU B 1 354 ? 20.547 24.828 0.88 1 97.44 354 GLU B C 1
ATOM 6433 O O . GLU B 1 354 ? 21.109 24 0.146 1 97.44 354 GLU B O 1
ATOM 6438 N N . THR B 1 355 ? 20.969 25.172 2.053 1 97.25 355 THR B N 1
ATOM 6439 C CA . THR B 1 355 ? 22.219 24.625 2.578 1 97.25 355 THR B CA 1
ATOM 6440 C C . THR B 1 355 ? 22.125 23.109 2.727 1 97.25 355 THR B C 1
ATOM 6442 O O . THR B 1 355 ? 23.031 22.375 2.314 1 97.25 355 THR B O 1
ATOM 6445 N N . LYS B 1 356 ? 21.062 22.625 3.291 1 97.62 356 LYS B N 1
ATOM 6446 C CA . LYS B 1 356 ? 20.875 21.203 3.52 1 97.62 356 LYS B CA 1
ATOM 6447 C C . LYS B 1 356 ? 20.766 20.438 2.199 1 97.62 356 LYS B C 1
ATOM 6449 O O . LYS B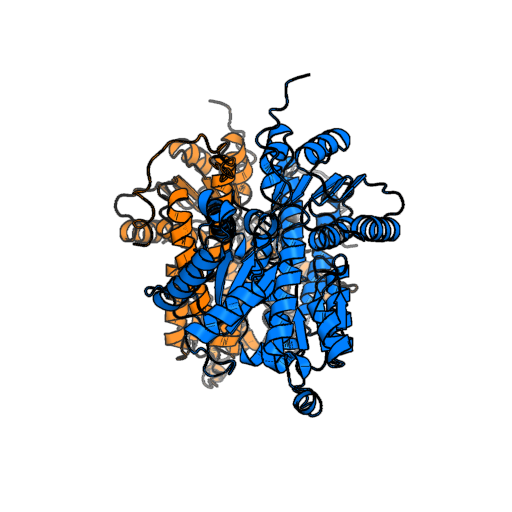 1 356 ? 21.312 19.344 2.066 1 97.62 356 LYS B O 1
ATOM 6454 N N . ILE B 1 357 ? 20.062 21.016 1.226 1 98.31 357 ILE B N 1
ATOM 6455 C CA . ILE B 1 357 ? 19.891 20.391 -0.082 1 98.31 357 ILE B CA 1
ATOM 6456 C C . ILE B 1 357 ? 21.25 20.281 -0.772 1 98.31 357 ILE B C 1
ATOM 6458 O O . ILE B 1 357 ? 21.594 19.219 -1.305 1 98.31 357 ILE B O 1
ATOM 6462 N N . ARG B 1 358 ? 21.984 21.391 -0.783 1 97.56 358 ARG B N 1
ATOM 6463 C CA . ARG B 1 358 ? 23.281 21.391 -1.448 1 97.56 358 ARG B CA 1
ATOM 6464 C C . ARG B 1 358 ? 24.234 20.391 -0.793 1 97.56 358 ARG B C 1
ATOM 6466 O O . ARG B 1 358 ? 25.016 19.734 -1.478 1 97.56 358 ARG B O 1
ATOM 6473 N N . GLN B 1 359 ? 24.172 20.266 0.499 1 97.44 359 GLN B N 1
ATOM 6474 C CA . GLN B 1 359 ? 25.016 19.312 1.231 1 97.44 359 GLN B CA 1
ATOM 6475 C C . GLN B 1 359 ? 24.734 17.875 0.8 1 97.44 359 GLN B C 1
ATOM 6477 O O . GLN B 1 359 ? 25.656 17.109 0.553 1 97.44 359 GLN B O 1
ATOM 6482 N N . ILE B 1 360 ? 23.469 17.516 0.732 1 97.56 360 ILE B N 1
ATOM 6483 C CA . ILE B 1 360 ? 23.125 16.125 0.417 1 97.56 360 ILE B CA 1
ATOM 6484 C C . ILE B 1 360 ? 23.438 15.844 -1.051 1 97.56 360 ILE B C 1
ATOM 6486 O O . ILE B 1 360 ? 23.828 14.727 -1.402 1 97.56 360 ILE B O 1
ATOM 6490 N N . VAL B 1 361 ? 23.234 16.844 -1.944 1 98.06 361 VAL B N 1
ATOM 6491 C CA . VAL B 1 361 ? 23.547 16.656 -3.359 1 98.06 361 VAL B CA 1
ATOM 6492 C C . VAL B 1 361 ? 25.047 16.453 -3.537 1 98.06 361 VAL B C 1
ATOM 6494 O O . VAL B 1 361 ? 25.469 15.539 -4.238 1 98.06 361 VAL B O 1
ATOM 6497 N N . GLU B 1 362 ? 25.828 17.328 -2.875 1 96.94 362 GLU B N 1
ATOM 6498 C CA . GLU B 1 362 ? 27.281 17.234 -2.973 1 96.94 362 GLU B CA 1
ATOM 6499 C C . GLU B 1 362 ? 27.781 15.898 -2.445 1 96.94 362 GLU B C 1
ATOM 6501 O O . GLU B 1 362 ? 28.719 15.32 -3.01 1 96.94 362 GLU B O 1
ATOM 6506 N N . LYS B 1 363 ? 27.203 15.461 -1.424 1 96.5 363 LYS B N 1
ATOM 6507 C CA . LYS B 1 363 ? 27.609 14.211 -0.793 1 96.5 363 LYS B CA 1
ATOM 6508 C C . LYS B 1 363 ? 27.297 13.016 -1.691 1 96.5 363 LYS B C 1
ATOM 6510 O O . LYS B 1 363 ? 28.078 12.062 -1.755 1 96.5 363 LYS B O 1
ATOM 6515 N N . THR B 1 364 ? 26.188 13.016 -2.371 1 96.19 364 THR B N 1
ATOM 6516 C CA . THR B 1 364 ? 25.703 11.844 -3.094 1 96.19 364 THR B CA 1
ATOM 6517 C C . THR B 1 364 ? 26.125 11.906 -4.562 1 96.19 364 THR B C 1
ATOM 6519 O O . THR B 1 364 ? 26.484 10.883 -5.152 1 96.19 364 THR B O 1
ATOM 6522 N N . ASN B 1 365 ? 25.969 13.086 -5.152 1 96 365 ASN B N 1
ATOM 6523 C CA . ASN B 1 365 ? 26.328 13.328 -6.547 1 96 365 ASN B CA 1
ATOM 6524 C C . ASN B 1 365 ? 27.016 14.68 -6.723 1 96 365 ASN B C 1
ATOM 6526 O O . ASN B 1 365 ? 26.391 15.641 -7.188 1 96 365 ASN B O 1
ATOM 6530 N N . PRO B 1 366 ? 28.312 14.734 -6.578 1 94.5 366 PRO B N 1
ATOM 6531 C CA . PRO B 1 366 ? 29.047 16 -6.586 1 94.5 366 PRO B CA 1
ATOM 6532 C C . PRO B 1 366 ? 29.031 16.688 -7.949 1 94.5 366 PRO B C 1
ATOM 6534 O O . PRO B 1 366 ? 29.219 17.906 -8.039 1 94.5 366 PRO B O 1
ATOM 6537 N N . GLU B 1 367 ? 28.766 15.953 -9 1 95.62 367 GLU B N 1
ATOM 6538 C CA . GLU B 1 367 ? 28.797 16.516 -10.344 1 95.62 367 GLU B CA 1
ATOM 6539 C C . GLU B 1 367 ? 27.484 17.219 -10.688 1 95.62 367 GLU B C 1
ATOM 6541 O O . GLU B 1 367 ? 27.422 17.984 -11.641 1 95.62 367 GLU B O 1
ATOM 6546 N N . LEU B 1 368 ? 26.484 16.922 -9.875 1 96.69 368 LEU B N 1
ATOM 6547 C CA . LEU B 1 368 ? 25.172 17.5 -10.125 1 96.69 368 LEU B CA 1
ATOM 6548 C C . LEU B 1 368 ? 25.078 18.906 -9.539 1 96.69 368 LEU B C 1
ATOM 6550 O O . LEU B 1 368 ? 25.453 19.125 -8.383 1 96.69 368 LEU B O 1
ATOM 6554 N N . GLU B 1 369 ? 24.688 19.906 -10.336 1 95.88 369 GLU B N 1
ATOM 6555 C CA . GLU B 1 369 ? 24.438 21.266 -9.883 1 95.88 369 GLU B CA 1
ATOM 6556 C C . GLU B 1 369 ? 22.969 21.656 -10.078 1 95.88 369 GLU B C 1
ATOM 6558 O O . GLU B 1 369 ? 22.625 22.344 -11.047 1 95.88 369 GLU B O 1
ATOM 6563 N N . PRO B 1 370 ? 22.172 21.328 -9.141 1 97.94 370 PRO B N 1
ATOM 6564 C CA . PRO B 1 370 ? 20.75 21.609 -9.305 1 97.94 370 PRO B CA 1
ATOM 6565 C C . PRO B 1 370 ? 20.422 23.094 -9.086 1 97.94 370 PRO B C 1
ATOM 6567 O O . PRO B 1 370 ? 21.172 23.797 -8.414 1 97.94 370 PRO B O 1
ATOM 6570 N N . VAL B 1 371 ? 19.344 23.562 -9.734 1 98.44 371 VAL B N 1
ATOM 6571 C CA . VAL B 1 371 ? 18.719 24.828 -9.367 1 98.44 371 VAL B CA 1
ATOM 6572 C C . VAL B 1 371 ? 17.891 24.641 -8.086 1 98.44 371 VAL B C 1
ATOM 6574 O O . VAL B 1 371 ? 17 23.797 -8.031 1 98.44 371 VAL B O 1
ATOM 6577 N N . VAL B 1 372 ? 18.281 25.312 -7.02 1 98.38 372 VAL B N 1
ATOM 6578 C CA . VAL B 1 372 ? 17.578 25.234 -5.746 1 98.38 372 VAL B CA 1
ATOM 6579 C C . VAL B 1 372 ? 16.844 26.547 -5.484 1 98.38 372 VAL B C 1
ATOM 6581 O O . VAL B 1 372 ? 17.453 27.625 -5.426 1 98.38 372 VAL B O 1
ATOM 6584 N N . LEU B 1 373 ? 15.516 26.469 -5.387 1 97.19 373 LEU B N 1
ATOM 6585 C CA . LEU B 1 373 ? 14.688 27.656 -5.188 1 97.19 373 LEU B CA 1
ATOM 6586 C C . LEU B 1 373 ? 13.977 27.594 -3.84 1 97.19 373 LEU B C 1
ATOM 6588 O O . LEU B 1 373 ? 13.344 26.578 -3.51 1 97.19 373 LEU B O 1
ATOM 6592 N N . ASN B 1 374 ? 14.055 28.641 -3.051 1 94.69 374 ASN B N 1
ATOM 6593 C CA . ASN B 1 374 ? 13.531 28.734 -1.691 1 94.69 374 ASN B CA 1
ATOM 6594 C C . ASN B 1 374 ? 12.516 29.859 -1.56 1 94.69 374 ASN B C 1
ATOM 6596 O O . ASN B 1 374 ? 12.844 31.031 -1.76 1 94.69 374 ASN B O 1
ATOM 6600 N N . GLY B 1 375 ? 11.289 29.5 -1.195 1 91.5 375 GLY B N 1
ATOM 6601 C CA . GLY B 1 375 ? 10.266 30.5 -0.961 1 91.5 375 GLY B CA 1
ATOM 6602 C C . GLY B 1 375 ? 9.703 31.094 -2.24 1 91.5 375 GLY B C 1
ATOM 6603 O O . GLY B 1 375 ? 9.586 32.312 -2.361 1 91.5 375 GLY B O 1
ATOM 6604 N N . ILE B 1 376 ? 9.359 3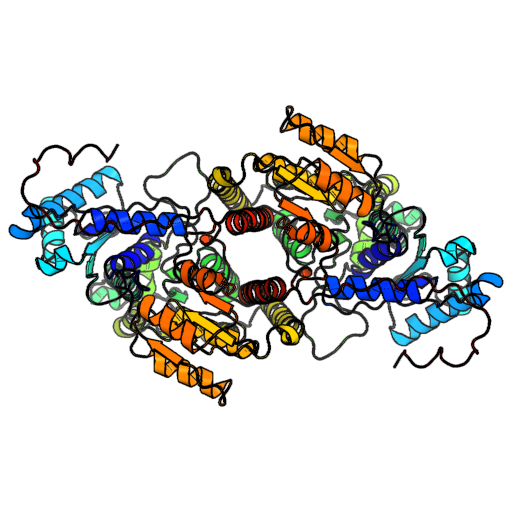0.188 -3.188 1 88.19 376 ILE B N 1
ATOM 6605 C CA . ILE B 1 376 ? 8.953 30.703 -4.488 1 88.19 376 ILE B CA 1
ATOM 6606 C C . ILE B 1 376 ? 7.473 30.391 -4.727 1 88.19 376 ILE B C 1
ATOM 6608 O O . ILE B 1 376 ? 6.895 29.547 -4.051 1 88.19 376 ILE B O 1
ATOM 6612 N N . ASP B 1 377 ? 6.895 31.141 -5.664 1 87.56 377 ASP B N 1
ATOM 6613 C CA . ASP B 1 377 ? 5.547 30.828 -6.129 1 87.56 377 ASP B CA 1
ATOM 6614 C C . ASP B 1 377 ? 5.578 29.953 -7.375 1 87.56 377 ASP B C 1
ATOM 6616 O O . ASP B 1 377 ? 6.652 29.578 -7.855 1 87.56 377 ASP B O 1
ATOM 6620 N N . PHE B 1 378 ? 4.438 29.594 -7.871 1 90 378 PHE B N 1
ATOM 6621 C CA . PHE B 1 378 ? 4.379 28.609 -8.945 1 90 378 PHE B CA 1
ATOM 6622 C C . PHE B 1 378 ? 4.695 29.266 -10.289 1 90 378 PHE B C 1
ATOM 6624 O O . PHE B 1 378 ? 5.027 28.562 -11.258 1 90 378 PHE B O 1
ATOM 6631 N N . ASP B 1 379 ? 4.582 30.547 -10.383 1 89.88 379 ASP B N 1
ATOM 6632 C CA . ASP B 1 379 ? 5.023 31.203 -11.617 1 89.88 379 ASP B CA 1
ATOM 6633 C C . ASP B 1 379 ? 6.535 31.078 -11.789 1 89.88 379 ASP B C 1
ATOM 6635 O O . ASP B 1 379 ? 7.016 30.734 -12.867 1 89.88 379 ASP B O 1
ATOM 6639 N N . THR B 1 380 ? 7.148 31.469 -10.672 1 93.44 380 THR B N 1
ATOM 6640 C CA . THR B 1 380 ? 8.602 31.312 -10.672 1 93.44 380 THR B CA 1
ATOM 6641 C C . THR B 1 380 ? 8.984 29.859 -10.898 1 93.44 380 THR B C 1
ATOM 6643 O O . THR B 1 380 ? 9.945 29.562 -11.617 1 93.44 380 THR B O 1
ATOM 6646 N N . PHE B 1 381 ? 8.281 28.953 -10.32 1 95 381 PHE B N 1
ATOM 6647 C CA . PHE B 1 381 ? 8.523 27.531 -10.5 1 95 381 PHE B CA 1
ATOM 6648 C C . PHE B 1 381 ? 8.336 27.125 -11.961 1 95 381 PHE B C 1
ATOM 6650 O O . PHE B 1 381 ? 9.148 26.391 -12.516 1 95 381 PHE B O 1
ATOM 6657 N N . ASN B 1 382 ? 7.316 27.578 -12.547 1 95.75 382 ASN B N 1
ATOM 6658 C CA . ASN B 1 382 ? 7.027 27.297 -13.945 1 95.75 382 ASN B CA 1
ATOM 6659 C C . ASN B 1 382 ? 8.164 27.75 -14.859 1 95.75 382 ASN B C 1
ATOM 6661 O O . ASN B 1 382 ? 8.555 27.031 -15.773 1 95.75 382 ASN B O 1
ATOM 6665 N N . ASP B 1 383 ? 8.648 28.922 -14.609 1 96.19 383 ASP B N 1
ATOM 6666 C CA . ASP B 1 383 ? 9.766 29.453 -15.383 1 96.19 383 ASP B CA 1
ATOM 6667 C C . ASP B 1 383 ? 11 28.562 -15.227 1 96.19 383 ASP B C 1
ATOM 6669 O O . ASP B 1 383 ? 11.703 28.281 -16.203 1 96.19 383 ASP B O 1
ATOM 6673 N N . ALA B 1 384 ? 11.242 28.188 -14 1 97.62 384 ALA B N 1
ATOM 6674 C CA . ALA B 1 384 ? 12.398 27.344 -13.727 1 97.62 384 ALA B CA 1
ATOM 6675 C C . ALA B 1 384 ? 12.273 26 -14.414 1 97.62 384 ALA B C 1
ATOM 6677 O O . ALA B 1 384 ? 13.266 25.438 -14.883 1 97.62 384 ALA B O 1
ATOM 6678 N N . VAL B 1 385 ? 11.07 25.438 -14.406 1 97.81 385 VAL B N 1
ATOM 6679 C CA . VAL B 1 385 ? 10.82 24.172 -15.086 1 97.81 385 VAL B CA 1
ATOM 6680 C C . VAL B 1 385 ? 11.148 24.312 -16.578 1 97.81 385 VAL B C 1
ATOM 6682 O O . VAL B 1 385 ? 11.742 23.406 -17.172 1 97.81 385 VAL B O 1
ATOM 6685 N N . SER B 1 386 ? 10.773 25.391 -17.141 1 96.5 386 SER B N 1
ATOM 6686 C CA . SER B 1 386 ? 11.047 25.641 -18.547 1 96.5 386 SER B CA 1
ATOM 6687 C C . SER B 1 386 ? 12.547 25.672 -18.828 1 96.5 386 SER B C 1
ATOM 6689 O O . SER B 1 386 ? 13 25.234 -19.891 1 96.5 386 SER B O 1
ATOM 6691 N N . GLN B 1 387 ? 13.25 26.188 -17.922 1 97.19 387 GLN B N 1
ATOM 6692 C CA . GLN B 1 387 ? 14.688 26.344 -18.094 1 97.19 387 GLN B CA 1
ATOM 6693 C C . GLN B 1 387 ? 15.422 25.031 -17.859 1 97.19 387 GLN B C 1
ATOM 6695 O O . GLN B 1 387 ? 16.344 24.688 -18.594 1 97.19 387 GLN B O 1
ATOM 6700 N N . CYS B 1 388 ? 14.984 24.281 -16.875 1 97.56 388 CYS B N 1
ATOM 6701 C CA . CYS B 1 388 ? 15.688 23.062 -16.453 1 97.56 388 CYS B CA 1
ATOM 6702 C C . CYS B 1 388 ? 15.25 21.875 -17.297 1 97.56 388 CYS B C 1
ATOM 6704 O O . CYS B 1 388 ? 15.953 20.859 -17.359 1 97.56 388 CYS B O 1
ATOM 6706 N N . ASN B 1 389 ? 14.109 21.859 -17.891 1 96.56 389 ASN B N 1
ATOM 6707 C CA . ASN B 1 389 ? 13.547 20.828 -18.766 1 96.56 389 ASN B CA 1
ATOM 6708 C C . ASN B 1 389 ? 13.578 19.453 -18.125 1 96.56 389 ASN B C 1
ATOM 6710 O O . ASN B 1 389 ? 14.133 18.516 -18.688 1 96.56 389 ASN B O 1
ATOM 6714 N N . PRO B 1 390 ? 12.945 19.297 -16.953 1 98.44 390 PRO B N 1
ATOM 6715 C CA . PRO B 1 390 ? 12.875 17.984 -16.328 1 98.44 390 PRO B CA 1
ATOM 6716 C C . PRO B 1 390 ? 11.992 17 -17.094 1 98.44 390 PRO B C 1
ATOM 6718 O O . PRO B 1 390 ? 11.148 17.422 -17.891 1 98.44 390 PRO B O 1
ATOM 6721 N N . GLU B 1 391 ? 12.219 15.703 -16.891 1 97.69 391 GLU B N 1
ATOM 6722 C CA . GLU B 1 391 ? 11.469 14.641 -17.562 1 97.69 391 GLU B CA 1
ATOM 6723 C C . GLU B 1 391 ? 10.32 14.148 -16.672 1 97.69 391 GLU B C 1
ATOM 6725 O O . GLU B 1 391 ? 9.43 13.445 -17.156 1 97.69 391 GLU B O 1
ATOM 6730 N N . ILE B 1 392 ? 10.312 14.492 -15.43 1 98.31 392 ILE B N 1
ATOM 6731 C CA . ILE B 1 392 ? 9.266 14.094 -14.484 1 98.31 392 ILE B CA 1
ATOM 6732 C C . ILE B 1 392 ? 9.141 15.148 -13.383 1 98.31 392 ILE B C 1
ATOM 6734 O O . ILE B 1 392 ? 10.141 15.734 -12.961 1 98.31 392 ILE B O 1
ATOM 6738 N N . LEU B 1 393 ? 7.941 15.484 -12.992 1 98.44 393 LEU B N 1
ATOM 6739 C CA . LEU B 1 393 ? 7.652 16.312 -11.828 1 98.44 393 LEU B CA 1
ATOM 6740 C C . LEU B 1 393 ? 7.215 15.461 -10.648 1 98.44 393 LEU B C 1
ATOM 6742 O O . LEU B 1 393 ? 6.461 14.5 -10.812 1 98.44 393 LEU B O 1
ATOM 6746 N N . ILE B 1 394 ? 7.723 15.719 -9.484 1 98.56 394 ILE B N 1
ATOM 6747 C CA . ILE B 1 394 ? 7.336 15.055 -8.242 1 98.56 394 ILE B CA 1
ATOM 6748 C C . ILE B 1 394 ? 6.926 16.094 -7.203 1 98.56 394 ILE B C 1
ATOM 6750 O O . ILE B 1 394 ? 7.754 16.891 -6.75 1 98.56 394 ILE B O 1
ATOM 6754 N N . GLY B 1 395 ? 5.703 16.125 -6.871 1 97.44 395 GLY B N 1
ATOM 6755 C CA . GLY B 1 395 ? 5.172 17.125 -5.957 1 97.44 395 GLY B CA 1
ATOM 6756 C C . GLY B 1 395 ? 3.658 17.125 -5.879 1 97.44 395 GLY B C 1
ATOM 6757 O O . GLY B 1 395 ? 3.014 16.156 -6.285 1 97.44 395 GLY B O 1
ATOM 6758 N N . ASN B 1 396 ? 3.076 18.078 -5.332 1 95.69 396 ASN B N 1
ATOM 6759 C CA . ASN B 1 396 ? 1.643 18.094 -5.059 1 95.69 396 ASN B CA 1
ATOM 6760 C C . ASN B 1 396 ? 0.84 18.5 -6.289 1 95.69 396 ASN B C 1
ATOM 6762 O O . ASN B 1 396 ? 1.407 18.719 -7.363 1 95.69 396 ASN B O 1
ATOM 6766 N N . SER B 1 397 ? -0.483 18.641 -6.219 1 94.31 397 SER B N 1
ATOM 6767 C CA . SER B 1 397 ? -1.421 18.812 -7.324 1 94.31 397 SER B CA 1
ATOM 6768 C C . SER B 1 397 ? -1.277 20.188 -7.961 1 94.31 397 SER B C 1
ATOM 6770 O O . SER B 1 397 ? -1.707 20.406 -9.094 1 94.31 397 SER B O 1
ATOM 6772 N N . ASN B 1 398 ? -0.671 21.125 -7.227 1 91.56 398 ASN B N 1
ATOM 6773 C CA . ASN B 1 398 ? -0.544 22.469 -7.758 1 91.56 398 ASN B CA 1
ATOM 6774 C C . ASN B 1 398 ? 0.357 22.516 -8.984 1 91.56 398 ASN B C 1
ATOM 6776 O O . ASN B 1 398 ? 0.311 23.469 -9.766 1 91.56 398 ASN B O 1
ATOM 6780 N N . GLY B 1 399 ? 1.178 21.516 -9.188 1 93.75 399 GLY B N 1
ATOM 6781 C CA . GLY B 1 399 ? 2.041 21.438 -10.359 1 93.75 399 GLY B CA 1
ATOM 6782 C C . GLY B 1 399 ? 1.343 20.875 -11.586 1 93.75 399 GLY B C 1
ATOM 6783 O O . GLY B 1 399 ? 1.937 20.797 -12.656 1 93.75 399 GLY B O 1
ATOM 6784 N N . ARG B 1 400 ? 0.104 20.547 -11.445 1 93.81 400 ARG B N 1
ATOM 6785 C CA . ARG B 1 400 ? -0.646 19.875 -12.508 1 93.81 400 ARG B CA 1
ATOM 6786 C C . ARG B 1 400 ? -0.672 20.719 -13.773 1 93.81 400 ARG B C 1
ATOM 6788 O O . ARG B 1 400 ? -0.503 20.188 -14.875 1 93.81 400 ARG B O 1
ATOM 6795 N N . TYR B 1 401 ? -0.944 22 -13.656 1 91 401 TYR B N 1
ATOM 6796 C CA . TYR B 1 401 ? -1.061 22.859 -14.828 1 91 401 TYR B CA 1
ATOM 6797 C C . TYR B 1 401 ? 0.264 22.953 -15.578 1 91 401 TYR B C 1
ATOM 6799 O O . TYR B 1 401 ? 0.285 22.984 -16.812 1 91 401 TYR B O 1
ATOM 6807 N N . ILE B 1 402 ? 1.363 22.984 -14.812 1 94.94 402 ILE B N 1
ATOM 6808 C CA . ILE B 1 402 ? 2.686 22.984 -15.43 1 94.94 402 ILE B CA 1
ATOM 6809 C C . ILE B 1 402 ? 2.932 21.656 -16.141 1 94.94 402 ILE B C 1
ATOM 6811 O O . ILE B 1 402 ? 3.395 21.641 -17.281 1 94.94 402 ILE B O 1
ATOM 6815 N N . ALA B 1 403 ? 2.594 20.578 -15.477 1 95.06 403 ALA B N 1
ATOM 6816 C CA . ALA B 1 403 ? 2.75 19.234 -16.031 1 95.06 403 ALA B CA 1
ATOM 6817 C C . ALA B 1 403 ? 1.992 19.094 -17.359 1 95.06 403 ALA B C 1
ATOM 6819 O O . ALA B 1 403 ? 2.535 18.594 -18.344 1 95.06 403 ALA B O 1
ATOM 6820 N N . LYS B 1 404 ? 0.813 19.531 -17.391 1 92.25 404 LYS B N 1
ATOM 6821 C CA . LYS B 1 404 ? -0.044 19.422 -18.578 1 92.25 404 LYS B CA 1
ATOM 6822 C C . LYS B 1 404 ? 0.462 20.312 -19.703 1 92.25 404 LYS B C 1
ATOM 6824 O O . LYS B 1 404 ? 0.538 19.875 -20.859 1 92.25 404 LYS B O 1
ATOM 6829 N N . SER B 1 405 ? 0.764 21.531 -19.344 1 92.88 405 SER B N 1
ATOM 6830 C CA . SER B 1 405 ? 1.176 22.5 -20.344 1 92.88 405 SER B CA 1
ATOM 6831 C C . SER B 1 405 ? 2.475 22.078 -21.031 1 92.88 405 SER B C 1
ATOM 6833 O O . SER B 1 405 ? 2.682 22.359 -22.203 1 92.88 405 SER B O 1
ATOM 6835 N N . ARG B 1 406 ? 3.26 21.359 -20.312 1 94.81 406 ARG B N 1
ATOM 6836 C CA . ARG B 1 406 ? 4.574 21.016 -20.844 1 94.81 406 ARG B CA 1
ATOM 6837 C C . ARG B 1 406 ? 4.664 19.531 -21.156 1 94.81 406 ARG B C 1
ATOM 6839 O O . ARG B 1 406 ? 5.707 19.047 -21.609 1 94.81 406 ARG B O 1
ATOM 6846 N N . ASN B 1 407 ? 3.646 18.844 -20.938 1 93.44 407 ASN B N 1
ATOM 6847 C CA . ASN B 1 407 ? 3.562 17.422 -21.188 1 93.44 407 ASN B CA 1
ATOM 6848 C C . ASN B 1 407 ? 4.641 16.641 -20.438 1 93.44 407 ASN B C 1
ATOM 6850 O O . ASN B 1 407 ? 5.387 15.867 -21.031 1 93.44 407 ASN B O 1
ATOM 6854 N N . ILE B 1 408 ? 4.801 16.969 -19.203 1 96.81 408 ILE B N 1
ATOM 6855 C CA . ILE B 1 408 ? 5.695 16.281 -18.281 1 96.81 408 ILE B CA 1
ATOM 6856 C C . ILE B 1 408 ? 4.875 15.469 -17.281 1 96.81 408 ILE B C 1
ATOM 6858 O O . ILE B 1 408 ? 3.945 15.984 -16.672 1 96.81 408 ILE B O 1
ATOM 6862 N N . PRO B 1 409 ? 5.176 14.141 -17.156 1 96.56 409 PRO B N 1
ATOM 6863 C CA . PRO B 1 409 ? 4.41 13.359 -16.188 1 96.56 409 PRO B CA 1
ATOM 6864 C C . PRO B 1 409 ? 4.609 13.844 -14.75 1 96.56 409 PRO B C 1
ATOM 6866 O O . PRO B 1 409 ? 5.695 14.312 -14.398 1 96.56 409 PRO B O 1
ATOM 6869 N N . LEU B 1 410 ? 3.553 13.734 -13.906 1 97.31 410 LEU B N 1
ATOM 6870 C CA . LEU B 1 410 ? 3.555 14.227 -12.531 1 97.31 410 LEU B CA 1
ATOM 6871 C C . LEU B 1 410 ? 3.27 13.094 -11.555 1 97.31 410 LEU B C 1
ATOM 6873 O O . LEU B 1 410 ? 2.27 12.383 -11.695 1 97.31 410 LEU B O 1
ATOM 6877 N N . VAL B 1 411 ? 4.156 12.836 -10.664 1 98.19 411 VAL B N 1
ATOM 6878 C CA . VAL B 1 411 ? 3.912 11.953 -9.523 1 98.19 411 VAL B CA 1
ATOM 6879 C C . VAL B 1 411 ? 3.475 12.781 -8.32 1 98.19 411 VAL B C 1
ATOM 6881 O O . VAL B 1 411 ? 4.227 13.633 -7.832 1 98.19 411 VAL B O 1
ATOM 6884 N N . ARG B 1 412 ? 2.291 12.523 -7.828 1 97.31 412 ARG B N 1
ATOM 6885 C CA . ARG B 1 412 ? 1.71 13.336 -6.766 1 97.31 412 ARG B CA 1
ATOM 6886 C C . ARG B 1 412 ? 2.16 12.844 -5.391 1 97.31 412 ARG B C 1
ATOM 6888 O O . ARG B 1 412 ? 2.021 11.664 -5.074 1 97.31 412 ARG B O 1
ATOM 6895 N N . VAL B 1 413 ? 2.705 13.688 -4.586 1 97.56 413 VAL B N 1
ATOM 6896 C CA . VAL B 1 413 ? 3.094 13.477 -3.195 1 97.56 413 VAL B CA 1
ATOM 6897 C C . VAL B 1 413 ? 2.904 14.773 -2.404 1 97.56 413 VAL B C 1
ATOM 6899 O O . VAL B 1 413 ? 2.766 15.852 -2.988 1 97.56 413 VAL B O 1
ATOM 6902 N N . GLY B 1 414 ? 2.828 14.609 -1.131 1 94.94 414 GLY B N 1
ATOM 6903 C CA . GLY B 1 414 ? 2.758 15.781 -0.273 1 94.94 414 GLY B CA 1
ATOM 6904 C C . GLY B 1 414 ? 1.373 16.391 -0.219 1 94.94 414 GLY B C 1
ATOM 6905 O O . GLY B 1 414 ? 0.376 15.727 -0.486 1 94.94 414 GLY B O 1
ATOM 6906 N N . LEU B 1 415 ? 1.354 17.641 0.161 1 93.06 415 LEU B N 1
ATOM 6907 C CA . LEU B 1 415 ? 0.134 18.422 0.373 1 93.06 415 LEU B CA 1
ATOM 6908 C C . LEU B 1 415 ? 0.132 19.688 -0.486 1 93.06 415 LEU B C 1
ATOM 6910 O O . LEU B 1 415 ? 1.156 20.359 -0.607 1 93.06 415 LEU B O 1
ATOM 6914 N N . PRO B 1 416 ? -0.984 19.922 -1.196 1 93.38 416 PRO B N 1
ATOM 6915 C CA . PRO B 1 416 ? -2.26 19.203 -1.243 1 93.38 416 PRO B CA 1
ATOM 6916 C C . PRO B 1 416 ? -2.395 18.312 -2.482 1 93.38 416 PRO B C 1
ATOM 6918 O O . PRO B 1 416 ? -1.769 18.594 -3.51 1 93.38 416 PRO B O 1
ATOM 6921 N N . ILE B 1 417 ? -3.043 17.281 -2.398 1 95.44 417 ILE B N 1
ATOM 6922 C CA . ILE B 1 417 ? -3.506 16.5 -3.539 1 95.44 417 ILE B CA 1
ATOM 6923 C C . ILE B 1 417 ? -5.027 16.594 -3.646 1 95.44 417 ILE B C 1
ATOM 6925 O O . ILE B 1 417 ? -5.75 15.914 -2.918 1 95.44 417 ILE B O 1
ATOM 6929 N N . HIS B 1 418 ? -5.477 17.453 -4.504 1 91.25 418 HIS B N 1
ATOM 6930 C CA . HIS B 1 418 ? -6.91 17.719 -4.566 1 91.25 418 HIS B CA 1
ATOM 6931 C C . HIS B 1 418 ? -7.508 17.203 -5.871 1 91.25 418 HIS B C 1
ATOM 6933 O O . HIS B 1 418 ? -8.727 17.094 -6.004 1 91.25 418 HIS B O 1
ATOM 6939 N N . ASP B 1 419 ? -6.684 16.812 -6.809 1 93 419 ASP B N 1
ATOM 6940 C CA . ASP B 1 419 ? -7.172 16.406 -8.117 1 93 419 ASP B CA 1
ATOM 6941 C C . ASP B 1 419 ? -7.207 14.883 -8.242 1 93 419 ASP B C 1
ATOM 6943 O O . ASP B 1 419 ? -7.473 14.352 -9.32 1 93 419 ASP B O 1
ATOM 6947 N N . ARG B 1 420 ? -6.871 14.18 -7.211 1 95.94 420 ARG B N 1
ATOM 6948 C CA . ARG B 1 420 ? -6.898 12.727 -7.141 1 95.94 420 ARG B CA 1
ATOM 6949 C C . ARG B 1 420 ? -7.543 12.25 -5.84 1 95.94 420 ARG B C 1
ATOM 6951 O O . ARG B 1 420 ? -7.777 13.055 -4.93 1 95.94 420 ARG B O 1
ATOM 6958 N N . VAL B 1 421 ? -7.809 11 -5.812 1 96.19 421 VAL B N 1
ATOM 6959 C CA . VAL B 1 421 ? -8.367 10.43 -4.59 1 96.19 421 VAL B CA 1
ATOM 6960 C C . VAL B 1 421 ? -7.309 9.594 -3.877 1 96.19 421 VAL B C 1
ATOM 6962 O O . VAL B 1 421 ? -6.297 9.227 -4.473 1 96.19 421 VAL B O 1
ATOM 6965 N N . GLY B 1 422 ? -7.473 9.422 -2.604 1 97.12 422 GLY B N 1
ATOM 6966 C CA . GLY B 1 422 ? -6.645 8.492 -1.853 1 97.12 422 GLY B CA 1
ATOM 6967 C C . GLY B 1 422 ? -5.395 9.133 -1.286 1 97.12 422 GLY B C 1
ATOM 6968 O O . GLY B 1 422 ? -4.484 8.438 -0.826 1 97.12 422 GLY B O 1
ATOM 6969 N N . ALA B 1 423 ? -5.34 10.453 -1.226 1 97.19 423 ALA B N 1
ATOM 6970 C CA . ALA B 1 423 ? -4.164 11.141 -0.698 1 97.19 423 ALA B CA 1
ATOM 6971 C C . ALA B 1 423 ? -3.848 10.68 0.721 1 97.19 423 ALA B C 1
ATOM 6973 O O . ALA B 1 423 ? -2.678 10.547 1.091 1 97.19 423 ALA B O 1
ATOM 6974 N N . GLN B 1 424 ? -4.875 10.445 1.533 1 96.88 424 GLN B N 1
ATOM 6975 C CA . GLN B 1 424 ? -4.707 10.047 2.926 1 96.88 424 GLN B CA 1
ATOM 6976 C C . GLN B 1 424 ? -4.121 8.641 3.027 1 96.88 424 GLN B C 1
ATOM 6978 O O . GLN B 1 424 ? -3.666 8.227 4.094 1 96.88 424 GLN B O 1
ATOM 6983 N N . ARG B 1 425 ? -4.078 7.934 1.952 1 97 425 ARG B N 1
ATOM 6984 C CA . ARG B 1 425 ? -3.654 6.539 1.979 1 97 425 ARG B CA 1
ATOM 6985 C C . ARG B 1 425 ? -2.318 6.359 1.268 1 97 425 ARG B C 1
ATOM 6987 O O . ARG B 1 425 ? -1.811 5.242 1.16 1 97 425 ARG B O 1
ATOM 6994 N N . ILE B 1 426 ? -1.752 7.414 0.742 1 97.75 426 ILE B N 1
ATOM 6995 C CA . ILE B 1 426 ? -0.441 7.34 0.107 1 97.75 426 ILE B CA 1
ATOM 6996 C C . ILE B 1 426 ? 0.633 7.105 1.167 1 97.75 426 ILE B C 1
ATOM 6998 O O . ILE B 1 426 ? 0.746 7.875 2.125 1 97.75 426 ILE B O 1
ATOM 7002 N N . LEU B 1 427 ? 1.315 6.059 1.026 1 97.94 427 LEU B N 1
ATOM 7003 C CA . LEU B 1 427 ? 2.389 5.699 1.946 1 97.94 427 LEU B CA 1
ATOM 7004 C C . LEU B 1 427 ? 3.748 6.078 1.368 1 97.94 427 LEU B C 1
ATOM 7006 O O . LEU B 1 427 ? 4.113 5.621 0.282 1 97.94 427 LEU B O 1
ATOM 7010 N N . ASN B 1 428 ? 4.492 6.922 2.076 1 97.62 428 ASN B N 1
ATOM 7011 C CA . ASN B 1 428 ? 5.812 7.352 1.634 1 97.62 428 ASN B CA 1
ATOM 7012 C C . ASN B 1 428 ? 6.902 6.918 2.615 1 97.62 428 ASN B C 1
ATOM 7014 O O . ASN B 1 428 ? 8.086 6.898 2.268 1 97.62 428 ASN B O 1
ATOM 7018 N N . ILE B 1 429 ? 6.5 6.543 3.787 1 97.62 429 ILE B N 1
ATOM 7019 C CA . ILE B 1 429 ? 7.434 6.395 4.895 1 97.62 429 ILE B CA 1
ATOM 7020 C C . ILE B 1 429 ? 7.855 4.93 5.02 1 97.62 429 ILE B C 1
ATOM 7022 O O . ILE B 1 429 ? 7.07 4.027 4.727 1 97.62 429 ILE B O 1
ATOM 7026 N N . GLY B 1 430 ? 9.141 4.762 5.5 1 98.25 430 GLY B N 1
ATOM 7027 C CA . GLY B 1 430 ? 9.648 3.414 5.723 1 98.25 430 GLY B CA 1
ATOM 7028 C C . GLY B 1 430 ? 10.094 2.729 4.449 1 98.25 430 GLY B C 1
ATOM 7029 O O . GLY B 1 430 ? 9.969 3.287 3.357 1 98.25 430 GLY B O 1
ATOM 7030 N N . TYR B 1 431 ? 10.641 1.536 4.609 1 98.56 431 TYR B N 1
ATOM 7031 C CA . TYR B 1 431 ? 11.078 0.773 3.447 1 98.56 431 TYR B CA 1
ATOM 7032 C C . TYR B 1 431 ? 9.898 0.452 2.533 1 98.56 431 TYR B C 1
ATOM 7034 O O . TYR B 1 431 ? 10.031 0.497 1.308 1 98.56 431 TYR B O 1
ATOM 7042 N N . ARG B 1 432 ? 8.789 0.174 3.082 1 97.81 432 ARG B N 1
ATOM 7043 C CA . ARG B 1 432 ? 7.59 -0.118 2.305 1 97.81 432 ARG B CA 1
ATOM 7044 C C . ARG B 1 432 ? 7.148 1.1 1.5 1 97.81 432 ARG B C 1
ATOM 7046 O O . ARG B 1 432 ? 6.824 0.985 0.316 1 97.81 432 ARG B O 1
ATOM 7053 N N . GLY B 1 433 ? 7.105 2.236 2.209 1 98.38 433 GLY B N 1
ATOM 7054 C CA . GLY B 1 433 ? 6.75 3.457 1.504 1 98.38 433 GLY B CA 1
ATOM 7055 C C . GLY B 1 433 ? 7.715 3.803 0.386 1 98.38 433 GLY B C 1
ATOM 7056 O O . GLY B 1 433 ? 7.301 4.285 -0.67 1 98.38 433 GLY B O 1
ATOM 7057 N N . ALA B 1 434 ? 8.977 3.57 0.651 1 98.75 434 ALA B N 1
ATOM 7058 C CA . ALA B 1 434 ? 9.992 3.811 -0.365 1 98.75 434 ALA B CA 1
ATOM 7059 C C . ALA B 1 434 ? 9.766 2.934 -1.593 1 98.75 434 ALA B C 1
ATOM 7061 O O . ALA B 1 434 ? 9.906 3.395 -2.729 1 98.75 434 ALA B O 1
ATOM 7062 N N . MET B 1 435 ? 9.391 1.667 -1.373 1 98.5 435 MET B N 1
ATOM 7063 C CA . MET B 1 435 ? 9.133 0.757 -2.484 1 98.5 435 MET B CA 1
ATOM 7064 C C . MET B 1 435 ? 7.914 1.208 -3.287 1 98.5 435 MET B C 1
ATOM 7066 O O . MET B 1 435 ? 7.922 1.149 -4.516 1 98.5 435 MET B O 1
ATOM 7070 N N . GLU B 1 436 ? 6.898 1.635 -2.6 1 98.12 436 GLU B N 1
ATOM 7071 C CA . GLU B 1 436 ? 5.703 2.109 -3.287 1 98.12 436 GLU B CA 1
ATOM 7072 C C . GLU B 1 436 ? 6.004 3.338 -4.141 1 98.12 436 GLU B C 1
ATOM 7074 O O . GLU B 1 436 ? 5.547 3.438 -5.281 1 98.12 436 GLU B O 1
ATOM 7079 N N . LEU B 1 437 ? 6.746 4.254 -3.533 1 98.56 437 LEU B N 1
ATOM 7080 C CA . LEU B 1 437 ? 7.109 5.465 -4.258 1 98.56 437 LEU B CA 1
ATOM 7081 C C . LEU B 1 437 ? 8 5.141 -5.453 1 98.56 437 LEU B C 1
ATOM 7083 O O . LEU B 1 437 ? 7.82 5.703 -6.535 1 98.56 437 LEU B O 1
ATOM 7087 N N . LEU B 1 438 ? 8.953 4.242 -5.242 1 98.62 438 LEU B N 1
ATOM 7088 C CA . LEU B 1 438 ? 9.836 3.771 -6.301 1 98.62 438 LEU B CA 1
ATOM 7089 C C . LEU B 1 438 ? 9.031 3.219 -7.477 1 98.62 438 LEU B C 1
ATOM 7091 O O . LEU B 1 438 ? 9.312 3.549 -8.633 1 98.62 438 LEU B O 1
ATOM 7095 N N . ASP B 1 439 ? 8.07 2.365 -7.188 1 98.19 439 ASP B N 1
ATOM 7096 C CA . ASP B 1 439 ? 7.234 1.775 -8.227 1 98.19 439 ASP B CA 1
ATOM 7097 C C . ASP B 1 439 ? 6.445 2.85 -8.969 1 98.19 439 ASP B C 1
ATOM 7099 O O . ASP B 1 439 ? 6.355 2.82 -10.203 1 98.19 439 ASP B O 1
ATOM 7103 N N . ARG B 1 440 ? 5.867 3.814 -8.242 1 97.88 440 ARG B N 1
ATOM 7104 C CA . ARG B 1 440 ? 5.07 4.871 -8.859 1 97.88 440 ARG B CA 1
ATOM 7105 C C . ARG B 1 440 ? 5.918 5.719 -9.805 1 97.88 440 ARG B C 1
ATOM 7107 O O . ARG B 1 440 ? 5.5 6.023 -10.922 1 97.88 440 ARG B O 1
ATOM 7114 N N . ILE B 1 441 ? 7.086 6.105 -9.344 1 98.31 441 ILE B N 1
ATOM 7115 C CA . ILE B 1 441 ? 7.977 6.93 -10.148 1 98.31 441 ILE B CA 1
ATOM 7116 C C . ILE B 1 441 ? 8.375 6.172 -11.414 1 98.31 441 ILE B C 1
ATOM 7118 O O . ILE B 1 441 ? 8.266 6.699 -12.523 1 98.31 441 ILE B O 1
ATOM 7122 N N . THR B 1 442 ? 8.805 4.91 -11.25 1 98.06 442 THR B N 1
ATOM 7123 C CA . THR B 1 442 ? 9.289 4.105 -12.367 1 98.06 442 THR B CA 1
ATOM 7124 C C . THR B 1 442 ? 8.18 3.861 -13.383 1 98.06 442 THR B C 1
ATOM 7126 O O . THR B 1 442 ? 8.383 4.023 -14.586 1 98.06 442 THR B O 1
ATOM 7129 N N . ASN B 1 443 ? 7.012 3.465 -12.922 1 97.19 443 ASN B N 1
ATOM 7130 C CA . ASN B 1 443 ? 5.906 3.146 -13.82 1 97.19 443 ASN B CA 1
ATOM 7131 C C . ASN B 1 443 ? 5.391 4.391 -14.531 1 97.19 443 ASN B C 1
ATOM 7133 O O . ASN B 1 443 ? 4.914 4.309 -15.664 1 97.19 443 ASN B O 1
ATOM 7137 N N . THR B 1 444 ? 5.484 5.574 -13.836 1 96.69 444 THR B N 1
ATOM 7138 C CA . THR B 1 444 ? 5.137 6.828 -14.492 1 96.69 444 THR B CA 1
ATOM 7139 C C . THR B 1 444 ? 6.082 7.109 -15.656 1 96.69 444 THR B C 1
ATOM 7141 O O . THR B 1 444 ? 5.645 7.535 -16.734 1 96.69 444 THR B O 1
ATOM 7144 N N . ILE B 1 445 ? 7.332 6.863 -15.477 1 96.06 445 ILE B N 1
ATOM 7145 C CA . ILE B 1 445 ? 8.328 7.059 -16.516 1 96.06 445 ILE B CA 1
ATOM 7146 C C . ILE B 1 445 ? 8.102 6.055 -17.641 1 96.06 445 ILE B C 1
ATOM 7148 O O . ILE B 1 445 ? 8.141 6.414 -18.828 1 96.06 445 ILE B O 1
ATOM 7152 N N . LEU B 1 446 ? 7.82 4.758 -17.25 1 94.88 446 LEU B N 1
ATOM 7153 C CA . LEU B 1 446 ? 7.59 3.713 -18.234 1 94.88 446 LEU B CA 1
ATOM 7154 C C . LEU B 1 446 ? 6.352 4.02 -19.078 1 94.88 446 LEU B C 1
ATOM 7156 O O . LEU B 1 446 ? 6.324 3.74 -20.281 1 94.88 446 LEU B O 1
ATOM 7160 N N . GLU B 1 447 ? 5.34 4.578 -18.438 1 92.12 447 GLU B N 1
ATOM 7161 C CA . GLU B 1 447 ? 4.129 4.957 -19.172 1 92.12 447 GLU B CA 1
ATOM 7162 C C . GLU B 1 447 ? 4.41 6.082 -20.156 1 92.12 447 GLU B C 1
ATOM 7164 O O . GLU B 1 447 ? 3.918 6.062 -21.297 1 92.12 447 GLU B O 1
ATOM 7169 N N . ALA B 1 448 ? 5.219 7.008 -19.766 1 90.12 448 ALA B N 1
ATOM 7170 C CA . ALA B 1 448 ? 5.508 8.18 -20.594 1 90.12 448 ALA B CA 1
ATOM 7171 C C . ALA B 1 448 ? 6.422 7.824 -21.75 1 90.12 448 ALA B C 1
ATOM 7173 O O . ALA B 1 448 ? 6.309 8.398 -22.844 1 90.12 448 ALA B O 1
ATOM 7174 N N . THR B 1 449 ? 7.324 6.855 -21.578 1 85.69 449 THR B N 1
ATOM 7175 C CA . THR B 1 449 ? 8.328 6.559 -22.594 1 85.69 449 THR B CA 1
ATOM 7176 C C . THR B 1 449 ? 7.898 5.383 -23.469 1 85.69 449 THR B C 1
ATOM 7178 O O . THR B 1 449 ? 8.43 5.184 -24.562 1 85.69 449 THR B O 1
ATOM 7181 N N . ASP B 1 450 ? 6.852 4.668 -23.094 1 71.69 450 ASP B N 1
ATOM 7182 C CA . ASP B 1 450 ? 6.32 3.502 -23.797 1 71.69 450 ASP B CA 1
ATOM 7183 C C . ASP B 1 450 ? 7.445 2.594 -24.281 1 71.69 450 ASP B C 1
ATOM 7185 O O . ASP B 1 450 ? 7.43 2.143 -25.438 1 71.69 450 ASP B O 1
ATOM 7189 N N . THR B 1 451 ? 8.469 2.424 -23.656 1 56.44 451 THR B N 1
ATOM 7190 C CA . THR B 1 451 ? 9.664 1.742 -24.156 1 56.44 451 THR B CA 1
ATOM 7191 C C . THR B 1 451 ? 9.555 0.237 -23.922 1 56.44 451 THR B C 1
ATOM 7193 O O . THR B 1 451 ? 10.5 -0.505 -24.188 1 56.44 451 THR B O 1
ATOM 7196 N N . PHE B 1 452 ? 8.359 -0.283 -23.594 1 55.06 452 PHE B N 1
ATOM 7197 C CA . PHE B 1 452 ? 8.414 -1.7 -23.25 1 55.06 452 PHE B CA 1
ATOM 7198 C C . PHE B 1 452 ? 8.266 -2.562 -24.5 1 55.06 452 PHE B C 1
ATOM 7200 O O . PHE B 1 452 ? 7.434 -2.271 -25.375 1 55.06 452 PHE B O 1
ATOM 7207 N N . THR B 1 453 ? 9.234 -3.467 -24.703 1 48.56 453 THR B N 1
ATOM 7208 C CA . THR B 1 453 ? 9.109 -4.555 -25.672 1 48.56 453 THR B CA 1
ATOM 7209 C C . THR B 1 453 ? 8.805 -5.871 -24.953 1 48.56 453 THR B C 1
ATOM 7211 O O . THR B 1 453 ? 9.562 -6.301 -24.094 1 48.56 453 THR B O 1
ATOM 7214 N N . ALA B 1 454 ? 7.629 -6.559 -25.234 1 47.81 454 ALA B N 1
ATOM 7215 C CA . ALA B 1 454 ? 7.168 -7.793 -24.609 1 47.81 454 ALA B CA 1
ATOM 7216 C C . ALA B 1 454 ? 8.07 -8.969 -24.984 1 47.81 454 ALA B C 1
ATOM 7218 O O . ALA B 1 454 ? 8.547 -9.055 -26.125 1 47.81 454 ALA B O 1
ATOM 7219 N N . PRO B 1 455 ? 8.344 -9.914 -24.062 1 44.09 455 PRO B N 1
ATOM 7220 C CA . PRO B 1 455 ? 9.031 -11.133 -24.5 1 44.09 455 PRO B CA 1
ATOM 7221 C C . PRO B 1 455 ? 8.219 -11.938 -25.516 1 44.09 455 PRO B C 1
ATOM 7223 O O . PRO B 1 455 ? 6.996 -12.039 -25.375 1 44.09 455 PRO B O 1
ATOM 7226 N N . ARG B 1 456 ? 8.711 -12.188 -26.734 1 46.03 456 ARG B N 1
ATOM 7227 C CA . ARG B 1 456 ? 8.07 -12.961 -27.797 1 46.03 456 ARG B CA 1
ATOM 7228 C C . ARG B 1 456 ? 8.414 -14.445 -27.672 1 46.03 456 ARG B C 1
ATOM 7230 O O . ARG B 1 456 ? 9.57 -14.797 -27.438 1 46.03 456 ARG B O 1
ATOM 7237 N N . GLN B 1 457 ? 7.273 -15.25 -27.391 1 37.97 457 GLN B N 1
ATOM 7238 C CA . GLN B 1 457 ? 7.496 -16.688 -27.453 1 37.97 457 GLN B CA 1
ATOM 7239 C C . GLN B 1 457 ? 8.125 -17.078 -28.797 1 37.97 457 GLN B C 1
ATOM 7241 O O . GLN B 1 457 ? 7.684 -16.625 -29.859 1 37.97 457 GLN B O 1
ATOM 7246 N N . ALA B 1 458 ? 9.25 -17.516 -28.797 1 39.03 458 ALA B N 1
ATOM 7247 C CA . ALA B 1 458 ? 9.844 -17.969 -30.047 1 39.03 458 ALA B CA 1
ATOM 7248 C C . ALA B 1 458 ? 8.914 -18.953 -30.766 1 39.03 458 ALA B C 1
ATOM 7250 O O . ALA B 1 458 ? 8.383 -19.875 -30.156 1 39.03 458 ALA B O 1
ATOM 7251 N N . GLU B 1 459 ? 8.289 -18.547 -31.859 1 35.59 459 GLU B N 1
ATOM 7252 C CA . GLU B 1 459 ? 7.598 -19.516 -32.688 1 35.59 459 GLU B CA 1
ATOM 7253 C C . GLU B 1 459 ? 8.398 -20.812 -32.812 1 35.59 459 GLU B C 1
ATOM 7255 O O . GLU B 1 459 ? 9.633 -20.781 -32.906 1 35.59 459 GLU B O 1
ATOM 7260 N N . PRO B 1 460 ? 7.844 -21.891 -32.438 1 31.22 460 PRO B N 1
ATOM 7261 C CA . PRO B 1 460 ? 8.609 -23.078 -32.781 1 31.22 460 PRO B CA 1
ATOM 7262 C C . PRO B 1 460 ? 9.227 -23.016 -34.188 1 31.22 460 PRO B C 1
ATOM 7264 O O . PRO B 1 460 ? 8.523 -22.703 -35.156 1 31.22 460 PRO B O 1
ATOM 7267 N N . ALA B 1 461 ? 10.359 -22.672 -34.406 1 33.97 461 ALA B N 1
ATOM 7268 C CA . ALA B 1 461 ? 10.953 -22.922 -35.719 1 33.97 461 ALA B CA 1
ATOM 7269 C C . ALA B 1 461 ? 10.43 -24.234 -36.312 1 33.97 461 ALA B C 1
ATOM 7271 O O . ALA B 1 461 ? 10.445 -25.266 -35.625 1 33.97 461 ALA B O 1
ATOM 7272 N N . ALA B 1 462 ? 9.742 -24.297 -37.344 1 33.5 462 ALA B N 1
ATOM 7273 C CA . ALA B 1 462 ? 9.789 -25.469 -38.219 1 33.5 462 ALA B CA 1
ATOM 7274 C C . ALA B 1 462 ? 11.195 -26.047 -38.281 1 33.5 462 ALA B C 1
ATOM 7276 O O . ALA B 1 462 ? 12.156 -25.344 -38.562 1 33.5 462 ALA B O 1
ATOM 7277 N N . TYR B 1 463 ? 11.477 -27.188 -37.562 1 27.33 463 TYR B N 1
ATOM 7278 C CA . TYR B 1 463 ? 12.664 -28.016 -37.719 1 27.33 463 TYR B CA 1
ATOM 7279 C C . TYR B 1 463 ? 13.125 -28.078 -39.156 1 27.33 463 TYR B C 1
ATOM 7281 O O . TYR B 1 463 ? 12.531 -28.781 -39.969 1 27.33 463 TYR B O 1
ATOM 7289 N N . THR B 1 464 ? 13.406 -27.062 -39.781 1 28.69 464 THR B N 1
ATOM 7290 C CA . THR B 1 464 ? 14.234 -27.453 -40.906 1 28.69 464 THR B CA 1
ATOM 7291 C C . THR B 1 464 ? 15.383 -28.344 -40.469 1 28.69 464 THR B C 1
ATOM 7293 O O . THR B 1 464 ? 15.93 -28.141 -39.375 1 28.69 464 THR B O 1
ATOM 7296 N N . GLU B 1 465 ? 15.711 -29.562 -41.125 1 27.02 465 GLU B N 1
ATOM 7297 C CA . GLU B 1 465 ? 16.562 -30.734 -41.031 1 27.02 465 GLU B CA 1
ATOM 7298 C C . GLU B 1 465 ? 17.938 -30.375 -40.438 1 27.02 465 GLU B C 1
ATOM 7300 O O . GLU B 1 465 ? 18.484 -31.125 -39.625 1 27.02 465 GLU B O 1
ATOM 7305 N N . LYS B 1 466 ? 18.906 -29.672 -41.156 1 31.22 466 LYS B N 1
ATOM 7306 C CA . LYS B 1 466 ? 20.266 -30.172 -41.25 1 31.22 466 LYS B CA 1
ATOM 7307 C C . LYS B 1 466 ? 21.141 -29.641 -40.125 1 31.22 466 LYS B C 1
ATOM 7309 O O . LYS B 1 466 ? 22.359 -29.781 -40.156 1 31.22 466 LYS B O 1
ATOM 7314 N N . ARG B 1 467 ? 20.812 -28.641 -39.25 1 29.11 467 ARG B N 1
ATOM 7315 C CA . ARG B 1 467 ? 22.109 -28.172 -38.781 1 29.11 467 ARG B CA 1
ATOM 7316 C C . ARG B 1 467 ? 22.609 -29.062 -37.625 1 29.11 467 ARG B C 1
ATOM 7318 O O . ARG B 1 467 ? 21.812 -29.656 -36.906 1 29.11 467 ARG B O 1
ATOM 7325 N N . SER B 1 468 ? 24.062 -29.25 -37.344 1 26.08 468 SER B N 1
ATOM 7326 C CA . SER B 1 468 ? 24.984 -30.156 -36.656 1 26.08 468 SER B CA 1
ATOM 7327 C C . SER B 1 468 ? 24.797 -30.078 -35.156 1 26.08 468 SER B C 1
ATOM 7329 O O . SER B 1 468 ? 24.297 -29.078 -34.625 1 26.08 468 SER B O 1
ATOM 7331 N N . GLU B 1 469 ? 25.172 -31.156 -34.25 1 26.7 469 GLU B N 1
ATOM 7332 C CA . GLU B 1 469 ? 25.297 -31.844 -32.969 1 26.7 469 GLU B CA 1
ATOM 7333 C C . GLU B 1 469 ? 25.922 -30.922 -31.906 1 26.7 469 GLU B C 1
ATOM 7335 O O . GLU B 1 469 ? 25.875 -31.234 -30.719 1 26.7 469 GLU B O 1
ATOM 7340 N N . GLU B 1 470 ? 26.797 -29.875 -32 1 26.02 470 GLU B N 1
ATOM 7341 C CA . GLU B 1 470 ? 27.891 -29.609 -31.078 1 26.02 470 GLU B CA 1
ATOM 7342 C C . GLU B 1 470 ? 27.422 -28.719 -29.922 1 26.02 470 GLU B C 1
ATOM 7344 O O . GLU B 1 470 ? 28.047 -28.688 -28.859 1 26.02 470 GLU B O 1
ATOM 7349 N N . GLU B 1 471 ? 26.469 -27.734 -29.938 1 26.2 471 GLU B N 1
ATOM 7350 C CA . GLU B 1 471 ? 26.578 -26.625 -28.984 1 26.2 471 GLU B CA 1
ATOM 7351 C C . GLU B 1 471 ? 25.734 -26.891 -27.75 1 26.2 471 GLU B C 1
ATOM 7353 O O . GLU B 1 471 ? 25.531 -26 -26.922 1 26.2 471 GLU B O 1
ATOM 7358 N N . CYS B 1 472 ? 25.25 -28.031 -27.297 1 27.27 472 CYS B N 1
ATOM 7359 C CA . CYS B 1 472 ? 24.312 -28.234 -26.203 1 27.27 472 CYS B CA 1
ATOM 7360 C C . CYS B 1 472 ? 24.906 -27.797 -24.875 1 27.27 472 CYS B C 1
ATOM 7362 O O . CYS B 1 472 ? 24.219 -27.734 -23.859 1 27.27 472 CYS B O 1
ATOM 7364 N N . VAL B 1 473 ? 26.266 -27.969 -24.469 1 28.61 473 VAL B N 1
ATOM 7365 C CA . VAL B 1 473 ? 26.781 -28.078 -23.109 1 28.61 473 VAL B CA 1
ATOM 7366 C C . VAL B 1 473 ? 27.016 -26.688 -22.531 1 28.61 473 VAL B C 1
ATOM 7368 O O . VAL B 1 473 ? 27.266 -26.547 -21.344 1 28.61 473 VAL B O 1
ATOM 7371 N N . GLU B 1 474 ? 27.219 -25.609 -23.266 1 25.52 474 GLU B N 1
ATOM 7372 C CA . GLU B 1 474 ? 28 -24.547 -22.625 1 25.52 474 GLU B CA 1
ATOM 7373 C C . GLU B 1 474 ? 27.125 -23.688 -21.719 1 25.52 474 GLU B C 1
ATOM 7375 O O . GLU B 1 474 ? 27.625 -22.875 -20.953 1 25.52 474 GLU B O 1
ATOM 7380 N N . GLY B 1 475 ? 25.828 -23.594 -21.844 1 23.95 475 GLY B N 1
ATOM 7381 C CA . GLY B 1 475 ? 25.219 -22.438 -21.219 1 23.95 475 GLY B CA 1
ATOM 7382 C C . GLY B 1 475 ? 25 -22.609 -19.719 1 23.95 475 GLY B C 1
ATOM 7383 O O . GLY B 1 475 ? 24.297 -21.828 -19.094 1 23.95 475 GLY B O 1
ATOM 7384 N N . LEU B 1 476 ? 25.219 -23.781 -19.125 1 24.39 476 LEU B N 1
ATOM 7385 C CA . LEU B 1 476 ? 25.109 -23.953 -17.672 1 24.39 476 LEU B CA 1
ATOM 7386 C C . LEU B 1 476 ? 26.219 -23.203 -16.953 1 24.39 476 LEU B C 1
ATOM 7388 O O . LEU B 1 476 ? 26.438 -23.391 -15.758 1 24.39 476 LEU B O 1
ATOM 7392 N N . ARG B 1 477 ? 27.078 -22.344 -17.562 1 22.25 477 ARG B N 1
ATOM 7393 C CA . ARG B 1 477 ? 28.031 -21.734 -16.641 1 22.25 477 ARG B CA 1
ATOM 7394 C C . ARG B 1 477 ? 27.359 -20.641 -15.812 1 22.25 477 ARG B C 1
ATOM 7396 O O . ARG B 1 477 ? 26.641 -19.797 -16.359 1 22.25 477 ARG B O 1
#

Sequence (954 aa):
MTKRNYATVNPCVMCQPMGSALAFKGIENTMVLYHGSQGCSTYMRLLLAHHFREPVDIASSSLSEKGAVYGGRENLKKGLRNVINRYNPKVIGVATTCLAETIGDDVPAIIREFKEEQEIGDDPEKDIIIIPVSTPSYGESHVSGYIKALDAVVRKFTEKTEEEKTVKIPNGKLNVIPVESLSPADVRELKEIFDVMAGDYIFLPDISETFDAPLREDLPKIAPGGTPLSEIADMPNSRASLGLGTVSKNLAVKYLEESYGVHGYDVPIPIGLSNTDIFFTELVKIIGCPIPEKYQKERGRLLDAMVDVHKYLYGVKAAVYGDPDFVFSLTTFMLELGINPVLIATGSKSRDFETKIRQIVEKTNPELEPVVLNGIDFDTFNDAVSQCNPEILIGNSNGRYIAKSRNIPLVRVGLPIHDRVGAQRILNIGYRGAMELLDRITNTILEATDTFTAPRQAEPAAYTEKRSEEECVEGLRMTKRNYATVNPCVMCQPMGSALAFKGIENTMVLYHGSQGCSTYMRLLLAHHFREPVDIASSSLSEKGAVYGGRENLKKGLRNVINRYNPKVIGVATTCLAETIGDDVPAIIREFKEEQEIGDDPEKDIIIIPVSTPSYGESHVSGYIKALDAVVRKFTEKTEEEKTVKIPNGKLNVIPVESLSPADVRELKEIFDVMAGDYIFLPDISETFDAPLREDLPKIAPGGTPLSEIADMPNSRASLGLGTVSKNLAVKYLEESYGVHGYDVPIPIGLSNTDIFFTELVKIIGCPIPEKYQKERGRLLDAMVDVHKYLYGVKAAVYGDPDFVFSLTTFMLELGINPVLIATGSKSRDFETKIRQIVEKTNPELEPVVLNGIDFDTFNDAVSQCNPEILIGNSNGRYIAKSRNIPLVRVGLPIHDRVGAQRILNIGYRGAMELLDRITNTILEATDTFTAPRQAEPAAYTEKRSEEECVEGLR

InterPro domains:
  IPR000318 Nitrogenase component 1, conserved site [PS00090] (96-110)
  IPR000510 Nitrogenase/oxidoreductase, component 1 [PF00148] (15-445)
  IPR050152 ChlB/BchB/BchZ [PTHR33712] (2-458)

Solvent-accessible surface area (backbone atoms only — not comparable to full-atom values): 49946 Å² total; per-residue (Å²): 134,78,79,69,72,68,80,74,67,58,60,54,46,53,44,3,48,50,15,28,48,60,32,44,50,2,31,37,46,39,42,40,34,34,37,16,41,48,65,60,32,52,50,44,26,49,52,50,17,43,24,37,72,33,91,50,80,50,41,46,24,47,42,42,74,68,31,55,72,77,46,48,61,67,37,41,49,51,33,51,52,49,49,45,72,72,54,62,47,51,30,36,39,37,33,26,26,49,62,32,56,72,62,55,62,58,59,68,60,50,51,52,52,45,28,60,74,68,69,50,58,87,45,79,89,80,26,62,42,77,47,68,35,89,17,43,42,91,76,45,21,22,64,54,15,22,40,49,33,45,26,44,50,48,52,62,51,52,65,56,58,77,76,57,62,68,67,71,64,74,69,70,21,38,34,35,36,63,59,86,66,65,27,25,35,26,47,48,52,52,50,53,52,40,47,72,66,57,60,48,68,40,54,47,59,26,36,41,37,42,41,52,53,45,55,58,92,67,75,63,86,55,62,64,52,28,26,52,65,72,53,55,42,45,52,63,24,23,63,30,26,41,32,36,26,68,49,58,81,58,52,41,45,51,46,37,25,75,76,54,64,20,48,58,45,66,37,49,38,29,25,21,64,68,31,26,49,51,42,52,55,51,47,29,69,73,68,69,48,79,83,54,67,69,59,53,48,38,43,21,32,35,53,33,50,51,61,71,44,30,86,77,31,50,66,42,35,24,30,38,37,37,52,56,37,57,35,49,23,49,50,54,32,36,50,74,48,39,26,38,59,45,33,38,36,18,24,40,70,53,92,44,43,63,60,56,46,52,49,54,39,46,72,76,40,65,87,61,80,51,51,72,45,74,43,39,41,43,67,61,47,47,54,49,45,68,73,64,61,46,64,32,39,38,22,27,44,84,49,46,66,55,24,61,77,66,70,29,54,71,47,78,43,64,72,53,30,60,71,48,66,55,47,30,62,47,44,47,46,36,44,65,10,25,43,50,48,50,34,51,54,51,39,50,51,42,63,72,60,62,71,70,78,77,90,72,77,73,67,78,69,75,80,71,83,77,82,87,89,77,78,82,76,65,79,83,113,133,78,79,71,73,68,80,73,67,57,59,54,46,53,44,3,49,51,15,28,48,60,33,44,52,3,32,37,45,40,42,39,33,33,38,16,41,48,65,58,33,52,49,44,27,50,52,50,19,44,24,37,71,34,92,51,81,50,42,45,24,48,43,43,75,67,31,55,72,76,45,49,60,68,36,41,50,50,32,50,52,50,49,45,72,72,54,63,46,51,28,36,39,36,34,27,27,48,62,32,56,71,63,57,63,58,59,68,59,49,51,53,51,45,29,60,75,67,69,50,58,87,46,78,90,79,26,62,43,77,46,68,34,90,17,44,42,90,77,46,22,22,65,54,15,21,40,50,32,45,27,44,50,48,52,63,52,51,65,56,56,76,75,57,62,69,68,70,64,74,68,73,20,38,34,35,36,65,59,85,66,63,28,25,36,27,48,49,51,51,49,54,52,39,47,71,68,58,60,48,65,43,52,47,59,25,37,41,37,44,40,52,53,45,55,60,92,70,77,64,86,55,63,64,52,28,28,50,64,70,53,54,42,44,52,63,25,23,63,30,27,40,34,36,26,68,50,58,81,58,52,41,44,50,47,38,25,76,76,53,64,20,49,59,45,67,35,51,38,29,26,22,64,68,32,24,48,52,43,53,54,51,46,28,70,74,68,67,46,80,82,56,66,71,57,53,47,39,43,23,31,35,54,34,50,52,62,71,45,30,85,77,31,49,67,41,36,25,31,38,36,37,53,54,37,59,36,47,23,50,49,53,32,37,50,76,47,38,26,37,59,46,32,39,37,17,25,40,70,53,92,44,42,62,61,54,47,52,51,54,38,49,73,74,41,65,87,61,81,52,49,74,45,74,43,41,42,44,66,61,47,48,54,48,45,68,73,64,60,46,65,32,37,40,21,27,45,83,49,47,65,57,24,62,74,66,70,28,54,71,48,77,44,64,72,52,30,62,73,50,66,55,46,30,60,48,43,47,46,36,41,65,11,26,43,49,47,50,34,51,53,50,40,50,50,42,64,74,61,61,71,70,78,78,89,72,77,73,67,78,69,76,80,70,84,79,82,86,90,77,78,81,74,67,79,82,113

Organism: NCBI:txid1434108

Radius of gyration: 31.19 Å; Cα contacts (8 Å, |Δi|>4): 1913; chains: 2; bounding box: 59×98×87 Å

pLDDT: mean 88.65, std 17.99, range [22.14, 98.81]

Nearest PDB structures (foldseek):
  2afi-assembly1_B  TM=9.229E-01  e=1.650E-44  Azotobacter vinelandii
  6o7r-assembly1_D  TM=9.342E-01  e=1.566E-43  Azotobacter vinelandii
  6o7p-assembly1_D  TM=9.333E-01  e=8.844E-43  Azotobacter vinelandii
  5koj-assembly1_D  TM=9.428E-01  e=2.821E-41  Gluconacetobacter diazotrophicus PA1 5
  1qh1-assembly1_B  TM=9.281E-01  e=1.894E-40  Klebsiella pneumoniae

Secondary structure (DSSP, 8-state):
------S----SS--HHHHHHHHHTTBTTEEEEEES-HHHHHHHHHHHHHHHSS---EEE----HHHHHH-SHHHHHHHHHHHHHHH--SEEEEEE-HHHHHHT--HHHHHHHHHHHTT--S-TTTS-EEEEE---TTT--HHHHHHHHHHHHHHHHH---HHHHT------PEEEE--TT--HHHHHHHHHHHHHHTSSEEESS--TTTTSPPP-SS--SS-S-SB-HHHHHTGGGSSEEEEE-SSS--HHHHHHHHHH---EEEE----SHHHHHHHHHHHHHHH--PPPHHHHHHHHHHHHHHHHHHHHHTT-EEEEEESHHHHHHHHHHHHHTT-EEEEEEESS--SSHHHHHHHHHHHH-TT---EEEES--HHHHHHHHHHH--SEEEE-GGGHHHHHHHT--EEE-SS---SSS-GGG---SHHHHHHHHHHHHHHHHHHHHT-PPPP---------S---S-GGGGGG-/------TT---S---HHHHHHHHHTTBTTEEEEEES-HHHHHHHHHHHHHHHSS---EEE----HHHHHH-SHHHHHHHHHHHHHHH--SEEEEEE-HHHHHHT--HHHHHHHHHHHHT--S-TTTS-EEEEE---TTT--HHHHHHHHHHHHHHHHH---HHHHS------PEEEE--TT--HHHHHHHHHHHHHHTSSEEESS--TTTTSPPP-SS--SS-S-SB-HHHHHTGGGSSEEEEE-SSS--HHHHHHHHHH---EEEE----SHHHHHHHHHHHHHHH--PPPHHHHHHHHHHHHHHHHHHHHHTT-EEEEEESHHHHHHHHHHHHHTT-EEEEEEESS--SSHHHHHHHHHHHH-TT---EEEES--HHHHHHHHHHH--SEEEE-GGGHHHHHHHT--EEE-SS---SSS-GGG---SHHHHHHHHHHHHHHHHHHHHT-PPPP---------S---S-GGGGGG-